Protein 4BJM (pdb70)

B-factor: mean 98.18, std 44.25, range [30.87, 260.19]

Nearest PDB structures (foldseek):
  4bjm-assembly2_C  TM=1.005E+00  e=4.547E-27  Melampsora lini
  4bjm-assembly2_D  TM=9.879E-01  e=6.533E-25  Melampsora lini
  4bjm-assembly1_A  TM=9.701E-01  e=2.927E-24  Melampsora lini
  4bjn-assembly6_F-2  TM=9.379E-01  e=1.974E-21  Melampsora lini
  4bjn-assembly3_C-3  TM=8.682E-01  e=1.884E-21  Melampsora lini

Solvent-accessible surface area: 47064 Å² total; per-residue (Å²): 217,128,168,64,81,58,33,26,16,49,65,15,7,24,108,24,131,47,62,103,16,103,90,2,77,187,56,59,40,72,78,14,0,44,13,0,4,19,16,35,79,87,0,11,50,17,2,41,132,1,21,65,0,81,75,66,20,116,188,73,59,51,113,132,37,98,101,120,43,65,139,16,53,96,126,0,58,49,17,0,76,157,42,6,25,128,132,30,32,63,188,103,26,11,121,128,56,78,108,38,68,9,0,63,22,0,4,10,6,35,118,70,1,19,106,10,11,30,44,0,68,17,20,39,43,10,34,35,15,9,8,0,20,20,3,31,74,11,0,107,30,4,44,8,26,40,4,41,18,18,0,16,25,71,6,16,118,17,24,125,108,116,164,40,4,15,39,9,2,14,46,1,0,69,66,3,2,101,118,46,80,74,24,23,64,0,44,23,12,60,57,20,4,123,38,14,63,123,83,7,104,143,4,26,87,58,0,40,95,18,0,40,130,10,34,136,76,77,145,111,165,194,99,105,153,203,38,78,37,117,51,54,71,37,47,16,52,62,14,6,22,111,24,134,49,62,70,16,68,78,0,82,165,54,60,45,74,76,15,1,44,12,0,3,17,17,32,133,82,0,20,58,24,2,38,118,5,21,64,13,78,71,70,23,119,164,51,36,37,117,47,9,115,132,107,66,84,128,17,51,108,100,0,58,60,17,0,70,155,40,6,25,131,135,27,28,66,174,105,14,13,153,139,52,79,100,66,84,34,0,73,23,0,4,9,7,24,117,67,0,22,106,6,10,28,40,7,67,20,10,42,69,9,36,122,29,16,10,10,55,20,5,79,61,3,0,111,21,6,40,5,31,37,5,100,105,37,0,54,63,53,9,104,125,19,28,98,96,63,113,124,180,110,76,68,48,34,19,0,18,64,1,0,118,61,6,4,109,121,47,76,80,23,23,33,0,58,27,18,76,56,27,20,118,49,23,75,123,80,8,102,162,3,22,130,59,0,38,96,14,0,79,123,3,19,92,158,134,72,82,12,130,30,128,66,74,44,44,34,14,54,61,9,5,21,110,16,131,43,60,126,21,70,73,1,83,162,54,60,44,73,74,13,0,42,13,0,4,17,18,31,96,80,0,16,52,24,1,38,124,3,21,69,13,99,89,94,38,106,184,66,150,134,119,49,76,124,16,49,110,110,0,72,59,17,0,78,157,39,6,31,125,128,26,36,65,216,105,13,22,151,96,43,39,106,64,39,30,0,70,24,0,4,10,8,37,92,78,0,34,107,6,11,33,28,3,73,20,7,60,66,4,32,114,13,16,13,6,43,21,4,68,34,1,1,110,24,4,50,6,29,30,8,88,101,40,0,52,34,53,10,120,151,28,39,120,111,107,123,180,89,36,9,38,36,4,20,75,1,1,114,69,5,4,108,120,43,74,68,21,24,38,1,57,24,16,74,56,28,16,111,45,25,66,112,62,6,102,107,2,31,125,74,0,38,76,16,0,72,159,36,29,179,132,66,74,31,42,14,51,62,16,5,21,110,16,134,44,61,120,15,87,76,1,77,186,55,68,43,72,79,12,0,41,12,0,4,18,18,33,114,91,0,30,68,22,2,38,130,4,21,67,14,79,86,96,35,149,114,167,158,130,69,81,147,20,47,96,125,0,67,59,21,0,74,160,43,6,27,112,142,26,26,68,136,102,13,14,151,139,47,72,99,74,89,32,0,72,22,0,3,11,7,39,92,76,0,29,109,6,12,27,29,9,68,28,6,49,32,9,16,46,7,12,0,2,15,20,0,29,61,2,0,72,13,5,45,8,21,32,4,44,58,38,0,32,63,53,3,24,119,12,8,69,76,60,95,110,159,215,113,38,4,11,7,0,19,45,0,0,128,57,6,2,93,118,46,73,63,13,23,42,0,56,25,22,74,57,21,18,120,42,21,67,114,62,7,93,99,1,26,130,72,0,37,106,20,0,74,182,27,15,158

Foldseek 3Di:
DDDDCQQLEDDPPDDADAAALVVLVVDDLSVLLSLVLHQPVVLVVLRVQLSVLVVQCVVPVDVVSVVSNVVSSVVSSVVSCVLSPPVCLDPVNLVVDDLLRLLSSVLSHDVQSVVLNVQLVVLVVCLQVLLVVLLVVVLVVCCVPPNDVVVVVLLVVQVVVHDDPSVSSNVSLQVVCVVPVPDPSSVVSVVVSVVSVVSNVVSSVSSSVSSCVSSVVVPPDDDDDD/DDPDDCQQLEDPPPPDADAAALVVLLVDDLSVLLSLCLHQPVVLVVLRVQLSVLVVVCVVPVDVVSVVSNVVSSVVSSCVSCVLSPPVCLDPVNLVVDDLLRLLSSLLSHDPLSVVLNVQLVVLVVCLQVLLVVLLVVVVVVCCVPPNDVVVVVLLVVLVCVVVVVPDPSVSSVVVLVVVCVVCVPDPSSVCSVVVSVVSVVSNVVSSVSSSVSSCVSSVPD/DDPPDDDQQQLEDPPPPDADAAALVVLLVDDLSVLLNLCLHQPVVLVVLRVVLSVLVVVVCVSVVVNVVSSVVSSCVSCVLSPPVCLDPVNCVVDDLLRLLSSLLSHDVLSVVLNVQLVVLVVCLQVLLVVLLVVVLVVCCVVPPPVVVVVQLVVLVVVVVCDPSSSSNVVLVVVCVVCVPDPSSVCNVVVSVVSVVSNVVSSVSSSVSSVVSSD/DCQQLEDDPPDDADAAALVVLVVDDLSVLLNLCLHQPVVLVVLRVVLSVCVVVVCVVVVNVVSSVVSSCVSCVLSPVVCLDPVNLVVDDLLRLLSSLLSHDVLSVVLNVQLVVLVVCLQVLLVVLLVVVLVVCCVPPNPVVVVVQLVVQVVVVVVHVDHPRSSNVSLVVVCVVCVPDPSSVCSVVVSVVSVVSNVVSSVSSSVSSVVSSD

Radius of gyration: 32.5 Å; Cα contacts (8 Å, |Δi|>4): 975; chains: 4; bounding box: 86×73×79 Å

CATH classification: 1.20.58.1680

Sequence (873 aa):
QPEFDRGFLRPFGAKMKFLKPDQVQKLSTDDLITYMAEKDKNVRDLAIKLRDAKQDSTKNGTPEIKQKYDKAYEKTKAAAEKLVSEESLTRDALLELTEEQYVEKAALFDKDVYRNNLQRQTYERLLRSETDVSYREVARTFIAREGEPALNAKIERLALTLLDYLAIAADFLKNQANLHADDPELNLYKAETKAREIKANRAMKEALEGADKLFERNKILKSPDMAQPEFDRGFLRPFGAKMKFLKPDQVQKLSTDDLITYMAEKDKNVRDLAIKLRDAKQDSTKNGTPEIKQKYDKAYEKTKAAAEKLVSEESLTRDALLELTEEQYVEKAALFDKDVYRNNLQRQTYERLLRSETDVSYREVARTFIAREGEPALNAKIERLALTLENNLDYLAIAADFLKNQANLHADDPELNLYKAETKAREIKANRAMKEALEGADKLFERNSNAQPEFDRGFLRPFGAKMKFLKPDQVQKLSTDDLITYMAEKDKNVRDLAIKLRDAKQDSTEIKQKYDKAYEKTKAAAEKLVSEESLTRDALLELTEEQYVEKAALFDKDVYRNNLQRQTYERLLRSETDVSYREVARTFIAREGEPALNAKIERLALTLENDYLAIAADFLKNQANLHADDPELNLYKAETKAREIKANRAMKEALEGADKLFEFDRGFLRPFGAKMKFLKPDQVQKLSTDDLITYMAEKDKNVRDLAIKLRDAKQDSTIKQKYDKAYEKTKAAAEKLVSEESLTRDALLELTEEQYVEKAALFDKDVYRNNLQRQTYERLLRSETDVSYREVARTFIAREGEPALNAKIERLALTLENNLDYLAIAADFLKNQANLHADDPELNLYKAETKAREIKANRAMKEALEGADKLFE

Structure (mmCIF, N/CA/C/O backbone):
data_4BJM
#
_entry.id   4BJM
#
_cell.length_a   88.470
_cell.length_b   125.610
_cell.length_c   128.860
_cell.angle_alpha   90.00
_cell.angle_beta   90.00
_cell.angle_gamma   90.00
#
_symmetry.space_group_name_H-M   'P 21 21 21'
#
loop_
_entity.id
_entity.type
_entity.pdbx_description
1 polymer AVRM
2 non-polymer 'CHLORIDE ION'
3 water water
#
loop_
_atom_site.group_PDB
_atom_site.id
_atom_site.type_symbol
_atom_site.label_atom_id
_atom_site.label_alt_id
_atom_site.label_comp_id
_atom_site.label_asym_id
_atom_site.label_entity_id
_atom_site.label_seq_id
_atom_site.pdbx_PDB_ins_code
_atom_site.Cartn_x
_atom_site.Cartn_y
_atom_site.Cartn_z
_atom_site.occupancy
_atom_site.B_iso_or_equiv
_atom_site.auth_seq_id
_atom_site.auth_comp_id
_atom_site.auth_asym_id
_atom_site.auth_atom_id
_atom_site.pdbx_PDB_model_num
ATOM 1 N N . GLN A 1 4 ? -36.443 44.744 4.852 1.00 115.20 46 GLN A N 1
ATOM 2 C CA . GLN A 1 4 ? -35.917 44.136 3.628 1.00 113.57 46 GLN A CA 1
ATOM 3 C C . GLN A 1 4 ? -34.781 43.096 3.928 1.00 115.49 46 GLN A C 1
ATOM 4 O O . GLN A 1 4 ? -33.798 43.452 4.599 1.00 115.39 46 GLN A O 1
ATOM 10 N N . PRO A 1 5 ? -34.893 41.833 3.404 1.00 109.60 47 PRO A N 1
ATOM 11 C CA . PRO A 1 5 ? -33.849 40.812 3.678 1.00 107.73 47 PRO A CA 1
ATOM 12 C C . PRO A 1 5 ? -32.537 40.983 2.877 1.00 103.32 47 PRO A C 1
ATOM 13 O O . PRO A 1 5 ? -32.561 41.378 1.698 1.00 103.23 47 PRO A O 1
ATOM 17 N N . GLU A 1 6 ? -31.387 40.654 3.525 1.00 91.87 48 GLU A N 1
ATOM 18 C CA . GLU A 1 6 ? -30.049 40.700 2.912 1.00 86.63 48 GLU A CA 1
ATOM 19 C C . GLU A 1 6 ? -29.698 39.273 2.459 1.00 78.99 48 GLU A C 1
ATOM 20 O O . GLU A 1 6 ? -30.376 38.687 1.604 1.00 78.99 48 GLU A O 1
ATOM 26 N N . PHE A 1 7 ? -28.630 38.741 3.044 1.00 65.34 49 PHE A N 1
ATOM 27 C CA . PHE A 1 7 ? -28.127 37.379 2.962 1.00 59.67 49 PHE A CA 1
ATOM 28 C C . PHE A 1 7 ? -27.474 37.075 4.298 1.00 60.84 49 PHE A C 1
ATOM 29 O O . PHE A 1 7 ? -26.573 37.818 4.722 1.00 61.12 49 PHE A O 1
ATOM 37 N N . ASP A 1 8 ? -27.923 35.984 4.955 1.00 54.58 50 ASP A N 1
ATOM 38 C CA . ASP A 1 8 ? -27.369 35.547 6.231 1.00 54.02 50 ASP A CA 1
ATOM 39 C C . ASP A 1 8 ? -26.027 34.841 5.989 1.00 56.14 50 ASP A C 1
ATOM 40 O O . ASP A 1 8 ? -26.001 33.683 5.566 1.00 55.44 50 ASP A O 1
ATOM 45 N N . ARG A 1 9 ? -24.911 35.541 6.268 1.00 51.94 51 ARG A N 1
ATOM 46 C CA . ARG A 1 9 ? -23.553 34.995 6.066 1.00 50.35 51 ARG A CA 1
ATOM 47 C C . ARG A 1 9 ? -23.039 34.146 7.199 1.00 54.37 51 ARG A C 1
ATOM 48 O O . ARG A 1 9 ? -22.022 33.450 7.017 1.00 56.28 51 ARG A O 1
ATOM 56 N N . GLY A 1 10 ? -23.659 34.287 8.366 1.00 49.45 52 GLY A N 1
ATOM 57 C CA . GLY A 1 10 ? -23.236 33.612 9.579 1.00 49.81 52 GLY A CA 1
ATOM 58 C C . GLY A 1 10 ? -21.925 34.215 10.035 1.00 54.30 52 GLY A C 1
ATOM 59 O O . GLY A 1 10 ? -21.818 35.436 10.142 1.00 55.40 52 GLY A O 1
ATOM 60 N N . PHE A 1 11 ? -20.894 33.383 10.224 1.00 50.25 53 PHE A N 1
ATOM 61 C CA . PHE A 1 11 ? -19.586 33.870 10.653 1.00 49.37 53 PHE A CA 1
ATOM 62 C C . PHE A 1 11 ? -18.704 34.292 9.480 1.00 50.86 53 PHE A C 1
ATOM 63 O O . PHE A 1 11 ? -17.586 34.739 9.714 1.00 51.76 53 PHE A O 1
ATOM 71 N N . LEU A 1 12 ? -19.187 34.168 8.229 1.00 45.29 54 LEU A N 1
ATOM 72 C CA . LEU A 1 12 ? -18.405 34.577 7.065 1.00 43.81 54 LEU A CA 1
ATOM 73 C C . LEU A 1 12 ? -18.599 36.067 6.796 1.00 49.52 54 LEU A C 1
ATOM 74 O O . LEU A 1 12 ? -19.564 36.666 7.234 1.00 53.01 54 LEU A O 1
ATOM 79 N N . ARG A 1 13 ? -17.639 36.673 6.134 1.00 46.77 55 ARG A N 1
ATOM 80 C CA . ARG A 1 13 ? -17.587 38.104 5.835 1.00 47.03 55 ARG A CA 1
ATOM 81 C C . ARG A 1 13 ? -18.060 38.344 4.407 1.00 50.68 55 ARG A C 1
ATOM 82 O O . ARG A 1 13 ? -18.075 37.390 3.644 1.00 48.83 55 ARG A O 1
ATOM 90 N N . PRO A 1 14 ? -18.447 39.580 3.992 1.00 50.88 56 PRO A N 1
ATOM 91 C CA . PRO A 1 14 ? -18.952 39.762 2.607 1.00 50.17 56 PRO A CA 1
ATOM 92 C C . PRO A 1 14 ? -17.890 39.446 1.567 1.00 52.73 56 PRO A C 1
ATOM 93 O O . PRO A 1 14 ? -16.698 39.506 1.864 1.00 51.86 56 PRO A O 1
ATOM 97 N N . PHE A 1 15 ? -18.324 39.061 0.366 1.00 48.66 57 PHE A N 1
ATOM 98 C CA . PHE A 1 15 ? -17.401 38.679 -0.697 1.00 47.87 57 PHE A CA 1
ATOM 99 C C . PHE A 1 15 ? -16.460 39.825 -1.048 1.00 53.14 57 PHE A C 1
ATOM 100 O O . PHE A 1 15 ? -16.891 40.960 -1.184 1.00 54.21 57 PHE A O 1
ATOM 108 N N . GLY A 1 16 ? -15.181 39.511 -1.131 1.00 50.91 58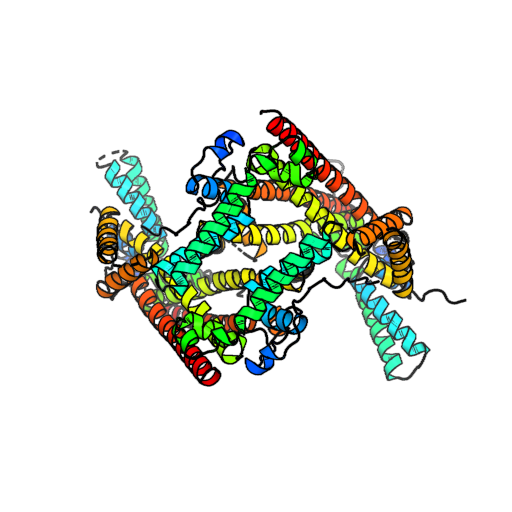 GLY A N 1
ATOM 109 C CA . GLY A 1 16 ? -14.143 40.461 -1.488 1.00 50.38 58 GLY A CA 1
ATOM 110 C C . GLY A 1 16 ? -13.564 41.268 -0.349 1.00 56.17 58 GLY A C 1
ATOM 111 O O . GLY A 1 16 ? -12.535 41.917 -0.555 1.00 59.05 58 GLY A O 1
ATOM 112 N N . ALA A 1 17 ? -14.203 41.248 0.852 1.00 49.88 59 ALA A N 1
ATOM 113 C CA . ALA A 1 17 ? -13.740 41.957 2.058 1.00 48.64 59 ALA A CA 1
ATOM 114 C C . ALA A 1 17 ? -12.241 41.718 2.323 1.00 54.98 59 ALA A C 1
ATOM 115 O O . ALA A 1 17 ? -11.780 40.568 2.308 1.00 54.73 59 ALA A O 1
ATOM 117 N N . LYS A 1 18 ? -11.483 42.815 2.519 1.00 52.54 60 LYS A N 1
ATOM 118 C CA . LYS A 1 18 ? -10.060 42.760 2.827 1.00 52.25 60 LYS A CA 1
ATOM 119 C C . LYS A 1 18 ? -9.896 41.997 4.117 1.00 57.54 60 LYS A C 1
ATOM 120 O O . LYS A 1 18 ? -10.600 42.270 5.088 1.00 58.06 60 LYS A O 1
ATOM 126 N N . MET A 1 19 ? -9.009 40.997 4.105 1.00 53.65 61 MET A N 1
ATOM 127 C CA . MET A 1 19 ? -8.772 40.152 5.265 1.00 53.54 61 MET A CA 1
ATOM 128 C C . MET A 1 19 ? -8.079 40.926 6.378 1.00 56.83 61 MET A C 1
ATOM 129 O O . MET A 1 19 ? -7.349 41.879 6.116 1.00 57.72 61 MET A O 1
ATOM 134 N N . LYS A 1 20 ? -8.328 40.515 7.618 1.00 51.63 62 LYS A N 1
ATOM 135 C CA . LYS A 1 20 ? -7.744 41.113 8.813 1.00 50.72 62 LYS A CA 1
ATOM 136 C C . LYS A 1 20 ? -6.815 40.117 9.444 1.00 51.49 62 LYS A C 1
ATOM 137 O O . LYS A 1 20 ? -7.262 39.045 9.839 1.00 50.65 62 LYS A O 1
ATOM 143 N N . PHE A 1 21 ? -5.513 40.457 9.526 1.00 48.52 63 PHE A N 1
ATOM 144 C CA . PHE A 1 21 ? -4.511 39.584 10.123 1.00 47.43 63 PHE A CA 1
ATOM 145 C C . PHE A 1 21 ? -4.040 40.150 11.437 1.00 57.96 63 PHE A C 1
ATOM 146 O O . PHE A 1 21 ? -3.964 41.364 11.614 1.00 59.90 63 PHE A O 1
ATOM 154 N N . LEU A 1 22 ? -3.789 39.258 12.378 1.00 56.85 64 LEU A N 1
ATOM 155 C CA . LEU A 1 22 ? -3.309 39.538 13.731 1.00 57.44 64 LEU A CA 1
ATOM 156 C C . LEU A 1 22 ? -2.224 38.534 14.103 1.00 61.30 64 LEU A C 1
ATOM 157 O O . LEU A 1 22 ? -2.218 37.421 13.576 1.00 60.74 64 LEU A O 1
ATOM 162 N N . LYS A 1 23 ? -1.331 38.903 15.035 1.00 59.08 65 LYS A N 1
ATOM 163 C CA . LYS A 1 23 ? -0.269 38.007 15.517 1.00 59.52 65 LYS A CA 1
ATOM 164 C C . LYS A 1 23 ? -0.911 36.911 16.404 1.00 64.48 65 LYS A C 1
ATOM 165 O O . LYS A 1 23 ? -1.968 37.164 16.985 1.00 65.28 65 LYS A O 1
ATOM 171 N N . PRO A 1 24 ? -0.322 35.689 16.485 1.00 61.21 66 PRO A N 1
ATOM 172 C CA . PRO A 1 24 ? -0.982 34.594 17.230 1.00 61.84 66 PRO A CA 1
ATOM 173 C C . PRO A 1 24 ? -1.432 34.923 18.662 1.00 70.23 66 PRO A C 1
ATOM 174 O O . PRO A 1 24 ? -2.419 34.354 19.123 1.00 71.23 66 PRO A O 1
ATOM 178 N N . ASP A 1 25 ? -0.709 35.818 19.375 1.00 69.59 67 ASP A N 1
ATOM 179 C CA . ASP A 1 25 ? -1.020 36.208 20.761 1.00 71.50 67 ASP A CA 1
ATOM 180 C C . ASP A 1 25 ? -2.335 36.999 20.797 1.00 75.28 67 ASP A C 1
ATOM 181 O O . ASP A 1 25 ? -3.167 36.768 21.678 1.00 76.35 67 ASP A O 1
ATOM 186 N N . GLN A 1 26 ? -2.519 37.917 19.825 1.00 69.80 68 GLN A N 1
ATOM 187 C CA . GLN A 1 26 ? -3.708 38.763 19.675 1.00 69.12 68 GLN A CA 1
ATOM 188 C C . GLN A 1 26 ? -4.938 37.925 19.315 1.00 70.74 68 GLN A C 1
ATOM 189 O O . GLN A 1 26 ? -6.051 38.258 19.738 1.00 71.08 68 GLN A O 1
ATOM 195 N N . VAL A 1 27 ? -4.731 36.837 18.534 1.00 64.47 69 VAL A N 1
ATOM 196 C CA . VAL A 1 27 ? -5.796 35.927 18.105 1.00 63.15 69 VAL A CA 1
ATOM 197 C C . VAL A 1 27 ? -6.261 35.099 19.314 1.00 70.66 69 VAL A C 1
ATOM 198 O O . VAL A 1 27 ? -7.456 34.858 19.477 1.00 70.53 69 VAL A O 1
ATOM 202 N N . GLN A 1 28 ? -5.319 34.697 20.175 1.00 70.38 70 GLN A N 1
ATOM 203 C CA . GLN A 1 28 ? -5.606 33.940 21.398 1.00 71.55 70 GLN A CA 1
ATOM 204 C C . GLN A 1 28 ? -6.508 34.733 22.358 1.00 77.76 70 GLN A C 1
ATOM 205 O O . GLN A 1 28 ? -7.273 34.129 23.113 1.00 79.98 70 GLN A O 1
ATOM 211 N N . LYS A 1 29 ? -6.442 36.074 22.285 1.00 73.33 71 LYS A N 1
ATOM 212 C CA . LYS A 1 29 ? -7.215 37.009 23.100 1.00 73.44 71 LYS A CA 1
ATOM 213 C C . LYS A 1 29 ? -8.648 37.259 22.556 1.00 76.91 71 LYS A C 1
ATOM 214 O O . LYS A 1 29 ? -9.451 37.921 23.229 1.00 78.78 71 LYS A O 1
ATOM 220 N N . LEU A 1 30 ? -8.972 36.741 21.350 1.00 70.34 72 LEU A N 1
ATOM 221 C CA . LEU A 1 30 ? -10.283 36.941 20.721 1.00 67.49 72 LEU A CA 1
ATOM 222 C C . LEU A 1 30 ? -11.353 36.078 21.364 1.00 74.12 72 LEU A C 1
ATOM 223 O O . LEU A 1 30 ? -11.044 35.006 21.904 1.00 75.20 72 LEU A O 1
ATOM 228 N N . SER A 1 31 ? -12.632 36.525 21.254 1.00 69.98 73 SER A N 1
ATOM 229 C CA . SER A 1 31 ? -13.797 35.776 21.722 1.00 69.98 73 SER A CA 1
ATOM 230 C C . SER A 1 31 ? -13.982 34.559 20.804 1.00 73.03 73 SER A C 1
ATOM 231 O O . SER A 1 31 ? -13.457 34.565 19.678 1.00 73.44 73 SER A O 1
ATOM 234 N N . THR A 1 32 ? -14.721 33.529 21.257 1.00 67.38 74 THR A N 1
ATOM 235 C CA . THR A 1 32 ? -14.935 32.315 20.463 1.00 65.87 74 THR A CA 1
ATOM 236 C C . THR A 1 32 ? -15.566 32.666 19.098 1.00 67.75 74 THR A C 1
ATOM 237 O O . THR A 1 32 ? -15.184 32.077 18.085 1.00 67.59 74 THR A O 1
ATOM 241 N N . ASP A 1 33 ? -16.462 33.665 19.073 1.00 61.58 75 ASP A N 1
ATOM 242 C CA . ASP A 1 33 ? -17.176 34.112 17.887 1.00 59.60 75 ASP A CA 1
ATOM 243 C C . ASP A 1 33 ? -16.244 34.837 16.972 1.00 59.69 75 ASP A C 1
ATOM 244 O O . ASP A 1 33 ? -16.222 34.541 15.772 1.00 57.29 75 ASP A O 1
ATOM 249 N N . ASP A 1 34 ? -15.447 35.764 17.541 1.00 55.74 76 ASP A N 1
ATOM 250 C CA . ASP A 1 34 ? -14.474 36.542 16.790 1.00 54.31 76 ASP A CA 1
ATOM 251 C C . ASP A 1 34 ? -13.370 35.659 16.212 1.00 55.18 76 ASP A C 1
ATOM 252 O O . ASP A 1 34 ? -12.822 35.983 15.149 1.00 53.10 76 ASP A O 1
ATOM 257 N N . LEU A 1 35 ? -13.025 34.566 16.932 1.00 52.25 77 LEU A N 1
ATOM 258 C CA . LEU A 1 35 ? -12.013 33.607 16.482 1.00 52.58 77 LEU A CA 1
ATOM 259 C C . LEU A 1 35 ? -12.543 32.795 15.274 1.00 57.03 77 LEU A C 1
ATOM 260 O O . LEU A 1 35 ? -11.805 32.580 14.317 1.00 57.71 77 LEU A O 1
ATOM 265 N N . ILE A 1 36 ? -13.810 32.370 15.314 1.00 52.73 78 ILE A N 1
ATOM 266 C CA . ILE A 1 36 ? -14.434 31.631 14.220 1.00 51.98 78 ILE A CA 1
ATOM 267 C C . ILE A 1 36 ? -14.438 32.534 12.978 1.00 57.51 78 ILE A C 1
ATOM 268 O O . ILE A 1 36 ? -14.029 32.088 11.913 1.00 57.64 78 ILE A O 1
ATOM 273 N N . THR A 1 37 ? -14.814 33.825 13.137 1.00 54.77 79 THR A N 1
ATOM 274 C CA . THR A 1 37 ? -14.817 34.818 12.058 1.00 53.36 79 THR A CA 1
ATOM 275 C C . THR A 1 37 ? -13.417 34.952 11.472 1.00 54.69 79 THR A C 1
ATOM 276 O O . THR A 1 37 ? -13.272 34.905 10.252 1.00 54.89 79 THR A O 1
ATOM 280 N N . TYR A 1 38 ? -12.397 35.066 12.339 1.00 50.02 80 TYR A N 1
ATOM 281 C CA . TYR A 1 38 ? -10.993 35.209 11.945 1.00 48.11 80 TYR A CA 1
ATOM 282 C C . TYR A 1 38 ? -10.503 34.003 11.135 1.00 51.30 80 TYR A C 1
ATOM 283 O O . TYR A 1 38 ? -9.892 34.182 10.081 1.00 50.88 80 TYR A O 1
ATOM 292 N N . MET A 1 39 ? -10.726 32.786 11.670 1.00 48.05 81 MET A N 1
ATOM 293 C CA . MET A 1 39 ? -10.250 31.557 11.073 1.00 47.76 81 MET A CA 1
ATOM 294 C C . MET A 1 39 ? -11.029 31.143 9.824 1.00 51.75 81 MET A C 1
ATOM 295 O O . MET A 1 39 ? -10.389 30.688 8.876 1.00 50.18 81 MET A O 1
ATOM 300 N N . ALA A 1 40 ? -12.379 31.315 9.798 1.00 49.17 82 ALA A N 1
ATOM 301 C CA . ALA A 1 40 ? -13.222 30.964 8.647 1.00 47.37 82 ALA A CA 1
ATOM 302 C C . ALA A 1 40 ? -12.802 31.727 7.406 1.00 51.76 82 ALA A C 1
ATOM 303 O O . ALA A 1 40 ? -12.887 31.204 6.300 1.00 52.81 82 ALA A O 1
ATOM 305 N N . GLU A 1 41 ? -12.328 32.953 7.594 1.00 47.84 83 GLU A N 1
ATOM 306 C CA . GLU A 1 41 ? -11.889 33.830 6.520 1.00 47.49 83 GLU A CA 1
ATOM 307 C C . GLU A 1 41 ? -10.558 33.348 5.864 1.00 51.47 83 GLU A C 1
ATOM 308 O O . GLU A 1 41 ? -10.323 33.597 4.677 1.00 48.74 83 GLU A O 1
ATOM 314 N N . LYS A 1 42 ? -9.714 32.648 6.645 1.00 49.66 84 LYS A N 1
ATOM 315 C CA . LYS A 1 42 ? -8.381 32.197 6.264 1.00 49.24 84 LYS A CA 1
ATOM 316 C C . LYS A 1 42 ? -8.227 30.686 6.025 1.00 56.18 84 LYS A C 1
ATOM 317 O O . LYS A 1 42 ? -7.336 30.298 5.268 1.00 57.24 84 LYS A O 1
ATOM 323 N N . ASP A 1 43 ? -9.008 29.831 6.699 1.00 53.13 85 ASP A N 1
ATOM 324 C CA . ASP A 1 43 ? -8.865 28.387 6.533 1.00 51.91 85 ASP A CA 1
ATOM 325 C C . ASP A 1 43 ? -10.167 27.807 5.989 1.00 53.38 85 ASP A C 1
ATOM 326 O O . ASP A 1 43 ? -11.211 28.024 6.579 1.00 55.46 85 ASP A O 1
ATOM 331 N N . LYS A 1 44 ? -10.108 27.078 4.850 1.00 47.90 86 LYS A N 1
ATOM 332 C CA . LYS A 1 44 ? -11.281 26.506 4.156 1.00 45.83 86 LYS A CA 1
ATOM 333 C C . LYS A 1 44 ? -11.980 25.431 4.984 1.00 48.24 86 LYS A C 1
ATOM 334 O O . LYS A 1 44 ? -13.178 25.235 4.799 1.00 49.69 86 LYS A O 1
ATOM 340 N N . ASN A 1 45 ? -11.276 24.755 5.906 1.00 44.07 87 ASN A N 1
ATOM 341 C CA . ASN A 1 45 ? -11.933 23.763 6.761 1.00 44.18 87 ASN A CA 1
ATOM 342 C C . ASN A 1 45 ? -12.871 24.469 7.754 1.00 47.76 87 ASN A C 1
ATOM 343 O O . ASN A 1 45 ? -14.040 24.083 7.859 1.00 49.45 87 ASN A O 1
ATOM 348 N N . VAL A 1 46 ? -12.374 25.533 8.433 1.00 43.23 88 VAL A N 1
ATOM 349 C CA . VAL A 1 46 ? -13.159 26.323 9.389 1.00 43.06 88 VAL A CA 1
ATOM 350 C C . VAL A 1 46 ? -14.318 27.014 8.622 1.00 51.16 88 VAL A C 1
ATOM 351 O O . VAL A 1 46 ? -15.419 27.161 9.161 1.00 53.16 88 VAL A O 1
ATOM 355 N N . ARG A 1 47 ? -14.095 27.375 7.354 1.00 47.83 89 ARG A N 1
ATOM 356 C CA . ARG A 1 47 ? -15.143 27.984 6.544 1.00 46.96 89 ARG A CA 1
ATOM 357 C C . ARG A 1 47 ? -16.270 26.987 6.284 1.00 52.59 89 ARG A C 1
ATOM 358 O O . ARG A 1 47 ? -17.429 27.314 6.539 1.00 53.28 89 ARG A O 1
ATOM 366 N N . ASP A 1 48 ? -15.931 25.769 5.799 1.00 50.47 90 ASP A N 1
ATOM 367 C CA . ASP A 1 48 ? -16.892 24.704 5.468 1.00 51.45 90 ASP A CA 1
ATOM 368 C C . ASP A 1 48 ? -17.716 24.280 6.676 1.00 55.30 90 ASP A C 1
ATOM 369 O O . ASP A 1 48 ? -18.924 23.971 6.552 1.00 56.30 90 ASP A O 1
ATOM 374 N N . LEU A 1 49 ? -17.067 24.345 7.853 1.00 51.06 91 LEU A N 1
ATOM 375 C CA . LEU A 1 49 ? -17.697 24.048 9.135 1.00 52.07 91 LEU A CA 1
ATOM 376 C C . LEU A 1 49 ? -18.631 25.200 9.560 1.00 56.71 91 LEU A C 1
ATOM 377 O O . LEU A 1 49 ? -19.720 24.931 10.089 1.00 58.71 91 LEU A O 1
ATOM 382 N N . ALA A 1 50 ? -18.251 26.466 9.252 1.00 50.90 92 ALA A N 1
ATOM 383 C CA . ALA A 1 50 ? -19.066 27.646 9.563 1.00 50.64 92 ALA A CA 1
ATOM 384 C C . ALA A 1 50 ? -20.327 27.694 8.686 1.00 52.48 92 ALA A C 1
ATOM 385 O O . ALA A 1 50 ? -21.360 28.210 9.129 1.00 53.88 92 ALA A O 1
ATOM 387 N N . ILE A 1 51 ? -20.253 27.138 7.461 1.00 46.19 93 ILE A N 1
ATOM 388 C CA . ILE A 1 51 ? -21.381 27.056 6.537 1.00 45.52 93 ILE A CA 1
ATOM 389 C C . ILE A 1 51 ? -22.376 26.017 7.097 1.00 52.58 93 ILE A C 1
ATOM 390 O O . ILE A 1 51 ? -23.580 26.293 7.143 1.00 54.24 93 ILE A O 1
ATOM 395 N N . LYS A 1 52 ? -21.862 24.850 7.543 1.00 47.95 94 LYS A N 1
ATOM 396 C CA . LYS A 1 52 ? -22.681 23.799 8.134 1.00 48.10 94 LYS A CA 1
ATOM 397 C C . LYS A 1 52 ? -23.333 24.301 9.447 1.00 55.64 94 LYS A C 1
ATOM 398 O O . LYS A 1 52 ? -24.504 23.986 9.702 1.00 59.62 94 LYS A O 1
ATOM 404 N N . LEU A 1 53 ? -22.591 25.121 10.243 1.00 50.53 95 LEU A N 1
ATOM 405 C CA . LEU A 1 53 ? -23.050 25.745 11.492 1.00 50.59 95 LEU A CA 1
ATOM 406 C C . LEU A 1 53 ? -24.179 26.743 11.167 1.00 57.44 95 LEU A C 1
ATOM 407 O O . LEU A 1 53 ? -25.213 26.729 11.845 1.00 59.97 95 LEU A O 1
ATOM 412 N N . ARG A 1 54 ? -24.031 27.524 10.088 1.00 52.48 96 ARG A N 1
ATOM 413 C CA . ARG A 1 54 ? -25.033 28.507 9.630 1.00 52.14 96 ARG A CA 1
ATOM 414 C C . ARG A 1 54 ? -26.372 27.839 9.260 1.00 56.68 96 ARG A C 1
ATOM 415 O O . ARG A 1 54 ? -27.430 28.340 9.647 1.00 57.51 96 ARG A O 1
ATOM 423 N N . ASP A 1 55 ? -26.320 26.714 8.522 1.00 54.82 97 ASP A N 1
ATOM 424 C CA . ASP A 1 55 ? -27.495 25.933 8.102 1.00 55.58 97 ASP A CA 1
ATOM 425 C C . ASP A 1 55 ? -28.207 25.310 9.322 1.00 58.92 97 ASP A C 1
ATOM 426 O O . ASP A 1 55 ? -29.444 25.267 9.365 1.00 58.63 97 ASP A O 1
ATOM 431 N N . ALA A 1 56 ? -27.410 24.838 10.307 1.00 53.37 98 ALA A N 1
ATOM 432 C CA . ALA A 1 56 ? -27.895 24.257 11.540 1.00 53.70 98 ALA A CA 1
ATOM 433 C C . ALA A 1 56 ? -28.560 25.314 12.416 1.00 59.70 98 ALA A C 1
ATOM 434 O O . ALA A 1 56 ? -29.612 25.024 13.012 1.00 63.10 98 ALA A O 1
ATOM 436 N N . LYS A 1 57 ? -27.967 26.546 12.478 1.00 53.43 99 LYS A N 1
ATOM 437 C CA . LYS A 1 57 ? -28.494 27.684 13.238 1.00 53.19 99 LYS A CA 1
ATOM 438 C C . LYS A 1 57 ? -29.855 28.116 12.654 1.00 57.56 99 LYS A C 1
ATOM 439 O O . LYS A 1 57 ? -30.775 28.446 13.420 1.00 58.16 99 LYS A O 1
ATOM 445 N N . GLN A 1 58 ? -29.972 28.082 11.305 1.00 51.70 100 GLN A N 1
ATOM 446 C CA . GLN A 1 58 ? -31.188 28.440 10.567 1.00 49.94 100 GLN A CA 1
ATOM 447 C C . GLN A 1 58 ? -32.334 27.469 10.882 1.00 59.06 100 GLN A C 1
ATOM 448 O O . GLN A 1 58 ? -33.473 27.920 11.119 1.00 63.97 100 GLN A O 1
ATOM 454 N N . ASP A 1 59 ? -32.040 26.148 10.898 1.00 55.27 101 ASP A N 1
ATOM 455 C CA . ASP A 1 59 ? -33.018 25.084 11.163 1.00 55.58 101 ASP A CA 1
ATOM 456 C C . ASP A 1 59 ? -33.560 25.159 12.599 1.00 61.77 101 ASP A C 1
ATOM 457 O O . ASP A 1 59 ? -34.779 25.023 12.825 1.00 64.14 101 ASP A O 1
ATOM 462 N N . SER A 1 60 ? -32.640 25.402 13.549 1.00 58.01 102 SER A N 1
ATOM 463 C CA . SER A 1 60 ? -32.876 25.521 14.995 1.00 58.11 102 SER A CA 1
ATOM 464 C C . SER A 1 60 ? -33.747 26.735 15.334 1.00 60.00 102 SER A C 1
ATOM 465 O O . SER A 1 60 ? -34.536 26.670 16.281 1.00 61.16 102 SER A O 1
ATOM 468 N N . THR A 1 61 ? -33.592 27.844 14.577 1.00 54.85 103 THR A N 1
ATOM 469 C CA . THR A 1 61 ? -34.352 29.0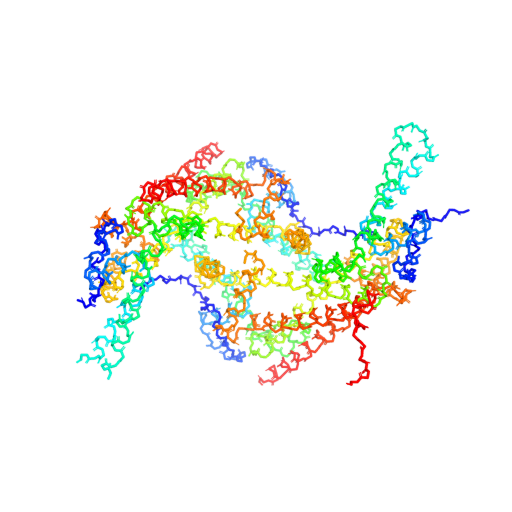85 14.762 1.00 54.85 103 THR A CA 1
ATOM 470 C C . THR A 1 61 ? -35.779 28.855 14.318 1.00 60.00 103 THR A C 1
ATOM 471 O O . THR A 1 61 ? -36.695 29.338 14.968 1.00 60.91 103 THR A O 1
ATOM 475 N N . LYS A 1 62 ? -35.956 28.120 13.208 1.00 57.37 104 LYS A N 1
ATOM 476 C CA . LYS A 1 62 ? -37.243 27.835 12.617 1.00 58.01 104 LYS A CA 1
ATOM 477 C C . LYS A 1 62 ? -38.001 26.822 13.459 1.00 66.89 104 LYS A C 1
ATOM 478 O O . LYS A 1 62 ? -39.187 27.014 13.755 1.00 66.77 104 LYS A O 1
ATOM 484 N N . ASN A 1 63 ? -37.311 25.757 13.884 1.00 67.82 105 ASN A N 1
ATOM 485 C CA . ASN A 1 63 ? -37.946 24.745 14.725 1.00 70.65 105 ASN A CA 1
ATOM 486 C C . ASN A 1 63 ? -36.933 24.222 15.754 1.00 76.78 105 ASN A C 1
ATOM 487 O O . ASN A 1 63 ? -35.987 23.510 15.404 1.00 76.12 105 ASN A O 1
ATOM 492 N N . GLY A 1 64 ? -37.142 24.603 17.010 1.00 76.07 106 GLY A N 1
ATOM 493 C CA . GLY A 1 64 ? -36.266 24.245 18.118 1.00 77.18 106 GLY A CA 1
ATOM 494 C C . GLY A 1 64 ? -36.554 22.923 18.803 1.00 83.88 106 GLY A C 1
ATOM 495 O O . GLY A 1 64 ? -36.583 22.859 20.038 1.00 84.70 106 GLY A O 1
ATOM 496 N N . THR A 1 65 ? -36.753 21.846 18.007 1.00 80.16 107 THR A N 1
ATOM 497 C CA . THR A 1 65 ? -36.938 20.478 18.519 1.00 79.79 107 THR A CA 1
ATOM 498 C C . THR A 1 65 ? -35.576 19.977 19.006 1.00 81.84 107 THR A C 1
ATOM 499 O O . THR A 1 65 ? -34.565 20.358 18.406 1.00 78.00 107 THR A O 1
ATOM 503 N N . PRO A 1 66 ? -35.515 19.145 20.077 1.00 80.78 108 PRO A N 1
ATOM 504 C CA . PRO A 1 66 ? -34.203 18.712 20.614 1.00 80.18 108 PRO A CA 1
ATOM 505 C C . PRO A 1 66 ? -33.244 18.092 19.592 1.00 82.69 108 PRO A C 1
ATOM 506 O O . PRO A 1 66 ? -32.034 18.282 19.735 1.00 81.13 108 PRO A O 1
ATOM 510 N N . GLU A 1 67 ? -33.768 17.398 18.559 1.00 79.91 109 GLU A N 1
ATOM 511 C CA . GLU A 1 67 ? -32.988 16.771 17.481 1.00 79.56 109 GLU A CA 1
ATOM 512 C C . GLU A 1 67 ? -32.228 17.838 16.670 1.00 83.44 109 GLU A C 1
ATOM 513 O O . GLU A 1 67 ? -31.028 17.676 16.401 1.00 82.92 109 GLU A O 1
ATOM 519 N N . ILE A 1 68 ? -32.943 18.916 16.287 1.00 79.06 110 ILE A N 1
ATOM 520 C CA . ILE A 1 68 ? -32.424 20.034 15.496 1.00 77.52 110 ILE A CA 1
ATOM 521 C C . ILE A 1 68 ? -31.458 20.937 16.345 1.00 79.38 110 ILE A C 1
ATOM 522 O O . ILE A 1 68 ? -30.404 21.317 15.841 1.00 78.59 110 ILE A O 1
ATOM 527 N N . LYS A 1 69 ? -31.803 21.229 17.616 1.00 75.32 111 LYS A N 1
ATOM 528 C CA . LYS A 1 69 ? -31.026 22.051 18.546 1.00 74.30 111 LYS A CA 1
ATOM 529 C C . LYS A 1 69 ? -29.662 21.406 18.863 1.00 78.69 111 LYS A C 1
ATOM 530 O O . LYS A 1 69 ? -28.668 22.114 18.935 1.00 77.90 111 LYS A O 1
ATOM 536 N N . GLN A 1 70 ? -29.606 20.082 19.037 1.00 76.19 112 GLN A N 1
ATOM 537 C CA . GLN A 1 70 ? -28.343 19.407 19.318 1.00 74.66 112 GLN A CA 1
ATOM 538 C C . GLN A 1 70 ? -27.500 19.323 18.052 1.00 74.39 112 GLN A C 1
ATOM 539 O O . GLN A 1 70 ? -26.279 19.346 18.151 1.00 73.96 112 GLN A O 1
ATOM 545 N N . LYS A 1 71 ? -28.146 19.262 16.862 1.00 68.89 113 LYS A N 1
ATOM 546 C CA . LYS A 1 71 ? -27.467 19.265 15.564 1.00 66.09 113 LYS A CA 1
ATOM 547 C C . LYS A 1 71 ? -26.693 20.586 15.428 1.00 71.23 113 LYS A C 1
ATOM 548 O O . LYS A 1 71 ? -25.576 20.591 14.901 1.00 71.65 113 LYS A O 1
ATOM 554 N N . TYR A 1 72 ? -27.266 21.691 15.971 1.00 67.66 114 TYR A N 1
ATOM 555 C CA . TYR A 1 72 ? -26.629 23.007 16.010 1.00 66.26 114 TYR A CA 1
ATOM 556 C C . TYR A 1 72 ? -25.453 23.008 17.005 1.00 69.32 114 TYR A C 1
ATOM 557 O O . TYR A 1 72 ? -24.386 23.516 16.670 1.00 68.22 114 TYR A O 1
ATOM 566 N N . ASP A 1 73 ? -25.658 22.458 18.214 1.00 67.24 115 ASP A N 1
ATOM 567 C CA . ASP A 1 73 ? -24.675 22.377 19.295 1.00 67.79 115 ASP A CA 1
ATOM 568 C C . ASP A 1 73 ? -23.403 21.656 18.875 1.00 71.41 115 ASP A C 1
ATOM 569 O O . ASP A 1 73 ? -22.318 22.080 19.263 1.00 71.28 115 ASP A O 1
ATOM 574 N N . LYS A 1 74 ? -23.554 20.588 18.072 1.00 67.28 116 LYS A N 1
ATOM 575 C CA . LYS A 1 74 ? -22.488 19.752 17.542 1.00 65.92 116 LYS A CA 1
ATOM 576 C C . LYS A 1 74 ? -21.745 20.512 16.480 1.00 67.89 116 LYS A C 1
ATOM 577 O O . LYS A 1 74 ? -20.504 20.562 16.500 1.00 67.43 116 LYS A O 1
ATOM 583 N N . ALA A 1 75 ? -22.518 21.142 15.566 1.00 62.52 117 ALA A N 1
ATOM 584 C CA . ALA A 1 75 ? -21.992 21.952 14.462 1.00 60.01 117 ALA A CA 1
ATOM 585 C C . ALA A 1 75 ? -21.142 23.110 14.983 1.00 64.51 117 ALA A C 1
ATOM 586 O O . ALA A 1 75 ? -20.060 23.361 14.426 1.00 62.31 117 ALA A O 1
ATOM 588 N N . TYR A 1 76 ? -21.613 23.784 16.076 1.00 61.88 118 TYR A N 1
ATOM 589 C CA . TYR A 1 76 ? -20.906 24.887 16.725 1.00 61.21 118 TYR A CA 1
ATOM 590 C C . TYR A 1 76 ? -19.620 24.420 17.384 1.00 64.30 118 TYR A C 1
ATOM 591 O O . TYR A 1 76 ? -18.608 25.119 17.295 1.00 62.89 118 TYR A O 1
ATOM 600 N N . GLU A 1 77 ? -19.683 23.266 18.087 1.00 62.24 119 GLU A N 1
ATOM 601 C CA . GLU A 1 77 ? -18.551 22.707 18.819 1.00 62.59 119 GLU A CA 1
ATOM 602 C C . GLU A 1 77 ? -17.406 22.311 17.864 1.00 63.06 119 GLU A C 1
ATOM 603 O O . GLU A 1 77 ? -16.244 22.554 18.173 1.00 61.83 119 GLU A O 1
ATOM 609 N N . LYS A 1 78 ? -17.760 21.713 16.721 1.00 57.51 120 LYS A N 1
ATOM 610 C CA . LYS A 1 78 ? -16.861 21.244 15.686 1.00 55.14 120 LYS A CA 1
ATOM 611 C C . LYS A 1 78 ? -16.103 22.435 15.090 1.00 61.61 120 LYS A C 1
ATOM 612 O O . LYS A 1 78 ? -14.898 22.329 14.852 1.00 63.63 120 LYS A O 1
ATOM 618 N N . THR A 1 79 ? -16.801 23.574 14.870 1.00 57.86 121 THR A N 1
ATOM 619 C CA . THR A 1 79 ? -16.230 24.807 14.310 1.00 57.24 121 THR A CA 1
ATOM 620 C C . THR A 1 79 ? -15.277 25.420 15.337 1.00 63.28 121 THR A C 1
ATOM 621 O O . THR A 1 79 ? -14.165 25.801 14.972 1.00 62.87 121 THR A O 1
ATOM 625 N N . LYS A 1 80 ? -15.720 25.520 16.600 1.00 60.96 122 LYS A N 1
ATOM 626 C CA . LYS A 1 80 ? -14.941 26.053 17.716 1.00 61.90 122 LYS A CA 1
ATOM 627 C C . LYS A 1 80 ? -13.635 25.232 17.920 1.00 66.44 122 LYS A C 1
ATOM 628 O O . LYS A 1 80 ? -12.573 25.810 18.128 1.00 66.84 122 LYS A O 1
ATOM 634 N N . ALA A 1 81 ? -13.717 23.901 17.810 1.00 63.13 123 ALA A N 1
ATOM 635 C CA . ALA A 1 81 ? -12.597 22.974 17.999 1.00 62.90 123 ALA A CA 1
ATOM 636 C C . ALA A 1 81 ? -11.535 23.125 16.890 1.00 66.94 123 ALA A C 1
ATOM 637 O O . ALA A 1 81 ? -10.330 23.075 17.173 1.00 68.47 123 ALA A O 1
ATOM 639 N N . ALA A 1 82 ? -11.996 23.273 15.635 1.00 61.07 124 ALA A N 1
ATOM 640 C CA . ALA A 1 82 ? -11.178 23.457 14.441 1.00 59.47 124 ALA A CA 1
ATOM 641 C C . ALA A 1 82 ? -10.428 24.791 14.484 1.00 64.34 124 ALA A C 1
ATOM 642 O O . ALA A 1 82 ? -9.221 24.813 14.201 1.00 66.07 124 ALA A O 1
ATOM 644 N N . ALA A 1 83 ? -11.139 25.887 14.838 1.00 59.38 125 ALA A N 1
ATOM 645 C CA . ALA A 1 83 ? -10.607 27.243 14.935 1.00 58.49 125 ALA A CA 1
ATOM 646 C C . ALA A 1 83 ? -9.615 27.355 16.082 1.00 63.83 125 ALA A C 1
ATOM 647 O O . ALA A 1 83 ? -8.572 27.982 15.910 1.00 63.90 125 ALA A O 1
ATOM 649 N N . GLU A 1 84 ? -9.917 26.726 17.244 1.00 61.11 126 GLU A N 1
ATOM 650 C CA . GLU A 1 84 ? -9.058 26.768 18.432 1.00 60.70 126 GLU A CA 1
ATOM 651 C C . GLU A 1 84 ? -7.743 26.018 18.223 1.00 63.36 126 GLU A C 1
ATOM 652 O O . GLU A 1 84 ? -6.724 26.443 18.763 1.00 63.93 126 GLU A O 1
ATOM 658 N N . LYS A 1 85 ? -7.767 24.922 17.435 1.00 58.21 127 LYS A N 1
ATOM 659 C CA . LYS A 1 85 ? -6.615 24.067 17.143 1.00 57.85 127 LYS A CA 1
ATOM 660 C C . LYS A 1 85 ? -5.531 24.805 16.367 1.00 63.48 127 LYS A C 1
ATOM 661 O O . LYS A 1 85 ? -4.334 24.513 16.537 1.00 65.27 127 LYS A O 1
ATOM 667 N N . LEU A 1 86 ? -5.947 25.749 15.500 1.00 57.61 128 LEU A N 1
ATOM 668 C CA . LEU A 1 86 ? -5.047 26.521 14.646 1.00 55.24 128 LEU A CA 1
ATOM 669 C C . LEU A 1 86 ? -4.248 27.580 15.436 1.00 61.29 128 LEU A C 1
ATOM 670 O O . LEU A 1 86 ? -3.274 28.104 14.892 1.00 60.86 128 LEU A O 1
ATOM 675 N N . VAL A 1 87 ? -4.650 27.892 16.700 1.00 60.08 129 VAL A N 1
ATOM 676 C CA . VAL A 1 87 ? -3.971 28.888 17.547 1.00 61.52 129 VAL A CA 1
ATOM 677 C C . VAL A 1 87 ? -3.624 28.274 18.954 1.00 66.05 129 VAL A C 1
ATOM 678 O O . VAL A 1 87 ? -3.203 29.008 19.858 1.00 65.22 129 VAL A O 1
ATOM 682 N N . SER A 1 88 ? -3.751 26.934 19.113 1.00 63.10 130 SER A N 1
ATOM 683 C CA . SER A 1 88 ? -3.439 26.253 20.375 1.00 63.89 130 SER A CA 1
ATOM 684 C C . SER A 1 88 ? -1.988 26.485 20.762 1.00 71.86 130 SER A C 1
ATOM 685 O O . SER A 1 88 ? -1.088 26.310 19.927 1.00 71.29 130 SER A O 1
ATOM 688 N N . GLU A 1 89 ? -1.771 26.905 22.033 1.00 70.87 131 GLU A N 1
ATOM 689 C CA . GLU A 1 89 ? -0.455 27.185 22.625 1.00 71.52 131 GLU A CA 1
ATOM 690 C C . GLU A 1 89 ? 0.526 26.038 22.374 1.00 72.45 131 GLU A C 1
ATOM 691 O O . GLU A 1 89 ? 1.696 26.293 22.116 1.00 71.06 131 GLU A O 1
ATOM 697 N N . GLU A 1 90 ? 0.029 24.791 22.398 1.00 68.22 132 GLU A N 1
ATOM 698 C CA . GLU A 1 90 ? 0.792 23.563 22.160 1.00 67.57 132 GLU A CA 1
ATOM 699 C C . GLU A 1 90 ? 1.406 23.544 20.752 1.00 68.53 132 GLU A C 1
ATOM 700 O O . GLU A 1 90 ? 2.557 23.133 20.591 1.00 69.85 132 GLU A O 1
ATOM 706 N N . SER A 1 91 ? 0.644 23.999 19.744 1.00 61.18 133 SER A N 1
ATOM 707 C CA . SER A 1 91 ? 1.066 24.013 18.335 1.00 58.92 133 SER A CA 1
ATOM 708 C C . SER A 1 91 ? 2.036 25.157 17.990 1.00 60.31 133 SER A C 1
ATOM 709 O O . SER A 1 91 ? 2.711 25.098 16.949 1.00 58.55 133 SER A O 1
ATOM 712 N N . LEU A 1 92 ? 2.043 26.200 18.843 1.00 57.55 134 LEU A N 1
ATOM 713 C CA . LEU A 1 92 ? 2.804 27.439 18.700 1.00 57.93 134 LEU A CA 1
ATOM 714 C C . LEU A 1 92 ? 4.112 27.483 19.500 1.00 63.76 134 LEU A C 1
ATOM 715 O O . LEU A 1 92 ? 4.773 28.523 19.526 1.00 64.52 134 LEU A O 1
ATOM 720 N N . THR A 1 93 ? 4.512 26.365 20.114 1.00 61.18 135 THR A N 1
ATOM 721 C CA . THR A 1 93 ? 5.787 26.281 20.842 1.00 61.61 135 THR A CA 1
ATOM 722 C C . THR A 1 93 ? 6.911 26.171 19.812 1.00 65.66 135 THR A C 1
ATOM 723 O O . THR A 1 93 ? 6.700 25.612 18.724 1.00 64.41 135 THR A O 1
ATOM 727 N N . ARG A 1 94 ? 8.111 26.671 20.167 1.00 62.43 136 ARG A N 1
ATOM 728 C CA . ARG A 1 94 ? 9.292 26.648 19.305 1.00 61.04 136 ARG A CA 1
ATOM 729 C C . ARG A 1 94 ? 9.607 25.221 18.864 1.00 65.27 136 ARG A C 1
ATOM 730 O O . ARG A 1 94 ? 9.942 24.984 17.677 1.00 63.97 136 ARG A O 1
ATOM 738 N N . ASP A 1 95 ? 9.426 24.274 19.816 1.00 62.81 137 ASP A N 1
ATOM 739 C CA . ASP A 1 95 ? 9.642 22.849 19.624 1.00 64.16 137 ASP A CA 1
ATOM 740 C C . ASP A 1 95 ? 8.686 22.276 18.569 1.00 68.01 137 ASP A C 1
ATOM 741 O O . ASP A 1 95 ? 9.170 21.626 17.642 1.00 69.83 137 ASP A O 1
ATOM 746 N N . ALA A 1 96 ? 7.357 22.538 18.694 1.00 61.89 138 ALA A N 1
ATOM 747 C CA . ALA A 1 96 ? 6.310 22.099 17.759 1.00 60.52 138 ALA A CA 1
ATOM 748 C C . ALA A 1 96 ? 6.469 22.723 16.355 1.00 62.14 138 ALA A C 1
ATOM 749 O O . ALA A 1 96 ? 6.211 22.040 15.363 1.00 62.59 138 ALA A O 1
ATOM 751 N N . LEU A 1 97 ? 6.898 23.998 16.274 1.00 55.39 139 LEU A N 1
ATOM 752 C CA . LEU A 1 97 ? 7.142 24.699 15.007 1.00 52.75 139 LEU A CA 1
ATOM 753 C C . LEU A 1 97 ? 8.357 24.117 14.249 1.00 59.06 139 LEU A C 1
ATOM 754 O O . LEU A 1 97 ? 8.390 24.201 13.014 1.00 57.89 139 LEU A O 1
ATOM 759 N N . LEU A 1 98 ? 9.354 23.530 14.971 1.00 56.81 140 LEU A N 1
ATOM 760 C CA . LEU A 1 98 ? 10.501 22.896 14.330 1.00 56.71 140 LEU A CA 1
ATOM 761 C C . LEU A 1 98 ? 10.151 21.536 13.726 1.00 63.37 140 LEU A C 1
ATOM 762 O O . LEU A 1 98 ? 10.776 21.067 12.764 1.00 64.22 140 LEU A O 1
ATOM 767 N N . GLU A 1 99 ? 9.184 20.893 14.357 1.00 61.31 141 GLU A N 1
ATOM 768 C CA . GLU A 1 99 ? 8.742 19.578 13.980 1.00 61.53 141 GLU A CA 1
ATOM 769 C C . GLU A 1 99 ? 7.921 19.606 12.698 1.00 63.17 141 GLU A C 1
ATOM 770 O O . GLU A 1 99 ? 7.985 18.631 11.951 1.00 64.03 141 GLU A O 1
ATOM 776 N N . LEU A 1 100 ? 7.182 20.711 12.419 1.00 56.07 142 LEU A N 1
ATOM 777 C CA . LEU A 1 100 ? 6.357 20.880 11.206 1.00 52.74 142 LEU A CA 1
ATOM 778 C C . LEU A 1 100 ? 7.165 20.797 9.905 1.00 58.80 142 LEU A C 1
ATOM 779 O O . LEU A 1 100 ? 8.347 21.149 9.888 1.00 59.74 142 LEU A O 1
ATOM 784 N N . THR A 1 101 ? 6.521 20.369 8.804 1.00 55.61 143 THR A N 1
ATOM 785 C CA . THR A 1 101 ? 7.151 20.381 7.473 1.00 54.45 143 THR A CA 1
ATOM 786 C C . THR A 1 101 ? 7.113 21.816 6.979 1.00 57.36 143 THR A C 1
ATOM 787 O O . THR A 1 101 ? 6.272 22.617 7.438 1.00 57.42 143 THR A O 1
ATOM 791 N N . GLU A 1 102 ? 7.969 22.137 6.010 1.00 53.50 144 GLU A N 1
ATOM 792 C CA . GLU A 1 102 ? 8.042 23.487 5.431 1.00 52.58 144 GLU A CA 1
ATOM 793 C C . GLU A 1 102 ? 6.628 23.960 5.001 1.00 53.41 144 GLU A C 1
ATOM 794 O O . GLU A 1 102 ? 6.263 25.094 5.283 1.00 50.28 144 GLU A O 1
ATOM 800 N N . GLU A 1 103 ? 5.820 23.032 4.441 1.00 51.61 145 GLU A N 1
ATOM 801 C CA . GLU A 1 103 ? 4.439 23.207 4.002 1.00 51.38 145 GLU A CA 1
ATOM 802 C C . GLU A 1 103 ? 3.501 23.485 5.195 1.00 55.96 145 GLU A C 1
ATOM 803 O O . GLU A 1 103 ? 2.711 24.436 5.119 1.00 56.46 145 GLU A O 1
ATOM 809 N N . GLN A 1 104 ? 3.598 22.704 6.294 1.00 52.56 146 GLN A N 1
ATOM 810 C CA . GLN A 1 104 ? 2.731 22.929 7.465 1.00 53.34 146 GLN A CA 1
ATOM 811 C C . GLN A 1 104 ? 3.073 24.228 8.170 1.00 55.99 146 GLN A C 1
ATOM 812 O O . GLN A 1 104 ? 2.189 24.894 8.692 1.00 56.72 146 GLN A O 1
ATOM 818 N N . TYR A 1 105 ? 4.359 24.572 8.190 1.00 51.91 147 TYR A N 1
ATOM 819 C CA . TYR A 1 105 ? 4.921 25.781 8.800 1.00 51.13 147 TYR A CA 1
ATOM 820 C C . TYR A 1 105 ? 4.440 27.050 8.044 1.00 54.36 147 TYR A C 1
ATOM 821 O O . TYR A 1 105 ? 3.963 27.981 8.705 1.00 56.10 147 TYR A O 1
ATOM 830 N N . VAL A 1 106 ? 4.434 27.046 6.683 1.00 48.83 148 VAL A N 1
ATOM 831 C CA . VAL A 1 106 ? 3.960 28.223 5.918 1.00 47.55 148 VAL A CA 1
ATOM 832 C C . VAL A 1 106 ? 2.418 28.322 5.952 1.00 52.46 148 VAL A C 1
ATOM 833 O O . VAL A 1 106 ? 1.909 29.433 5.914 1.00 52.92 148 VAL A O 1
ATOM 837 N N . GLU A 1 107 ? 1.697 27.183 6.027 1.00 49.33 149 GLU A N 1
ATOM 838 C CA . GLU A 1 107 ? 0.228 27.125 6.091 1.00 49.46 149 GLU A CA 1
ATOM 839 C C . GLU A 1 107 ? -0.256 27.615 7.438 1.00 53.96 149 GLU A C 1
ATOM 840 O O . GLU A 1 107 ? -1.317 28.204 7.505 1.00 55.29 149 GLU A O 1
ATOM 846 N N . LYS A 1 108 ? 0.552 27.448 8.488 1.00 50.64 150 LYS A N 1
ATOM 847 C CA . LYS A 1 108 ? 0.250 27.948 9.814 1.00 50.27 150 LYS A CA 1
ATOM 848 C C . LYS A 1 108 ? 0.517 29.447 9.868 1.00 54.64 150 LYS A C 1
ATOM 849 O O . LYS A 1 108 ? -0.306 30.192 10.392 1.00 55.62 150 LYS A O 1
ATOM 855 N N . ALA A 1 109 ? 1.668 29.897 9.334 1.00 51.24 151 ALA A N 1
ATOM 856 C CA . ALA A 1 109 ? 2.007 31.320 9.329 1.00 49.69 151 ALA A CA 1
ATOM 857 C C . ALA A 1 109 ? 1.035 32.148 8.469 1.00 48.97 151 ALA A C 1
ATOM 858 O O . ALA A 1 109 ? 0.742 33.292 8.797 1.00 49.95 151 ALA A O 1
ATOM 860 N N . ALA A 1 110 ? 0.479 31.538 7.432 1.00 42.44 152 ALA A N 1
ATOM 861 C CA . ALA A 1 110 ? -0.422 32.176 6.480 1.00 41.04 152 ALA A CA 1
ATOM 862 C C . ALA A 1 110 ? -1.729 32.680 7.122 1.00 47.04 152 ALA A C 1
ATOM 863 O O . ALA A 1 110 ? -2.387 33.525 6.533 1.00 48.84 152 ALA A O 1
ATOM 865 N N . LEU A 1 111 ? -2.097 32.172 8.312 1.00 43.75 153 LEU A N 1
ATOM 866 C CA . LEU A 1 111 ? -3.262 32.554 9.120 1.00 43.40 153 LEU A CA 1
ATOM 867 C C . LEU A 1 111 ? -3.051 33.863 9.894 1.00 49.87 153 LEU A C 1
ATOM 868 O O . LEU A 1 111 ? -4.011 34.436 10.412 1.00 50.38 153 LEU A O 1
ATOM 873 N N . PHE A 1 112 ? -1.789 34.297 10.030 1.00 47.31 154 PHE A N 1
ATOM 874 C CA . PHE A 1 112 ? -1.366 35.425 10.851 1.00 46.55 154 PHE A CA 1
ATOM 875 C C . PHE A 1 112 ? -0.595 36.507 10.096 1.00 51.28 154 PHE A C 1
ATOM 876 O O . PHE A 1 112 ? -0.248 37.518 10.717 1.00 53.04 154 PHE A O 1
ATOM 884 N N . ASP A 1 113 ? -0.283 36.301 8.795 1.00 45.29 155 ASP A N 1
ATOM 885 C CA . ASP A 1 113 ? 0.477 37.291 8.030 1.00 44.37 155 ASP A CA 1
ATOM 886 C C . ASP A 1 113 ? -0.034 37.340 6.597 1.00 47.35 155 ASP A C 1
ATOM 887 O O . ASP A 1 113 ? -0.164 36.301 5.942 1.00 47.77 155 ASP A O 1
ATOM 892 N N . LYS A 1 114 ? -0.286 38.562 6.111 1.00 43.05 156 LYS A N 1
ATOM 893 C CA . LYS A 1 114 ? -0.810 38.911 4.786 1.00 42.46 156 LYS A CA 1
ATOM 894 C C . LYS A 1 114 ? 0.082 38.411 3.662 1.00 46.78 156 LYS A C 1
ATOM 895 O O . LYS A 1 114 ? -0.420 37.829 2.701 1.00 47.04 156 LYS A O 1
ATOM 901 N N . ASP A 1 115 ? 1.394 38.667 3.765 1.00 43.72 157 ASP A N 1
ATOM 902 C CA . ASP A 1 115 ? 2.386 38.351 2.745 1.00 42.28 157 ASP A CA 1
ATOM 903 C C . ASP A 1 115 ? 2.639 36.860 2.673 1.00 47.80 157 ASP A C 1
ATOM 904 O O . ASP A 1 115 ? 2.771 36.348 1.558 1.00 48.71 157 ASP A O 1
ATOM 909 N N . VAL A 1 116 ? 2.649 36.137 3.844 1.00 44.65 158 VAL A N 1
ATOM 910 C CA . VAL A 1 116 ? 2.780 34.666 3.878 1.00 43.53 158 VAL A CA 1
ATOM 911 C C . VAL A 1 116 ? 1.572 34.061 3.179 1.00 48.65 158 VAL A C 1
ATOM 912 O O . VAL A 1 116 ? 1.743 33.105 2.428 1.00 48.18 158 VAL A O 1
ATOM 916 N N . TYR A 1 117 ? 0.350 34.621 3.431 1.00 44.78 159 TYR A N 1
ATOM 917 C CA . TYR A 1 117 ? -0.881 34.143 2.840 1.00 44.04 159 TYR A CA 1
ATOM 918 C C . TYR A 1 117 ? -0.779 34.197 1.320 1.00 47.79 159 TYR A C 1
ATOM 919 O O . TYR A 1 117 ? -1.029 33.184 0.668 1.00 48.59 159 TYR A O 1
ATOM 928 N N . ARG A 1 118 ? -0.384 35.355 0.764 1.00 44.80 160 ARG A N 1
ATOM 929 C CA . ARG A 1 118 ? -0.257 35.562 -0.684 1.00 44.18 160 ARG A CA 1
ATOM 930 C C . ARG A 1 118 ? 0.794 34.625 -1.279 1.00 47.98 160 ARG A C 1
ATOM 931 O O . ARG A 1 118 ? 0.525 33.973 -2.284 1.00 49.28 160 ARG A O 1
ATOM 939 N N . ASN A 1 119 ? 1.987 34.556 -0.660 1.00 42.57 161 ASN A N 1
ATOM 940 C CA . ASN A 1 119 ? 3.066 33.706 -1.119 1.00 40.79 161 ASN A CA 1
ATOM 941 C C . ASN A 1 119 ? 2.685 32.210 -1.061 1.00 43.87 161 ASN A C 1
ATOM 942 O O . ASN A 1 119 ? 3.021 31.462 -1.984 1.00 44.99 161 ASN A O 1
ATOM 947 N N . ASN A 1 120 ? 1.944 31.794 -0.020 1.00 38.81 162 ASN A N 1
ATOM 948 C CA . ASN A 1 120 ? 1.437 30.432 0.140 1.00 39.37 162 ASN A CA 1
ATOM 949 C C . ASN A 1 120 ? 0.427 30.071 -0.989 1.00 47.17 162 ASN A C 1
ATOM 950 O O . ASN A 1 120 ? 0.450 28.965 -1.515 1.00 48.23 162 ASN A O 1
ATOM 955 N N . LEU A 1 121 ? -0.429 31.023 -1.373 1.00 43.80 163 LEU A N 1
ATOM 956 C CA . LEU A 1 121 ? -1.387 30.862 -2.454 1.00 41.82 163 LEU A CA 1
ATOM 957 C C . LEU A 1 121 ? -0.687 30.647 -3.805 1.00 45.42 163 LEU A C 1
ATOM 958 O O . LEU A 1 121 ? -1.105 29.791 -4.595 1.00 45.38 163 LEU A O 1
ATOM 963 N N . GLN A 1 122 ? 0.387 31.403 -4.063 1.00 41.70 164 GLN A N 1
ATOM 964 C CA . GLN A 1 122 ? 1.181 31.320 -5.274 1.00 42.32 164 GLN A CA 1
ATOM 965 C C . GLN A 1 122 ? 1.842 29.936 -5.365 1.00 49.03 164 GLN A C 1
ATOM 966 O O . GLN A 1 122 ? 1.734 29.256 -6.394 1.00 48.65 164 GLN A O 1
ATOM 972 N N . ARG A 1 123 ? 2.551 29.517 -4.290 1.00 46.63 165 ARG A N 1
ATOM 973 C CA . ARG A 1 123 ? 3.244 28.226 -4.225 1.00 45.91 165 ARG A CA 1
ATOM 974 C C . ARG A 1 123 ? 2.235 27.070 -4.471 1.00 49.67 165 ARG A C 1
ATOM 975 O O . ARG A 1 123 ? 2.532 26.130 -5.221 1.00 51.06 165 ARG A O 1
ATOM 983 N N . GLN A 1 124 ? 1.039 27.170 -3.894 1.00 43.62 166 GLN A N 1
ATOM 984 C CA . GLN A 1 124 ? -0.007 26.164 -4.081 1.00 41.57 166 GLN A CA 1
ATOM 985 C C . GLN A 1 124 ? -0.463 26.048 -5.536 1.00 46.85 166 GLN A C 1
ATOM 986 O O . GLN A 1 124 ? -0.720 24.927 -5.978 1.00 47.79 166 GLN A O 1
ATOM 992 N N . THR A 1 125 ? -0.530 27.180 -6.300 1.00 43.20 167 THR A N 1
ATOM 993 C CA . THR A 1 125 ? -0.956 27.110 -7.706 1.00 42.60 167 THR A CA 1
ATOM 994 C C . THR A 1 125 ? 0.196 26.553 -8.594 1.00 45.93 167 THR A C 1
ATOM 995 O O . THR A 1 125 ? -0.057 25.717 -9.465 1.00 46.40 167 THR A O 1
ATOM 999 N N . TYR A 1 126 ? 1.438 26.957 -8.336 1.00 41.92 168 TYR A N 1
ATOM 1000 C CA . TYR A 1 126 ? 2.589 26.460 -9.078 1.00 42.20 168 TYR A CA 1
ATOM 1001 C C . TYR A 1 126 ? 2.858 24.970 -8.826 1.00 48.23 168 TYR A C 1
ATOM 1002 O O . TYR A 1 126 ? 3.212 24.249 -9.761 1.00 50.82 168 TYR A O 1
ATOM 1011 N N . GLU A 1 127 ? 2.658 24.497 -7.572 1.00 44.62 169 GLU A N 1
ATOM 1012 C CA . GLU A 1 127 ? 2.818 23.082 -7.188 1.00 44.04 169 GLU A CA 1
ATOM 1013 C C . GLU A 1 127 ? 1.707 22.240 -7.806 1.00 48.12 169 GLU A C 1
ATOM 1014 O O . GLU A 1 127 ? 1.973 21.147 -8.294 1.00 51.46 169 GLU A O 1
ATOM 1020 N N . ARG A 1 128 ? 0.471 22.755 -7.836 1.00 42.06 170 ARG A N 1
ATOM 1021 C CA . ARG A 1 128 ? -0.663 22.064 -8.447 1.00 41.09 170 ARG A CA 1
ATOM 1022 C C . ARG A 1 128 ? -0.420 21.891 -9.943 1.00 47.32 170 ARG A C 1
ATOM 1023 O O . ARG A 1 128 ? -0.604 20.800 -10.453 1.00 49.53 170 ARG A O 1
ATOM 1031 N N . LEU A 1 129 ? 0.038 22.949 -10.633 1.00 44.02 171 LEU A N 1
ATOM 1032 C CA . LEU A 1 129 ? 0.337 22.911 -12.057 1.00 44.30 171 LEU A CA 1
ATOM 1033 C C . LEU A 1 129 ? 1.547 22.016 -12.364 1.00 50.89 171 LEU A C 1
ATOM 1034 O O . LEU A 1 129 ? 1.579 21.406 -13.439 1.00 51.09 171 LEU A O 1
ATOM 1039 N N . LEU A 1 130 ? 2.521 21.911 -11.424 1.00 45.28 172 LEU A N 1
ATOM 1040 C CA . LEU A 1 130 ? 3.639 20.989 -11.595 1.00 44.32 172 LEU A CA 1
ATOM 1041 C C . LEU A 1 130 ? 3.114 19.558 -11.675 1.00 51.31 172 LEU A C 1
ATOM 1042 O O . LEU A 1 130 ? 3.482 18.831 -12.588 1.00 53.23 172 LEU A O 1
ATOM 1047 N N . ARG A 1 131 ? 2.180 19.193 -10.783 1.00 47.97 173 ARG A N 1
ATOM 1048 C CA . ARG A 1 131 ? 1.560 17.883 -10.726 1.00 48.80 173 ARG A CA 1
ATOM 1049 C C . ARG A 1 131 ? 0.637 17.620 -11.927 1.00 53.11 173 ARG A C 1
ATOM 1050 O O . ARG A 1 131 ? 0.747 16.556 -12.549 1.00 53.71 173 ARG A O 1
ATOM 1058 N N . SER A 1 132 ? -0.288 18.554 -12.238 1.00 48.09 174 SER A N 1
ATOM 1059 C CA . SER A 1 132 ? -1.233 18.329 -13.328 1.00 47.28 174 SER A CA 1
ATOM 1060 C C . SER A 1 132 ? -0.557 18.323 -14.704 1.00 52.49 174 SER A C 1
ATOM 1061 O O . SER A 1 132 ? -0.956 17.524 -15.550 1.00 53.92 174 SER A O 1
ATOM 1064 N N . GLU A 1 133 ? 0.494 19.133 -14.906 1.00 46.86 175 GLU A N 1
ATOM 1065 C CA . GLU A 1 133 ? 1.183 19.166 -16.185 1.00 46.17 175 GLU A CA 1
ATOM 1066 C C . GLU A 1 133 ? 2.056 17.943 -16.379 1.00 50.73 175 GLU A C 1
ATOM 1067 O O . GLU A 1 133 ? 2.213 17.505 -17.516 1.00 52.21 175 GLU A O 1
ATOM 1073 N N . THR A 1 134 ? 2.556 17.341 -15.293 1.00 46.71 176 THR A N 1
ATOM 1074 C CA . THR A 1 134 ? 3.321 16.101 -15.393 1.00 47.27 176 THR A CA 1
ATOM 1075 C C . THR A 1 134 ? 2.381 14.957 -15.888 1.00 52.81 176 THR A C 1
ATOM 1076 O O . THR A 1 134 ? 2.773 14.201 -16.761 1.00 54.88 176 THR A O 1
ATOM 1080 N N . ASP A 1 135 ? 1.167 14.849 -15.363 1.00 49.83 177 ASP A N 1
ATOM 1081 C CA . ASP A 1 135 ? 0.185 13.828 -15.736 1.00 49.97 177 ASP A CA 1
ATOM 1082 C C . ASP A 1 135 ? -0.320 14.036 -17.174 1.00 55.03 177 ASP A C 1
ATOM 1083 O O . ASP A 1 135 ? -0.386 13.061 -17.911 1.00 56.20 177 ASP A O 1
ATOM 1088 N N . VAL A 1 136 ? -0.633 15.285 -17.585 1.00 52.71 178 VAL A N 1
ATOM 1089 C CA . VAL A 1 136 ? -1.061 15.625 -18.957 1.00 52.45 178 VAL A CA 1
ATOM 1090 C C . VAL A 1 136 ? 0.032 15.195 -19.939 1.00 57.58 178 VAL A C 1
ATOM 1091 O O . VAL A 1 136 ? -0.279 14.483 -20.886 1.00 58.40 178 VAL A O 1
ATOM 1095 N N . SER A 1 137 ? 1.301 15.620 -19.705 1.00 54.75 179 SER A N 1
ATOM 1096 C CA . SER A 1 137 ? 2.443 15.320 -20.576 1.00 55.91 179 SER A CA 1
ATOM 1097 C C . SER A 1 137 ? 2.700 13.842 -20.644 1.00 60.97 179 SER A C 1
ATOM 1098 O O . SER A 1 137 ? 2.812 13.310 -21.748 1.00 60.87 179 SER A O 1
ATOM 1101 N N . TYR A 1 138 ? 2.785 13.174 -19.470 1.00 57.07 180 TYR A N 1
ATOM 1102 C CA . TYR A 1 138 ? 3.063 11.760 -19.414 1.00 56.85 180 TYR A CA 1
ATOM 1103 C C . TYR A 1 138 ? 2.063 10.981 -20.258 1.00 61.78 180 TYR A C 1
ATOM 1104 O O . TYR A 1 138 ? 2.483 10.204 -21.104 1.00 63.29 180 TYR A O 1
ATOM 1113 N N . ARG A 1 139 ? 0.761 11.201 -20.050 1.00 57.22 181 ARG A N 1
ATOM 1114 C CA . ARG A 1 139 ? -0.308 10.514 -20.779 1.00 56.62 181 ARG A CA 1
ATOM 1115 C C . ARG A 1 139 ? -0.255 10.793 -22.309 1.00 60.60 181 ARG A C 1
ATOM 1116 O O . ARG A 1 139 ? -0.567 9.892 -23.086 1.00 60.56 181 ARG A O 1
ATOM 1124 N N . GLU A 1 140 ? 0.198 11.993 -22.731 1.00 57.29 182 GLU A N 1
ATOM 1125 C CA . GLU A 1 140 ? 0.353 12.357 -24.134 1.00 58.57 182 GLU A CA 1
ATOM 1126 C C . GLU A 1 140 ? 1.627 11.713 -24.744 1.00 63.20 182 GLU A C 1
ATOM 1127 O O . GLU A 1 140 ? 1.544 11.082 -25.798 1.00 63.59 182 GLU A O 1
ATOM 1133 N N . VAL A 1 141 ? 2.780 11.847 -24.061 1.00 59.17 183 VAL A N 1
ATOM 1134 C CA . VAL A 1 141 ? 4.081 11.319 -24.476 1.00 59.93 183 VAL A CA 1
ATOM 1135 C C . VAL A 1 141 ? 4.054 9.781 -24.478 1.00 65.32 183 VAL A C 1
ATOM 1136 O O . VAL A 1 141 ? 4.614 9.181 -25.403 1.00 66.24 183 VAL A O 1
ATOM 1140 N N . ALA A 1 142 ? 3.361 9.151 -23.508 1.00 61.58 184 ALA A N 1
ATOM 1141 C CA . ALA A 1 142 ? 3.213 7.694 -23.452 1.00 62.05 184 ALA A CA 1
ATOM 1142 C C . ALA A 1 142 ? 2.408 7.182 -24.658 1.00 66.75 184 ALA A C 1
ATOM 1143 O O . ALA A 1 142 ? 2.753 6.152 -25.211 1.00 66.66 184 ALA A O 1
ATOM 1145 N N . ARG A 1 143 ? 1.371 7.923 -25.089 1.00 65.26 185 ARG A N 1
ATOM 1146 C CA . ARG A 1 143 ? 0.540 7.574 -26.256 1.00 65.21 185 ARG A CA 1
ATOM 1147 C C . ARG A 1 143 ? 1.401 7.558 -27.541 1.00 69.33 185 ARG A C 1
ATOM 1148 O O . ARG A 1 143 ? 1.310 6.602 -28.314 1.00 70.34 185 ARG A O 1
ATOM 1156 N N . THR A 1 144 ? 2.272 8.583 -27.722 1.00 64.67 186 THR A N 1
ATOM 1157 C CA . THR A 1 144 ? 3.195 8.720 -28.854 1.00 64.70 186 THR A CA 1
ATOM 1158 C C . THR A 1 144 ? 4.265 7.631 -28.766 1.00 70.77 186 THR A C 1
ATOM 1159 O O . THR A 1 144 ? 4.613 7.051 -29.794 1.00 73.62 186 THR A O 1
ATOM 1163 N N . PHE A 1 145 ? 4.791 7.354 -27.552 1.00 64.82 187 PHE A N 1
ATOM 1164 C CA . PHE A 1 145 ? 5.824 6.333 -27.328 1.00 63.93 187 PHE A CA 1
ATOM 1165 C C . PHE A 1 145 ? 5.308 4.937 -27.729 1.00 69.74 187 PHE A C 1
ATOM 1166 O O . PHE A 1 145 ? 6.003 4.219 -28.439 1.00 71.87 187 PHE A O 1
ATOM 1174 N N . ILE A 1 146 ? 4.103 4.556 -27.270 1.00 64.18 188 ILE A N 1
ATOM 1175 C CA . ILE A 1 146 ? 3.472 3.263 -27.553 1.00 63.79 188 ILE A CA 1
ATOM 1176 C C . ILE A 1 146 ? 3.228 3.106 -29.057 1.00 70.77 188 ILE A C 1
ATOM 1177 O O . ILE A 1 146 ? 3.428 2.013 -29.599 1.00 72.50 188 ILE A O 1
ATOM 1182 N N . ALA A 1 147 ? 2.798 4.195 -29.716 1.00 67.17 189 ALA A N 1
ATOM 1183 C CA . ALA A 1 147 ? 2.522 4.248 -31.156 1.00 67.30 189 ALA A CA 1
ATOM 1184 C C . ALA A 1 147 ? 3.782 3.923 -31.988 1.00 73.68 189 ALA A C 1
ATOM 1185 O O . ALA A 1 147 ? 3.689 3.206 -32.984 1.00 74.73 189 ALA A O 1
ATOM 1187 N N . ARG A 1 148 ? 4.952 4.415 -31.549 1.00 69.75 190 ARG A N 1
ATOM 1188 C CA . ARG A 1 148 ? 6.216 4.269 -32.260 1.00 70.34 190 ARG A CA 1
ATOM 1189 C C . ARG A 1 148 ? 7.135 3.178 -31.713 1.00 75.37 190 ARG A C 1
ATOM 1190 O O . ARG A 1 148 ? 8.076 2.804 -32.411 1.00 77.29 190 ARG A O 1
ATOM 1198 N N . GLU A 1 149 ? 6.928 2.713 -30.471 1.00 71.21 191 GLU A N 1
ATOM 1199 C CA . GLU A 1 149 ? 7.831 1.726 -29.863 1.00 72.10 191 GLU A CA 1
ATOM 1200 C C . GLU A 1 149 ? 7.135 0.512 -29.256 1.00 75.56 191 GLU A C 1
ATOM 1201 O O . GLU A 1 149 ? 7.824 -0.470 -28.966 1.00 77.14 191 GLU A O 1
ATOM 1207 N N . GLY A 1 150 ? 5.824 0.574 -29.050 1.00 70.42 192 GLY A N 1
ATOM 1208 C CA . GLY A 1 150 ? 5.083 -0.520 -28.427 1.00 69.93 192 GLY A CA 1
ATOM 1209 C C . GLY A 1 150 ? 4.934 -0.358 -26.927 1.00 73.36 192 GLY A C 1
ATOM 1210 O O . GLY A 1 150 ? 5.740 0.312 -26.276 1.00 72.62 192 GLY A O 1
ATOM 1211 N N . GLU A 1 151 ? 3.895 -0.969 -26.367 1.00 70.73 193 GLU A N 1
ATOM 1212 C CA . GLU A 1 151 ? 3.584 -0.868 -24.941 1.00 69.51 193 GLU A CA 1
ATOM 1213 C C . GLU A 1 151 ? 4.605 -1.657 -24.099 1.00 74.71 193 GLU A C 1
ATOM 1214 O O . GLU A 1 151 ? 5.040 -1.104 -23.091 1.00 75.24 193 GLU A O 1
ATOM 1220 N N . PRO A 1 152 ? 5.084 -2.868 -24.486 1.00 71.40 194 PRO A N 1
ATOM 1221 C CA . PRO A 1 152 ? 6.099 -3.541 -23.655 1.00 71.45 194 PRO A CA 1
ATOM 1222 C C . PRO A 1 152 ? 7.377 -2.717 -23.477 1.00 74.45 194 PRO A C 1
ATOM 1223 O O . PRO A 1 152 ? 7.986 -2.793 -22.411 1.00 74.90 194 PRO A O 1
ATOM 1227 N N . ALA A 1 153 ? 7.775 -1.937 -24.505 1.00 70.60 195 ALA A N 1
ATOM 1228 C CA . ALA A 1 153 ? 8.967 -1.086 -24.480 1.00 70.92 195 ALA A CA 1
ATOM 1229 C C . ALA A 1 153 ? 8.827 0.005 -23.413 1.00 76.48 195 ALA A C 1
ATOM 1230 O O . ALA A 1 153 ? 9.792 0.264 -22.691 1.00 77.82 195 ALA A O 1
ATOM 1232 N N . LEU A 1 154 ? 7.614 0.598 -23.281 1.00 71.89 196 LEU A N 1
ATOM 1233 C CA . LEU A 1 154 ? 7.296 1.619 -22.279 1.00 70.10 196 LEU A CA 1
ATOM 1234 C C . LEU A 1 154 ? 7.308 1.025 -20.873 1.00 74.95 196 LEU A C 1
ATOM 1235 O O . LEU A 1 154 ? 7.978 1.579 -20.007 1.00 75.78 196 LEU A O 1
ATOM 1240 N N . ASN A 1 155 ? 6.546 -0.062 -20.635 1.00 70.47 197 ASN A N 1
ATOM 1241 C CA . ASN A 1 155 ? 6.476 -0.744 -19.344 1.00 69.47 197 ASN A CA 1
ATOM 1242 C C . ASN A 1 155 ? 7.882 -1.078 -18.817 1.00 75.10 197 ASN A C 1
ATOM 1243 O O . ASN A 1 155 ? 8.122 -0.945 -17.617 1.00 73.06 197 ASN A O 1
ATOM 1248 N N . ALA A 1 156 ? 8.809 -1.451 -19.738 1.00 74.77 198 ALA A N 1
ATOM 1249 C CA . ALA A 1 156 ? 10.213 -1.789 -19.481 1.00 76.26 198 ALA A CA 1
ATOM 1250 C C . ALA A 1 156 ? 10.982 -0.577 -19.001 1.00 82.71 198 ALA A C 1
ATOM 1251 O O . ALA A 1 156 ? 11.775 -0.699 -18.066 1.00 83.54 198 ALA A O 1
ATOM 1253 N N . LYS A 1 157 ? 10.765 0.585 -19.648 1.00 80.06 199 LYS A N 1
ATOM 1254 C CA . LYS A 1 157 ? 11.399 1.855 -19.296 1.00 80.07 199 LYS A CA 1
ATOM 1255 C C . LYS A 1 157 ? 10.936 2.309 -17.889 1.00 83.89 199 LYS A C 1
ATOM 1256 O O . LYS A 1 157 ? 11.786 2.631 -17.062 1.00 83.86 199 LYS A O 1
ATOM 1262 N N . ILE A 1 158 ? 9.608 2.262 -17.609 1.00 79.99 200 ILE A N 1
ATOM 1263 C CA . ILE A 1 158 ? 8.959 2.574 -16.323 1.00 79.89 200 ILE A CA 1
ATOM 1264 C C . ILE A 1 158 ? 9.483 1.610 -15.236 1.00 90.29 200 ILE A C 1
ATOM 1265 O O . ILE A 1 158 ? 9.719 2.044 -14.101 1.00 91.76 200 ILE A O 1
ATOM 1270 N N . GLU A 1 159 ? 9.692 0.318 -15.602 1.00 88.91 201 GLU A N 1
ATOM 1271 C CA . GLU A 1 159 ? 10.211 -0.702 -14.700 1.00 89.95 201 GLU A CA 1
ATOM 1272 C C . GLU A 1 159 ? 11.646 -0.370 -14.322 1.00 97.73 201 GLU A C 1
ATOM 1273 O O . GLU A 1 159 ? 11.967 -0.411 -13.144 1.00 97.06 201 GLU A O 1
ATOM 1279 N N . ARG A 1 160 ? 12.483 0.019 -15.311 1.00 97.84 202 ARG A N 1
ATOM 1280 C CA . ARG A 1 160 ? 13.878 0.440 -15.150 1.00 99.66 202 ARG A CA 1
ATOM 1281 C C . ARG A 1 160 ? 13.973 1.617 -14.161 1.00 107.39 202 ARG A C 1
ATOM 1282 O O . ARG A 1 160 ? 14.915 1.653 -13.380 1.00 108.39 202 ARG A O 1
ATOM 1290 N N . LEU A 1 161 ? 12.976 2.546 -14.174 1.00 105.42 203 LEU A N 1
ATOM 1291 C CA . LEU A 1 161 ? 12.857 3.711 -13.282 1.00 105.58 203 LEU A CA 1
ATOM 1292 C C . LEU A 1 161 ? 12.410 3.297 -11.886 1.00 112.45 203 LEU A C 1
ATOM 1293 O O . LEU A 1 161 ? 13.021 3.719 -10.911 1.00 112.29 203 LEU A O 1
ATOM 1298 N N . ALA A 1 162 ? 11.354 2.472 -11.789 1.00 111.39 204 ALA A N 1
ATOM 1299 C CA . ALA A 1 162 ? 10.854 1.969 -10.519 1.00 112.39 204 ALA A CA 1
ATOM 1300 C C . ALA A 1 162 ? 11.924 1.045 -9.815 1.00 120.77 204 ALA A C 1
ATOM 1301 O O . ALA A 1 162 ? 11.970 1.012 -8.584 1.00 120.45 204 ALA A O 1
ATOM 1303 N N . LEU A 1 163 ? 12.810 0.355 -10.608 1.00 120.40 205 LEU A N 1
ATOM 1304 C CA . LEU A 1 163 ? 13.871 -0.558 -10.124 1.00 122.17 205 LEU A CA 1
ATOM 1305 C C . LEU A 1 163 ? 15.165 0.165 -9.680 1.00 129.15 205 LEU A C 1
ATOM 1306 O O . LEU A 1 163 ? 15.988 -0.445 -8.984 1.00 129.91 2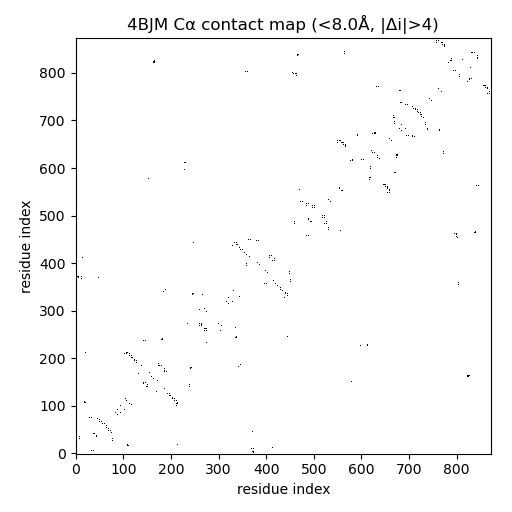05 LEU A O 1
ATOM 1311 N N . THR A 1 164 ? 15.368 1.424 -10.107 1.00 126.20 206 THR A N 1
ATOM 1312 C CA . THR A 1 164 ? 16.534 2.217 -9.699 1.00 126.51 206 THR A CA 1
ATOM 1313 C C . THR A 1 164 ? 16.159 3.066 -8.476 1.00 130.94 206 THR A C 1
ATOM 1314 O O . THR A 1 164 ? 16.966 3.216 -7.552 1.00 131.32 206 THR A O 1
ATOM 1318 N N . LEU A 1 165 ? 14.924 3.620 -8.492 1.00 126.34 207 LEU A N 1
ATOM 1319 C CA . LEU A 1 165 ? 14.354 4.481 -7.456 1.00 139.27 207 LEU A CA 1
ATOM 1320 C C . LEU A 1 165 ? 13.584 3.655 -6.429 1.00 150.63 207 LEU A C 1
ATOM 1321 O O . LEU A 1 165 ? 14.070 2.625 -5.966 1.00 111.41 207 LEU A O 1
ATOM 1326 N N . LEU A 1 175 ? 8.955 7.044 -6.547 1.00 93.40 217 LEU A N 1
ATOM 1327 C CA . LEU A 1 175 ? 8.027 6.401 -5.611 1.00 92.85 217 LEU A CA 1
ATOM 1328 C C . LEU A 1 175 ? 6.562 6.373 -6.160 1.00 91.11 217 LEU A C 1
ATOM 1329 O O . LEU A 1 175 ? 6.100 5.318 -6.617 1.00 91.43 217 LEU A O 1
ATOM 1334 N N . ASP A 1 176 ? 5.837 7.510 -6.082 1.00 81.80 218 ASP A N 1
ATOM 1335 C CA . ASP A 1 176 ? 4.451 7.638 -6.542 1.00 78.58 218 ASP A CA 1
ATOM 1336 C C . ASP A 1 176 ? 4.408 7.782 -8.066 1.00 77.73 218 ASP A C 1
ATOM 1337 O O . ASP A 1 176 ? 5.446 8.025 -8.687 1.00 77.70 218 ASP A O 1
ATOM 1342 N N . TYR A 1 177 ? 3.206 7.653 -8.666 1.00 70.76 219 TYR A N 1
ATOM 1343 C CA . TYR A 1 177 ? 3.010 7.748 -10.113 1.00 68.77 219 TYR A CA 1
ATOM 1344 C C . TYR A 1 177 ? 3.602 9.055 -10.694 1.00 70.36 219 TYR A C 1
ATOM 1345 O O . TYR A 1 177 ? 4.253 8.993 -11.729 1.00 70.31 219 TYR A O 1
ATOM 1354 N N . LEU A 1 178 ? 3.404 10.217 -10.023 1.00 65.10 220 LEU A N 1
ATOM 1355 C CA . LEU A 1 178 ? 3.881 11.531 -10.501 1.00 63.57 220 LEU A CA 1
ATOM 1356 C C . LEU A 1 178 ? 5.406 11.675 -10.455 1.00 66.61 220 LEU A C 1
ATOM 1357 O O . LEU A 1 178 ? 5.964 12.368 -11.310 1.00 64.79 220 LEU A O 1
ATOM 1362 N N . ALA A 1 179 ? 6.083 11.005 -9.503 1.00 63.68 221 ALA A N 1
ATOM 1363 C CA . ALA A 1 179 ? 7.544 11.060 -9.419 1.00 64.15 221 ALA A CA 1
ATOM 1364 C C . ALA A 1 179 ? 8.180 10.242 -10.558 1.00 69.38 221 ALA A C 1
ATOM 1365 O O . ALA A 1 179 ? 9.111 10.736 -11.204 1.00 70.13 221 ALA A O 1
ATOM 1367 N N . ILE A 1 180 ? 7.647 9.015 -10.826 1.00 66.05 222 ILE A N 1
ATOM 1368 C CA . ILE A 1 180 ? 8.127 8.117 -11.889 1.00 67.76 222 ILE A CA 1
ATOM 1369 C C . ILE A 1 180 ? 7.841 8.774 -13.258 1.00 70.57 222 ILE A C 1
ATOM 1370 O O . ILE A 1 180 ? 8.744 8.812 -14.106 1.00 71.38 222 ILE A O 1
ATOM 1375 N N . ALA A 1 181 ? 6.620 9.324 -13.444 1.00 64.38 223 ALA A N 1
ATOM 1376 C CA . ALA A 1 181 ? 6.195 10.015 -14.673 1.00 63.17 223 ALA A CA 1
ATOM 1377 C C . ALA A 1 181 ? 7.107 11.212 -15.028 1.00 66.21 223 ALA A C 1
ATOM 1378 O O . ALA A 1 181 ? 7.502 11.338 -16.187 1.00 66.58 223 ALA A O 1
ATOM 1380 N N . ALA A 1 182 ? 7.449 12.084 -14.042 1.00 61.99 224 ALA A N 1
ATOM 1381 C CA . ALA A 1 182 ? 8.323 13.259 -14.229 1.00 61.40 224 ALA A CA 1
ATOM 1382 C C . ALA A 1 182 ? 9.765 12.862 -14.600 1.00 68.22 224 ALA A C 1
ATOM 1383 O O . ALA A 1 182 ? 10.390 13.527 -15.418 1.00 69.04 224 ALA A O 1
ATOM 1385 N N . ASP A 1 183 ? 10.272 11.772 -14.017 1.00 66.85 225 ASP A N 1
ATOM 1386 C CA . ASP A 1 183 ? 11.593 11.211 -14.297 1.00 68.38 225 ASP A CA 1
ATOM 1387 C C . ASP A 1 183 ? 11.640 10.631 -15.708 1.00 70.74 225 ASP A C 1
ATOM 1388 O O . ASP A 1 183 ? 12.632 10.836 -16.403 1.00 70.83 225 ASP A O 1
ATOM 1393 N N . PHE A 1 184 ? 10.555 9.951 -16.149 1.00 65.56 226 PHE A N 1
ATOM 1394 C CA . PHE A 1 184 ? 10.437 9.406 -17.503 1.00 65.19 226 PHE A CA 1
ATOM 1395 C C . PHE A 1 184 ? 10.538 10.530 -18.521 1.00 68.36 226 PHE A C 1
ATOM 1396 O O . PHE A 1 184 ? 11.355 10.455 -19.440 1.00 68.78 226 PHE A O 1
ATOM 1404 N N . LEU A 1 185 ? 9.744 11.589 -18.313 1.00 63.36 227 LEU A N 1
ATOM 1405 C CA . LEU A 1 185 ? 9.672 12.738 -19.198 1.00 62.61 227 LEU A CA 1
ATOM 1406 C C . LEU A 1 185 ? 11.002 13.484 -19.305 1.00 71.77 227 LEU A C 1
ATOM 1407 O O . LEU A 1 185 ? 11.353 13.917 -20.406 1.00 73.01 227 LEU A O 1
ATOM 1412 N N . LYS A 1 186 ? 11.758 13.576 -18.193 1.00 70.42 228 LYS A N 1
ATOM 1413 C CA . LYS A 1 186 ? 13.070 14.234 -18.116 1.00 71.82 228 LYS A CA 1
ATOM 1414 C C . LYS A 1 186 ? 14.139 13.415 -18.846 1.00 78.93 228 LYS A C 1
ATOM 1415 O O . LYS A 1 186 ? 14.879 13.969 -19.675 1.00 79.54 228 LYS A O 1
ATOM 1421 N N . ASN A 1 187 ? 14.184 12.088 -18.571 1.00 76.08 229 ASN A N 1
ATOM 1422 C CA . ASN A 1 187 ? 15.117 11.156 -19.196 1.00 77.04 229 ASN A CA 1
ATOM 1423 C C . ASN A 1 187 ? 14.948 11.110 -20.705 1.00 81.25 229 ASN A C 1
ATOM 1424 O O . ASN A 1 187 ? 15.943 11.045 -21.417 1.00 83.18 229 ASN A O 1
ATOM 1429 N N . GLN A 1 188 ? 13.712 11.129 -21.189 1.00 76.98 230 GLN A N 1
ATOM 1430 C CA . GLN A 1 188 ? 13.419 11.083 -22.618 1.00 77.58 230 GLN A CA 1
ATOM 1431 C C . GLN A 1 188 ? 13.838 12.388 -23.307 1.00 82.18 230 GLN A C 1
ATOM 1432 O O . GLN A 1 188 ? 14.312 12.323 -24.438 1.00 82.74 230 GLN A O 1
ATOM 1438 N N . ALA A 1 189 ? 13.696 13.557 -22.632 1.00 78.57 231 ALA A N 1
ATOM 1439 C CA . ALA A 1 189 ? 14.116 14.869 -23.153 1.00 78.60 231 ALA A CA 1
ATOM 1440 C C . ALA A 1 189 ? 15.636 14.929 -23.293 1.00 84.35 231 ALA A C 1
ATOM 1441 O O . ALA A 1 189 ? 16.134 15.501 -24.269 1.00 84.02 231 ALA A O 1
ATOM 1443 N N . ASN A 1 190 ? 16.370 14.312 -22.318 1.00 82.02 232 ASN A N 1
ATOM 1444 C CA . ASN A 1 190 ? 17.834 14.217 -22.319 1.00 82.27 232 ASN A CA 1
ATOM 1445 C C . ASN A 1 190 ? 18.323 13.285 -23.433 1.00 88.33 232 ASN A C 1
ATOM 1446 O O . ASN A 1 190 ? 19.390 13.532 -23.986 1.00 90.52 232 ASN A O 1
ATOM 1451 N N . LEU A 1 191 ? 17.549 12.234 -23.770 1.00 83.81 233 LEU A N 1
ATOM 1452 C CA . LEU A 1 191 ? 17.873 11.276 -24.836 1.00 84.52 233 LEU A CA 1
ATOM 1453 C C . LEU A 1 191 ? 17.507 11.800 -26.217 1.00 88.82 233 LEU A C 1
ATOM 1454 O O . LEU A 1 191 ? 18.187 11.464 -27.186 1.00 89.55 233 LEU A O 1
ATOM 1459 N N . HIS A 1 192 ? 16.452 12.632 -26.307 1.00 84.77 234 HIS A N 1
ATOM 1460 C CA . HIS A 1 192 ? 15.970 13.220 -27.558 1.00 84.37 234 HIS A CA 1
ATOM 1461 C C . HIS A 1 192 ? 15.835 14.739 -27.412 1.00 85.37 234 HIS A C 1
ATOM 1462 O O . HIS A 1 192 ? 14.750 15.261 -27.108 1.00 84.41 234 HIS A O 1
ATOM 1469 N N . ALA A 1 193 ? 16.971 15.441 -27.606 1.00 80.50 235 ALA A N 1
ATOM 1470 C CA . ALA A 1 193 ? 17.117 16.890 -27.467 1.00 78.83 235 ALA A CA 1
ATOM 1471 C C . ALA A 1 193 ? 16.449 17.677 -28.594 1.00 81.52 235 ALA A C 1
ATOM 1472 O O . ALA A 1 193 ? 16.301 18.892 -28.475 1.00 79.67 235 ALA A O 1
ATOM 1474 N N . ASP A 1 194 ? 16.026 16.997 -29.668 1.00 79.90 236 ASP A N 1
ATOM 1475 C CA . ASP A 1 194 ? 15.402 17.638 -30.824 1.00 80.41 236 ASP A CA 1
ATOM 1476 C C . ASP A 1 194 ? 13.874 17.502 -30.848 1.00 83.46 236 ASP A C 1
ATOM 1477 O O . ASP A 1 194 ? 13.251 18.072 -31.749 1.00 83.26 236 ASP A O 1
ATOM 1482 N N . ASP A 1 195 ? 13.266 16.771 -29.870 1.00 78.64 237 ASP A N 1
ATOM 1483 C CA . ASP A 1 195 ? 11.803 16.596 -29.798 1.00 76.60 237 ASP A CA 1
ATOM 1484 C C . ASP A 1 195 ? 11.188 17.843 -29.181 1.00 75.51 237 ASP A C 1
ATOM 1485 O O . ASP A 1 195 ? 11.507 18.162 -28.029 1.00 73.81 237 ASP A O 1
ATOM 1490 N N . PRO A 1 196 ? 10.351 18.592 -29.950 1.00 70.76 238 PRO A N 1
ATOM 1491 C CA . PRO A 1 196 ? 9.791 19.846 -29.408 1.00 68.95 238 PRO A CA 1
ATOM 1492 C C . PRO A 1 196 ? 8.847 19.641 -28.217 1.00 69.73 238 PRO A C 1
ATOM 1493 O O . PRO A 1 196 ? 8.899 20.442 -27.290 1.00 68.60 238 PRO A O 1
ATOM 1497 N N . GLU A 1 197 ? 8.032 18.568 -28.221 1.00 65.79 239 GLU A N 1
ATOM 1498 C CA . GLU A 1 197 ? 7.079 18.247 -27.150 1.00 64.81 239 GLU A CA 1
ATOM 1499 C C . GLU A 1 197 ? 7.795 17.979 -25.810 1.00 68.34 239 GLU A C 1
ATOM 1500 O O . GLU A 1 197 ? 7.371 18.492 -24.761 1.00 66.48 239 GLU A O 1
ATOM 1506 N N . LEU A 1 198 ? 8.881 17.190 -25.855 1.00 65.58 240 LEU A N 1
ATOM 1507 C CA . LEU A 1 198 ? 9.650 16.852 -24.652 1.00 65.46 240 LEU A CA 1
ATOM 1508 C C . LEU A 1 198 ? 10.463 18.026 -24.145 1.00 69.86 240 LEU A C 1
ATOM 1509 O O . LEU A 1 198 ? 10.617 18.210 -22.929 1.00 71.23 240 LEU A O 1
ATOM 1514 N N . ASN A 1 199 ? 10.981 18.833 -25.069 1.00 65.55 241 ASN A N 1
ATOM 1515 C CA . ASN A 1 199 ? 11.802 19.967 -24.684 1.00 64.11 241 ASN A CA 1
ATOM 1516 C C . ASN A 1 199 ? 10.956 21.108 -24.177 1.00 64.02 241 ASN A C 1
ATOM 1517 O O . ASN A 1 199 ? 11.430 21.791 -23.286 1.00 62.94 241 ASN A O 1
ATOM 1522 N N . LEU A 1 200 ? 9.664 21.210 -24.603 1.00 60.36 242 LEU A N 1
ATOM 1523 C CA . LEU A 1 200 ? 8.699 22.169 -24.064 1.00 59.71 242 LEU A CA 1
ATOM 1524 C C . LEU A 1 200 ? 8.338 21.771 -22.625 1.00 61.80 242 LEU A C 1
ATOM 1525 O O . LEU A 1 200 ? 8.364 22.651 -21.762 1.00 62.36 242 LEU A O 1
ATOM 1530 N N . TYR A 1 201 ? 8.068 20.465 -22.349 1.00 56.38 243 TYR A N 1
ATOM 1531 C CA . TYR A 1 201 ? 7.771 19.989 -20.991 1.00 55.41 243 TYR A CA 1
ATOM 1532 C C . TYR A 1 201 ? 8.943 20.329 -20.072 1.00 58.60 243 TYR A C 1
ATOM 1533 O O . TYR A 1 201 ? 8.729 20.890 -19.001 1.00 58.47 243 TYR A O 1
ATOM 1542 N N . LYS A 1 202 ? 10.173 19.994 -20.499 1.00 55.87 244 LYS A N 1
ATOM 1543 C CA . LYS A 1 202 ? 1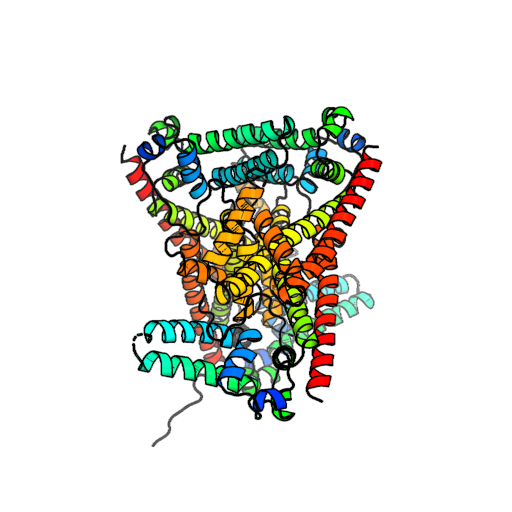1.412 20.243 -19.757 1.00 55.76 244 LYS A CA 1
ATOM 1544 C C . LYS A 1 202 ? 11.543 21.732 -19.370 1.00 59.56 244 LYS A C 1
ATOM 1545 O O . LYS A 1 202 ? 11.702 22.047 -18.189 1.00 59.95 244 LYS A O 1
ATOM 1551 N N . ALA A 1 203 ? 11.418 22.632 -20.365 1.00 55.21 245 ALA A N 1
ATOM 1552 C CA . ALA A 1 203 ? 11.546 24.079 -20.206 1.00 53.74 245 ALA A CA 1
ATOM 1553 C C . ALA A 1 203 ? 10.470 24.650 -19.295 1.00 59.58 245 ALA A C 1
ATOM 1554 O O . ALA A 1 203 ? 10.787 25.457 -18.413 1.00 62.48 245 ALA A O 1
ATOM 1556 N N . GLU A 1 204 ? 9.211 24.234 -19.497 1.00 53.28 246 GLU A N 1
ATOM 1557 C CA . GLU A 1 204 ? 8.074 24.689 -18.719 1.00 51.30 246 GLU A CA 1
ATOM 1558 C C . GLU A 1 204 ? 8.128 24.228 -17.252 1.00 56.26 246 GLU A C 1
ATOM 1559 O O . GLU A 1 204 ? 7.716 24.986 -16.362 1.00 57.45 246 GLU A O 1
ATOM 1565 N N . THR A 1 205 ? 8.644 23.017 -17.000 1.00 51.98 247 THR A N 1
ATOM 1566 C CA . THR A 1 205 ? 8.789 22.465 -15.655 1.00 51.33 247 THR A CA 1
ATOM 1567 C C . THR A 1 205 ? 9.881 23.238 -14.908 1.00 58.29 247 THR A C 1
ATOM 1568 O O . THR A 1 205 ? 9.665 23.580 -13.753 1.00 58.84 247 THR A O 1
ATOM 1572 N N . LYS A 1 206 ? 11.038 23.539 -15.565 1.00 55.94 248 LYS A N 1
ATOM 1573 C CA . LYS A 1 206 ? 12.135 24.306 -14.964 1.00 55.96 248 LYS A CA 1
ATOM 1574 C C . LYS A 1 206 ? 11.628 25.654 -14.492 1.00 58.36 248 LYS A C 1
ATOM 1575 O O . LYS A 1 206 ? 11.877 26.037 -13.341 1.00 59.56 248 LYS A O 1
ATOM 1581 N N . ALA A 1 207 ? 10.851 26.329 -15.342 1.00 51.55 249 ALA A N 1
ATOM 1582 C CA . ALA A 1 207 ? 10.277 27.654 -15.077 1.00 48.44 249 ALA A CA 1
ATOM 1583 C C . ALA A 1 207 ? 9.221 27.570 -13.934 1.00 53.42 249 ALA A C 1
ATOM 1584 O O . ALA A 1 207 ? 9.178 28.444 -13.074 1.00 54.71 249 ALA A O 1
ATOM 1586 N N . ARG A 1 208 ? 8.414 26.498 -13.895 1.00 48.68 250 ARG A N 1
ATOM 1587 C CA . ARG A 1 208 ? 7.415 26.289 -12.839 1.00 47.69 250 ARG A CA 1
ATOM 1588 C C . ARG A 1 208 ? 8.114 26.004 -11.481 1.00 52.18 250 ARG A C 1
ATOM 1589 O O . ARG A 1 208 ? 7.688 26.507 -10.444 1.00 52.22 250 ARG A O 1
ATOM 1597 N N . GLU A 1 209 ? 9.200 25.212 -11.500 1.00 48.93 251 GLU A N 1
ATOM 1598 C CA . GLU A 1 209 ? 9.988 24.847 -10.306 1.00 47.81 251 GLU A CA 1
ATOM 1599 C C . GLU A 1 209 ? 10.654 26.097 -9.682 1.00 51.30 251 GLU A C 1
ATOM 1600 O O . GLU A 1 209 ? 10.563 26.276 -8.465 1.00 51.10 251 GLU A O 1
ATOM 1606 N N . ILE A 1 210 ? 11.204 27.001 -10.532 1.00 46.94 252 ILE A N 1
ATOM 1607 C CA . ILE A 1 210 ? 11.820 28.269 -10.146 1.00 46.30 252 ILE A CA 1
ATOM 1608 C C . ILE A 1 210 ? 10.795 29.111 -9.393 1.00 53.09 252 ILE A C 1
ATOM 1609 O O . ILE A 1 210 ? 11.081 29.555 -8.272 1.00 54.75 252 ILE A O 1
ATOM 1614 N N . LYS A 1 211 ? 9.593 29.292 -9.987 1.00 49.03 253 LYS A N 1
ATOM 1615 C CA . LYS A 1 211 ? 8.483 30.057 -9.420 1.00 46.54 253 LYS A CA 1
ATOM 1616 C C . LYS A 1 211 ? 7.987 29.441 -8.110 1.00 50.58 253 LYS A C 1
ATOM 1617 O O . LYS A 1 211 ? 7.682 30.193 -7.182 1.00 51.75 253 LYS A O 1
ATOM 1623 N N . ALA A 1 212 ? 7.907 28.094 -8.014 1.00 46.76 254 ALA A N 1
ATOM 1624 C CA . ALA A 1 212 ? 7.419 27.417 -6.786 1.00 45.09 254 ALA A CA 1
ATOM 1625 C C . ALA A 1 212 ? 8.448 27.516 -5.648 1.00 48.52 254 ALA A C 1
ATOM 1626 O O . ALA A 1 212 ? 8.049 27.710 -4.500 1.00 47.65 254 ALA A O 1
ATOM 1628 N N . ASN A 1 213 ? 9.766 27.387 -5.974 1.00 45.31 255 ASN A N 1
ATOM 1629 C CA . ASN A 1 213 ? 10.836 27.519 -4.998 1.00 46.47 255 ASN A CA 1
ATOM 1630 C C . ASN A 1 213 ? 10.901 28.953 -4.440 1.00 51.28 255 ASN A C 1
ATOM 1631 O O . ASN A 1 213 ? 11.048 29.105 -3.228 1.00 51.94 255 ASN A O 1
ATOM 1636 N N . ARG A 1 214 ? 10.739 29.993 -5.301 1.00 46.07 256 ARG A N 1
ATOM 1637 C CA . ARG A 1 214 ? 10.757 31.391 -4.881 1.00 44.55 256 ARG A CA 1
ATOM 1638 C C . ARG A 1 214 ? 9.537 31.723 -4.001 1.00 46.76 256 ARG A C 1
ATOM 1639 O O . ARG A 1 214 ? 9.660 32.464 -3.026 1.00 47.13 256 ARG A O 1
ATOM 1647 N N . ALA A 1 215 ? 8.365 31.216 -4.350 1.00 42.07 257 ALA A N 1
ATOM 1648 C CA . ALA A 1 215 ? 7.160 31.424 -3.558 1.00 40.15 257 ALA A CA 1
ATOM 1649 C C . ALA A 1 215 ? 7.327 30.792 -2.169 1.00 44.72 257 ALA A C 1
ATOM 1650 O O . ALA A 1 215 ? 7.034 31.432 -1.164 1.00 44.16 257 ALA A O 1
ATOM 1652 N N . MET A 1 216 ? 7.852 29.557 -2.113 1.00 43.57 258 MET A N 1
ATOM 1653 C CA . MET A 1 216 ? 8.116 28.844 -0.867 1.00 44.64 258 MET A CA 1
ATOM 1654 C C . MET A 1 216 ? 9.176 29.600 -0.003 1.00 49.65 258 MET A C 1
ATOM 1655 O O . MET A 1 216 ? 8.955 29.794 1.192 1.00 50.26 258 MET A O 1
ATOM 1660 N N . LYS A 1 217 ? 10.271 30.059 -0.624 1.00 44.36 259 LYS A N 1
ATOM 1661 C CA . LYS A 1 217 ? 11.333 30.841 0.003 1.00 45.15 259 LYS A CA 1
ATOM 1662 C C . LYS A 1 217 ? 10.774 32.104 0.665 1.00 51.37 259 LYS A C 1
ATOM 1663 O O . LYS A 1 217 ? 11.057 32.347 1.844 1.00 52.19 259 LYS A O 1
ATOM 1669 N N . GLU A 1 218 ? 9.964 32.881 -0.084 1.00 46.20 260 GLU A N 1
ATOM 1670 C CA . GLU A 1 218 ? 9.321 34.098 0.395 1.00 45.22 260 GLU A CA 1
ATOM 1671 C C . GLU A 1 218 ? 8.409 33.792 1.572 1.00 47.84 260 GLU A C 1
ATOM 1672 O O . GLU A 1 218 ? 8.443 34.523 2.556 1.00 50.08 260 GLU A O 1
ATOM 1678 N N . ALA A 1 219 ? 7.576 32.735 1.464 1.00 41.68 261 ALA A N 1
ATOM 1679 C CA . ALA A 1 219 ? 6.628 32.333 2.503 1.00 39.59 261 ALA A CA 1
ATOM 1680 C C . ALA A 1 219 ? 7.382 31.862 3.757 1.00 42.66 261 ALA A C 1
ATOM 1681 O O . ALA A 1 219 ? 7.057 32.301 4.855 1.00 42.64 261 ALA A O 1
ATOM 1683 N N . LEU A 1 220 ? 8.441 31.059 3.595 1.00 40.65 262 LEU A N 1
ATOM 1684 C CA . LEU A 1 220 ? 9.276 30.589 4.706 1.00 40.77 262 LEU A CA 1
ATOM 1685 C C . LEU A 1 220 ? 9.995 31.728 5.425 1.00 45.62 262 LEU A C 1
ATOM 1686 O O . LEU A 1 220 ? 10.126 31.700 6.650 1.00 46.92 262 LEU A O 1
ATOM 1691 N N . GLU A 1 221 ? 10.468 32.723 4.675 1.00 42.58 263 GLU A N 1
ATOM 1692 C CA . GLU A 1 221 ? 11.137 33.897 5.239 1.00 43.47 263 GLU A CA 1
ATOM 1693 C C . GLU A 1 221 ? 10.132 34.729 6.059 1.00 48.30 263 GLU A C 1
ATOM 1694 O O . GLU A 1 221 ? 10.441 35.153 7.184 1.00 50.34 263 GLU A O 1
ATOM 1700 N N . GLY A 1 222 ? 8.927 34.875 5.522 1.00 41.25 264 GLY A N 1
ATOM 1701 C CA . GLY A 1 222 ? 7.833 35.556 6.197 1.00 41.96 264 GLY A CA 1
ATOM 1702 C C . GLY A 1 222 ? 7.356 34.850 7.450 1.00 47.58 264 GLY A C 1
ATOM 1703 O O . GLY A 1 222 ? 6.961 35.503 8.424 1.00 47.50 264 GLY A O 1
ATOM 1704 N N . ALA A 1 223 ? 7.428 33.497 7.436 1.00 46.01 265 ALA A N 1
ATOM 1705 C CA . ALA A 1 223 ? 7.047 32.635 8.555 1.00 46.38 265 ALA A CA 1
ATOM 1706 C C . ALA A 1 223 ? 8.080 32.775 9.668 1.00 52.96 265 ALA A C 1
ATOM 1707 O O . ALA A 1 223 ? 7.706 32.898 10.838 1.00 54.08 265 ALA A O 1
ATOM 1709 N N . ASP A 1 224 ? 9.372 32.813 9.293 1.00 49.57 266 ASP A N 1
ATOM 1710 C CA . ASP A 1 224 ? 10.487 32.976 10.228 1.00 50.03 266 ASP A CA 1
ATOM 1711 C C . ASP A 1 224 ? 10.388 34.325 10.945 1.00 53.22 266 ASP A C 1
ATOM 1712 O O . ASP A 1 224 ? 10.572 34.361 12.155 1.00 53.46 266 ASP A O 1
ATOM 1717 N N . LYS A 1 225 ? 10.084 35.420 10.205 1.00 49.74 267 LYS A N 1
ATOM 1718 C CA . LYS A 1 225 ? 9.907 36.764 10.759 1.00 51.00 267 LYS A CA 1
ATOM 1719 C C . LYS A 1 225 ? 8.736 36.798 11.779 1.00 57.61 267 LYS A C 1
ATOM 1720 O O . LYS A 1 225 ? 8.882 37.389 12.843 1.00 58.62 267 LYS A O 1
ATOM 1726 N N . LEU A 1 226 ? 7.588 36.162 11.429 1.00 54.53 268 LEU A N 1
ATOM 1727 C CA . LEU A 1 226 ? 6.374 36.078 12.234 1.00 53.55 268 LEU A CA 1
ATOM 1728 C C . LEU A 1 226 ? 6.616 35.321 13.530 1.00 59.11 268 LEU A C 1
ATOM 1729 O O . LEU A 1 226 ? 6.298 35.854 14.595 1.00 62.05 268 LEU A O 1
ATOM 1734 N N . PHE A 1 227 ? 7.186 34.107 13.452 1.00 53.85 269 PHE A N 1
ATOM 1735 C CA . PHE A 1 227 ? 7.426 33.260 14.629 1.00 53.28 269 PHE A CA 1
ATOM 1736 C C . PHE A 1 227 ? 8.725 33.671 15.365 1.00 62.23 269 PHE A C 1
ATOM 1737 O O . PHE A 1 227 ? 9.102 33.029 16.341 1.00 64.80 269 PHE A O 1
ATOM 1745 N N . GLU A 1 228 ? 9.360 34.780 14.916 1.00 58.86 270 GLU A N 1
ATOM 1746 C CA . GLU A 1 228 ? 10.568 35.430 15.427 1.00 59.45 270 GLU A CA 1
ATOM 1747 C C . GLU A 1 228 ? 11.799 34.490 15.438 1.00 64.96 270 GLU A C 1
ATOM 1748 O O . GLU A 1 228 ? 12.702 34.598 16.303 1.00 65.54 270 GLU A O 1
ATOM 1754 N N . ARG A 1 229 ? 11.878 33.625 14.416 1.00 59.15 271 ARG A N 1
ATOM 1755 C CA . ARG A 1 229 ? 12.992 32.695 14.282 1.00 58.28 271 ARG A CA 1
ATOM 1756 C C . ARG A 1 229 ? 14.213 33.365 13.609 1.00 60.54 271 ARG A C 1
ATOM 1757 O O . ARG A 1 229 ? 15.307 32.815 13.659 1.00 59.45 271 ARG A O 1
ATOM 1765 N N . ASN A 1 230 ? 14.032 34.549 13.005 1.00 57.48 272 ASN A N 1
ATOM 1766 C CA . ASN A 1 230 ? 15.072 35.222 12.216 1.00 57.33 272 ASN A CA 1
ATOM 1767 C C . ASN A 1 230 ? 16.041 36.117 12.991 1.00 63.24 272 ASN A C 1
ATOM 1768 O O . ASN A 1 230 ? 17.028 36.550 12.400 1.00 63.80 272 ASN A O 1
ATOM 1773 N N . LYS A 1 231 ? 15.768 36.417 14.269 1.00 61.51 273 LYS A N 1
ATOM 1774 C CA . LYS A 1 231 ? 16.585 37.342 15.070 1.00 62.10 273 LYS A CA 1
ATOM 1775 C C . LYS A 1 231 ? 16.996 36.747 16.445 1.00 66.87 273 LYS A C 1
ATOM 1776 O O . LYS A 1 231 ? 17.114 37.513 17.409 1.00 69.28 273 LYS A O 1
ATOM 1782 N N . ILE A 1 232 ? 17.194 35.402 16.537 1.00 59.92 274 ILE A N 1
ATOM 1783 C CA . ILE A 1 232 ? 17.581 34.654 17.752 1.00 59.00 274 ILE A CA 1
ATOM 1784 C C . ILE A 1 232 ? 18.923 35.145 18.333 1.00 65.30 274 ILE A C 1
ATOM 1785 O O . ILE A 1 232 ? 19.075 35.244 19.559 1.00 66.38 274 ILE A O 1
ATOM 1790 N N . LEU A 1 233 ? 19.905 35.382 17.439 1.00 61.48 275 LEU A N 1
ATOM 1791 C CA . LEU A 1 233 ? 21.294 35.725 17.741 1.00 60.06 275 LEU A CA 1
ATOM 1792 C C . LEU A 1 233 ? 21.545 37.224 17.789 1.00 64.27 275 LEU A C 1
ATOM 1793 O O . LEU A 1 233 ? 21.120 37.963 16.895 1.00 61.92 275 LEU A O 1
ATOM 1798 N N . LYS A 1 234 ? 22.225 37.653 18.879 1.00 63.06 276 LYS A N 1
ATOM 1799 C CA . LYS A 1 234 ? 22.688 39.010 19.182 1.00 63.97 276 LYS A CA 1
ATOM 1800 C C . LYS A 1 234 ? 24.104 38.876 19.697 1.00 71.92 276 LYS A C 1
ATOM 1801 O O . LYS A 1 234 ? 24.355 38.067 20.613 1.00 72.72 276 LYS A O 1
ATOM 1807 N N . SER A 1 235 ? 25.058 39.630 19.111 1.00 70.63 277 SER A N 1
ATOM 1808 C CA . SER A 1 235 ? 26.464 39.568 19.557 1.00 72.39 277 SER A CA 1
ATOM 1809 C C . SER A 1 235 ? 26.730 40.496 20.729 1.00 76.40 277 SER A C 1
ATOM 1810 O O . SER A 1 235 ? 26.299 41.642 20.773 1.00 75.74 277 SER A O 1
ATOM 1813 N N . PRO A 1 236 ? 27.535 39.988 21.721 1.00 72.14 278 PRO A N 1
ATOM 1814 C CA . PRO A 1 236 ? 27.945 40.840 22.831 1.00 72.85 278 PRO A CA 1
ATOM 1815 C C . PRO A 1 236 ? 29.312 41.478 22.604 1.00 78.23 278 PRO A C 1
ATOM 1816 O O . PRO A 1 236 ? 29.852 41.400 21.497 1.00 78.02 278 PRO A O 1
ATOM 1820 N N . ASP A 1 237 ? 29.912 42.044 23.670 1.00 75.17 279 ASP A N 1
ATOM 1821 C CA . ASP A 1 237 ? 31.262 42.568 23.577 1.00 75.18 279 ASP A CA 1
ATOM 1822 C C . ASP A 1 237 ? 32.193 41.355 23.643 1.00 79.90 279 ASP A C 1
ATOM 1823 O O . ASP A 1 237 ? 31.958 40.432 24.447 1.00 80.19 279 ASP A O 1
ATOM 1828 N N . MET A 1 238 ? 33.187 41.294 22.731 1.00 75.93 280 MET A N 1
ATOM 1829 C CA . MET A 1 238 ? 34.112 40.172 22.666 1.00 73.49 280 MET A CA 1
ATOM 1830 C C . MET A 1 238 ? 35.155 40.337 23.747 1.00 92.94 280 MET A C 1
ATOM 1831 O O . MET A 1 238 ? 35.851 39.384 24.042 1.00 61.91 280 MET A O 1
ATOM 1836 N N . ALA B 1 3 ? 19.831 -9.550 -29.830 1.00 157.50 45 ALA B N 1
ATOM 1837 C CA . ALA B 1 3 ? 18.389 -9.740 -29.961 1.00 155.97 45 ALA B CA 1
ATOM 1838 C C . ALA B 1 3 ? 17.882 -9.245 -31.332 1.00 158.35 45 ALA B C 1
ATOM 1839 O O . ALA B 1 3 ? 18.654 -8.651 -32.093 1.00 158.41 45 ALA B O 1
ATOM 1841 N N . GLN B 1 4 ? 16.596 -9.536 -31.657 1.00 153.05 46 GLN B N 1
ATOM 1842 C CA . GLN B 1 4 ? 15.897 -9.088 -32.874 1.00 151.15 46 GLN B CA 1
ATOM 1843 C C . GLN B 1 4 ? 14.382 -8.751 -32.558 1.00 150.35 46 GLN B C 1
ATOM 1844 O O . GLN B 1 4 ? 13.494 -9.233 -33.277 1.00 150.08 46 GLN B O 1
ATOM 1850 N N . PRO B 1 5 ? 14.060 -7.919 -31.511 1.00 142.67 47 PRO B N 1
ATOM 1851 C CA . PRO B 1 5 ? 12.645 -7.614 -31.214 1.00 139.67 47 PRO B CA 1
ATOM 1852 C C . PRO B 1 5 ? 12.206 -6.317 -31.908 1.00 136.86 47 PRO B C 1
ATOM 1853 O O . PRO B 1 5 ? 12.045 -5.273 -31.266 1.00 135.67 47 PRO B O 1
ATOM 1857 N N . GLU B 1 6 ? 12.034 -6.394 -33.237 1.00 128.74 48 GLU B N 1
ATOM 1858 C CA . GLU B 1 6 ? 11.667 -5.269 -34.100 1.00 125.00 48 GLU B CA 1
ATOM 1859 C C . GLU B 1 6 ? 10.144 -5.011 -34.061 1.00 119.85 48 GLU B C 1
ATOM 1860 O O . GLU B 1 6 ? 9.370 -5.844 -34.527 1.00 120.32 48 GLU B O 1
ATOM 1866 N N . PHE B 1 7 ? 9.717 -3.859 -33.516 1.00 108.20 49 PHE B N 1
ATOM 1867 C CA . PHE B 1 7 ? 8.302 -3.482 -33.453 1.00 103.70 49 PHE B CA 1
ATOM 1868 C C . PHE B 1 7 ? 7.866 -2.964 -34.826 1.00 102.98 49 PHE B C 1
ATOM 1869 O O . PHE B 1 7 ? 8.589 -2.160 -35.425 1.00 101.48 49 PHE B O 1
ATOM 1877 N N . ASP B 1 8 ? 6.693 -3.423 -35.319 1.00 98.34 50 ASP B N 1
ATOM 1878 C CA . ASP B 1 8 ? 6.142 -2.984 -36.605 1.00 97.86 50 ASP B CA 1
ATOM 1879 C C . ASP B 1 8 ? 5.583 -1.556 -36.448 1.00 99.19 50 ASP B C 1
ATOM 1880 O O . ASP B 1 8 ? 4.465 -1.373 -35.955 1.00 98.35 50 ASP B O 1
ATOM 1885 N N . ARG B 1 9 ? 6.409 -0.554 -36.822 1.00 93.99 51 ARG B N 1
ATOM 1886 C CA . ARG B 1 9 ? 6.109 0.877 -36.735 1.00 92.14 51 ARG B CA 1
ATOM 1887 C C . ARG B 1 9 ? 5.143 1.372 -37.802 1.00 96.78 51 ARG B C 1
ATOM 1888 O O . ARG B 1 9 ? 4.487 2.396 -37.589 1.00 96.91 51 ARG B O 1
ATOM 1896 N N . GLY B 1 10 ? 5.094 0.684 -38.943 1.00 92.29 52 GLY B N 1
ATOM 1897 C CA . GLY B 1 10 ? 4.299 1.105 -40.088 1.00 91.33 52 GLY B CA 1
ATOM 1898 C C . GLY B 1 10 ? 4.971 2.307 -40.732 1.00 93.03 52 GLY B C 1
ATOM 1899 O O . GLY B 1 10 ? 6.195 2.308 -40.917 1.00 92.78 52 GLY B O 1
ATOM 1900 N N . PHE B 1 11 ? 4.198 3.373 -41.004 1.00 87.67 53 PHE B N 1
ATOM 1901 C CA . PHE B 1 11 ? 4.749 4.601 -41.595 1.00 87.11 53 PHE B CA 1
ATOM 1902 C C . PHE B 1 11 ? 5.335 5.573 -40.552 1.00 88.63 53 PHE B C 1
ATOM 1903 O O . PHE B 1 11 ? 5.829 6.641 -40.937 1.00 88.18 53 PHE B O 1
ATOM 1911 N N . LEU B 1 12 ? 5.277 5.212 -39.245 1.00 82.85 54 LEU B N 1
ATOM 1912 C CA . LEU B 1 12 ? 5.790 6.052 -38.164 1.00 80.41 54 LEU B CA 1
ATOM 1913 C C . LEU B 1 12 ? 7.300 5.848 -38.015 1.00 83.54 54 LEU B C 1
ATOM 1914 O O . LEU B 1 12 ? 7.832 4.808 -38.401 1.00 85.36 54 LEU B O 1
ATOM 1919 N N . ARG B 1 13 ? 7.982 6.875 -37.504 1.00 77.47 55 ARG B N 1
ATOM 1920 C CA . ARG B 1 13 ? 9.425 6.911 -37.283 1.00 76.66 55 ARG B CA 1
ATOM 1921 C C . ARG B 1 13 ? 9.750 6.520 -35.827 1.00 81.10 55 ARG B C 1
ATOM 1922 O O . ARG B 1 13 ? 8.831 6.544 -35.009 1.00 80.29 55 ARG B O 1
ATOM 1930 N N . PRO B 1 14 ? 11.013 6.182 -35.440 1.00 78.55 56 PRO B N 1
ATOM 1931 C CA . PRO B 1 14 ? 11.284 5.855 -34.026 1.00 78.23 56 PRO B CA 1
ATOM 1932 C C . PRO B 1 14 ? 11.002 7.024 -33.095 1.00 80.13 56 PRO B C 1
ATOM 1933 O O . PRO B 1 14 ? 11.095 8.173 -33.512 1.00 79.70 56 PRO B O 1
ATOM 1937 N N . PHE B 1 15 ? 10.620 6.730 -31.847 1.00 76.34 57 PHE B N 1
ATOM 1938 C CA . PHE B 1 15 ? 10.274 7.762 -30.865 1.00 74.62 57 PHE B CA 1
ATOM 1939 C C . PHE B 1 15 ? 11.441 8.717 -30.643 1.00 82.11 57 PHE B C 1
ATOM 1940 O O . PHE B 1 15 ? 12.582 8.272 -30.477 1.00 83.57 57 PHE B O 1
ATOM 1948 N N . GLY B 1 16 ? 11.129 10.015 -30.681 1.00 79.06 58 GLY B N 1
ATOM 1949 C CA . GLY B 1 16 ? 12.080 11.098 -30.463 1.00 79.20 58 GLY B CA 1
ATOM 1950 C C . GLY B 1 16 ? 12.944 11.488 -31.651 1.00 84.65 58 GLY B C 1
ATOM 1951 O O . GLY B 1 16 ? 13.731 12.434 -31.543 1.00 84.63 58 GLY B O 1
ATOM 1952 N N . ALA B 1 17 ? 12.814 10.770 -32.792 1.00 81.95 59 ALA B N 1
ATOM 1953 C CA . ALA B 1 17 ? 13.568 11.036 -34.027 1.00 82.34 59 ALA B CA 1
ATOM 1954 C C . ALA B 1 17 ? 13.411 12.497 -34.448 1.00 86.25 59 ALA B C 1
ATOM 1955 O O . ALA B 1 17 ? 12.282 13.002 -34.447 1.00 85.13 59 ALA B O 1
ATOM 1957 N N . LYS B 1 18 ? 14.541 13.186 -34.758 1.00 83.20 60 LYS B N 1
ATOM 1958 C CA . LYS B 1 18 ? 14.524 14.574 -35.213 1.00 82.36 60 LYS B CA 1
ATOM 1959 C C . LYS B 1 18 ? 13.704 14.638 -36.491 1.00 88.20 60 LYS B C 1
ATOM 1960 O O . LYS B 1 18 ? 13.891 13.828 -37.408 1.00 89.32 60 LYS B O 1
ATOM 1966 N N . MET B 1 19 ? 12.734 15.546 -36.503 1.00 84.31 61 MET B N 1
ATOM 1967 C CA . MET B 1 19 ? 11.820 15.720 -37.620 1.00 83.96 61 MET B CA 1
ATOM 1968 C C . MET B 1 19 ? 12.545 16.272 -38.849 1.00 90.91 61 MET B C 1
ATOM 1969 O O . MET B 1 19 ? 13.562 16.966 -38.730 1.00 90.97 61 MET B O 1
ATOM 1974 N N . LYS B 1 20 ? 12.019 15.936 -40.027 1.00 89.29 62 LYS B N 1
ATOM 1975 C CA . LYS B 1 20 ? 12.561 16.373 -41.310 1.00 90.30 62 LYS B CA 1
ATOM 1976 C C . LYS B 1 20 ? 11.571 17.338 -41.939 1.00 93.63 62 LYS B C 1
ATOM 1977 O O . LYS B 1 20 ? 10.441 16.947 -42.216 1.00 92.91 62 LYS B O 1
ATOM 1983 N N . PHE B 1 21 ? 11.974 18.605 -42.103 1.00 90.28 63 PHE B N 1
ATOM 1984 C CA . PHE B 1 21 ? 11.126 19.639 -42.674 1.00 90.50 63 PHE B CA 1
ATOM 1985 C C . PHE B 1 21 ? 11.592 20.025 -44.074 1.00 98.71 63 PHE B C 1
ATOM 1986 O O . PHE B 1 21 ? 12.788 20.237 -44.312 1.00 99.59 63 PHE B O 1
ATOM 1994 N N . LEU B 1 22 ? 10.625 20.116 -44.996 1.00 96.43 64 LEU B N 1
ATOM 1995 C CA . LEU B 1 22 ? 10.826 20.480 -46.399 1.00 97.22 64 LEU B CA 1
ATOM 1996 C C . LEU B 1 22 ? 9.841 21.570 -46.793 1.00 100.96 64 LEU B C 1
ATOM 1997 O O . LEU B 1 22 ? 8.768 21.670 -46.191 1.00 99.48 64 LEU B O 1
ATOM 2002 N N . LYS B 1 23 ? 10.190 22.374 -47.812 1.00 98.67 65 LYS B N 1
ATOM 2003 C CA . LYS B 1 23 ? 9.313 23.428 -48.325 1.00 98.80 65 LYS B CA 1
ATOM 2004 C C . LYS B 1 23 ? 8.150 22.768 -49.105 1.00 103.62 65 LYS B C 1
ATOM 2005 O O . LYS B 1 23 ? 8.326 21.649 -49.601 1.00 102.96 65 LYS B O 1
ATOM 2011 N N . PRO B 1 24 ? 6.950 23.401 -49.179 1.00 100.86 66 PRO B N 1
ATOM 2012 C CA . PRO B 1 24 ? 5.793 22.734 -49.821 1.00 101.56 66 PRO B CA 1
ATOM 2013 C C . PRO B 1 24 ? 6.020 22.155 -51.230 1.00 109.62 66 PRO B C 1
ATOM 2014 O O . PRO B 1 24 ? 5.388 21.144 -51.558 1.00 109.28 66 PRO B O 1
ATOM 2018 N N . ASP B 1 25 ? 6.903 22.774 -52.050 1.00 109.20 67 ASP B N 1
ATOM 2019 C CA . ASP B 1 25 ? 7.193 22.302 -53.409 1.00 110.93 67 ASP B CA 1
ATOM 2020 C C . ASP B 1 25 ? 7.939 20.960 -53.373 1.00 113.46 67 ASP B C 1
ATOM 2021 O O . ASP B 1 25 ? 7.626 20.070 -54.162 1.00 113.66 67 ASP B O 1
ATOM 2026 N N . GLN B 1 26 ? 8.886 20.814 -52.425 1.00 108.42 68 GLN B N 1
ATOM 2027 C CA . GLN B 1 26 ? 9.701 19.617 -52.211 1.00 107.64 68 GLN B CA 1
ATOM 2028 C C . GLN B 1 26 ? 8.842 18.456 -51.693 1.00 112.03 68 GLN B C 1
ATOM 2029 O O . GLN B 1 26 ? 9.103 17.300 -52.043 1.00 112.37 68 GLN B O 1
ATOM 2035 N N . VAL B 1 27 ? 7.811 18.771 -50.869 1.00 108.40 69 VAL B N 1
ATOM 2036 C CA . VAL B 1 27 ? 6.872 17.797 -50.284 1.00 107.58 69 VAL B CA 1
ATOM 2037 C C . VAL B 1 27 ? 5.939 17.269 -51.402 1.00 113.93 69 VAL B C 1
ATOM 2038 O O . VAL B 1 27 ? 5.595 16.088 -51.399 1.00 113.71 69 VAL B O 1
ATOM 2042 N N . GLN B 1 28 ? 5.574 18.134 -52.373 1.00 112.82 70 GLN B N 1
ATOM 2043 C CA . GLN B 1 28 ? 4.735 17.778 -53.527 1.00 113.99 70 GLN B CA 1
ATOM 2044 C C . GLN B 1 28 ? 5.428 16.754 -54.428 1.00 120.47 70 GLN B C 1
ATOM 2045 O O . GLN B 1 28 ? 4.757 15.967 -55.104 1.00 120.74 70 GLN B O 1
ATOM 2051 N N . LYS B 1 29 ? 6.775 16.762 -54.412 1.00 118.08 71 LYS B N 1
ATOM 2052 C CA . LYS B 1 29 ? 7.649 15.897 -55.204 1.00 118.86 71 LYS B CA 1
ATOM 2053 C C . LYS B 1 29 ? 7.880 14.514 -54.548 1.00 121.59 71 LYS B C 1
ATOM 2054 O O . LYS B 1 29 ? 8.446 13.631 -55.200 1.00 122.22 71 LYS B O 1
ATOM 2060 N N . LEU B 1 30 ? 7.419 14.313 -53.291 1.00 115.41 72 LEU B N 1
ATOM 2061 C CA . LEU B 1 30 ? 7.583 13.044 -52.573 1.00 114.05 72 LEU B CA 1
ATOM 2062 C C . LEU B 1 30 ? 6.638 11.959 -53.076 1.00 117.35 72 LEU B C 1
ATOM 2063 O O . LEU B 1 30 ? 5.547 12.260 -53.568 1.00 116.68 72 LEU B O 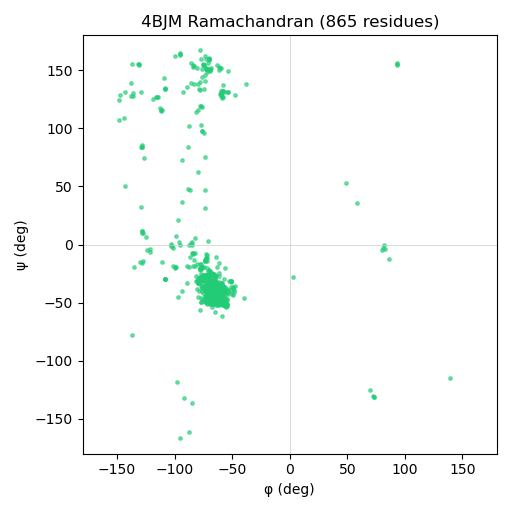1
ATOM 2068 N N . SER B 1 31 ? 7.045 10.684 -52.892 1.00 113.95 73 SER B N 1
ATOM 2069 C CA . SER B 1 31 ? 6.238 9.512 -53.223 1.00 114.21 73 SER B CA 1
ATOM 2070 C C . SER B 1 31 ? 5.080 9.418 -52.232 1.00 117.85 73 SER B C 1
ATOM 2071 O O . SER B 1 31 ? 5.183 10.005 -51.155 1.00 118.31 73 SER B O 1
ATOM 2074 N N . THR B 1 32 ? 3.990 8.693 -52.570 1.00 113.34 74 THR B N 1
ATOM 2075 C CA . THR B 1 32 ? 2.821 8.537 -51.685 1.00 112.00 74 THR B CA 1
ATOM 2076 C C . THR B 1 32 ? 3.247 7.966 -50.311 1.00 114.56 74 THR B C 1
ATOM 2077 O O . THR B 1 32 ? 2.766 8.449 -49.284 1.00 113.64 74 THR B O 1
ATOM 2081 N N . ASP B 1 33 ? 4.171 6.985 -50.302 1.00 110.35 75 ASP B N 1
ATOM 2082 C CA . ASP B 1 33 ? 4.689 6.361 -49.087 1.00 108.84 75 ASP B CA 1
ATOM 2083 C C . ASP B 1 33 ? 5.557 7.343 -48.263 1.00 110.81 75 ASP B C 1
ATOM 2084 O O . ASP B 1 33 ? 5.423 7.377 -47.034 1.00 109.20 75 ASP B O 1
ATOM 2089 N N . ASP B 1 34 ? 6.413 8.151 -48.940 1.00 106.45 76 ASP B N 1
ATOM 2090 C CA . ASP B 1 34 ? 7.273 9.164 -48.303 1.00 105.22 76 ASP B CA 1
ATOM 2091 C C . ASP B 1 34 ? 6.471 10.354 -47.755 1.00 105.39 76 ASP B C 1
ATOM 2092 O O . ASP B 1 34 ? 6.891 10.963 -46.767 1.00 103.76 76 ASP B O 1
ATOM 2097 N N . LEU B 1 35 ? 5.355 10.716 -48.437 1.00 99.99 77 LEU B N 1
ATOM 2098 C CA . LEU B 1 35 ? 4.449 11.803 -48.052 1.00 98.20 77 LEU B CA 1
ATOM 2099 C C . LEU B 1 35 ? 3.643 11.404 -46.808 1.00 100.34 77 LEU B C 1
ATOM 2100 O O . LEU B 1 35 ? 3.344 12.273 -45.990 1.00 99.07 77 LEU B O 1
ATOM 2105 N N . ILE B 1 36 ? 3.274 10.110 -46.676 1.00 96.25 78 ILE B N 1
ATOM 2106 C CA . ILE B 1 36 ? 2.556 9.597 -45.504 1.00 95.55 78 ILE B CA 1
ATOM 2107 C C . ILE B 1 36 ? 3.514 9.664 -44.305 1.00 99.03 78 ILE B C 1
ATOM 2108 O O . ILE B 1 36 ? 3.122 10.185 -43.260 1.00 98.19 78 ILE B O 1
ATOM 2113 N N . THR B 1 37 ? 4.780 9.211 -44.485 1.00 94.84 79 THR B N 1
ATOM 2114 C CA . THR B 1 37 ? 5.828 9.249 -43.454 1.00 93.39 79 THR B CA 1
ATOM 2115 C C . THR B 1 37 ? 6.061 10.702 -42.991 1.00 93.69 79 THR B C 1
ATOM 2116 O O . THR B 1 37 ? 6.118 10.946 -41.782 1.00 92.92 79 THR B O 1
ATOM 2120 N N . TYR B 1 38 ? 6.162 11.653 -43.952 1.00 87.33 80 TYR B N 1
ATOM 2121 C CA . TYR B 1 38 ? 6.360 13.084 -43.699 1.00 84.73 80 TYR B CA 1
ATOM 2122 C C . TYR B 1 38 ? 5.217 13.688 -42.866 1.00 84.46 80 TYR B C 1
ATOM 2123 O O . TYR B 1 38 ? 5.485 14.395 -41.896 1.00 83.54 80 TYR B O 1
ATOM 2132 N N . MET B 1 39 ? 3.960 13.427 -43.273 1.00 78.44 81 MET B N 1
ATOM 2133 C CA . MET B 1 39 ? 2.744 13.977 -42.676 1.00 76.67 81 MET B CA 1
ATOM 2134 C C . MET B 1 39 ? 2.313 13.280 -41.390 1.00 78.13 81 MET B C 1
ATOM 2135 O O . MET B 1 39 ? 1.750 13.952 -40.532 1.00 75.71 81 MET B O 1
ATOM 2140 N N . ALA B 1 40 ? 2.564 11.967 -41.237 1.00 75.87 82 ALA B N 1
ATOM 2141 C CA . ALA B 1 40 ? 2.206 11.257 -39.997 1.00 75.52 82 ALA B CA 1
ATOM 2142 C C . ALA B 1 40 ? 3.111 11.697 -38.829 1.00 80.26 82 ALA B C 1
ATOM 2143 O O . ALA B 1 40 ? 2.700 11.602 -37.671 1.00 81.28 82 ALA B O 1
ATOM 2145 N N . GLU B 1 41 ? 4.320 12.204 -39.134 1.00 75.65 83 GLU B N 1
ATOM 2146 C CA . GLU B 1 41 ? 5.295 12.699 -38.162 1.00 74.96 83 GLU B CA 1
ATOM 2147 C C . GLU B 1 41 ? 4.893 14.095 -37.604 1.00 77.83 83 GLU B C 1
ATOM 2148 O O . GLU B 1 41 ? 5.211 14.410 -36.459 1.00 76.62 83 GLU B O 1
ATOM 2154 N N . LYS B 1 42 ? 4.186 14.899 -38.417 1.00 74.10 84 LYS B N 1
ATOM 2155 C CA . LYS B 1 42 ? 3.799 16.275 -38.121 1.00 73.47 84 LYS B CA 1
ATOM 2156 C C . LYS B 1 42 ? 2.307 16.500 -37.831 1.00 78.73 84 LYS B C 1
ATOM 2157 O O . LYS B 1 42 ? 1.979 17.449 -37.115 1.00 78.72 84 LYS B O 1
ATOM 2163 N N . ASP B 1 43 ? 1.413 15.693 -38.419 1.00 75.90 85 ASP B N 1
ATOM 2164 C CA . ASP B 1 43 ? -0.033 15.847 -38.260 1.00 76.16 85 ASP B CA 1
ATOM 2165 C C . ASP B 1 43 ? -0.607 14.643 -37.511 1.00 81.77 85 ASP B C 1
ATOM 2166 O O . ASP B 1 43 ? -0.344 13.503 -37.882 1.00 81.38 85 ASP B O 1
ATOM 2171 N N . LYS B 1 44 ? -1.358 14.899 -36.431 1.00 80.35 86 LYS B N 1
ATOM 2172 C CA . LYS B 1 44 ? -1.917 13.837 -35.599 1.00 81.54 86 LYS B CA 1
ATOM 2173 C C . LYS B 1 44 ? -3.076 13.107 -36.281 1.00 87.21 86 LYS B C 1
ATOM 2174 O O . LYS B 1 44 ? -3.292 11.938 -35.967 1.00 87.34 86 LYS B O 1
ATOM 2180 N N . ASN B 1 45 ? -3.799 13.758 -37.218 1.00 84.33 87 ASN B N 1
ATOM 2181 C CA . ASN B 1 45 ? -4.894 13.092 -37.935 1.00 85.38 87 ASN B CA 1
ATOM 2182 C C . ASN B 1 45 ? -4.323 12.021 -38.886 1.00 89.02 87 ASN B C 1
ATOM 2183 O O . ASN B 1 45 ? -4.802 10.890 -38.863 1.00 88.96 87 ASN B O 1
ATOM 2188 N N . VAL B 1 46 ? -3.276 12.372 -39.678 1.00 85.10 88 VAL B N 1
ATOM 2189 C CA . VAL B 1 46 ? -2.561 11.469 -40.599 1.00 85.09 88 VAL B CA 1
ATOM 2190 C C . VAL B 1 46 ? -1.901 10.346 -39.778 1.00 90.03 88 VAL B C 1
ATOM 2191 O O . VAL B 1 46 ? -1.911 9.201 -40.220 1.00 92.32 88 VAL B O 1
ATOM 2195 N N . ARG B 1 47 ? -1.374 10.667 -38.572 1.00 85.11 89 ARG B N 1
ATOM 2196 C CA . ARG B 1 47 ? -0.750 9.708 -37.650 1.00 84.74 89 ARG B CA 1
ATOM 2197 C C . ARG B 1 47 ? -1.762 8.664 -37.178 1.00 89.51 89 ARG B C 1
ATOM 2198 O O . ARG B 1 47 ? -1.466 7.475 -37.238 1.00 89.20 89 ARG B O 1
ATOM 2206 N N . ASP B 1 48 ? -2.945 9.116 -36.702 1.00 87.31 90 ASP B N 1
ATOM 2207 C CA . ASP B 1 48 ? -4.017 8.262 -36.195 1.00 88.41 90 ASP B CA 1
ATOM 2208 C C . ASP B 1 48 ? -4.540 7.358 -37.286 1.00 95.36 90 ASP B C 1
ATOM 2209 O O . ASP B 1 48 ? -4.880 6.209 -36.998 1.00 96.48 90 ASP B O 1
ATOM 2214 N N . LEU B 1 49 ? -4.585 7.860 -38.534 1.00 92.25 91 LEU B N 1
ATOM 2215 C CA . LEU B 1 49 ? -4.999 7.102 -39.708 1.00 92.93 91 LEU B CA 1
ATOM 2216 C C . LEU B 1 49 ? -3.911 6.090 -40.094 1.00 97.23 91 LEU B C 1
ATOM 2217 O O . LEU B 1 49 ? -4.259 4.985 -40.498 1.00 98.88 91 LEU B O 1
ATOM 2222 N N . ALA B 1 50 ? -2.603 6.459 -39.979 1.00 91.98 92 ALA B N 1
ATOM 2223 C CA . ALA B 1 50 ? -1.464 5.573 -40.278 1.00 91.88 92 ALA B CA 1
ATOM 2224 C C . ALA B 1 50 ? -1.417 4.392 -39.300 1.00 96.66 92 ALA B C 1
ATOM 2225 O O . ALA B 1 50 ? -1.012 3.293 -39.690 1.00 97.12 92 ALA B O 1
ATOM 2227 N N . ILE B 1 51 ? -1.841 4.624 -38.036 1.00 92.93 93 ILE B N 1
ATOM 2228 C CA . ILE B 1 51 ? -1.925 3.598 -36.994 1.00 93.70 93 ILE B CA 1
ATOM 2229 C C . ILE B 1 51 ? -3.070 2.657 -37.379 1.00 100.78 93 ILE B C 1
ATOM 2230 O O . ILE B 1 51 ? -2.896 1.444 -37.291 1.00 102.35 93 ILE B O 1
ATOM 2235 N N . LYS B 1 52 ? -4.221 3.216 -37.840 1.00 97.29 94 LYS B N 1
ATOM 2236 C CA . LYS B 1 52 ? -5.385 2.445 -38.297 1.00 97.87 94 LYS B CA 1
ATOM 2237 C C . LYS B 1 52 ? -5.014 1.628 -39.537 1.00 103.80 94 LYS B C 1
ATOM 2238 O O . LYS B 1 52 ? -5.465 0.493 -39.657 1.00 105.11 94 LYS B O 1
ATOM 2244 N N . LEU B 1 53 ? -4.152 2.186 -40.415 1.00 99.89 95 LEU B N 1
ATOM 2245 C CA . LEU B 1 53 ? -3.635 1.558 -41.628 1.00 100.86 95 LEU B CA 1
ATOM 2246 C C . LEU B 1 53 ? -2.722 0.375 -41.269 1.00 107.71 95 LEU B C 1
ATOM 2247 O O . LEU B 1 53 ? -2.791 -0.670 -41.918 1.00 108.76 95 LEU B O 1
ATOM 2252 N N . ARG B 1 54 ? -1.881 0.546 -40.241 1.00 105.35 96 ARG B N 1
ATOM 2253 C CA . ARG B 1 54 ? -0.961 -0.468 -39.719 1.00 106.49 96 ARG B CA 1
ATOM 2254 C C . ARG B 1 54 ? -1.733 -1.673 -39.140 1.00 115.05 96 ARG B C 1
ATOM 2255 O O . ARG B 1 54 ? -1.361 -2.820 -39.402 1.00 115.64 96 ARG B O 1
ATOM 2263 N N . ASP B 1 55 ? -2.804 -1.403 -38.365 1.00 114.33 97 ASP B N 1
ATOM 2264 C CA . ASP B 1 55 ? -3.673 -2.420 -37.771 1.00 116.89 97 ASP B CA 1
ATOM 2265 C C . ASP B 1 55 ? -4.460 -3.164 -38.856 1.00 125.97 97 ASP B C 1
ATOM 2266 O O . ASP B 1 55 ? -4.675 -4.359 -38.709 1.00 127.28 97 ASP B O 1
ATOM 2271 N N . ALA B 1 56 ? -4.881 -2.460 -39.934 1.00 124.56 98 ALA B N 1
ATOM 2272 C CA . ALA B 1 56 ? -5.604 -3.027 -41.071 1.00 126.42 98 ALA B CA 1
ATOM 2273 C C . ALA B 1 56 ? -4.685 -3.942 -41.878 1.00 133.03 98 ALA B C 1
ATOM 2274 O O . ALA B 1 56 ? -5.131 -5.002 -42.309 1.00 133.83 98 ALA B O 1
ATOM 2276 N N . LYS B 1 57 ? -3.398 -3.547 -42.057 1.00 130.75 99 LYS B N 1
ATOM 2277 C CA . LYS B 1 57 ? -2.380 -4.331 -42.771 1.00 132.22 99 LYS B CA 1
ATOM 2278 C C . LYS B 1 57 ? -2.086 -5.626 -41.993 1.00 141.60 99 LYS B C 1
ATOM 2279 O O . LYS B 1 57 ? -1.929 -6.686 -42.603 1.00 142.65 99 LYS B O 1
ATOM 2285 N N . GLN B 1 58 ? -2.065 -5.531 -40.642 1.00 141.07 100 GLN B N 1
ATOM 2286 C CA . GLN B 1 58 ? -1.828 -6.647 -39.723 1.00 143.20 100 GLN B CA 1
ATOM 2287 C C . GLN B 1 58 ? -2.981 -7.664 -39.771 1.00 153.29 100 GLN B C 1
ATOM 2288 O O . GLN B 1 58 ? -2.715 -8.862 -39.793 1.00 154.43 100 GLN B O 1
ATOM 2294 N N . ASP B 1 59 ? -4.246 -7.194 -39.814 1.00 153.62 101 ASP B N 1
ATOM 2295 C CA . ASP B 1 59 ? -5.446 -8.039 -39.888 1.00 157.17 101 ASP B CA 1
ATOM 2296 C C . ASP B 1 59 ? -5.536 -8.765 -41.229 1.00 167.38 101 ASP B C 1
ATOM 2297 O O . ASP B 1 59 ? -5.914 -9.935 -41.251 1.00 168.15 101 ASP B O 1
ATOM 2302 N N . SER B 1 60 ? -5.188 -8.071 -42.337 1.00 167.61 102 SER B N 1
ATOM 2303 C CA . SER B 1 60 ? -5.182 -8.579 -43.711 1.00 170.80 102 SER B CA 1
ATOM 2304 C C . SER B 1 60 ? -4.138 -9.703 -43.889 1.00 180.84 102 SER B C 1
ATOM 2305 O O . SER B 1 60 ? -4.377 -10.653 -44.638 1.00 182.20 102 SER B O 1
ATOM 2308 N N . THR B 1 61 ? -2.986 -9.590 -43.190 1.00 179.92 103 THR B N 1
ATOM 2309 C CA . THR B 1 61 ? -1.890 -10.571 -43.211 1.00 181.85 103 THR B CA 1
ATOM 2310 C C . THR B 1 61 ? -2.327 -11.838 -42.430 1.00 191.48 103 THR B C 1
ATOM 2311 O O . THR B 1 61 ? -2.049 -12.954 -42.856 1.00 193.28 103 THR B O 1
ATOM 2315 N N . LYS B 1 62 ? -3.013 -11.636 -41.292 1.00 190.62 104 LYS B N 1
ATOM 2316 C CA . LYS B 1 62 ? -3.546 -12.643 -40.363 1.00 192.68 104 LYS B CA 1
ATOM 2317 C C . LYS B 1 62 ? -4.698 -13.410 -41.014 1.00 202.21 104 LYS B C 1
ATOM 2318 O O . LYS B 1 62 ? -4.752 -14.629 -40.900 1.00 203.57 104 LYS B O 1
ATOM 2324 N N . ASN B 1 63 ? -5.614 -12.697 -41.700 1.00 202.01 105 ASN B N 1
ATOM 2325 C CA . ASN B 1 63 ? -6.769 -13.283 -42.379 1.00 203.82 105 ASN B CA 1
ATOM 2326 C C . ASN B 1 63 ? -7.131 -12.448 -43.627 1.00 209.35 105 ASN B C 1
ATOM 2327 O O . ASN B 1 63 ? -7.667 -11.345 -43.508 1.00 208.24 105 ASN B O 1
ATOM 2332 N N . GLY B 1 64 ? -6.831 -12.996 -44.803 1.00 206.97 106 GLY B N 1
ATOM 2333 C CA . GLY B 1 64 ? -7.066 -12.338 -46.085 1.00 207.21 106 GLY B CA 1
ATOM 2334 C C . GLY B 1 64 ? -8.430 -12.555 -46.713 1.00 210.76 106 GLY B C 1
ATOM 2335 O O . GLY B 1 64 ? -8.511 -12.842 -47.912 1.00 210.84 106 GLY B O 1
ATOM 2336 N N . THR B 1 65 ? -9.512 -12.393 -45.920 1.00 210.11 107 THR B N 1
ATOM 2337 C CA . THR B 1 65 ? -10.893 -12.525 -46.407 1.00 210.20 107 THR B CA 1
ATOM 2338 C C . THR B 1 65 ? -11.236 -11.316 -47.283 1.00 212.53 107 THR B C 1
ATOM 2339 O O . THR B 1 65 ? -10.683 -10.243 -47.030 1.00 212.68 107 THR B O 1
ATOM 2343 N N . PRO B 1 66 ? -12.145 -11.433 -48.292 1.00 209.94 108 PRO B N 1
ATOM 2344 C CA . PRO B 1 66 ? -12.493 -10.256 -49.118 1.00 210.10 108 PRO B CA 1
ATOM 2345 C C . PRO B 1 66 ? -13.028 -9.083 -48.287 1.00 212.42 108 PRO B C 1
ATOM 2346 O O . PRO B 1 66 ? -12.831 -7.926 -48.652 1.00 210.31 108 PRO B O 1
ATOM 2350 N N . GLU B 1 67 ? -13.671 -9.406 -47.148 1.00 208.27 109 GLU B N 1
ATOM 2351 C CA . GLU B 1 67 ? -14.207 -8.468 -46.168 1.00 206.09 109 GLU B CA 1
ATOM 2352 C C . GLU B 1 67 ? -13.059 -7.746 -45.441 1.00 205.25 109 GLU B C 1
ATOM 2353 O O . GLU B 1 67 ? -13.195 -6.557 -45.143 1.00 203.03 109 GLU B O 1
ATOM 2359 N N . ILE B 1 68 ? -11.931 -8.455 -45.164 1.00 198.44 110 ILE B N 1
ATOM 2360 C CA . ILE B 1 68 ? -10.801 -7.849 -44.450 1.00 194.85 110 ILE B CA 1
ATOM 2361 C C . ILE B 1 68 ? -9.812 -7.176 -45.438 1.00 194.29 110 ILE B C 1
ATOM 2362 O O . ILE B 1 68 ? -9.275 -6.130 -45.077 1.00 192.80 110 ILE B O 1
ATOM 2367 N N . LYS B 1 69 ? -9.620 -7.706 -46.667 1.00 189.36 111 LYS B N 1
ATOM 2368 C CA . LYS B 1 69 ? -8.732 -7.102 -47.683 1.00 186.78 111 LYS B CA 1
ATOM 2369 C C . LYS B 1 69 ? -9.277 -5.748 -48.190 1.00 186.41 111 LYS B C 1
ATOM 2370 O O . LYS B 1 69 ? -8.501 -4.875 -48.590 1.00 184.45 111 LYS B O 1
ATOM 2376 N N . GLN B 1 70 ? -10.616 -5.592 -48.149 1.00 181.30 112 GLN B N 1
ATOM 2377 C CA . GLN B 1 70 ? -11.349 -4.385 -48.535 1.00 179.53 112 GLN B CA 1
ATOM 2378 C C . GLN B 1 70 ? -11.141 -3.273 -47.499 1.00 177.66 112 GLN B C 1
ATOM 2379 O O . GLN B 1 70 ? -11.159 -2.096 -47.861 1.00 176.66 112 GLN B O 1
ATOM 2385 N N . LYS B 1 71 ? -10.956 -3.649 -46.215 1.00 170.12 113 LYS B N 1
ATOM 2386 C CA . LYS B 1 71 ? -10.743 -2.736 -45.088 1.00 166.41 113 LYS B CA 1
ATOM 2387 C C . LYS B 1 71 ? -9.368 -2.070 -45.151 1.00 164.85 113 LYS B C 1
ATOM 2388 O O . LYS B 1 71 ? -9.289 -0.890 -44.824 1.00 162.91 113 LYS B O 1
ATOM 2394 N N . TYR B 1 72 ? -8.295 -2.809 -45.551 1.00 158.77 114 TYR B N 1
ATOM 2395 C CA . TYR B 1 72 ? -6.926 -2.280 -45.682 1.00 155.77 114 TYR B CA 1
ATOM 2396 C C . TYR B 1 72 ? -6.851 -1.240 -46.816 1.00 156.20 114 TYR B C 1
ATOM 2397 O O . TYR B 1 72 ? -6.252 -0.178 -46.629 1.00 154.57 114 TYR B O 1
ATOM 2406 N N . ASP B 1 73 ? -7.440 -1.565 -47.989 1.00 151.39 115 ASP B N 1
ATOM 2407 C CA . ASP B 1 73 ? -7.467 -0.729 -49.195 1.00 149.63 115 ASP B CA 1
ATOM 2408 C C . ASP B 1 73 ? -8.127 0.628 -48.927 1.00 148.66 115 ASP B C 1
ATOM 2409 O O . ASP B 1 73 ? -7.648 1.652 -49.423 1.00 147.06 115 ASP B O 1
ATOM 2414 N N . LYS B 1 74 ? -9.226 0.609 -48.133 1.00 142.79 116 LYS B N 1
ATOM 2415 C CA . LYS B 1 74 ? -10.026 1.762 -47.701 1.00 140.73 116 LYS B CA 1
ATOM 2416 C C . LYS B 1 74 ? -9.231 2.616 -46.703 1.00 139.14 116 LYS B C 1
ATOM 2417 O O . LYS B 1 74 ? -9.271 3.843 -46.795 1.00 138.01 116 LYS B O 1
ATOM 2423 N N . ALA B 1 75 ? -8.516 1.954 -45.756 1.00 131.83 117 ALA B N 1
ATOM 2424 C CA . ALA B 1 75 ? -7.679 2.561 -44.719 1.00 128.16 117 ALA B CA 1
ATOM 2425 C C . ALA B 1 75 ? -6.458 3.248 -45.335 1.00 126.87 117 ALA B C 1
ATOM 2426 O O . ALA B 1 75 ? -6.082 4.318 -44.858 1.00 125.44 117 ALA B O 1
ATOM 2428 N N . TYR B 1 76 ? -5.870 2.656 -46.413 1.00 119.89 118 TYR B N 1
ATOM 2429 C CA . TYR B 1 76 ? -4.724 3.218 -47.127 1.00 116.84 118 TYR B CA 1
ATOM 2430 C C . TYR B 1 76 ? -5.123 4.482 -47.899 1.00 120.19 118 TYR B C 1
ATOM 2431 O O . TYR B 1 76 ? -4.356 5.445 -47.901 1.00 118.76 118 TYR B O 1
ATOM 2440 N N . GLU B 1 77 ? -6.284 4.472 -48.582 1.00 117.60 119 GLU B N 1
ATOM 2441 C CA . GLU B 1 77 ? -6.741 5.618 -49.377 1.00 117.51 119 GLU B CA 1
ATOM 2442 C C . GLU B 1 77 ? -7.161 6.807 -48.488 1.00 118.88 119 GLU B C 1
ATOM 2443 O O . GLU B 1 77 ? -6.978 7.951 -48.897 1.00 117.73 119 GLU B O 1
ATOM 2449 N N . LYS B 1 78 ? -7.689 6.537 -47.282 1.00 114.25 120 LYS B N 1
ATOM 2450 C CA . LYS B 1 78 ? -8.071 7.551 -46.300 1.00 112.44 120 LYS B CA 1
ATOM 2451 C C . LYS B 1 78 ? -6.828 8.287 -45.804 1.00 114.71 120 LYS B C 1
ATOM 2452 O O . LYS B 1 78 ? -6.871 9.514 -45.671 1.00 114.23 120 LYS B O 1
ATOM 2458 N N . THR B 1 79 ? -5.712 7.543 -45.567 1.00 110.03 121 THR B N 1
ATOM 2459 C CA . THR B 1 79 ? -4.425 8.112 -45.142 1.00 108.04 121 THR B CA 1
ATOM 2460 C C . THR B 1 79 ? -3.833 8.937 -46.295 1.00 109.22 121 THR B C 1
ATOM 2461 O O . THR B 1 79 ? -3.354 10.050 -46.066 1.00 108.06 121 THR B O 1
ATOM 2465 N N . LYS B 1 80 ? -3.870 8.375 -47.527 1.00 104.75 122 LYS B N 1
ATOM 2466 C CA . LYS B 1 80 ? -3.370 8.977 -48.768 1.00 103.98 122 LYS B CA 1
ATOM 2467 C C . LYS B 1 80 ? -4.023 10.342 -49.008 1.00 105.31 122 LYS B C 1
ATOM 2468 O O . LYS B 1 80 ? -3.312 11.327 -49.205 1.00 103.62 122 LYS B O 1
ATOM 2474 N N . ALA B 1 81 ? -5.371 10.392 -48.950 1.00 101.62 123 ALA B N 1
ATOM 2475 C CA . ALA B 1 81 ? -6.185 11.591 -49.159 1.00 101.20 123 ALA B CA 1
ATOM 2476 C C . ALA B 1 81 ? -5.875 12.676 -48.126 1.00 102.38 123 ALA B C 1
ATOM 2477 O O . ALA B 1 81 ? -5.698 13.831 -48.511 1.00 102.16 123 ALA B O 1
ATOM 2479 N N . ALA B 1 82 ? -5.797 12.299 -46.829 1.00 96.57 124 ALA B N 1
ATOM 2480 C CA . ALA B 1 82 ? -5.517 13.199 -45.709 1.00 94.44 124 ALA B CA 1
ATOM 2481 C C . ALA B 1 82 ? -4.145 13.863 -45.846 1.00 96.95 124 ALA B C 1
ATOM 2482 O O . ALA B 1 82 ? -4.045 15.079 -45.645 1.00 95.51 124 ALA B O 1
ATOM 2484 N N . ALA B 1 83 ? -3.101 13.069 -46.203 1.00 93.54 125 ALA B N 1
ATOM 2485 C CA . ALA B 1 83 ? -1.723 13.532 -46.379 1.00 92.93 125 ALA B CA 1
ATOM 2486 C C . ALA B 1 83 ? -1.600 14.436 -47.611 1.00 98.75 125 ALA B C 1
ATOM 2487 O O . ALA B 1 83 ? -0.924 15.465 -47.543 1.00 97.76 125 ALA B O 1
ATOM 2489 N N . GLU B 1 84 ? -2.286 14.075 -48.716 1.00 97.20 126 GLU B N 1
ATOM 2490 C CA . GLU B 1 84 ? -2.280 14.839 -49.970 1.00 97.83 126 GLU B CA 1
ATOM 2491 C C . GLU B 1 84 ? -2.968 16.203 -49.830 1.00 100.33 126 GLU B C 1
ATOM 2492 O O . GLU B 1 84 ? -2.532 17.165 -50.471 1.00 100.09 126 GLU B O 1
ATOM 2498 N N . LYS B 1 85 ? -4.042 16.276 -49.007 1.00 95.09 127 LYS B N 1
ATOM 2499 C CA . LYS B 1 85 ? -4.848 17.480 -48.771 1.00 94.28 127 LYS B CA 1
ATOM 2500 C C . LYS B 1 85 ? -4.044 18.590 -48.111 1.00 97.13 127 LYS B C 1
ATOM 2501 O O . LYS B 1 85 ? -4.313 19.767 -48.358 1.00 96.41 127 LYS B O 1
ATOM 2507 N N . LEU B 1 86 ? -3.068 18.212 -47.265 1.00 93.56 128 LEU B N 1
ATOM 2508 C CA . LEU B 1 86 ? -2.226 19.143 -46.513 1.00 92.74 128 LEU B CA 1
ATOM 2509 C C . LEU B 1 86 ? -1.181 19.841 -47.409 1.00 100.43 128 LEU B C 1
ATOM 2510 O O . LEU B 1 86 ? -0.585 20.830 -46.967 1.00 100.13 128 LEU B O 1
ATOM 2515 N N . VAL B 1 87 ? -0.954 19.335 -48.658 1.00 99.32 129 VAL B N 1
ATOM 2516 C CA . VAL B 1 87 ? 0.016 19.912 -49.604 1.00 100.12 129 VAL B CA 1
ATOM 2517 C C . VAL B 1 87 ? -0.652 20.178 -50.994 1.00 106.16 129 VAL B C 1
ATOM 2518 O O . VAL B 1 87 ? 0.051 20.512 -51.956 1.00 106.25 129 VAL B O 1
ATOM 2522 N N . SER B 1 88 ? -2.002 20.088 -51.083 1.00 103.41 130 SER B N 1
ATOM 2523 C CA . SER B 1 88 ? -2.728 20.335 -52.338 1.00 104.39 130 SER B CA 1
ATOM 2524 C C . SER B 1 88 ? -2.460 21.758 -52.847 1.00 109.28 130 SER B C 1
ATOM 2525 O O . SER B 1 88 ? -2.561 22.708 -52.067 1.00 108.55 130 SER B O 1
ATOM 2528 N N . GLU B 1 89 ? -2.077 21.894 -54.148 1.00 106.82 131 GLU B N 1
ATOM 2529 C CA . GLU B 1 89 ? -1.764 23.169 -54.816 1.00 106.86 131 GLU B CA 1
ATOM 2530 C C . GLU B 1 89 ? -2.845 24.216 -54.593 1.00 108.41 131 GLU B C 1
ATOM 2531 O O . GLU B 1 89 ? -2.525 25.391 -54.437 1.00 107.20 131 GLU B O 1
ATOM 2537 N N . GLU B 1 90 ? -4.119 23.773 -54.576 1.00 104.89 132 GLU B N 1
ATOM 2538 C CA . GLU B 1 90 ? -5.319 24.588 -54.369 1.00 105.01 132 GLU B CA 1
ATOM 2539 C C . GLU B 1 90 ? -5.371 25.211 -52.955 1.00 107.46 132 GLU B C 1
ATOM 2540 O O . GLU B 1 90 ? -5.993 26.262 -52.794 1.00 107.59 132 GLU B O 1
ATOM 2546 N N . SER B 1 91 ? -4.720 24.578 -51.950 1.00 101.94 133 SER B N 1
ATOM 2547 C CA . SER B 1 91 ? -4.658 25.072 -50.570 1.00 100.12 133 SER B CA 1
ATOM 2548 C C . SER B 1 91 ? -3.440 26.009 -50.336 1.00 102.81 133 SER B C 1
ATOM 2549 O O . SER B 1 91 ? -3.441 26.751 -49.353 1.00 101.46 133 SER B O 1
ATOM 2552 N N . LEU B 1 92 ? -2.417 25.967 -51.220 1.00 99.53 134 LEU B N 1
ATOM 2553 C CA . LEU B 1 92 ? -1.192 26.770 -51.096 1.00 99.22 134 LEU B CA 1
ATOM 2554 C C . LEU B 1 92 ? -1.204 28.088 -51.912 1.00 105.89 134 LEU B C 1
ATOM 2555 O O . LEU B 1 92 ? -0.207 28.827 -51.885 1.00 105.16 134 LEU B O 1
ATOM 2560 N N . THR B 1 93 ? -2.317 28.394 -52.614 1.00 104.39 135 THR B N 1
ATOM 2561 C CA . THR B 1 93 ? -2.440 29.645 -53.380 1.00 105.59 135 THR B CA 1
ATOM 2562 C C . THR B 1 93 ? -2.601 30.811 -52.397 1.00 110.52 135 THR B C 1
ATOM 2563 O O . THR B 1 93 ? -3.183 30.611 -51.325 1.00 109.52 135 THR B O 1
ATOM 2567 N N . ARG B 1 94 ? -2.095 32.016 -52.750 1.00 108.48 136 ARG B N 1
ATOM 2568 C CA . ARG B 1 94 ? -2.202 33.199 -51.893 1.00 108.63 136 ARG B CA 1
ATOM 2569 C C . ARG B 1 94 ? -3.658 33.463 -51.513 1.00 111.98 136 ARG B C 1
ATOM 2570 O O . ARG B 1 94 ? -3.933 33.793 -50.363 1.00 110.98 136 ARG B O 1
ATOM 2578 N N . ASP B 1 95 ? -4.582 33.251 -52.466 1.00 108.81 137 ASP B N 1
ATOM 2579 C CA . ASP B 1 95 ? -6.027 33.412 -52.312 1.00 108.74 137 ASP B CA 1
ATOM 2580 C C . ASP B 1 95 ? -6.572 32.484 -51.217 1.00 107.86 137 ASP B C 1
ATOM 2581 O O . ASP B 1 95 ? -7.271 32.963 -50.325 1.00 107.03 137 ASP B O 1
ATOM 2586 N N . ALA B 1 96 ? -6.232 31.171 -51.277 1.00 101.38 138 ALA B N 1
ATOM 2587 C CA . ALA B 1 96 ? -6.656 30.143 -50.314 1.00 98.82 138 ALA B CA 1
ATOM 2588 C C . ALA B 1 96 ? -6.037 30.345 -48.928 1.00 100.03 138 ALA B C 1
ATOM 2589 O O . ALA B 1 96 ? -6.699 30.059 -47.931 1.00 98.29 138 ALA B O 1
ATOM 2591 N N . LEU B 1 97 ? -4.778 30.835 -48.859 1.00 96.01 139 LEU B N 1
ATOM 2592 C CA . LEU B 1 97 ? -4.072 31.112 -47.594 1.00 94.66 139 LEU B CA 1
ATOM 2593 C C . LEU B 1 97 ? -4.718 32.297 -46.846 1.00 100.86 139 LEU B C 1
ATOM 2594 O O . LEU B 1 97 ? -4.617 32.370 -45.623 1.00 100.34 139 LEU B O 1
ATOM 2599 N N . LEU B 1 98 ? -5.379 33.214 -47.576 1.00 99.65 140 LEU B N 1
ATOM 2600 C CA . LEU B 1 98 ? -6.059 34.378 -47.004 1.00 100.06 140 LEU B CA 1
ATOM 2601 C C . LEU B 1 98 ? -7.404 33.986 -46.375 1.00 104.28 140 LEU B C 1
ATOM 2602 O O . LEU B 1 98 ? -7.901 34.724 -45.535 1.00 104.15 140 LEU B O 1
ATOM 2607 N N . GLU B 1 99 ? -7.994 32.831 -46.768 1.00 101.20 141 GLU B N 1
ATOM 2608 C CA . GLU B 1 99 ? -9.266 32.311 -46.223 1.00 101.37 141 GLU B CA 1
ATOM 2609 C C . GLU B 1 99 ? -9.054 31.689 -44.827 1.00 103.73 141 GLU B C 1
ATOM 2610 O O . GLU B 1 99 ? -10.005 31.496 -44.058 1.00 103.92 141 GLU B O 1
ATOM 2616 N N . LEU B 1 100 ? -7.793 31.354 -44.530 1.00 98.21 142 LEU B N 1
ATOM 2617 C CA . LEU B 1 100 ? -7.330 30.719 -43.306 1.00 95.86 142 LEU B CA 1
ATOM 2618 C C . LEU B 1 100 ? -7.221 31.708 -42.162 1.00 98.14 142 LEU B C 1
ATOM 2619 O O . LEU B 1 100 ? -6.740 32.840 -42.348 1.00 97.85 142 LEU B O 1
ATOM 2624 N N . THR B 1 101 ? -7.635 31.251 -40.962 1.00 92.74 143 THR B N 1
ATOM 2625 C CA . THR B 1 101 ? -7.511 31.976 -39.693 1.00 91.35 143 THR B CA 1
ATOM 2626 C C . THR B 1 101 ? -6.029 31.983 -39.331 1.00 91.50 143 THR B C 1
ATOM 2627 O O . THR B 1 101 ? -5.294 31.094 -39.787 1.00 91.51 143 THR B O 1
ATOM 2631 N N . GLU B 1 102 ? -5.588 32.954 -38.510 1.00 84.70 144 GLU B N 1
ATOM 2632 C CA . GLU B 1 102 ? -4.201 33.046 -38.058 1.00 83.00 144 GLU B CA 1
ATOM 2633 C C . GLU B 1 102 ? -3.699 31.671 -37.535 1.00 83.45 144 GLU B C 1
ATOM 2634 O O . GLU B 1 102 ? -2.593 31.254 -37.877 1.00 81.41 144 GLU B O 1
ATOM 2640 N N . GLU B 1 103 ? -4.563 30.949 -36.793 1.00 78.99 145 GLU B N 1
ATOM 2641 C CA . GLU B 1 103 ? -4.330 29.612 -36.244 1.00 77.95 145 GLU B CA 1
ATOM 2642 C C . GLU B 1 103 ? -4.039 28.626 -37.362 1.00 82.04 145 GLU B C 1
ATOM 2643 O O . GLU B 1 103 ? -2.944 28.066 -37.405 1.00 82.95 145 GLU B O 1
ATOM 2649 N N . GLN B 1 104 ? -5.016 28.448 -38.282 1.00 76.73 146 GLN B N 1
ATOM 2650 C CA . GLN B 1 104 ? -4.994 27.530 -39.426 1.00 75.68 146 GLN B CA 1
ATOM 2651 C C . GLN B 1 104 ? -3.773 27.772 -40.316 1.00 78.15 146 GLN B C 1
ATOM 2652 O O . GLN B 1 104 ? -3.125 26.817 -40.755 1.00 77.80 146 GLN B O 1
ATOM 2658 N N . TYR B 1 105 ? -3.464 29.056 -40.561 1.00 73.97 147 TYR B N 1
ATOM 2659 C CA . TYR B 1 105 ? -2.330 29.530 -41.350 1.00 73.96 147 TYR B CA 1
ATOM 2660 C C . TYR B 1 105 ? -1.027 29.078 -40.694 1.00 77.84 147 TYR B C 1
ATOM 2661 O O . TYR B 1 105 ? -0.171 28.526 -41.376 1.00 77.89 147 TYR B O 1
ATOM 2670 N N . VAL B 1 106 ? -0.914 29.252 -39.360 1.00 74.36 148 VAL B N 1
ATOM 2671 C CA . VAL B 1 106 ? 0.245 28.856 -38.551 1.00 73.32 148 VAL B CA 1
ATOM 2672 C C . VAL B 1 106 ? 0.320 27.308 -38.465 1.00 75.14 148 VAL B C 1
ATOM 2673 O O . VAL B 1 106 ? 1.430 26.759 -38.524 1.00 73.31 148 VAL B O 1
ATOM 2677 N N . GLU B 1 107 ? -0.847 26.622 -38.372 1.00 71.78 149 GLU B N 1
ATOM 2678 C CA . GLU B 1 107 ? -0.935 25.157 -38.312 1.00 71.85 149 GLU B CA 1
ATOM 2679 C C . GLU B 1 107 ? -0.503 24.517 -39.630 1.00 76.81 149 GLU B C 1
ATOM 2680 O O . GLU B 1 107 ? 0.108 23.451 -39.604 1.00 77.65 149 GLU B O 1
ATOM 2686 N N . LYS B 1 108 ? -0.803 25.163 -40.769 1.00 73.54 150 LYS B N 1
ATOM 2687 C CA . LYS B 1 108 ? -0.391 24.692 -42.092 1.00 73.68 150 LYS B CA 1
ATOM 2688 C C . LYS B 1 108 ? 1.122 24.900 -42.290 1.00 76.57 150 LYS B C 1
ATOM 2689 O O . LYS B 1 108 ? 1.802 24.001 -42.770 1.00 77.45 150 LYS B O 1
ATOM 2695 N N . ALA B 1 109 ? 1.640 26.071 -41.906 1.00 70.73 151 ALA B N 1
ATOM 2696 C CA . ALA B 1 109 ? 3.064 26.399 -42.003 1.00 69.79 151 ALA B CA 1
ATOM 2697 C C . ALA B 1 109 ? 3.927 25.518 -41.096 1.00 70.94 151 ALA B C 1
ATOM 2698 O O . ALA B 1 109 ? 5.094 25.295 -41.395 1.00 69.00 151 ALA B O 1
ATOM 2700 N N . ALA B 1 110 ? 3.339 25.019 -39.991 1.00 68.48 152 ALA B N 1
ATOM 2701 C CA . ALA B 1 110 ? 4.007 24.201 -38.980 1.00 68.78 152 ALA B CA 1
ATOM 2702 C C . ALA B 1 110 ? 4.520 22.904 -39.585 1.00 73.86 152 ALA B C 1
ATOM 2703 O O . ALA B 1 110 ? 5.495 22.308 -39.105 1.00 72.66 152 ALA B O 1
ATOM 2705 N N . LEU B 1 111 ? 3.869 22.503 -40.677 1.00 71.84 153 LEU B N 1
ATOM 2706 C CA . LEU B 1 111 ? 4.173 21.283 -41.419 1.00 71.99 153 LEU B CA 1
ATOM 2707 C C . LEU B 1 111 ? 5.456 21.415 -42.248 1.00 77.79 153 LEU B C 1
ATOM 2708 O O . LEU B 1 111 ? 6.012 20.391 -42.626 1.00 78.56 153 LEU B O 1
ATOM 2713 N N . PHE B 1 112 ? 5.921 22.653 -42.538 1.00 74.10 154 PHE B N 1
ATOM 2714 C CA . PHE B 1 112 ? 7.072 22.903 -43.418 1.00 73.93 154 PHE B CA 1
ATOM 2715 C C . PHE B 1 112 ? 8.243 23.686 -42.760 1.00 78.28 154 PHE B C 1
ATOM 2716 O O . PHE B 1 112 ? 9.300 23.815 -43.395 1.00 79.27 154 PHE B O 1
ATOM 2724 N N . ASP B 1 113 ? 8.069 24.181 -41.506 1.00 73.06 155 ASP B N 1
ATOM 2725 C CA . ASP B 1 113 ? 9.113 24.937 -40.803 1.00 72.74 155 ASP B CA 1
ATOM 2726 C C . ASP B 1 113 ? 9.234 24.500 -39.342 1.00 74.61 155 ASP B C 1
ATOM 2727 O O . ASP B 1 113 ? 8.230 24.435 -38.621 1.00 72.44 155 ASP B O 1
ATOM 2732 N N . LYS B 1 114 ? 10.492 24.217 -38.923 1.00 71.22 156 LYS B N 1
ATOM 2733 C CA . LYS B 1 114 ? 10.921 23.741 -37.600 1.00 70.01 156 LYS B CA 1
ATOM 2734 C C . LYS B 1 114 ? 10.538 24.714 -36.478 1.00 74.50 156 LYS B C 1
ATOM 2735 O O . LYS B 1 114 ? 10.003 24.289 -35.451 1.00 73.46 156 LYS B O 1
ATOM 2741 N N . ASP B 1 115 ? 10.860 25.998 -36.663 1.00 72.99 157 ASP B N 1
ATOM 2742 C CA . ASP B 1 115 ? 10.630 27.054 -35.681 1.00 72.84 157 ASP B CA 1
ATOM 2743 C C . ASP B 1 115 ? 9.150 27.377 -35.558 1.00 75.03 157 ASP B C 1
ATOM 2744 O O . ASP B 1 115 ? 8.687 27.619 -34.442 1.00 75.39 157 ASP B O 1
ATOM 2749 N N . VAL B 1 116 ? 8.398 27.317 -36.678 1.00 69.60 158 VAL B N 1
ATOM 2750 C CA . VAL B 1 116 ? 6.940 27.532 -36.685 1.00 68.08 158 VAL B CA 1
ATOM 2751 C C . VAL B 1 116 ? 6.267 26.386 -35.904 1.00 70.93 158 VAL B C 1
ATOM 2752 O O . VAL B 1 116 ? 5.330 26.641 -35.153 1.00 71.25 158 VAL B O 1
ATOM 2756 N N . TYR B 1 117 ? 6.790 25.149 -36.042 1.00 65.73 159 TYR B N 1
ATOM 2757 C CA . TYR B 1 117 ? 6.304 23.967 -35.342 1.00 63.71 159 TYR B CA 1
ATOM 2758 C C . TYR B 1 117 ? 6.473 24.142 -33.823 1.00 68.19 159 TYR B C 1
ATOM 2759 O O . TYR B 1 117 ? 5.498 23.944 -33.091 1.00 68.54 159 TYR B O 1
ATOM 2768 N N . ARG B 1 118 ? 7.685 24.535 -33.362 1.00 63.82 160 ARG B N 1
ATOM 2769 C CA . ARG B 1 118 ? 7.978 24.759 -31.942 1.00 63.22 160 ARG B CA 1
ATOM 2770 C C . ARG B 1 118 ? 7.093 25.881 -31.375 1.00 70.00 160 ARG B C 1
ATOM 2771 O O . ARG B 1 118 ? 6.495 25.701 -30.317 1.00 70.70 160 ARG B O 1
ATOM 2779 N N . ASN B 1 119 ? 7.001 27.026 -32.084 1.00 66.69 161 ASN B N 1
ATOM 2780 C CA . ASN B 1 119 ? 6.195 28.168 -31.662 1.00 64.89 161 ASN B CA 1
ATOM 2781 C C . ASN B 1 119 ? 4.709 27.823 -31.616 1.00 64.30 161 ASN B C 1
ATOM 2782 O O . ASN B 1 119 ? 4.026 28.257 -30.689 1.00 63.50 161 ASN B O 1
ATOM 2787 N N . ASN B 1 120 ? 4.223 27.011 -32.585 1.00 59.20 162 ASN B N 1
ATOM 2788 C CA . ASN B 1 120 ? 2.838 26.543 -32.648 1.00 58.15 162 ASN B CA 1
ATOM 2789 C C . ASN B 1 120 ? 2.508 25.663 -31.411 1.00 64.21 162 ASN B C 1
ATOM 2790 O O . ASN B 1 120 ? 1.427 25.786 -30.828 1.00 64.37 162 ASN B O 1
ATOM 2795 N N . LEU B 1 121 ? 3.459 24.815 -31.002 1.00 61.17 163 LEU B N 1
ATOM 2796 C CA . LEU B 1 121 ? 3.326 23.925 -29.857 1.00 60.64 163 LEU B CA 1
ATOM 2797 C C . LEU B 1 121 ? 3.233 24.716 -28.555 1.00 64.39 163 LEU B C 1
ATOM 2798 O O . LEU B 1 121 ? 2.412 24.374 -27.698 1.00 64.68 163 LEU B O 1
ATOM 2803 N N . GLN B 1 122 ? 4.061 25.773 -28.416 1.00 59.33 164 GLN B N 1
ATOM 2804 C CA . GLN B 1 122 ? 4.089 26.651 -27.246 1.00 58.44 164 GLN B CA 1
ATOM 2805 C C . GLN B 1 122 ? 2.764 27.374 -27.108 1.00 58.88 164 GLN B C 1
ATOM 2806 O O . GLN B 1 122 ? 2.170 27.382 -26.039 1.00 57.01 164 GLN B O 1
ATOM 2812 N N . ARG B 1 123 ? 2.311 27.974 -28.220 1.00 54.75 165 ARG B N 1
ATOM 2813 C CA . ARG B 1 123 ? 1.055 28.705 -28.347 1.00 53.99 165 ARG B CA 1
ATOM 2814 C C . ARG B 1 123 ? -0.117 27.795 -27.889 1.00 57.70 165 ARG B C 1
ATOM 2815 O O . ARG B 1 123 ? -0.943 28.223 -27.090 1.00 56.78 165 ARG B O 1
ATOM 2823 N N . GLN B 1 124 ? -0.144 26.548 -28.352 1.00 54.57 166 GLN B N 1
ATOM 2824 C CA . GLN B 1 124 ? -1.182 25.570 -28.025 1.00 54.99 166 GLN B CA 1
ATOM 2825 C C . GLN B 1 124 ? -1.201 25.196 -26.536 1.00 61.25 166 GLN B C 1
ATOM 2826 O O . GLN B 1 124 ? -2.290 24.988 -25.985 1.00 62.56 166 GLN B O 1
ATOM 2832 N N . THR B 1 125 ? -0.019 25.135 -25.885 1.00 57.07 167 THR B N 1
ATOM 2833 C CA . THR B 1 125 ? 0.101 24.824 -24.465 1.00 56.09 167 THR B CA 1
ATOM 2834 C C . THR B 1 125 ? -0.398 26.023 -23.647 1.00 58.75 167 THR B C 1
ATOM 2835 O O . THR B 1 125 ? -1.241 25.830 -22.769 1.00 59.12 167 THR B O 1
ATOM 2839 N N . TYR B 1 126 ? 0.107 27.245 -23.938 1.00 52.99 168 TYR B N 1
ATOM 2840 C CA . TYR B 1 126 ? -0.269 28.470 -23.221 1.00 51.69 168 TYR B CA 1
ATOM 2841 C C . TYR B 1 126 ? -1.746 28.770 -23.365 1.00 55.25 168 TYR B C 1
ATOM 2842 O O . TYR B 1 126 ? -2.342 29.200 -22.380 1.00 55.92 168 TYR B O 1
ATOM 2851 N N . GLU B 1 127 ? -2.351 28.507 -24.554 1.00 50.01 169 GLU B N 1
ATOM 2852 C CA . GLU B 1 127 ? -3.784 28.715 -24.811 1.00 48.19 169 GLU B CA 1
ATOM 2853 C C . GLU B 1 127 ? -4.618 27.706 -24.035 1.00 52.41 169 GLU B C 1
ATOM 2854 O O . GLU B 1 127 ? -5.648 28.074 -23.484 1.00 55.24 169 GLU B O 1
ATOM 2860 N N . ARG B 1 128 ? -4.176 26.457 -23.968 1.00 47.36 170 ARG B N 1
ATOM 2861 C CA . ARG B 1 128 ? -4.845 25.391 -23.211 1.00 46.10 170 ARG B CA 1
ATOM 2862 C C . ARG B 1 128 ? -4.861 25.743 -21.727 1.00 50.53 170 ARG B C 1
ATOM 2863 O O . ARG B 1 128 ? -5.903 25.645 -21.090 1.00 53.30 170 ARG B O 1
ATOM 2871 N N . LEU B 1 129 ? -3.722 26.178 -21.188 1.00 46.30 171 LEU B N 1
ATOM 2872 C CA . LEU B 1 129 ? -3.577 26.583 -19.792 1.00 45.52 171 LEU B CA 1
ATOM 2873 C C . LEU B 1 129 ? -4.356 27.872 -19.488 1.00 48.35 171 LEU B C 1
ATOM 2874 O O . LEU B 1 129 ? -4.829 28.030 -18.366 1.00 47.97 171 LEU B O 1
ATOM 2879 N N . LEU B 1 130 ? -4.522 28.776 -20.483 1.00 43.24 172 LEU B N 1
ATOM 2880 C CA . LEU B 1 130 ? -5.340 29.973 -20.309 1.00 42.00 172 LEU B CA 1
ATOM 2881 C C . LEU B 1 130 ? -6.786 29.561 -20.042 1.00 45.89 172 LEU B C 1
ATOM 2882 O O . LEU B 1 130 ? -7.401 30.077 -19.116 1.00 47.06 172 LEU B O 1
ATOM 2887 N N . ARG B 1 131 ? -7.285 28.571 -20.788 1.00 42.31 173 ARG B N 1
ATOM 2888 C CA . ARG B 1 131 ? -8.624 28.023 -20.659 1.00 43.78 173 ARG B CA 1
ATOM 2889 C C . ARG B 1 131 ? -8.794 27.213 -19.361 1.00 50.53 173 ARG B C 1
ATOM 2890 O O . ARG B 1 131 ? -9.772 27.430 -18.636 1.00 51.73 173 ARG B O 1
ATOM 2898 N N . SER B 1 132 ? -7.863 26.277 -19.062 1.00 45.60 174 SER B N 1
ATOM 2899 C CA . SER B 1 132 ? -8.030 25.440 -17.883 1.00 44.83 174 SER B CA 1
ATOM 2900 C C . SER B 1 132 ? -7.829 26.227 -16.559 1.00 49.32 174 SER B C 1
ATOM 2901 O O . SER B 1 132 ? -8.489 25.921 -15.565 1.00 50.60 174 SER B O 1
ATOM 2904 N N . GLU B 1 133 ? -6.994 27.267 -16.563 1.00 45.68 175 GLU B N 1
ATOM 2905 C CA . GLU B 1 133 ? -6.772 28.079 -15.369 1.00 45.17 175 GLU B CA 1
ATOM 2906 C C . GLU B 1 133 ? -7.921 29.051 -15.142 1.00 50.98 175 GLU B C 1
ATOM 2907 O O . GLU B 1 133 ? -8.227 29.341 -13.990 1.00 53.10 175 GLU B O 1
ATOM 2913 N N . THR B 1 134 ? -8.624 29.472 -16.204 1.00 46.87 176 THR B N 1
ATOM 2914 C CA . THR B 1 134 ? -9.841 30.274 -16.058 1.00 47.07 176 THR B CA 1
ATOM 2915 C C . THR B 1 134 ? -10.923 29.382 -15.358 1.00 51.64 176 THR B C 1
ATOM 2916 O O . THR B 1 134 ? -11.627 29.870 -14.473 1.00 52.22 176 THR B O 1
ATOM 2920 N N . ASP B 1 135 ? -10.983 28.076 -15.708 1.00 46.21 177 ASP B N 1
ATOM 2921 C CA . ASP B 1 135 ? -11.915 27.119 -15.137 1.00 46.54 177 ASP B CA 1
ATOM 2922 C C . ASP B 1 135 ? -11.612 26.864 -13.650 1.00 50.81 177 ASP B C 1
ATOM 2923 O O . ASP B 1 135 ? -12.510 26.952 -12.825 1.00 53.36 177 ASP B O 1
ATOM 2928 N N . VAL B 1 136 ? -10.367 26.578 -13.309 1.00 44.98 178 VAL B N 1
ATOM 2929 C CA . VAL B 1 136 ? -9.916 26.339 -11.930 1.00 42.87 178 VAL B CA 1
ATOM 2930 C C . VAL B 1 136 ? -10.238 27.566 -11.045 1.00 46.85 178 VAL B C 1
ATOM 2931 O O . VAL B 1 136 ? -10.825 27.403 -9.965 1.00 46.84 178 VAL B O 1
ATOM 2935 N N . SER B 1 137 ? -9.885 28.782 -11.515 1.00 41.85 179 SER B N 1
ATOM 2936 C CA . SER B 1 137 ? -10.141 30.019 -10.771 1.00 40.89 179 SER B CA 1
ATOM 2937 C C . SER B 1 137 ? -11.601 30.299 -10.598 1.00 46.65 179 SER B C 1
ATOM 2938 O O . SER B 1 137 ? -12.030 30.584 -9.472 1.00 46.46 179 SER B O 1
ATOM 2941 N N . TYR B 1 138 ? -12.380 30.195 -11.702 1.00 43.45 180 TYR B N 1
ATOM 2942 C CA . TYR B 1 138 ? -13.811 30.442 -11.663 1.00 43.23 180 TYR B CA 1
ATOM 2943 C C . TYR B 1 138 ? -14.444 29.536 -10.630 1.00 43.72 180 TYR B C 1
ATOM 2944 O O . TYR B 1 138 ? -15.173 30.018 -9.782 1.00 43.50 180 TYR B O 1
ATOM 2953 N N . ARG B 1 139 ? -14.092 28.258 -10.637 1.00 38.12 181 ARG B N 1
ATOM 2954 C CA . ARG B 1 139 ? -14.685 27.287 -9.710 1.00 38.46 181 ARG B CA 1
ATOM 2955 C C . ARG B 1 139 ? -14.324 27.597 -8.255 1.00 42.85 181 ARG B C 1
ATOM 2956 O O . ARG B 1 139 ? -15.183 27.495 -7.386 1.00 45.75 181 ARG B O 1
ATOM 2964 N N . GLU B 1 140 ? -13.125 28.089 -8.016 1.00 38.77 182 GLU B N 1
ATOM 2965 C CA . GLU B 1 140 ? -12.653 28.470 -6.692 1.00 37.60 182 GLU B CA 1
ATOM 2966 C C . GLU B 1 140 ? -13.340 29.735 -6.190 1.00 40.00 182 GLU B C 1
ATOM 2967 O O . GLU B 1 140 ? -13.881 29.753 -5.087 1.00 40.30 182 GLU B O 1
ATOM 2973 N N . VAL B 1 141 ? -13.353 30.780 -7.009 1.00 38.68 183 VAL B N 1
ATOM 2974 C CA . VAL B 1 141 ? -13.977 32.079 -6.716 1.00 38.26 183 VAL B CA 1
ATOM 2975 C C . VAL B 1 141 ? -15.504 31.947 -6.587 1.00 44.14 183 VAL B C 1
ATOM 2976 O O . VAL B 1 141 ? -16.086 32.579 -5.686 1.00 45.22 183 VAL B O 1
ATOM 2980 N N . ALA B 1 142 ? -16.156 31.094 -7.432 1.00 40.84 184 ALA B N 1
ATOM 2981 C CA . ALA B 1 142 ? -17.613 30.850 -7.363 1.00 40.60 184 ALA B CA 1
ATOM 2982 C C . ALA B 1 142 ? -17.986 30.160 -6.052 1.00 48.25 184 ALA B C 1
ATOM 2983 O O . ALA B 1 142 ? -19.024 30.474 -5.466 1.00 48.45 184 ALA B O 1
ATOM 2985 N N . ARG B 1 143 ? -17.121 29.237 -5.577 1.00 45.47 185 ARG B N 1
ATOM 2986 C CA . ARG B 1 143 ? -17.344 28.513 -4.329 1.00 46.21 185 ARG B CA 1
ATOM 2987 C C . ARG B 1 143 ? -17.341 29.491 -3.149 1.00 50.80 185 ARG B C 1
ATOM 2988 O O . ARG B 1 143 ? -18.228 29.429 -2.299 1.00 52.94 185 ARG B O 1
ATOM 2996 N N . THR B 1 144 ? -16.381 30.434 -3.144 1.00 45.59 186 THR B N 1
ATOM 2997 C CA . THR B 1 144 ? -16.244 31.456 -2.101 1.00 44.83 186 THR B CA 1
ATOM 2998 C C . THR B 1 144 ? -17.398 32.468 -2.221 1.00 46.73 186 THR B C 1
ATOM 2999 O O . THR B 1 144 ? -17.921 32.885 -1.197 1.00 45.97 186 THR B O 1
ATOM 3003 N N . PHE B 1 145 ? -17.806 32.831 -3.456 1.00 43.17 187 PHE B N 1
ATOM 3004 C CA . PHE B 1 145 ? -18.909 33.761 -3.711 1.00 43.31 187 PHE B CA 1
ATOM 3005 C C . PHE B 1 145 ? -20.225 33.230 -3.150 1.00 48.70 187 PHE B C 1
ATOM 3006 O O . PHE B 1 145 ? -20.921 33.964 -2.442 1.00 49.83 187 PHE B O 1
ATOM 3014 N N . ILE B 1 146 ? -20.572 31.965 -3.467 1.00 45.96 188 ILE B N 1
ATOM 3015 C CA . ILE B 1 146 ? -21.797 31.300 -3.000 1.00 46.93 188 ILE B CA 1
ATOM 3016 C C . ILE B 1 146 ? -21.806 31.211 -1.475 1.00 48.05 188 ILE B C 1
ATOM 3017 O O . ILE B 1 146 ? -22.854 31.398 -0.865 1.00 49.40 188 ILE B O 1
ATOM 3022 N N . ALA B 1 147 ? -20.659 30.913 -0.875 1.00 42.76 189 ALA B N 1
ATOM 3023 C CA . ALA B 1 147 ? -20.487 30.791 0.570 1.00 42.76 189 ALA B CA 1
ATOM 3024 C C . ALA B 1 147 ? -20.820 32.098 1.300 1.00 45.29 189 ALA B C 1
ATOM 3025 O O . ALA B 1 147 ? -21.479 32.072 2.346 1.00 47.59 189 ALA B O 1
ATOM 3027 N N . ARG B 1 148 ? -20.418 33.233 0.723 1.00 39.86 190 ARG B N 1
ATOM 3028 C CA . ARG B 1 148 ? -20.571 34.560 1.336 1.00 40.79 190 ARG B CA 1
ATOM 3029 C C . ARG B 1 148 ? -21.757 35.371 0.816 1.00 47.72 190 ARG B C 1
ATOM 3030 O O . ARG B 1 148 ? -22.145 36.337 1.455 1.00 48.16 190 ARG B O 1
ATOM 3038 N N . GLU B 1 149 ? -22.300 35.034 -0.371 1.00 45.76 191 GLU B N 1
ATOM 3039 C CA . GLU B 1 149 ? -23.379 35.808 -0.979 1.00 45.22 191 GLU B CA 1
ATOM 3040 C C . GLU B 1 149 ? -24.588 34.998 -1.384 1.00 47.82 191 GLU B C 1
ATOM 3041 O O . GLU B 1 149 ? -25.637 35.606 -1.632 1.00 49.75 191 GLU B O 1
ATOM 3047 N N . GLY B 1 150 ? -24.471 33.672 -1.437 1.00 41.94 192 GLY B N 1
ATOM 3048 C CA . GLY B 1 150 ? -25.574 32.809 -1.829 1.00 42.52 192 GLY B CA 1
ATOM 3049 C C . GLY B 1 150 ? -25.577 32.482 -3.301 1.00 47.82 192 GLY B C 1
ATOM 3050 O O . GLY B 1 150 ? -25.020 33.209 -4.136 1.00 48.02 192 GLY B O 1
ATOM 3051 N N . GLU B 1 151 ? -26.206 31.368 -3.618 1.00 46.39 193 GLU B N 1
ATOM 3052 C CA . GLU B 1 151 ? -26.273 30.848 -4.975 1.00 46.46 193 GLU B CA 1
ATOM 3053 C C . GLU B 1 151 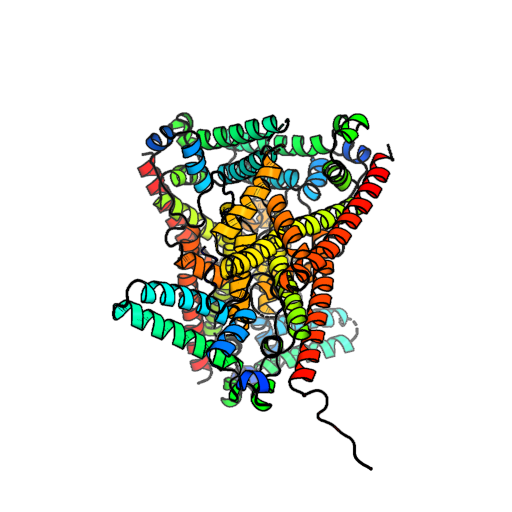? -27.221 31.704 -5.843 1.00 48.17 193 GLU B C 1
ATOM 3054 O O . GLU B 1 151 ? -26.841 31.969 -6.988 1.00 46.59 193 GLU B O 1
ATOM 3060 N N . PRO B 1 152 ? -28.379 32.242 -5.352 1.00 45.44 194 PRO B N 1
ATOM 3061 C CA . PRO B 1 152 ? -29.190 33.117 -6.215 1.00 46.55 194 PRO B CA 1
ATOM 3062 C C . PRO B 1 152 ? -28.425 34.365 -6.692 1.00 50.76 194 PRO B C 1
ATOM 3063 O O . PRO B 1 152 ? -28.574 34.769 -7.852 1.00 51.14 194 PRO B O 1
ATOM 3067 N N . ALA B 1 153 ? -27.568 34.941 -5.814 1.00 46.94 195 ALA B N 1
ATOM 3068 C CA . ALA B 1 153 ? -26.744 36.113 -6.130 1.00 46.04 195 ALA B CA 1
ATOM 3069 C C . ALA B 1 153 ? -25.770 35.836 -7.295 1.00 52.54 195 ALA B C 1
ATOM 3070 O O . ALA B 1 153 ? -25.644 36.685 -8.183 1.00 53.79 195 ALA B O 1
ATOM 3072 N N . LEU B 1 154 ? -25.135 34.634 -7.325 1.00 48.90 196 LEU B N 1
ATOM 3073 C CA . LEU B 1 154 ? -24.247 34.223 -8.422 1.00 47.89 196 LEU B CA 1
ATOM 3074 C C . LEU B 1 154 ? -25.026 34.017 -9.707 1.00 51.88 196 LEU B C 1
ATOM 3075 O O . LEU B 1 154 ? -24.619 34.499 -10.761 1.00 52.49 196 LEU B O 1
ATOM 3080 N N . ASN B 1 155 ? -26.143 33.307 -9.614 1.00 48.26 197 ASN B N 1
ATOM 3081 C CA . ASN B 1 155 ? -26.987 32.994 -10.748 1.00 48.01 197 ASN B CA 1
ATOM 3082 C C . ASN B 1 155 ? -27.473 34.222 -11.453 1.00 52.91 197 ASN B C 1
ATOM 3083 O O . ASN B 1 155 ? -27.580 34.202 -12.669 1.00 52.20 197 ASN B O 1
ATOM 3088 N N . ALA B 1 156 ? -27.759 35.293 -10.706 1.00 51.34 198 ALA B N 1
ATOM 3089 C CA . ALA B 1 156 ? -28.228 36.550 -11.292 1.00 51.74 198 ALA B CA 1
ATOM 3090 C C . ALA B 1 156 ? -27.092 37.220 -12.096 1.00 52.77 198 ALA B C 1
ATOM 3091 O O . ALA B 1 156 ? -27.347 37.697 -13.207 1.00 53.73 198 ALA B O 1
ATOM 3093 N N . LYS B 1 157 ? -25.851 37.199 -11.558 1.00 46.08 199 LYS B N 1
ATOM 3094 C CA . LYS B 1 157 ? -24.634 37.764 -12.182 1.00 45.42 199 LYS B CA 1
ATOM 3095 C C . LYS B 1 157 ? -24.281 37.033 -13.477 1.00 51.62 199 LYS B C 1
ATOM 3096 O O . LYS B 1 157 ? -23.974 37.672 -14.490 1.00 51.44 199 LYS B O 1
ATOM 3102 N N . ILE B 1 158 ? -24.321 35.689 -13.432 1.00 49.30 200 ILE B N 1
ATOM 3103 C CA . ILE B 1 158 ? -24.016 34.819 -14.562 1.00 48.44 200 ILE B CA 1
ATOM 3104 C C . ILE B 1 158 ? -25.077 35.007 -15.639 1.00 55.79 200 ILE B C 1
ATOM 3105 O O . ILE B 1 158 ? -24.719 35.064 -16.812 1.00 56.52 200 ILE B O 1
ATOM 3110 N N . GLU B 1 159 ? -26.362 35.128 -15.254 1.00 53.69 201 GLU B N 1
ATOM 3111 C CA . GLU B 1 159 ? -27.488 35.343 -16.167 1.00 54.58 201 GLU B CA 1
ATOM 3112 C C . GLU B 1 159 ? -27.324 36.658 -16.934 1.00 60.61 201 GLU B C 1
ATOM 3113 O O . GLU B 1 159 ? -27.442 36.650 -18.146 1.00 60.48 201 GLU B O 1
ATOM 3119 N N . ARG B 1 160 ? -27.052 37.773 -16.245 1.00 59.82 202 ARG B N 1
ATOM 3120 C CA . ARG B 1 160 ? -26.831 39.078 -16.869 1.00 61.72 202 ARG B CA 1
ATOM 3121 C C . ARG B 1 160 ? -25.670 39.003 -17.881 1.00 67.45 202 ARG B C 1
ATOM 3122 O O . ARG B 1 160 ? -25.798 39.532 -18.987 1.00 69.13 202 ARG B O 1
ATOM 3130 N N . LEU B 1 161 ? -24.583 38.278 -17.530 1.00 63.11 203 LEU B N 1
ATOM 3131 C CA . LEU B 1 161 ? -23.415 38.082 -18.392 1.00 62.26 203 LEU B CA 1
ATOM 3132 C C . LEU B 1 161 ? -23.762 37.220 -19.606 1.00 67.91 203 LEU B C 1
ATOM 3133 O O . LEU B 1 161 ? -23.335 37.530 -20.710 1.00 68.14 203 LEU B O 1
ATOM 3138 N N . ALA B 1 162 ? -24.526 36.139 -19.410 1.00 65.98 204 ALA B N 1
ATOM 3139 C CA . ALA B 1 162 ? -24.957 35.238 -20.487 1.00 66.67 204 ALA B CA 1
ATOM 3140 C C . ALA B 1 162 ? -25.934 35.932 -21.410 1.00 77.24 204 ALA B C 1
ATOM 3141 O O . ALA B 1 162 ? -26.028 35.582 -22.578 1.00 78.26 204 ALA B O 1
ATOM 3143 N N . LEU B 1 163 ? -26.653 36.925 -20.888 1.00 78.16 205 LEU B N 1
ATOM 3144 C CA . LEU B 1 163 ? -27.644 37.690 -21.633 1.00 81.50 205 LEU B CA 1
ATOM 3145 C C . LEU B 1 163 ? -26.980 38.734 -22.509 1.00 90.77 205 LEU B C 1
ATOM 3146 O O . LEU B 1 163 ? -27.414 38.897 -23.641 1.00 92.20 205 LEU B O 1
ATOM 3151 N N . THR B 1 164 ? -25.922 39.414 -22.025 1.00 90.42 206 THR B N 1
ATOM 3152 C CA . THR B 1 164 ? -25.198 40.395 -22.841 1.00 92.52 206 THR B CA 1
ATOM 3153 C C . THR B 1 164 ? -24.497 39.677 -24.014 1.00 102.85 206 THR B C 1
ATOM 3154 O O . THR B 1 164 ? -24.477 40.214 -25.119 1.00 104.37 206 THR B O 1
ATOM 3158 N N . LEU B 1 165 ? -24.028 38.429 -23.792 1.00 102.79 207 LEU B N 1
ATOM 3159 C CA . LEU B 1 165 ? -23.338 37.587 -24.773 1.00 104.62 207 LEU B CA 1
ATOM 3160 C C . LEU B 1 165 ? -24.311 36.971 -25.821 1.00 116.44 207 LEU B C 1
ATOM 3161 O O . LEU B 1 165 ? -24.011 37.025 -27.017 1.00 116.72 207 LEU B O 1
ATOM 3166 N N . GLU B 1 166 ? -25.454 36.402 -25.381 1.00 118.29 208 GLU B N 1
ATOM 3167 C CA . GLU B 1 166 ? -26.456 35.759 -26.253 1.00 121.55 208 GLU B CA 1
ATOM 3168 C C . GLU B 1 166 ? -27.227 36.782 -27.137 1.00 130.24 208 GLU B C 1
ATOM 3169 O O . GLU B 1 166 ? -27.696 36.410 -28.218 1.00 130.95 208 GLU B O 1
ATOM 3175 N N . ASN B 1 167 ? -27.322 38.064 -26.700 1.00 129.11 209 ASN B N 1
ATOM 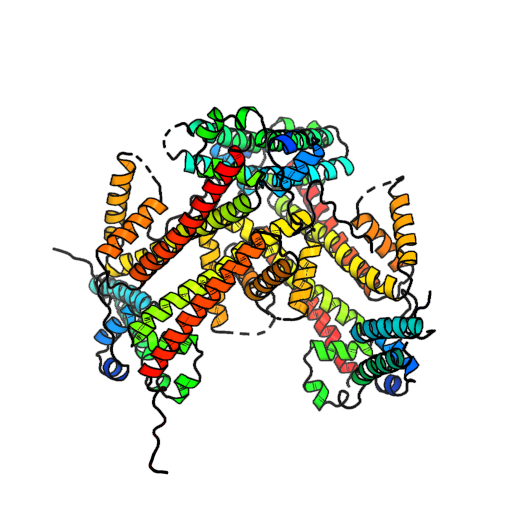3176 C CA . ASN B 1 167 ? -28.012 39.152 -27.424 1.00 131.34 209 ASN B CA 1
ATOM 3177 C C . ASN B 1 167 ? -27.350 39.482 -28.799 1.00 135.85 209 ASN B C 1
ATOM 3178 O O . ASN B 1 167 ? -27.940 40.215 -29.596 1.00 137.10 209 ASN B O 1
ATOM 3183 N N . ASN B 1 168 ? -26.149 38.931 -29.069 1.00 131.35 210 ASN B N 1
ATOM 3184 C CA . ASN B 1 168 ? -25.411 39.125 -30.317 1.00 174.17 210 ASN B CA 1
ATOM 3185 C C . ASN B 1 168 ? -24.843 37.794 -30.822 1.00 190.49 210 ASN B C 1
ATOM 3186 O O . ASN B 1 168 ? -25.578 36.961 -31.351 1.00 143.32 210 ASN B O 1
ATOM 3191 N N . LEU B 1 175 ? -23.882 29.448 -23.473 1.00 92.20 217 LEU B N 1
ATOM 3192 C CA . LEU B 1 175 ? -23.096 29.683 -24.686 1.00 91.68 217 LEU B CA 1
ATOM 3193 C C . LEU B 1 175 ? -21.587 29.377 -24.416 1.00 89.75 217 LEU B C 1
ATOM 3194 O O . LEU B 1 175 ? -21.235 28.210 -24.153 1.00 88.63 217 LEU B O 1
ATOM 3199 N N . ASP B 1 176 ? -20.711 30.413 -24.479 1.00 80.54 218 ASP B N 1
ATOM 3200 C CA . ASP B 1 176 ? -19.293 30.241 -24.251 1.00 76.77 218 ASP B CA 1
ATOM 3201 C C . ASP B 1 176 ? -19.016 30.380 -22.757 1.00 73.90 218 ASP B C 1
ATOM 3202 O O . ASP B 1 176 ? -19.012 31.491 -22.208 1.00 72.79 218 ASP B O 1
ATOM 3207 N N . TYR B 1 177 ? -18.833 29.225 -22.100 1.00 65.58 219 TYR B N 1
ATOM 3208 C CA . TYR B 1 177 ? -18.563 29.127 -20.676 1.00 62.60 219 TYR B CA 1
ATOM 3209 C C . TYR B 1 177 ? -17.342 29.945 -20.280 1.00 65.05 219 TYR B C 1
ATOM 3210 O O . TYR B 1 177 ? -17.437 30.769 -19.367 1.00 66.18 219 TYR B O 1
ATOM 3219 N N . LEU B 1 178 ? -16.198 29.713 -20.948 1.00 57.90 220 LEU B N 1
ATOM 3220 C CA . LEU B 1 178 ? -14.948 30.377 -20.595 1.00 55.69 220 LEU B CA 1
ATOM 3221 C C . LEU B 1 178 ? -15.009 31.857 -20.796 1.00 53.96 220 LEU B C 1
ATOM 3222 O O . LEU B 1 178 ? -14.434 32.598 -20.011 1.00 50.87 220 LEU B O 1
ATOM 3227 N N . ALA B 1 179 ? -15.767 32.295 -21.792 1.00 50.38 221 ALA B N 1
ATOM 3228 C CA . ALA B 1 179 ? -15.939 33.712 -22.039 1.00 49.48 221 ALA B CA 1
ATOM 3229 C C . ALA B 1 179 ? -16.683 34.344 -20.867 1.00 54.36 221 ALA B C 1
ATOM 3230 O O . ALA B 1 179 ? -16.209 35.368 -20.370 1.00 52.69 221 ALA B O 1
ATOM 3232 N N . ILE B 1 180 ? -17.823 33.715 -20.407 1.00 52.82 222 ILE B N 1
ATOM 3233 C CA . ILE B 1 180 ? -18.659 34.137 -19.269 1.00 52.66 222 ILE B CA 1
ATOM 3234 C C . ILE B 1 180 ? -17.823 34.097 -17.987 1.00 54.94 222 ILE B C 1
ATOM 3235 O O . ILE B 1 180 ? -17.835 35.074 -17.236 1.00 54.97 222 ILE B O 1
ATOM 3240 N N . ALA B 1 181 ? -17.089 32.982 -17.748 1.00 50.79 223 ALA B N 1
ATOM 3241 C CA . ALA B 1 181 ? -16.234 32.779 -16.564 1.00 49.74 223 ALA B CA 1
ATOM 3242 C C . ALA B 1 181 ? -15.160 33.850 -16.448 1.00 55.76 223 ALA B C 1
ATOM 3243 O O . ALA B 1 181 ? -14.968 34.387 -15.361 1.00 55.79 223 ALA B O 1
ATOM 3245 N N . ALA B 1 182 ? -14.493 34.189 -17.566 1.00 54.42 224 ALA B N 1
ATOM 3246 C CA . ALA B 1 182 ? -13.429 35.204 -17.614 1.00 54.16 224 ALA B CA 1
ATOM 3247 C C . ALA B 1 182 ? -13.977 36.584 -17.273 1.00 58.25 224 ALA B C 1
ATOM 3248 O O . ALA B 1 182 ? -13.376 37.290 -16.473 1.00 58.27 224 ALA B O 1
ATOM 3250 N N . ASP B 1 183 ? -15.141 36.935 -17.836 1.00 55.37 225 ASP B N 1
ATOM 3251 C CA . ASP B 1 183 ? -15.835 38.205 -17.619 1.00 56.26 225 ASP B CA 1
ATOM 3252 C C . ASP B 1 183 ? -16.282 38.351 -16.168 1.00 56.34 225 ASP B C 1
ATOM 3253 O O . ASP B 1 183 ? -16.163 39.439 -15.597 1.00 56.91 225 ASP B O 1
ATOM 3258 N N . PHE B 1 184 ? -16.747 37.252 -15.557 1.00 48.30 226 PHE B N 1
ATOM 3259 C CA . PHE B 1 184 ? -17.096 37.244 -14.148 1.00 46.47 226 PHE B CA 1
ATOM 3260 C C . PHE B 1 184 ? -15.853 37.534 -13.283 1.00 50.32 226 PHE B C 1
ATOM 3261 O O . PHE B 1 184 ? -15.885 38.439 -12.447 1.00 50.30 226 PHE B O 1
ATOM 3269 N N . LEU B 1 185 ? -14.747 36.792 -13.514 1.00 46.84 227 LEU B N 1
ATOM 3270 C CA . LEU B 1 185 ? -13.489 36.969 -12.768 1.00 45.76 227 LEU B CA 1
ATOM 3271 C C . LEU B 1 185 ? -12.913 38.375 -12.943 1.00 52.63 227 LEU B C 1
ATOM 3272 O O . LEU B 1 185 ? -12.524 38.989 -11.949 1.00 51.97 227 LEU B O 1
ATOM 3277 N N . LYS B 1 186 ? -12.962 38.919 -14.175 1.00 52.12 228 LYS B N 1
ATOM 3278 C CA . LYS B 1 186 ? -12.494 40.267 -14.485 1.00 52.94 228 LYS B CA 1
ATOM 3279 C C . LYS B 1 186 ? -13.302 41.328 -13.727 1.00 56.73 228 LYS B C 1
ATOM 3280 O O . LYS B 1 186 ? -12.711 42.162 -13.047 1.00 57.16 228 LYS B O 1
ATOM 3286 N N . ASN B 1 187 ? -14.639 41.270 -13.796 1.00 53.45 229 ASN B N 1
ATOM 3287 C CA . ASN B 1 187 ? -15.522 42.214 -13.112 1.00 53.84 229 ASN B CA 1
ATOM 3288 C C . ASN B 1 187 ? -15.318 42.187 -11.608 1.00 58.47 229 ASN B C 1
ATOM 3289 O O . ASN B 1 187 ? -15.304 43.245 -10.974 1.00 61.70 229 ASN B O 1
ATOM 3294 N N . GLN B 1 188 ? -15.156 40.981 -11.030 1.00 51.03 230 GLN B N 1
ATOM 3295 C CA . GLN B 1 188 ? -14.979 40.814 -9.587 1.00 48.89 230 GLN B CA 1
ATOM 3296 C C . GLN B 1 188 ? -13.622 41.304 -9.139 1.00 51.40 230 GLN B C 1
ATOM 3297 O O . GLN B 1 188 ? -13.528 41.867 -8.056 1.00 51.11 230 GLN B O 1
ATOM 3303 N N . ALA B 1 189 ? -12.574 41.096 -9.963 1.00 49.29 231 ALA B N 1
ATOM 3304 C CA . ALA B 1 189 ? -11.205 41.578 -9.691 1.00 50.06 231 ALA B CA 1
ATOM 3305 C C . ALA B 1 189 ? -11.181 43.113 -9.655 1.00 57.75 231 ALA B C 1
ATOM 3306 O O . ALA B 1 189 ? -10.528 43.700 -8.793 1.00 60.08 231 ALA B O 1
ATOM 3308 N N . ASN B 1 190 ? -11.955 43.753 -10.543 1.00 55.10 232 ASN B N 1
ATOM 3309 C CA . ASN B 1 190 ? -12.055 45.211 -10.624 1.00 56.09 232 ASN B CA 1
ATOM 3310 C C . ASN B 1 190 ? -12.798 45.780 -9.437 1.00 61.80 232 ASN B C 1
ATOM 3311 O O . ASN B 1 190 ? -12.453 46.874 -8.975 1.00 64.98 232 ASN B O 1
ATOM 3316 N N . LEU B 1 191 ? -13.790 45.036 -8.917 1.00 55.32 233 LEU B N 1
ATOM 3317 C CA . LEU B 1 191 ? -14.574 45.455 -7.770 1.00 53.62 233 LEU B CA 1
ATOM 3318 C C . LEU B 1 191 ? -13.844 45.205 -6.460 1.00 56.34 233 LEU B C 1
ATOM 3319 O O . LEU B 1 191 ? -14.084 45.941 -5.495 1.00 58.69 233 LEU B O 1
ATOM 3324 N N . HIS B 1 192 ? -13.034 44.126 -6.382 1.00 50.16 234 HIS B N 1
ATOM 3325 C CA . HIS B 1 192 ? -12.358 43.729 -5.144 1.00 49.91 234 HIS B CA 1
ATOM 3326 C C . HIS B 1 192 ? -10.853 43.533 -5.402 1.00 57.54 234 HIS B C 1
ATOM 3327 O O . HIS B 1 192 ? -10.361 42.418 -5.636 1.00 57.45 234 HIS B O 1
ATOM 3334 N N . ALA B 1 193 ? -10.127 44.646 -5.319 1.00 56.77 235 ALA B N 1
ATOM 3335 C CA . ALA B 1 193 ? -8.686 44.740 -5.564 1.00 57.22 235 ALA B CA 1
ATOM 3336 C C . ALA B 1 193 ? -7.822 44.100 -4.456 1.00 62.49 235 ALA B C 1
ATOM 3337 O O . ALA B 1 193 ? -6.631 43.881 -4.665 1.00 61.44 235 ALA B O 1
ATOM 3339 N N . ASP B 1 194 ? -8.420 43.801 -3.296 1.00 62.39 236 ASP B N 1
ATOM 3340 C CA . ASP B 1 194 ? -7.706 43.251 -2.147 1.00 63.64 236 ASP B CA 1
ATOM 3341 C C . ASP B 1 194 ? -7.917 41.733 -1.950 1.00 69.03 236 ASP B C 1
ATOM 3342 O O . ASP B 1 194 ? -7.355 41.171 -0.993 1.00 68.94 236 ASP B O 1
ATOM 3347 N N . ASP B 1 195 ? -8.701 41.064 -2.835 1.00 65.15 237 ASP B N 1
ATOM 3348 C CA . ASP B 1 195 ? -8.913 39.617 -2.723 1.00 64.02 237 ASP B CA 1
ATOM 3349 C C . ASP B 1 195 ? -7.670 38.898 -3.282 1.00 67.04 237 ASP B C 1
ATOM 3350 O O . ASP B 1 195 ? -7.328 39.130 -4.441 1.00 67.02 237 ASP B O 1
ATOM 3355 N N . PRO B 1 196 ? -6.939 38.084 -2.461 1.00 61.91 238 PRO B N 1
ATOM 3356 C CA . PRO B 1 196 ? -5.694 37.458 -2.953 1.00 60.25 238 PRO B CA 1
ATOM 3357 C C . PRO B 1 196 ? -5.907 36.446 -4.086 1.00 59.67 238 PRO B C 1
ATOM 3358 O O . PRO B 1 196 ? -5.066 36.368 -4.980 1.00 59.91 238 PRO B O 1
ATOM 3362 N N . GLU B 1 197 ? -7.014 35.689 -4.059 1.00 53.61 239 GLU B N 1
ATOM 3363 C CA . GLU B 1 197 ? -7.366 34.696 -5.091 1.00 51.98 239 GLU B CA 1
ATOM 3364 C C . GLU B 1 197 ? -7.652 35.371 -6.444 1.00 53.39 239 GLU B C 1
ATOM 3365 O O . GLU B 1 197 ? -7.186 34.879 -7.476 1.00 53.78 239 GLU B O 1
ATOM 3371 N N . LEU B 1 198 ? -8.371 36.515 -6.440 1.00 46.89 240 LEU B N 1
ATOM 3372 C CA . LEU B 1 198 ? -8.668 37.274 -7.672 1.00 45.23 240 LEU B CA 1
ATOM 3373 C C . LEU B 1 198 ? -7.408 37.991 -8.199 1.00 48.05 240 LEU B C 1
ATOM 3374 O O . LEU B 1 198 ? -7.196 38.051 -9.411 1.00 47.77 240 LEU B O 1
ATOM 3379 N N . ASN B 1 199 ? -6.553 38.492 -7.290 1.00 44.75 241 ASN B N 1
ATOM 3380 C CA . ASN B 1 199 ? -5.290 39.162 -7.649 1.00 43.97 241 ASN B CA 1
ATOM 3381 C C . ASN B 1 199 ? -4.331 38.155 -8.295 1.00 47.81 241 ASN B C 1
ATOM 3382 O O . ASN B 1 199 ? -3.687 38.481 -9.307 1.00 48.30 241 ASN B O 1
ATOM 3387 N N . LEU B 1 200 ? -4.309 36.915 -7.771 1.00 43.33 242 LEU B N 1
ATOM 3388 C CA . LEU B 1 200 ? -3.468 35.844 -8.309 1.00 44.14 242 LEU B CA 1
ATOM 3389 C C . LEU B 1 200 ? -3.926 35.455 -9.715 1.00 48.75 242 LEU B C 1
ATOM 3390 O O . LEU B 1 200 ? -3.085 35.342 -10.597 1.00 48.99 242 LEU B O 1
ATOM 3395 N N . TYR B 1 201 ? -5.248 35.300 -9.938 1.00 44.89 243 TYR B N 1
ATOM 3396 C CA . TYR B 1 201 ? -5.791 34.990 -11.262 1.00 43.93 243 TYR B CA 1
ATOM 3397 C C . TYR B 1 201 ? -5.398 36.069 -12.264 1.00 48.98 243 TYR B C 1
ATOM 3398 O O . TYR B 1 201 ? -4.905 35.747 -13.332 1.00 49.26 243 TYR B O 1
ATOM 3407 N N . LYS B 1 202 ? -5.634 37.354 -11.907 1.00 45.74 244 LYS B N 1
ATOM 3408 C CA . LYS B 1 202 ? -5.319 38.513 -12.729 1.00 45.15 244 LYS B CA 1
ATOM 3409 C C . LYS B 1 202 ? -3.833 38.494 -13.139 1.00 50.26 244 LYS B C 1
ATOM 3410 O O . LYS B 1 202 ? -3.533 38.568 -14.330 1.00 52.14 244 LYS B O 1
ATOM 3416 N N . ALA B 1 203 ? -2.920 38.338 -12.156 1.00 44.63 245 ALA B N 1
ATOM 3417 C CA . ALA B 1 203 ? -1.465 38.324 -12.373 1.00 42.78 245 ALA B CA 1
ATOM 3418 C C . ALA B 1 203 ? -1.007 37.142 -13.238 1.00 46.83 245 ALA B C 1
ATOM 3419 O O . ALA B 1 203 ? -0.204 37.324 -14.170 1.00 48.96 245 ALA B O 1
ATOM 3421 N N . GLU B 1 204 ? -1.512 35.949 -12.940 1.00 40.40 246 GLU B N 1
ATOM 3422 C CA . GLU B 1 204 ? -1.167 34.736 -13.657 1.00 41.16 246 GLU B CA 1
ATOM 3423 C C . GLU B 1 204 ? -1.666 34.732 -15.101 1.00 49.46 246 GLU B C 1
ATOM 3424 O O . GLU B 1 204 ? -0.961 34.207 -15.985 1.00 51.06 246 GLU B O 1
ATOM 3430 N N . THR B 1 205 ? -2.860 35.322 -15.344 1.00 45.48 247 THR B N 1
ATOM 3431 C CA . THR B 1 205 ? -3.459 35.446 -16.677 1.00 44.72 247 THR B CA 1
ATOM 3432 C C . THR B 1 205 ? -2.623 36.402 -17.510 1.00 51.10 247 THR B C 1
ATOM 3433 O O . THR B 1 205 ? -2.320 36.055 -18.650 1.00 54.50 247 THR B O 1
ATOM 3437 N N . LYS B 1 206 ? -2.226 37.576 -16.953 1.00 46.11 248 LYS B N 1
ATOM 3438 C CA . LYS B 1 206 ? -1.393 38.556 -17.659 1.00 46.99 248 LYS B CA 1
ATOM 3439 C C . LYS B 1 206 ? -0.073 37.919 -18.123 1.00 52.13 248 LYS B C 1
ATOM 3440 O O . LYS B 1 206 ? 0.285 38.026 -19.301 1.00 53.06 248 LYS B O 1
ATOM 3446 N N . ALA B 1 207 ? 0.634 37.236 -17.193 1.00 48.98 249 ALA B N 1
ATOM 3447 C CA . ALA B 1 207 ? 1.917 36.558 -17.469 1.00 48.33 249 ALA B CA 1
ATOM 3448 C C . ALA B 1 207 ? 1.772 35.492 -18.576 1.00 55.90 249 ALA B C 1
ATOM 3449 O O . ALA B 1 207 ? 2.633 35.422 -19.465 1.00 56.96 249 ALA B O 1
ATOM 3451 N N . ARG B 1 208 ? 0.657 34.709 -18.551 1.00 53.24 250 ARG B N 1
ATOM 3452 C CA . ARG B 1 208 ? 0.397 33.665 -19.540 1.00 52.58 250 ARG B CA 1
ATOM 3453 C C . ARG B 1 208 ? 0.008 34.254 -20.900 1.00 57.86 250 ARG B C 1
ATOM 3454 O O . ARG B 1 208 ? 0.448 33.723 -21.932 1.00 57.81 250 ARG B O 1
ATOM 3462 N N . GLU B 1 209 ? -0.820 35.328 -20.909 1.00 54.81 251 GLU B N 1
ATOM 3463 C CA . GLU B 1 209 ? -1.225 36.035 -22.136 1.00 54.80 251 GLU B CA 1
ATOM 3464 C C . GLU B 1 209 ? 0.005 36.588 -22.875 1.00 60.71 251 GLU B C 1
ATOM 3465 O O . GLU B 1 209 ? 0.096 36.415 -24.087 1.00 61.19 251 GLU B O 1
ATOM 3471 N N . ILE B 1 210 ? 0.979 37.171 -22.129 1.00 58.12 252 ILE B N 1
ATOM 3472 C CA . ILE B 1 210 ? 2.251 37.675 -22.658 1.00 59.19 252 ILE B CA 1
ATOM 3473 C C . ILE B 1 210 ? 2.966 36.536 -23.393 1.00 64.07 252 ILE B C 1
ATOM 3474 O O . ILE B 1 210 ? 3.319 36.707 -24.566 1.00 67.41 252 ILE B O 1
ATOM 3479 N N . LYS B 1 211 ? 3.140 35.375 -22.712 1.00 57.75 253 LYS B N 1
ATOM 3480 C CA . LYS B 1 211 ? 3.773 34.165 -23.258 1.00 56.19 253 LYS B CA 1
ATOM 3481 C C . LYS B 1 211 ? 3.030 33.638 -24.510 1.00 59.68 253 LYS B C 1
ATOM 3482 O O . LYS B 1 211 ? 3.686 33.253 -25.478 1.00 59.72 253 LYS B O 1
ATOM 3488 N N . ALA B 1 212 ? 1.676 33.625 -24.480 1.00 56.68 254 ALA B N 1
ATOM 3489 C CA . ALA B 1 212 ? 0.819 33.139 -25.577 1.00 57.17 254 ALA B CA 1
ATOM 3490 C C . ALA B 1 212 ? 0.895 34.050 -26.806 1.00 64.16 254 ALA B C 1
ATOM 3491 O O . ALA B 1 212 ? 0.927 33.546 -27.930 1.00 64.47 254 ALA B O 1
ATOM 3493 N N . ASN B 1 213 ? 0.919 35.383 -26.596 1.00 61.55 255 ASN B N 1
ATOM 3494 C CA . ASN B 1 213 ? 1.006 36.375 -27.665 1.00 61.70 255 ASN B CA 1
ATOM 3495 C C . ASN B 1 213 ? 2.370 36.311 -28.357 1.00 66.95 255 ASN B C 1
ATOM 3496 O O . ASN B 1 213 ? 2.416 36.327 -29.592 1.00 67.99 255 ASN B O 1
ATOM 3501 N N . ARG B 1 214 ? 3.465 36.218 -27.575 1.00 62.38 256 ARG B N 1
ATOM 3502 C CA . ARG B 1 214 ? 4.816 36.121 -28.111 1.00 62.88 256 ARG B CA 1
ATOM 3503 C C . ARG B 1 214 ? 4.938 34.865 -28.993 1.00 66.66 256 ARG B C 1
ATOM 3504 O O . ARG B 1 214 ? 5.437 34.972 -30.108 1.00 68.73 256 ARG B O 1
ATOM 3512 N N . ALA B 1 215 ? 4.453 33.705 -28.524 1.00 61.70 257 ALA B N 1
ATOM 3513 C CA . ALA B 1 215 ? 4.507 32.437 -29.263 1.00 60.96 257 ALA B CA 1
ATOM 3514 C C . ALA B 1 215 ? 3.774 32.519 -30.608 1.00 66.01 257 ALA B C 1
ATOM 3515 O O . ALA B 1 215 ? 4.311 32.068 -31.603 1.00 65.50 257 ALA B O 1
ATOM 3517 N N . MET B 1 216 ? 2.588 33.131 -30.643 1.00 65.87 258 MET B N 1
ATOM 3518 C CA . MET B 1 216 ? 1.763 33.291 -31.836 1.00 67.60 258 MET B CA 1
ATOM 3519 C C . MET B 1 216 ? 2.344 34.344 -32.810 1.00 74.03 258 MET B C 1
ATOM 3520 O O . MET B 1 216 ? 2.198 34.184 -34.020 1.00 75.61 258 MET B O 1
ATOM 3525 N N . LYS B 1 217 ? 3.001 35.399 -32.293 1.00 70.79 259 LYS B N 1
ATOM 3526 C CA . LYS B 1 217 ? 3.664 36.440 -33.093 1.00 71.64 259 LYS B CA 1
ATOM 3527 C C . LYS B 1 217 ? 4.859 35.830 -33.840 1.00 75.26 259 LYS B C 1
ATOM 3528 O O . LYS B 1 217 ? 5.002 36.025 -35.051 1.00 76.34 259 LYS B O 1
ATOM 3534 N N . GLU B 1 218 ? 5.707 35.091 -33.107 1.00 70.66 260 GLU B N 1
ATOM 3535 C CA . GLU B 1 218 ? 6.896 34.442 -33.651 1.00 70.72 260 GLU B CA 1
ATOM 3536 C C . GLU B 1 218 ? 6.506 33.376 -34.676 1.00 75.49 260 GLU B C 1
ATOM 3537 O O . GLU B 1 218 ? 7.223 33.195 -35.656 1.00 77.12 260 GLU B O 1
ATOM 3543 N N . ALA B 1 219 ? 5.362 32.702 -34.469 1.00 71.19 261 ALA B N 1
ATOM 3544 C CA . ALA B 1 219 ? 4.848 31.660 -35.366 1.00 70.72 261 ALA B CA 1
ATOM 3545 C C . ALA B 1 219 ? 4.331 32.271 -36.645 1.00 76.97 261 ALA B C 1
ATOM 3546 O O . ALA B 1 219 ? 4.600 31.719 -37.713 1.00 77.49 261 ALA B O 1
ATOM 3548 N N . LEU B 1 220 ? 3.607 33.417 -36.546 1.00 73.91 262 LEU B N 1
ATOM 3549 C CA . LEU B 1 220 ? 3.064 34.139 -37.701 1.00 74.31 262 LEU B CA 1
ATOM 3550 C C . LEU B 1 220 ? 4.182 34.722 -38.559 1.00 80.58 262 LEU B C 1
ATOM 3551 O O . LEU B 1 220 ? 4.077 34.684 -39.786 1.00 80.53 262 LEU B O 1
ATOM 3556 N N . GLU B 1 221 ? 5.252 35.230 -37.916 1.00 78.60 263 GLU B N 1
ATOM 3557 C CA . GLU B 1 221 ? 6.409 35.803 -38.600 1.00 80.25 263 GLU B CA 1
ATOM 3558 C C . GLU B 1 221 ? 7.120 34.738 -39.444 1.00 84.51 263 GLU B C 1
ATOM 3559 O O . GLU B 1 221 ? 7.409 34.984 -40.623 1.00 85.97 263 GLU B O 1
ATOM 3565 N N . GLY B 1 222 ? 7.327 33.559 -38.865 1.00 79.26 264 GLY B N 1
ATOM 3566 C CA . GLY B 1 222 ? 7.920 32.418 -39.555 1.00 79.03 264 GLY B CA 1
ATOM 3567 C C . GLY B 1 222 ? 7.026 31.880 -40.658 1.00 82.45 264 GLY B C 1
ATOM 3568 O O . GLY B 1 222 ? 7.525 31.498 -41.716 1.00 82.22 264 GLY B O 1
ATOM 3569 N N . ALA B 1 223 ? 5.689 31.871 -40.425 1.00 79.56 265 ALA B N 1
ATOM 3570 C CA . ALA B 1 223 ? 4.654 31.415 -41.375 1.00 79.79 265 ALA B CA 1
ATOM 3571 C C . ALA B 1 223 ? 4.624 32.307 -42.613 1.00 86.77 265 ALA B C 1
ATOM 3572 O O . ALA B 1 223 ? 4.419 31.807 -43.725 1.00 87.33 265 ALA B O 1
ATOM 3574 N N . ASP B 1 224 ? 4.830 33.632 -42.406 1.00 84.37 266 ASP B N 1
ATOM 3575 C CA . ASP B 1 224 ? 4.896 34.658 -43.438 1.00 85.05 266 ASP B CA 1
ATOM 3576 C C . ASP B 1 224 ? 6.153 34.462 -44.285 1.00 90.39 266 ASP B C 1
ATOM 3577 O O . ASP B 1 224 ? 6.050 34.465 -45.506 1.00 89.97 266 ASP B O 1
ATOM 3582 N N . LYS B 1 225 ? 7.317 34.257 -43.627 1.00 87.82 267 LYS B N 1
ATOM 3583 C CA . LYS B 1 225 ? 8.637 34.052 -44.225 1.00 88.97 267 LYS B CA 1
ATOM 3584 C C . LYS B 1 225 ? 8.697 32.728 -45.038 1.00 95.32 267 LYS B C 1
ATOM 3585 O O . LYS B 1 225 ? 9.482 32.635 -45.987 1.00 96.97 267 LYS B O 1
ATOM 3591 N N . LEU B 1 226 ? 7.861 31.725 -44.673 1.00 91.40 268 LEU B N 1
ATOM 3592 C CA . LEU B 1 226 ? 7.734 30.423 -45.342 1.00 90.99 268 LEU B CA 1
ATOM 3593 C C . LEU B 1 226 ? 6.897 30.549 -46.617 1.00 100.05 268 LEU B C 1
ATOM 3594 O O . LEU B 1 226 ? 7.385 30.182 -47.686 1.00 100.57 268 LEU B O 1
ATOM 3599 N N . PHE B 1 227 ? 5.645 31.056 -46.512 1.00 100.78 269 PHE B N 1
ATOM 3600 C CA . PHE B 1 227 ? 4.767 31.223 -47.675 1.00 103.87 269 PHE B CA 1
ATOM 3601 C C . PHE B 1 227 ? 5.235 32.395 -48.566 1.00 116.00 269 PHE B C 1
ATOM 3602 O O . PHE B 1 227 ? 4.753 32.523 -49.693 1.00 116.98 269 PHE B O 1
ATOM 3610 N N . GLU B 1 228 ? 6.235 33.180 -48.094 1.00 116.98 270 GLU B N 1
ATOM 3611 C CA . GLU B 1 228 ? 6.885 34.272 -48.831 1.00 119.69 270 GLU B CA 1
ATOM 3612 C C . GLU B 1 228 ? 7.847 33.643 -49.869 1.00 127.31 270 GLU B C 1
ATOM 3613 O O . GLU B 1 228 ? 8.051 34.211 -50.947 1.00 128.75 270 GLU B O 1
ATOM 3619 N N . ARG B 1 229 ? 8.397 32.448 -49.548 1.00 124.39 271 ARG B N 1
ATOM 3620 C CA . ARG B 1 229 ? 9.317 31.699 -50.407 1.00 125.63 271 ARG B CA 1
ATOM 3621 C C . ARG B 1 229 ? 8.527 30.765 -51.366 1.00 129.59 271 ARG B C 1
ATOM 3622 O O . ARG B 1 229 ? 8.316 29.581 -51.070 1.00 127.76 271 ARG B O 1
ATOM 3630 N N . ASN B 1 230 ? 8.073 31.336 -52.511 1.00 127.31 272 ASN B N 1
ATOM 3631 C CA . ASN B 1 230 ? 7.302 30.630 -53.540 1.00 150.16 272 ASN B CA 1
ATOM 3632 C C . ASN B 1 230 ? 7.642 31.131 -54.956 1.00 156.93 272 ASN B C 1
ATOM 3633 O O . ASN B 1 230 ? 7.742 32.332 -55.197 1.00 102.42 272 ASN B O 1
ATOM 3638 N N . SER C 1 1 ? -26.176 30.617 -12.938 1.00 58.37 43 SER C N 1
ATOM 3639 C CA . SER C 1 1 ? -25.668 29.321 -13.298 1.00 57.52 43 SER C CA 1
ATOM 3640 C C . SER C 1 1 ? -24.593 28.857 -12.446 1.00 61.31 43 SER C C 1
ATOM 3641 O O . SER C 1 1 ? -23.876 29.654 -11.833 1.00 62.57 43 SER C O 1
ATOM 3644 N N . ASN C 1 2 ? -24.358 27.554 -12.594 1.00 55.97 44 ASN C N 1
ATOM 3645 C CA . ASN C 1 2 ? -23.491 26.721 -11.835 1.00 54.07 44 ASN C CA 1
ATOM 3646 C C . ASN C 1 2 ? -22.155 27.355 -11.396 1.00 56.85 44 ASN C C 1
ATOM 3647 O O . ASN C 1 2 ? -21.469 28.121 -12.089 1.00 56.31 44 ASN C O 1
ATOM 3652 N N . ALA C 1 3 ? -21.849 27.039 -10.162 1.00 53.28 45 ALA C N 1
ATOM 3653 C CA . ALA C 1 3 ? -20.600 27.338 -9.527 1.00 51.51 45 ALA C CA 1
ATOM 3654 C C . ALA C 1 3 ? -19.651 26.191 -9.829 1.00 53.08 45 ALA C C 1
ATOM 3655 O O . ALA C 1 3 ? -18.442 26.324 -9.672 1.00 55.59 45 ALA C O 1
ATOM 3657 N N . GLN C 1 4 ? -20.232 25.049 -10.214 1.00 46.66 46 GLN C N 1
ATOM 3658 C CA . GLN C 1 4 ? -19.605 23.781 -10.606 1.00 46.21 46 GLN C CA 1
ATOM 3659 C C . GLN C 1 4 ? -20.159 23.362 -11.983 1.00 50.93 46 GLN C C 1
ATOM 3660 O O . GLN C 1 4 ? -21.008 22.473 -12.033 1.00 50.87 46 GLN C O 1
ATOM 3666 N N . PRO C 1 5 ? -19.746 24.017 -13.111 1.00 47.55 47 PRO C N 1
ATOM 3667 C CA . PRO C 1 5 ? -20.379 23.702 -14.416 1.00 47.57 47 PRO C CA 1
ATOM 3668 C C . PRO C 1 5 ? -20.273 22.239 -14.808 1.00 58.22 47 PRO C C 1
ATOM 3669 O O . PRO C 1 5 ? -19.266 21.589 -14.581 1.00 60.53 47 PRO C O 1
ATOM 3673 N N . GLU C 1 6 ? -21.355 21.708 -15.323 1.00 58.95 48 GLU C N 1
ATOM 3674 C CA . GLU C 1 6 ? -21.424 20.334 -15.770 1.00 59.96 48 GLU C CA 1
ATOM 3675 C C . GLU C 1 6 ? -20.644 20.227 -17.089 1.00 64.87 48 GLU C C 1
ATOM 3676 O O . GLU C 1 6 ? -20.688 21.167 -17.885 1.00 65.12 48 GLU C O 1
ATOM 3682 N N . PHE C 1 7 ? -19.893 19.117 -17.292 1.00 60.63 49 PHE C N 1
ATOM 3683 C CA . PHE C 1 7 ? -19.101 18.890 -18.512 1.00 59.98 49 PHE C CA 1
ATOM 3684 C C . PHE C 1 7 ? -20.048 18.519 -19.657 1.00 67.12 49 PHE C C 1
ATOM 3685 O O . PHE C 1 7 ? -20.938 17.700 -19.448 1.00 68.30 49 PHE C O 1
ATOM 3693 N N . ASP C 1 8 ? -19.889 19.127 -20.847 1.00 63.82 50 ASP C N 1
ATOM 3694 C CA . ASP C 1 8 ? -20.739 18.791 -21.986 1.00 64.96 50 ASP C CA 1
ATOM 3695 C C . ASP C 1 8 ? -20.269 17.439 -22.572 1.00 68.64 50 ASP C C 1
ATOM 3696 O O . ASP C 1 8 ? -19.283 17.382 -23.312 1.00 68.62 50 ASP C O 1
ATOM 3701 N N . ARG C 1 9 ? -20.964 16.356 -22.176 1.00 64.59 51 ARG C N 1
ATOM 3702 C CA . ARG C 1 9 ? -20.684 14.960 -22.526 1.00 63.84 51 ARG C CA 1
ATOM 3703 C C . ARG C 1 9 ? -21.063 14.582 -23.939 1.00 71.94 51 ARG C C 1
ATOM 3704 O O . ARG C 1 9 ? -20.502 13.610 -24.461 1.00 72.35 51 ARG C O 1
ATOM 3712 N N . GLY C 1 10 ? -22.039 15.285 -24.516 1.00 69.97 52 GLY C N 1
ATOM 3713 C CA . GLY C 1 10 ? -22.596 14.962 -25.820 1.00 71.10 52 GLY C CA 1
ATOM 3714 C C . GLY C 1 10 ? -23.441 13.710 -25.676 1.00 78.36 52 GLY C C 1
ATOM 3715 O O . GLY C 1 10 ? -24.220 13.609 -24.723 1.00 78.86 52 GLY C O 1
ATOM 3716 N N . PHE C 1 11 ? -23.240 12.710 -26.557 1.00 76.18 53 PHE C N 1
ATOM 3717 C CA . PHE C 1 11 ? -23.978 11.448 -26.494 1.00 76.69 53 PHE C CA 1
ATOM 3718 C C . PHE C 1 11 ? -23.349 10.426 -25.536 1.00 79.25 53 PHE C C 1
ATOM 3719 O O . PHE C 1 11 ? -23.848 9.306 -25.433 1.00 81.19 53 PHE C O 1
ATOM 3727 N N . LEU C 1 12 ? -22.256 10.783 -24.848 1.00 72.31 54 LEU C N 1
ATOM 3728 C CA . LEU C 1 12 ? -21.614 9.858 -23.912 1.00 69.88 54 LEU C CA 1
ATOM 3729 C C . LEU C 1 12 ? -22.319 9.940 -22.559 1.00 73.75 54 LEU C C 1
ATOM 3730 O O . LEU C 1 12 ? -22.958 10.950 -22.244 1.00 75.00 54 LEU C O 1
ATOM 3735 N N . ARG C 1 13 ? -22.238 8.856 -21.789 1.00 68.68 55 ARG C N 1
ATOM 3736 C CA . ARG C 1 13 ? -22.862 8.733 -20.476 1.00 68.37 55 ARG C CA 1
ATOM 3737 C C . ARG C 1 13 ? -21.850 9.091 -19.373 1.00 70.87 55 ARG C C 1
ATOM 3738 O O . ARG C 1 13 ? -20.651 9.087 -19.663 1.00 69.97 55 ARG C O 1
ATOM 3746 N N . PRO C 1 14 ? -22.265 9.388 -18.110 1.00 66.84 56 PRO C N 1
ATOM 3747 C CA . PRO C 1 14 ? -21.267 9.692 -17.070 1.00 64.68 56 PRO C CA 1
ATOM 3748 C C . PRO C 1 14 ? -20.306 8.529 -16.828 1.00 69.04 56 PRO C C 1
ATOM 3749 O O . PRO C 1 14 ? -20.654 7.372 -17.085 1.00 69.93 56 PRO C O 1
ATOM 3753 N N . PHE C 1 15 ? -19.080 8.839 -16.381 1.00 65.63 57 PHE C N 1
ATOM 3754 C CA . PHE C 1 15 ? -18.063 7.824 -16.128 1.00 64.77 57 PHE C CA 1
ATOM 3755 C C . PHE C 1 15 ? -18.576 6.802 -15.096 1.00 69.85 57 PHE C C 1
ATOM 3756 O O . PHE C 1 15 ? -19.138 7.186 -14.066 1.00 69.96 57 PHE C O 1
ATOM 3764 N N . GLY C 1 16 ? -18.401 5.527 -15.422 1.00 66.94 58 GLY C N 1
ATOM 3765 C CA . GLY C 1 16 ? -18.769 4.404 -14.570 1.00 68.44 58 GLY C CA 1
ATOM 3766 C C . GLY C 1 16 ? -20.215 3.965 -14.617 1.00 75.69 58 GLY C C 1
ATOM 3767 O O . GLY C 1 16 ? -20.568 2.975 -13.965 1.00 76.19 58 GLY C O 1
ATOM 3768 N N . ALA C 1 17 ? -21.066 4.694 -15.378 1.00 73.67 59 ALA C N 1
ATOM 3769 C CA . ALA C 1 17 ? -22.488 4.377 -15.522 1.00 75.21 59 ALA C CA 1
ATOM 3770 C C . ALA C 1 17 ? -22.682 2.924 -15.969 1.00 81.75 59 ALA C C 1
ATOM 3771 O O . ALA C 1 17 ? -21.987 2.474 -16.887 1.00 80.29 59 ALA C O 1
ATOM 3773 N N . LYS C 1 18 ? -23.576 2.183 -15.269 1.00 81.35 60 LYS C N 1
ATOM 3774 C CA . LYS C 1 18 ? -23.901 0.791 -15.587 1.00 82.60 60 LYS C CA 1
ATOM 3775 C C . LYS C 1 18 ? -24.408 0.747 -17.011 1.00 86.50 60 LYS C C 1
ATOM 3776 O O . LYS C 1 18 ? -25.289 1.537 -17.363 1.00 86.65 60 LYS C O 1
ATOM 3782 N N . MET C 1 19 ? -23.803 -0.114 -17.839 1.00 82.41 61 MET C N 1
ATOM 3783 C CA . MET C 1 19 ? -24.162 -0.234 -19.251 1.00 83.03 61 MET C CA 1
ATOM 3784 C C . MET C 1 19 ? -25.540 -0.850 -19.402 1.00 91.89 61 MET C C 1
ATOM 3785 O O . MET C 1 19 ? -25.969 -1.636 -18.548 1.00 93.30 61 MET C O 1
ATOM 3790 N N . LYS C 1 20 ? -26.236 -0.479 -20.482 1.00 89.87 62 LYS C N 1
ATOM 3791 C CA . LYS C 1 20 ? -27.572 -0.982 -20.787 1.00 91.67 62 LYS C CA 1
ATOM 3792 C C . LYS C 1 20 ? -27.469 -1.859 -22.017 1.00 97.03 62 LYS C C 1
ATOM 3793 O O . LYS C 1 20 ? -27.074 -1.365 -23.070 1.00 96.42 62 LYS C O 1
ATOM 3799 N N . PHE C 1 21 ? -27.757 -3.168 -21.874 1.00 94.93 63 PHE C N 1
ATOM 3800 C CA . PHE C 1 21 ? -27.695 -4.126 -22.976 1.00 95.02 63 PHE C CA 1
ATOM 3801 C C . PHE C 1 21 ? -29.084 -4.572 -23.406 1.00 104.14 63 PHE C C 1
ATOM 3802 O O . PHE C 1 21 ? -29.937 -4.898 -22.569 1.00 105.66 63 PHE C O 1
ATOM 3810 N N . LEU C 1 22 ? -29.300 -4.590 -24.730 1.00 101.29 64 LEU C N 1
ATOM 3811 C CA . LEU C 1 22 ? -30.554 -4.983 -25.373 1.00 102.65 64 LEU C CA 1
ATOM 3812 C C . LEU C 1 22 ? -30.277 -5.965 -26.496 1.00 104.66 64 LEU C C 1
ATOM 3813 O O . LEU C 1 22 ? -29.184 -5.939 -27.068 1.00 102.09 64 LEU C O 1
ATOM 3818 N N . LYS C 1 23 ? -31.274 -6.802 -26.843 1.00 102.58 65 LYS C N 1
ATOM 3819 C CA . LYS C 1 23 ? -31.156 -7.759 -27.951 1.00 101.81 65 LYS C CA 1
ATOM 3820 C C . LYS C 1 23 ? -31.186 -6.981 -29.291 1.00 103.95 65 LYS C C 1
ATOM 3821 O O . LYS C 1 23 ? -31.775 -5.895 -29.333 1.00 103.01 65 LYS C O 1
ATOM 3827 N N . PRO C 1 24 ? -30.524 -7.471 -30.374 1.00 100.19 66 PRO C N 1
ATOM 3828 C CA . PRO C 1 24 ? -30.460 -6.684 -31.626 1.00 101.16 66 PRO C CA 1
ATOM 3829 C C . PRO C 1 24 ? -31.794 -6.145 -32.178 1.00 112.73 66 PRO C C 1
ATOM 3830 O O . PRO C 1 24 ? -31.781 -5.081 -32.799 1.00 111.90 66 PRO C O 1
ATOM 3834 N N . ASP C 1 25 ? -32.924 -6.853 -31.966 1.00 115.99 67 ASP C N 1
ATOM 3835 C CA . ASP C 1 25 ? -34.242 -6.417 -32.449 1.00 120.18 67 ASP C CA 1
ATOM 3836 C C . ASP C 1 25 ? -34.708 -5.157 -31.694 1.00 124.04 67 ASP C C 1
ATOM 3837 O O . ASP C 1 25 ? -35.245 -4.238 -32.316 1.00 125.44 67 ASP C O 1
ATOM 3842 N N . GLN C 1 26 ? -34.455 -5.111 -30.369 1.00 118.07 68 GLN C N 1
ATOM 3843 C CA . GLN C 1 26 ? -34.797 -4.002 -29.483 1.00 116.86 68 GLN C CA 1
ATOM 3844 C C . GLN C 1 26 ? -33.951 -2.769 -29.801 1.00 115.83 68 GLN C C 1
ATOM 3845 O O . GLN C 1 26 ? -34.448 -1.651 -29.674 1.00 116.69 68 GLN C O 1
ATOM 3851 N N . VAL C 1 27 ? -32.678 -2.975 -30.219 1.00 107.57 69 VAL C N 1
ATOM 3852 C CA . VAL C 1 27 ? -31.729 -1.908 -30.576 1.00 104.96 69 VAL C CA 1
ATOM 3853 C C . VAL C 1 27 ? -32.164 -1.279 -31.922 1.00 111.15 69 VAL C C 1
ATOM 3854 O O . VAL C 1 27 ? -32.043 -0.066 -32.095 1.00 110.39 69 VAL C O 1
ATOM 3858 N N . GLN C 1 28 ? -32.715 -2.098 -32.841 1.00 110.81 70 GLN C N 1
ATOM 3859 C CA . GLN C 1 28 ? -33.226 -1.655 -34.147 1.00 113.02 70 GLN C CA 1
ATOM 3860 C C . GLN C 1 28 ? -34.431 -0.712 -33.981 1.00 119.43 70 GLN C C 1
ATOM 3861 O O . GLN C 1 28 ? -34.667 0.148 -34.830 1.00 119.69 70 GLN C O 1
ATOM 3867 N N . LYS C 1 29 ? -35.166 -0.869 -32.868 1.00 117.27 71 LYS C N 1
ATOM 3868 C CA . LYS C 1 29 ? -36.358 -0.100 -32.508 1.00 119.60 71 LYS C CA 1
ATOM 3869 C C . LYS C 1 29 ? -36.025 1.237 -31.800 1.00 121.20 71 LYS C C 1
ATOM 3870 O O . LYS C 1 29 ? -36.937 2.042 -31.579 1.00 122.06 71 LYS C O 1
ATOM 3876 N N . LEU C 1 30 ? -34.740 1.480 -31.461 1.00 115.03 72 LEU C N 1
ATOM 3877 C CA . LEU C 1 30 ? -34.304 2.720 -30.794 1.00 113.27 72 LEU C CA 1
ATOM 3878 C C . LEU C 1 30 ? -34.283 3.909 -31.741 1.00 116.89 72 LEU C C 1
ATOM 3879 O O . LEU C 1 30 ? -34.089 3.737 -32.952 1.00 116.91 72 LEU C O 1
ATOM 3884 N N . SER C 1 31 ? -34.428 5.126 -31.172 1.00 112.12 73 SER C N 1
ATOM 3885 C CA . SER C 1 31 ? -34.337 6.376 -31.917 1.00 111.71 73 SER C CA 1
ATOM 3886 C C . SER C 1 31 ? -32.873 6.583 -32.329 1.00 111.95 73 SER C C 1
ATOM 3887 O O . SER C 1 31 ? -31.986 5.983 -31.708 1.00 109.48 73 SER C O 1
ATOM 3890 N N . THR C 1 32 ? -32.611 7.419 -33.356 1.00 107.67 74 THR C N 1
ATOM 3891 C CA . THR C 1 32 ? -31.252 7.694 -33.834 1.00 104.65 74 THR C CA 1
ATOM 3892 C C . THR C 1 32 ? -30.366 8.211 -32.676 1.00 105.12 74 THR C C 1
ATOM 3893 O O . THR C 1 32 ? -29.222 7.772 -32.553 1.00 103.00 74 THR C O 1
ATOM 3897 N N . ASP C 1 33 ? -30.913 9.090 -31.814 1.00 100.15 75 ASP C N 1
ATOM 3898 C CA . ASP C 1 33 ? -30.215 9.652 -30.665 1.00 97.19 75 ASP C CA 1
ATOM 3899 C C . ASP C 1 33 ? -29.943 8.596 -29.589 1.00 101.09 75 ASP C C 1
ATOM 3900 O O . ASP C 1 33 ? -28.841 8.588 -29.025 1.00 99.82 75 ASP C O 1
ATOM 3905 N N . ASP C 1 34 ? -30.922 7.706 -29.312 1.00 98.70 76 ASP C N 1
ATOM 3906 C CA . ASP C 1 34 ? -30.804 6.617 -28.331 1.00 97.25 76 ASP C CA 1
ATOM 3907 C C . ASP C 1 34 ? -29.844 5.538 -28.790 1.00 97.18 76 ASP C C 1
ATOM 3908 O O . ASP C 1 34 ? -29.203 4.911 -27.944 1.00 95.47 76 ASP C O 1
ATOM 3913 N N . LEU C 1 35 ? -29.770 5.304 -30.119 1.00 92.21 77 LEU C N 1
ATOM 3914 C CA . LEU C 1 35 ? -28.894 4.313 -30.741 1.00 89.44 77 LEU C CA 1
ATOM 3915 C C . LEU C 1 35 ? -27.445 4.776 -30.649 1.00 90.02 77 LEU C C 1
ATOM 3916 O O . LEU C 1 35 ? -26.570 3.955 -30.366 1.00 87.66 77 LEU C O 1
ATOM 3921 N N . ILE C 1 36 ? -27.194 6.089 -30.886 1.00 86.04 78 ILE C N 1
ATOM 3922 C CA . ILE C 1 36 ? -25.853 6.676 -30.790 1.00 83.31 78 ILE C CA 1
ATOM 3923 C C . ILE C 1 36 ? -25.360 6.522 -29.344 1.00 85.11 78 ILE C C 1
ATOM 3924 O O . ILE C 1 36 ? -24.249 6.040 -29.141 1.00 82.96 78 ILE C O 1
ATOM 3929 N N . THR C 1 37 ? -26.219 6.847 -28.357 1.00 83.02 79 THR C N 1
ATOM 3930 C CA . THR C 1 37 ? -25.924 6.713 -26.927 1.00 81.97 79 THR C CA 1
ATOM 3931 C C . THR C 1 37 ? -25.599 5.241 -26.596 1.00 85.06 79 THR C C 1
ATOM 3932 O O . THR C 1 37 ? -24.601 4.986 -25.927 1.00 84.06 79 THR C O 1
ATOM 3936 N N . TYR C 1 38 ? -26.404 4.287 -27.124 1.00 81.61 80 TYR C N 1
ATOM 3937 C CA . TYR C 1 38 ? -26.234 2.839 -26.939 1.00 80.05 80 TYR C CA 1
ATOM 3938 C C . TYR C 1 38 ? -24.868 2.347 -27.460 1.00 82.11 80 TYR C C 1
ATOM 3939 O O . TYR C 1 38 ? -24.174 1.606 -26.758 1.00 80.28 80 TYR C O 1
ATOM 3948 N N . MET C 1 39 ? -24.514 2.738 -28.698 1.00 78.77 81 MET C N 1
ATOM 3949 C CA . MET C 1 39 ? -23.319 2.293 -29.405 1.00 77.40 81 MET C CA 1
ATOM 3950 C C . MET C 1 39 ? -22.049 3.023 -28.996 1.00 79.18 81 MET C C 1
ATOM 3951 O O . MET C 1 39 ? -20.983 2.400 -29.030 1.00 77.69 81 MET C O 1
ATOM 3956 N N . ALA C 1 40 ? -22.136 4.315 -28.608 1.00 74.53 82 ALA C N 1
ATOM 3957 C CA . ALA C 1 40 ? -20.948 5.060 -28.171 1.00 72.09 82 ALA C CA 1
ATOM 3958 C C . ALA C 1 40 ? -20.450 4.553 -26.804 1.00 74.05 82 ALA C C 1
ATOM 3959 O O . ALA C 1 40 ? -19.271 4.705 -26.497 1.00 74.14 82 ALA C O 1
ATOM 3961 N N . GLU C 1 41 ? -21.330 3.907 -26.023 1.00 69.86 83 GLU C N 1
ATOM 3962 C CA . GLU C 1 41 ? -21.046 3.332 -24.707 1.00 69.79 83 GLU C CA 1
ATOM 3963 C C . GLU C 1 41 ? -20.285 1.990 -24.817 1.00 75.59 83 GLU C C 1
ATOM 3964 O O . GLU C 1 41 ? -19.504 1.640 -23.923 1.00 74.21 83 GLU C O 1
ATOM 3970 N N . LYS C 1 42 ? -20.513 1.250 -25.921 1.00 74.71 84 LYS C N 1
ATOM 3971 C CA . LYS C 1 42 ? -19.961 -0.085 -26.161 1.00 74.14 84 LYS C CA 1
ATOM 3972 C C . LYS C 1 42 ? -18.864 -0.148 -27.240 1.00 78.00 84 LYS C C 1
ATOM 3973 O O . LYS C 1 42 ? -18.028 -1.050 -27.181 1.00 77.95 84 LYS C O 1
ATOM 3979 N N . ASP C 1 43 ? -18.907 0.741 -28.252 1.00 74.47 85 ASP C N 1
ATOM 3980 C CA . ASP C 1 43 ? -17.983 0.740 -29.394 1.00 73.50 85 ASP C CA 1
ATOM 3981 C C . ASP C 1 43 ? -17.145 2.004 -29.396 1.00 77.28 85 ASP C C 1
ATOM 3982 O O . ASP C 1 43 ? -17.688 3.108 -29.313 1.00 76.53 85 ASP C O 1
ATOM 3987 N N . LYS C 1 44 ? -15.811 1.835 -29.463 1.00 74.56 86 LYS C N 1
ATOM 3988 C CA . LYS C 1 44 ? -14.865 2.943 -29.415 1.00 74.52 86 LYS C CA 1
ATOM 3989 C C . LYS C 1 44 ? -14.858 3.788 -30.691 1.00 79.60 86 LYS C C 1
ATOM 3990 O O . LYS C 1 44 ? -14.554 4.976 -30.605 1.00 79.17 86 LYS C O 1
ATOM 3996 N N . ASN C 1 45 ? -15.225 3.216 -31.851 1.00 77.51 87 ASN C N 1
ATOM 3997 C CA . ASN C 1 45 ? -15.274 3.986 -33.099 1.00 78.44 87 ASN C CA 1
ATOM 3998 C C . ASN C 1 45 ? -16.438 4.987 -33.049 1.00 83.11 87 ASN C C 1
ATOM 3999 O O . ASN C 1 45 ? -16.224 6.163 -33.350 1.00 84.08 87 ASN C O 1
ATOM 4004 N N . VAL C 1 46 ? -17.644 4.531 -32.622 1.00 79.08 88 VAL C N 1
ATOM 4005 C CA . VAL C 1 46 ? -18.854 5.356 -32.469 1.00 79.25 88 VAL C CA 1
ATOM 4006 C C . VAL C 1 46 ? -18.593 6.425 -31.395 1.00 82.30 88 VAL C C 1
ATOM 4007 O O . VAL C 1 46 ? -19.013 7.570 -31.569 1.00 82.90 88 VAL C O 1
ATOM 4011 N N . ARG C 1 47 ? -17.859 6.059 -30.321 1.00 77.85 89 ARG C N 1
ATOM 4012 C CA . ARG C 1 47 ? -17.468 6.954 -29.226 1.00 76.74 89 ARG C CA 1
ATOM 4013 C C . ARG C 1 47 ? -16.574 8.094 -29.732 1.00 79.77 89 ARG C C 1
ATOM 4014 O O . ARG C 1 47 ? -16.846 9.255 -29.435 1.00 77.96 89 ARG C O 1
ATOM 4022 N N . ASP C 1 48 ? -15.506 7.751 -30.493 1.00 77.14 90 ASP C N 1
ATOM 4023 C CA . ASP C 1 48 ? -14.545 8.712 -31.043 1.00 77.16 90 ASP C CA 1
ATOM 4024 C C . ASP C 1 48 ? -15.223 9.668 -32.003 1.00 81.90 90 ASP C C 1
ATOM 4025 O O . ASP C 1 48 ? -14.869 10.854 -32.021 1.00 81.93 90 ASP C O 1
ATOM 4030 N N . LEU C 1 49 ? -16.227 9.169 -32.765 1.00 77.72 91 LEU C N 1
ATOM 4031 C CA . LEU C 1 49 ? -17.029 9.968 -33.687 1.00 77.67 91 LEU C CA 1
ATOM 4032 C C . LEU C 1 49 ? -17.985 10.882 -32.925 1.00 80.37 91 LEU C C 1
ATOM 4033 O O . LEU C 1 49 ? -18.193 12.020 -33.344 1.00 80.90 91 LEU C O 1
ATOM 4038 N N . ALA C 1 50 ? -18.563 10.390 -31.810 1.00 75.91 92 ALA C N 1
ATOM 4039 C CA . ALA C 1 50 ? -19.476 11.158 -30.958 1.00 75.72 92 ALA C CA 1
ATOM 4040 C C . ALA C 1 50 ? -18.739 12.338 -30.283 1.00 79.82 92 ALA C C 1
ATOM 4041 O O . ALA C 1 50 ? -19.338 13.403 -30.068 1.00 80.53 92 ALA C O 1
ATOM 4043 N N . ILE C 1 51 ? -17.435 12.151 -29.968 1.00 75.59 93 ILE C N 1
ATOM 4044 C CA . ILE C 1 51 ? -16.569 13.194 -29.390 1.00 74.50 93 ILE C CA 1
ATOM 4045 C C . ILE C 1 51 ? -16.325 14.252 -30.489 1.00 81.37 93 ILE C C 1
ATOM 4046 O O . ILE C 1 51 ? -16.415 15.448 -30.217 1.00 81.74 93 ILE C O 1
ATOM 4051 N N . LYS C 1 52 ? -16.080 13.800 -31.744 1.00 79.00 94 LYS C N 1
ATOM 4052 C CA . LYS C 1 52 ? -15.883 14.680 -32.904 1.00 79.36 94 LYS C CA 1
ATOM 4053 C C . LYS C 1 52 ? -17.173 15.463 -33.199 1.00 84.92 94 LYS C C 1
ATOM 4054 O O . LYS C 1 52 ? -17.108 16.649 -33.535 1.00 85.54 94 LYS C O 1
ATOM 4060 N N . LEU C 1 53 ? -18.334 14.812 -33.002 1.00 82.32 95 LEU C N 1
ATOM 4061 C CA . LEU C 1 53 ? -19.676 15.387 -33.162 1.00 84.03 95 LEU C CA 1
ATOM 4062 C C . LEU C 1 53 ? -19.927 16.459 -32.079 1.00 91.70 95 LEU C C 1
ATOM 4063 O O . LEU C 1 53 ? -20.527 17.505 -32.350 1.00 92.67 95 LEU C O 1
ATOM 4068 N N . ARG C 1 54 ? -19.445 16.188 -30.864 1.00 89.13 96 ARG C N 1
ATOM 4069 C CA . ARG C 1 54 ? -19.548 17.076 -29.714 1.00 89.15 96 ARG C CA 1
ATOM 4070 C C . ARG C 1 54 ? -18.782 18.378 -29.974 1.00 97.15 96 ARG C C 1
ATOM 4071 O O . ARG C 1 54 ? -19.345 19.450 -29.788 1.00 98.01 96 ARG C O 1
ATOM 4079 N N . ASP C 1 55 ? -17.524 18.273 -30.454 1.00 95.96 97 ASP C N 1
ATOM 4080 C CA . ASP C 1 55 ? -16.647 19.395 -30.794 1.00 97.55 97 ASP C CA 1
ATOM 4081 C C . ASP C 1 55 ? -17.228 20.221 -31.947 1.00 107.56 97 ASP C C 1
ATOM 4082 O O . ASP C 1 55 ? -17.098 21.443 -31.933 1.00 108.09 97 ASP C O 1
ATOM 4087 N N . ALA C 1 56 ? -17.879 19.555 -32.928 1.00 108.22 98 ALA C N 1
ATOM 4088 C CA . ALA C 1 56 ? -18.541 20.192 -34.070 1.00 111.74 98 ALA C CA 1
ATOM 4089 C C . ALA C 1 56 ? -19.776 20.981 -33.611 1.00 120.37 98 ALA C C 1
ATOM 4090 O O . ALA C 1 56 ? -20.004 22.088 -34.103 1.00 121.44 98 ALA C O 1
ATOM 4092 N N . LYS C 1 57 ? -20.553 20.419 -32.652 1.00 119.14 99 LYS C N 1
ATOM 4093 C CA . LYS C 1 57 ? -21.743 21.055 -32.064 1.00 121.06 99 LYS C CA 1
ATOM 4094 C C . LYS C 1 57 ? -21.329 22.309 -31.272 1.00 126.58 99 LYS C C 1
ATOM 4095 O O . LYS C 1 57 ? -22.035 23.320 -31.310 1.00 127.36 99 LYS C O 1
ATOM 4101 N N . GLN C 1 58 ? -20.173 22.243 -30.581 1.00 123.27 100 GLN C N 1
ATOM 4102 C CA . GLN C 1 58 ? -19.604 23.342 -29.795 1.00 123.20 100 GLN C CA 1
ATOM 4103 C C . GLN C 1 58 ? -19.170 24.507 -30.693 1.00 131.53 100 GLN C C 1
ATOM 4104 O O . GLN C 1 58 ? -19.446 25.661 -30.350 1.00 131.95 100 GLN C O 1
ATOM 4110 N N . ASP C 1 59 ? -18.520 24.206 -31.847 1.00 130.73 101 ASP C N 1
ATOM 4111 C CA . ASP C 1 59 ? -18.053 25.202 -32.821 1.00 132.91 101 ASP C CA 1
ATOM 4112 C C . ASP C 1 59 ? -19.240 25.919 -33.489 1.00 141.29 101 ASP C C 1
ATOM 4113 O O . ASP C 1 59 ? -19.193 27.137 -33.670 1.00 141.41 101 ASP C O 1
ATOM 4118 N N . SER C 1 60 ? -20.303 25.149 -33.826 1.00 140.37 102 SER C N 1
ATOM 4119 C CA . SER C 1 60 ? -21.552 25.601 -34.455 1.00 143.01 102 SER C CA 1
ATOM 4120 C C . SER C 1 60 ? -22.344 26.548 -33.529 1.00 148.27 102 SER C C 1
ATOM 4121 O O . SER C 1 60 ? -22.973 27.491 -34.021 1.00 150.41 102 SER C O 1
ATOM 4124 N N . THR C 1 61 ? -22.296 26.308 -32.199 1.00 142.85 103 THR C N 1
ATOM 4125 C CA . THR C 1 61 ? -22.971 27.121 -31.183 1.00 165.50 103 THR C CA 1
ATOM 4126 C C . THR C 1 61 ? -22.229 28.451 -31.028 1.00 178.38 103 THR C C 1
ATOM 4127 O O . THR C 1 61 ? -22.861 29.493 -30.896 1.00 136.56 103 THR C O 1
ATOM 4131 N N . GLU C 1 67 ? -21.926 29.456 -40.615 1.00 173.44 109 GLU C N 1
ATOM 4132 C CA . GLU C 1 67 ? -21.499 28.798 -41.852 1.00 174.40 109 GLU C CA 1
ATOM 4133 C C . GLU C 1 67 ? -20.899 27.391 -41.566 1.00 174.93 109 GLU C C 1
ATOM 4134 O O . GLU C 1 67 ? -20.997 26.495 -42.410 1.00 175.68 109 GLU C O 1
ATOM 4140 N N . ILE C 1 68 ? -20.330 27.208 -40.352 1.00 167.28 110 ILE C N 1
ATOM 4141 C CA . ILE C 1 68 ? -19.729 25.985 -39.783 1.00 163.97 110 ILE C CA 1
ATOM 4142 C C . ILE C 1 68 ? -20.846 24.937 -39.463 1.00 165.94 110 ILE C C 1
ATOM 4143 O O . ILE C 1 68 ? -20.568 23.850 -38.941 1.00 163.91 110 ILE C O 1
ATOM 4148 N N . LYS C 1 69 ? -22.109 25.278 -39.809 1.00 163.37 111 LYS C N 1
ATOM 4149 C CA . LYS C 1 69 ? -23.285 24.428 -39.645 1.00 162.87 111 LYS C CA 1
ATOM 4150 C C . LYS C 1 69 ? -23.194 23.209 -40.563 1.00 164.97 111 LYS C C 1
ATOM 4151 O O . LYS C 1 69 ? -23.787 22.182 -40.246 1.00 164.33 111 LYS C O 1
ATOM 4157 N N . GLN C 1 70 ? -22.444 23.314 -41.682 1.00 160.32 112 GLN C N 1
ATOM 4158 C CA . GLN C 1 70 ? -22.220 22.230 -42.646 1.00 159.59 112 GLN C CA 1
ATOM 4159 C C . GLN C 1 70 ? -21.311 21.140 -42.041 1.00 156.50 112 GLN C C 1
ATOM 4160 O O . GLN C 1 70 ? -21.465 19.961 -42.374 1.00 155.49 112 GLN C O 1
ATOM 4166 N N . LYS C 1 71 ? -20.366 21.550 -41.161 1.00 148.21 113 LYS C N 1
ATOM 4167 C CA . LYS C 1 71 ? -19.402 20.671 -40.491 1.00 144.01 113 LYS C CA 1
ATOM 4168 C C . LYS C 1 71 ? -20.078 19.754 -39.459 1.00 142.99 113 LYS C C 1
ATOM 4169 O O . LYS C 1 71 ? -19.715 18.579 -39.369 1.00 141.16 113 LYS C O 1
ATOM 4175 N N . TYR C 1 72 ? -21.044 20.294 -38.679 1.00 137.11 114 TYR C N 1
ATOM 4176 C CA . TYR C 1 72 ? -21.787 19.559 -37.651 1.00 134.31 114 TYR C CA 1
ATOM 4177 C C . TYR C 1 72 ? -22.692 18.485 -38.287 1.00 138.10 114 TYR C C 1
ATOM 4178 O O . TYR C 1 72 ? -22.736 17.357 -37.790 1.00 136.94 114 TYR C O 1
ATOM 4187 N N . ASP C 1 73 ? -23.412 18.848 -39.368 1.00 135.83 115 ASP C N 1
ATOM 4188 C CA . ASP C 1 73 ? -24.330 17.976 -40.110 1.00 136.54 115 ASP C CA 1
ATOM 4189 C C . ASP C 1 73 ? -23.637 16.729 -40.675 1.00 137.45 115 ASP C C 1
ATOM 4190 O O . ASP C 1 73 ? -24.221 15.645 -40.627 1.00 136.47 115 ASP C O 1
ATOM 4195 N N . LYS C 1 74 ? -22.407 16.872 -41.213 1.00 132.41 116 LYS C N 1
ATOM 4196 C CA . LYS C 1 74 ? -21.681 15.722 -41.757 1.00 131.07 116 LYS C CA 1
ATOM 4197 C C . LYS C 1 74 ? -21.039 14.891 -40.617 1.00 130.25 116 LYS C C 1
ATOM 4198 O O . LYS C 1 74 ? -20.897 13.674 -40.776 1.00 129.53 116 LYS C O 1
ATOM 4204 N N . ALA C 1 75 ? -20.685 15.538 -39.468 1.00 122.84 117 ALA C N 1
ATOM 4205 C CA . ALA C 1 75 ? -20.155 14.854 -38.283 1.00 118.72 117 ALA C CA 1
ATOM 4206 C C . ALA C 1 75 ? -21.252 13.990 -37.634 1.00 118.82 117 ALA C C 1
ATOM 4207 O O . ALA C 1 75 ? -20.962 12.886 -37.168 1.00 116.76 117 ALA C O 1
ATOM 4209 N N . TYR C 1 76 ? -22.514 14.483 -37.646 1.00 114.47 118 TYR C N 1
ATOM 4210 C CA . TYR C 1 76 ? -23.681 13.777 -37.112 1.00 113.78 118 TYR C CA 1
ATOM 4211 C C . TYR C 1 76 ? -24.038 12.556 -37.969 1.00 119.02 118 TYR C C 1
ATOM 4212 O O . TYR C 1 76 ? -24.382 11.517 -37.406 1.00 118.12 118 TYR C O 1
ATOM 4221 N N . GLU C 1 77 ? -23.999 12.684 -39.311 1.00 116.83 119 GLU C N 1
ATOM 4222 C CA . GLU C 1 77 ? -24.349 11.592 -40.230 1.00 117.02 119 GLU C CA 1
ATOM 4223 C C . GLU C 1 77 ? -23.312 10.472 -40.202 1.00 116.91 119 GLU C C 1
ATOM 4224 O O . GLU C 1 77 ? -23.687 9.312 -40.365 1.00 117.33 119 GLU C O 1
ATOM 4230 N N . LYS C 1 78 ? -22.025 10.808 -39.965 1.00 109.57 120 LYS C N 1
ATOM 4231 C CA . LYS C 1 78 ? -20.926 9.840 -39.851 1.00 105.98 120 LYS C CA 1
ATOM 4232 C C . LYS C 1 78 ? -21.131 8.970 -38.609 1.00 105.91 120 LYS C C 1
ATOM 4233 O O . LYS C 1 78 ? -20.913 7.762 -38.678 1.00 104.58 120 LYS C O 1
ATOM 4239 N N . THR C 1 79 ? -21.605 9.587 -37.495 1.00 101.20 121 THR C N 1
ATOM 4240 C CA . THR C 1 79 ? -21.913 8.964 -36.196 1.00 99.21 121 THR C CA 1
ATOM 4241 C C . THR C 1 79 ? -23.153 8.054 -36.349 1.00 103.07 121 THR C C 1
ATOM 4242 O O . THR C 1 79 ? -23.175 6.935 -35.828 1.00 100.94 121 THR C O 1
ATOM 4246 N N . LYS C 1 80 ? -24.172 8.555 -37.074 1.00 101.88 122 LYS C N 1
ATOM 4247 C CA . LYS C 1 80 ? -25.437 7.885 -37.369 1.00 103.55 122 LYS C CA 1
ATOM 4248 C C . LYS C 1 80 ? -25.198 6.594 -38.162 1.00 106.33 122 LYS C C 1
ATOM 4249 O O . LYS C 1 80 ? -25.690 5.535 -37.763 1.00 105.82 122 LYS C O 1
ATOM 4255 N N . ALA C 1 81 ? -24.420 6.690 -39.264 1.00 102.26 123 ALA C N 1
ATOM 4256 C CA . ALA C 1 81 ? -24.073 5.584 -40.156 1.00 101.69 123 ALA C CA 1
ATOM 4257 C C . ALA C 1 81 ? -23.295 4.487 -39.429 1.00 101.92 123 ALA C C 1
ATOM 4258 O O . ALA C 1 81 ? -23.624 3.311 -39.590 1.00 101.88 123 ALA C O 1
ATOM 4260 N N . ALA C 1 82 ? -22.285 4.877 -38.619 1.00 95.58 124 ALA C N 1
ATOM 4261 C CA . ALA C 1 82 ? -21.435 3.966 -37.848 1.00 92.98 124 ALA C CA 1
ATOM 4262 C C . ALA C 1 82 ? -22.239 3.145 -36.837 1.00 94.86 124 ALA C C 1
ATOM 4263 O O . ALA C 1 82 ? -22.039 1.933 -36.749 1.00 93.66 124 ALA C O 1
ATOM 4265 N N . ALA C 1 83 ? -23.148 3.806 -36.096 1.00 91.09 125 ALA C N 1
ATOM 4266 C CA . ALA C 1 83 ? -24.007 3.184 -35.089 1.00 90.76 125 ALA C CA 1
ATOM 4267 C C . ALA C 1 83 ? -25.047 2.257 -35.737 1.00 96.71 125 ALA C C 1
ATOM 4268 O O . ALA C 1 83 ? -25.289 1.165 -35.215 1.00 95.23 125 ALA C O 1
ATOM 4270 N N . GLU C 1 84 ? -25.629 2.682 -36.887 1.00 95.82 126 GLU C N 1
ATOM 4271 C CA . GLU C 1 84 ? -26.622 1.909 -37.644 1.00 97.91 126 GLU C CA 1
ATOM 4272 C C . GLU C 1 84 ? -26.023 0.637 -38.253 1.00 101.35 126 GLU C C 1
ATOM 4273 O O . GLU C 1 84 ? -26.716 -0.376 -38.321 1.00 102.09 126 GLU C O 1
ATOM 4279 N N . LYS C 1 85 ? -24.746 0.694 -38.694 1.00 96.56 127 LYS C N 1
ATOM 4280 C CA . LYS C 1 85 ? -24.013 -0.412 -39.327 1.00 95.21 127 LYS C CA 1
ATOM 4281 C C . LYS C 1 85 ? -23.814 -1.592 -38.381 1.00 98.22 127 LYS C C 1
ATOM 4282 O O . LYS C 1 85 ? -23.783 -2.737 -38.835 1.00 98.49 127 LYS C O 1
ATOM 4288 N N . LEU C 1 86 ? -23.671 -1.313 -37.076 1.00 93.34 128 LEU C N 1
ATOM 4289 C CA . LEU C 1 86 ? -23.443 -2.329 -36.045 1.00 92.12 128 LEU C CA 1
ATOM 4290 C C . LEU C 1 86 ? -24.715 -3.159 -35.730 1.00 98.49 128 LEU C C 1
ATOM 4291 O O . LEU C 1 86 ? -24.607 -4.199 -35.069 1.00 96.67 128 LEU C O 1
ATOM 4296 N N . VAL C 1 87 ? -25.908 -2.705 -36.196 1.00 98.23 129 VAL C N 1
ATOM 4297 C CA . VAL C 1 87 ? -27.194 -3.393 -35.974 1.00 99.86 129 VAL C CA 1
ATOM 4298 C C . VAL C 1 87 ? -27.957 -3.595 -37.324 1.00 104.80 129 VAL C C 1
ATOM 4299 O O . VAL C 1 87 ? -29.114 -4.032 -37.313 1.00 106.46 129 VAL C O 1
ATOM 4303 N N . SER C 1 88 ? -27.299 -3.335 -38.478 1.00 99.14 130 SER C N 1
ATOM 4304 C CA . SER C 1 88 ? -27.933 -3.507 -39.791 1.00 99.99 130 SER C CA 1
ATOM 4305 C C . SER C 1 88 ? -28.383 -4.953 -39.986 1.00 103.94 130 SER C C 1
ATOM 4306 O O . SER C 1 88 ? -27.595 -5.867 -39.737 1.00 101.15 130 SER C O 1
ATOM 4309 N N . GLU C 1 89 ? -29.664 -5.151 -40.402 1.00 103.07 131 GLU C N 1
ATOM 4310 C CA . GLU C 1 89 ? -30.297 -6.463 -40.665 1.00 103.24 131 GLU C CA 1
ATOM 4311 C C . GLU C 1 89 ? -29.410 -7.353 -41.531 1.00 102.84 131 GLU C C 1
ATOM 4312 O O . GLU C 1 89 ? -29.343 -8.558 -41.305 1.00 101.24 131 GLU C O 1
ATOM 4318 N N . GLU C 1 90 ? -28.698 -6.726 -42.486 1.00 98.06 132 GLU C N 1
ATOM 4319 C CA . GLU C 1 90 ? -27.751 -7.324 -43.425 1.00 96.88 132 GLU C CA 1
ATOM 4320 C C . GLU C 1 90 ? -26.616 -8.020 -42.689 1.00 96.91 132 GLU C C 1
ATOM 4321 O O . GLU C 1 90 ? -26.218 -9.102 -43.102 1.00 96.09 132 GLU C O 1
ATOM 4327 N N . SER C 1 91 ? -26.092 -7.396 -41.608 1.00 90.37 133 SER C N 1
ATOM 4328 C CA . SER C 1 91 ? -24.973 -7.904 -40.807 1.00 87.12 133 SER C CA 1
ATOM 4329 C C . SER C 1 91 ? -25.385 -8.987 -39.782 1.00 91.11 133 SER C C 1
ATOM 4330 O O . SER C 1 91 ? -24.510 -9.706 -39.293 1.00 88.73 133 SER C O 1
ATOM 4333 N N . LEU C 1 92 ? -26.693 -9.117 -39.474 1.00 89.63 134 LEU C N 1
ATOM 4334 C CA . LEU C 1 92 ? -27.213 -10.090 -38.503 1.00 89.33 134 LEU C CA 1
ATOM 4335 C C . LEU C 1 92 ? -27.709 -11.408 -39.151 1.00 92.46 134 LEU C C 1
ATOM 4336 O O . LEU C 1 92 ? -28.141 -12.306 -38.422 1.00 90.96 134 LEU C O 1
ATOM 4341 N N . THR C 1 93 ? -27.628 -11.529 -40.498 1.00 89.89 135 THR C N 1
ATOM 4342 C CA . THR C 1 93 ? -28.026 -12.748 -41.234 1.00 90.80 135 THR C CA 1
ATOM 4343 C C . THR C 1 93 ? -26.989 -13.851 -41.004 1.00 94.08 135 THR C C 1
ATOM 4344 O O . THR C 1 93 ? -25.808 -13.547 -40.807 1.00 91.19 135 THR C O 1
ATOM 4348 N N . ARG C 1 94 ? -27.419 -15.124 -41.051 1.00 93.69 136 ARG C N 1
ATOM 4349 C CA . ARG C 1 94 ? -26.536 -16.292 -40.891 1.00 93.16 136 ARG C CA 1
ATOM 4350 C C . ARG C 1 94 ? -25.350 -16.217 -41.863 1.00 95.43 136 ARG C C 1
ATOM 4351 O O . ARG C 1 94 ? -24.222 -16.498 -41.462 1.00 93.12 136 ARG C O 1
ATOM 4359 N N . ASP C 1 95 ? -25.615 -15.777 -43.120 1.00 92.88 137 ASP C N 1
ATOM 4360 C CA . ASP C 1 95 ? -24.639 -15.594 -44.200 1.00 92.11 137 ASP C CA 1
ATOM 4361 C C . ASP C 1 95 ? -23.549 -14.593 -43.793 1.00 94.03 137 ASP C C 1
ATOM 4362 O O . ASP C 1 95 ? -22.356 -14.905 -43.911 1.00 92.01 137 ASP C O 1
ATOM 4367 N N . ALA C 1 96 ? -23.960 -13.411 -43.303 1.00 91.01 138 ALA C N 1
ATOM 4368 C CA . ALA C 1 96 ? -23.048 -12.353 -42.873 1.00 89.25 138 ALA C CA 1
ATOM 4369 C C . ALA C 1 96 ? -22.258 -12.711 -41.605 1.00 90.94 138 ALA C C 1
ATOM 4370 O O . ALA C 1 96 ? -21.108 -12.298 -41.490 1.00 89.99 138 ALA C O 1
ATOM 4372 N N . LEU C 1 97 ? -22.867 -13.473 -40.662 1.00 87.32 139 LEU C N 1
ATOM 4373 C CA . LEU C 1 97 ? -22.223 -13.917 -39.411 1.00 85.30 139 LEU C CA 1
ATOM 4374 C C . LEU C 1 97 ? -21.119 -14.965 -39.702 1.00 87.99 139 LEU C C 1
ATOM 4375 O O . LEU C 1 97 ? -20.187 -15.111 -38.903 1.00 87.66 139 LEU C O 1
ATOM 4380 N N . LEU C 1 98 ? -21.212 -15.659 -40.861 1.00 83.51 140 LEU C N 1
ATOM 4381 C CA . LEU C 1 98 ? -20.226 -16.655 -41.316 1.00 81.65 140 LEU C CA 1
ATOM 4382 C C . LEU C 1 98 ? -18.980 -15.980 -41.908 1.00 86.25 140 LEU C C 1
ATOM 4383 O O . LEU C 1 98 ? -17.932 -16.618 -41.963 1.00 85.60 140 LEU C O 1
ATOM 4388 N N . GLU C 1 99 ? -19.085 -14.706 -42.351 1.00 83.76 141 GLU C N 1
ATOM 4389 C CA . GLU C 1 99 ? -17.965 -13.920 -42.903 1.00 83.17 141 GLU C CA 1
ATOM 4390 C C . GLU C 1 99 ? -17.046 -13.396 -41.771 1.00 87.00 141 GLU C C 1
ATOM 4391 O O . GLU C 1 99 ? -15.918 -12.959 -42.014 1.00 86.95 141 GLU C O 1
ATOM 4397 N N . LEU C 1 100 ? -17.565 -13.414 -40.542 1.00 82.53 142 LEU C N 1
ATOM 4398 C CA . LEU C 1 100 ? -16.911 -12.941 -39.333 1.00 80.45 142 LEU C CA 1
ATOM 4399 C C . LEU C 1 100 ? -15.979 -13.972 -38.725 1.00 84.78 142 LEU C C 1
ATOM 4400 O O . LEU C 1 100 ? -16.332 -15.155 -38.627 1.00 85.09 142 LEU C O 1
ATOM 4405 N N . THR C 1 101 ? -14.803 -13.501 -38.268 1.00 80.28 143 THR C N 1
ATOM 4406 C CA . THR C 1 101 ? -13.809 -14.295 -37.533 1.00 79.20 143 THR C CA 1
ATOM 4407 C C . THR C 1 101 ? -14.346 -14.517 -36.124 1.00 82.63 143 THR C C 1
ATOM 4408 O O . THR C 1 101 ? -15.209 -13.741 -35.694 1.00 83.66 143 THR C O 1
ATOM 4412 N N . GLU C 1 102 ? -13.810 -15.502 -35.381 1.00 77.70 144 GLU C N 1
ATOM 4413 C CA . GLU C 1 102 ? -14.233 -15.759 -33.998 1.00 78.04 144 GLU C CA 1
ATOM 4414 C C . GLU C 1 102 ? -14.222 -14.469 -33.141 1.00 81.13 144 GLU C C 1
ATOM 4415 O O . GLU C 1 102 ? -15.181 -14.228 -32.403 1.00 81.43 144 GLU C O 1
ATOM 4421 N N . GLU C 1 103 ? -13.167 -13.626 -33.285 1.00 76.60 145 GLU C N 1
ATOM 4422 C CA . GLU C 1 103 ? -13.014 -12.361 -32.543 1.00 75.74 145 GLU C CA 1
ATOM 4423 C C . GLU C 1 103 ? -14.070 -11.336 -32.946 1.00 77.52 145 GLU C C 1
ATOM 4424 O O . GLU C 1 103 ? -14.647 -10.710 -32.058 1.00 76.92 145 GLU C O 1
ATOM 4430 N N . GLN C 1 104 ? -14.317 -11.163 -34.271 1.00 72.65 146 GLN C N 1
ATOM 4431 C CA . GLN C 1 104 ? -15.318 -10.230 -34.815 1.00 72.34 146 GLN C CA 1
ATOM 4432 C C . GLN C 1 104 ? -16.730 -10.615 -34.377 1.00 74.81 146 GLN C C 1
ATOM 4433 O O . GLN C 1 104 ? -17.521 -9.748 -34.008 1.00 72.65 146 GLN C O 1
ATOM 4439 N N . TYR C 1 105 ? -17.021 -11.924 -34.423 1.00 72.72 147 TYR C N 1
ATOM 4440 C CA . TYR C 1 105 ? -18.278 -12.539 -34.027 1.00 74.48 147 TYR C CA 1
ATOM 4441 C C . TYR C 1 105 ? -18.530 -12.265 -32.534 1.00 79.10 147 TYR C C 1
ATOM 4442 O O . TYR C 1 105 ? -19.616 -11.812 -32.178 1.00 79.82 147 TYR C O 1
ATOM 4451 N N . VAL C 1 106 ? -17.509 -12.475 -31.685 1.00 75.42 148 VAL C N 1
ATOM 4452 C CA . VAL C 1 106 ? -17.541 -12.227 -30.233 1.00 75.67 148 VAL C CA 1
ATOM 4453 C C . VAL C 1 106 ? -17.602 -10.700 -29.953 1.00 78.64 148 VAL C C 1
ATOM 4454 O O . VAL C 1 106 ? -18.311 -10.287 -29.040 1.00 78.75 148 VAL C O 1
ATOM 4458 N N . GLU C 1 107 ? -16.908 -9.880 -30.761 1.00 74.89 149 GLU C N 1
ATOM 4459 C CA . GLU C 1 107 ? -16.901 -8.420 -30.633 1.00 74.72 149 GLU C CA 1
ATOM 4460 C C . GLU C 1 107 ? -18.277 -7.827 -31.016 1.00 79.92 149 GLU C C 1
ATOM 4461 O O . GLU C 1 107 ? -18.700 -6.865 -30.389 1.00 79.88 149 GLU C O 1
ATOM 4467 N N . LYS C 1 108 ? -18.989 -8.421 -32.001 1.00 78.26 150 LYS C N 1
ATOM 4468 C CA . LYS C 1 108 ? -20.337 -8.002 -32.417 1.00 78.98 150 LYS C CA 1
ATOM 4469 C C . LYS C 1 108 ? -21.360 -8.399 -31.346 1.00 83.14 150 LYS C C 1
ATOM 4470 O O . LYS C 1 108 ? -22.232 -7.603 -31.021 1.00 83.72 150 LYS C O 1
ATOM 4476 N N . ALA C 1 109 ? -21.263 -9.625 -30.811 1.00 79.06 151 ALA C N 1
ATOM 4477 C CA . ALA C 1 109 ? -22.166 -10.120 -29.772 1.00 79.73 151 ALA C CA 1
ATOM 4478 C C . ALA C 1 109 ? -21.988 -9.357 -28.453 1.00 82.27 151 ALA C C 1
ATOM 4479 O O . ALA C 1 109 ? -22.955 -9.201 -27.704 1.00 83.13 151 ALA C O 1
ATOM 4481 N N . ALA C 1 110 ? -20.759 -8.874 -28.167 1.00 76.96 152 ALA C N 1
ATOM 4482 C CA . ALA C 1 110 ? -20.436 -8.110 -26.953 1.00 75.58 152 ALA C CA 1
ATOM 4483 C C . ALA C 1 110 ? -21.231 -6.800 -26.873 1.00 78.15 152 ALA C C 1
ATOM 4484 O O . ALA C 1 110 ? -21.319 -6.226 -25.793 1.00 78.62 152 ALA C O 1
ATOM 4486 N N . LEU C 1 111 ? -21.830 -6.350 -27.999 1.00 73.86 153 LEU C N 1
ATOM 4487 C CA . LEU C 1 111 ? -22.660 -5.149 -28.100 1.00 74.16 153 LEU C CA 1
ATOM 4488 C C . LEU C 1 111 ? -24.069 -5.381 -27.552 1.00 81.30 153 LEU C C 1
ATOM 4489 O O . LEU C 1 111 ? -24.758 -4.407 -27.228 1.00 81.88 153 LEU C O 1
ATOM 4494 N N . PHE C 1 112 ? -24.508 -6.660 -27.464 1.00 78.89 154 PHE C N 1
ATOM 4495 C CA . PHE C 1 112 ? -25.877 -7.009 -27.058 1.00 80.10 154 PHE C CA 1
ATOM 4496 C C . PHE C 1 112 ? -25.960 -7.909 -25.807 1.00 86.77 154 PHE C C 1
ATOM 4497 O O . PHE C 1 112 ? -27.074 -8.183 -25.345 1.00 88.63 154 PHE C O 1
ATOM 4505 N N . ASP C 1 113 ? -24.807 -8.357 -25.260 1.00 83.34 155 ASP C N 1
ATOM 4506 C CA . ASP C 1 113 ? -24.769 -9.235 -24.086 1.00 84.35 155 ASP C CA 1
ATOM 4507 C C . ASP C 1 113 ? -23.668 -8.814 -23.101 1.00 88.29 155 ASP C C 1
ATOM 4508 O O . ASP C 1 113 ? -22.496 -8.670 -23.475 1.00 85.76 155 ASP C O 1
ATOM 4513 N N . LYS C 1 114 ? -24.082 -8.649 -21.827 1.00 86.62 156 LYS C N 1
ATOM 4514 C CA . LYS C 1 114 ? -23.275 -8.231 -20.675 1.00 85.75 156 LYS C CA 1
ATOM 4515 C C . LYS C 1 114 ? -22.113 -9.181 -20.391 1.00 89.26 156 LYS C C 1
ATOM 4516 O O . LYS C 1 114 ? -20.990 -8.731 -20.177 1.00 86.45 156 LYS C O 1
ATOM 4522 N N . ASP C 1 115 ? -22.401 -10.488 -20.358 1.00 88.64 157 ASP C N 1
ATOM 4523 C CA . ASP C 1 115 ? -21.427 -11.528 -20.048 1.00 88.82 157 ASP C CA 1
ATOM 4524 C C . ASP C 1 115 ? -20.426 -11.706 -21.190 1.00 91.29 157 ASP C C 1
ATOM 4525 O O . ASP C 1 115 ? -19.244 -11.919 -20.915 1.00 90.51 157 ASP C O 1
ATOM 4530 N N . VAL C 1 116 ? -20.879 -11.559 -22.458 1.00 86.47 158 VAL C N 1
ATOM 4531 C CA . VAL C 1 116 ? -20.009 -11.642 -23.643 1.00 84.16 158 VAL C CA 1
ATOM 4532 C C . VAL C 1 116 ? -19.030 -10.447 -23.612 1.00 85.62 158 VAL C C 1
ATOM 4533 O O . VAL C 1 116 ? -17.851 -10.629 -23.920 1.00 84.18 158 VAL C O 1
ATOM 4537 N N . TYR C 1 117 ? -19.514 -9.260 -23.174 1.00 80.63 159 TYR C N 1
ATOM 4538 C CA . TYR C 1 117 ? -18.719 -8.043 -23.039 1.00 78.39 159 TYR C CA 1
ATOM 4539 C C . TYR C 1 117 ? -17.597 -8.251 -22.012 1.00 81.46 159 TYR C C 1
ATOM 4540 O O . TYR C 1 117 ? -16.435 -7.966 -22.325 1.00 80.11 159 TYR C O 1
ATOM 4549 N N . ARG C 1 118 ? -17.935 -8.765 -20.806 1.00 78.29 160 ARG C N 1
ATOM 4550 C CA . ARG C 1 118 ? -16.976 -9.039 -19.729 1.00 77.35 160 ARG C CA 1
ATOM 4551 C C . ARG C 1 118 ? -15.942 -10.071 -20.173 1.00 79.57 160 ARG C C 1
ATOM 4552 O O . ARG C 1 118 ? -14.750 -9.839 -19.978 1.00 78.05 160 ARG C O 1
ATOM 4560 N N . ASN C 1 119 ? -16.393 -11.189 -20.779 1.00 76.50 161 ASN C N 1
ATOM 4561 C CA . ASN C 1 119 ? -15.518 -12.265 -21.262 1.00 76.03 161 ASN C CA 1
ATOM 4562 C C . ASN C 1 119 ? -14.580 -11.774 -22.366 1.00 77.76 161 ASN C C 1
ATOM 4563 O O . ASN C 1 119 ? -13.404 -12.140 -22.370 1.00 76.60 161 ASN C O 1
ATOM 4568 N N . ASN C 1 120 ? -15.088 -10.917 -23.268 1.00 73.68 162 ASN C N 1
ATOM 4569 C CA . ASN C 1 120 ? -14.320 -10.327 -24.355 1.00 72.62 162 ASN C CA 1
ATOM 4570 C C . ASN C 1 120 ? -13.195 -9.418 -23.787 1.00 77.45 162 ASN C C 1
ATOM 4571 O O . ASN C 1 120 ? -12.064 -9.442 -24.285 1.00 77.25 162 ASN C O 1
ATOM 4576 N N . LEU C 1 121 ? -13.498 -8.666 -22.717 1.00 73.70 163 LEU C N 1
ATOM 4577 C CA . LEU C 1 121 ? -12.543 -7.789 -22.037 1.00 72.85 163 LEU C CA 1
ATOM 4578 C C . LEU C 1 121 ? -11.417 -8.589 -21.360 1.00 76.19 163 LEU C C 1
ATOM 4579 O O . LEU C 1 121 ? -10.260 -8.186 -21.438 1.00 75.11 163 LEU C O 1
ATOM 4584 N N . GLN C 1 122 ? -11.753 -9.725 -20.714 1.00 73.49 164 GLN C N 1
ATOM 4585 C CA . GLN C 1 122 ? -10.807 -10.643 -20.053 1.00 73.08 164 GLN C CA 1
ATOM 4586 C C . GLN C 1 122 ? -9.862 -11.238 -21.069 1.00 75.07 164 GLN C C 1
ATOM 4587 O O . GLN C 1 122 ? -8.652 -11.252 -20.860 1.00 73.74 164 GLN C O 1
ATOM 4593 N N . ARG C 1 123 ? -10.436 -11.725 -22.187 1.00 71.73 165 ARG C N 1
ATOM 4594 C CA . ARG C 1 123 ? -9.724 -12.316 -23.323 1.00 70.52 165 ARG C CA 1
ATOM 4595 C C . ARG C 1 123 ? -8.692 -11.297 -23.860 1.00 72.42 165 ARG C C 1
ATOM 4596 O O . ARG C 1 123 ? -7.530 -11.641 -24.046 1.00 73.39 165 ARG C O 1
ATOM 4604 N N . GLN C 1 124 ? -9.105 -10.043 -24.030 1.00 66.10 166 GLN C N 1
ATOM 4605 C CA . GLN C 1 124 ? -8.255 -8.965 -24.526 1.00 64.17 166 GLN C CA 1
ATOM 4606 C C . GLN C 1 124 ? -7.082 -8.632 -23.559 1.00 68.18 166 GLN C C 1
ATOM 4607 O O . GLN C 1 124 ? -5.976 -8.327 -24.027 1.00 68.03 166 GLN C O 1
ATOM 4613 N N . THR C 1 125 ? -7.301 -8.748 -22.232 1.00 64.89 167 THR C N 1
ATOM 4614 C CA . THR C 1 125 ? -6.258 -8.517 -21.217 1.00 65.16 167 THR C CA 1
ATOM 4615 C C . THR C 1 125 ? -5.253 -9.691 -21.214 1.00 71.24 167 THR C C 1
ATOM 4616 O O . THR C 1 125 ? -4.041 -9.453 -21.282 1.00 71.70 167 THR C O 1
ATOM 4620 N N . TYR C 1 126 ? -5.753 -10.947 -21.160 1.00 67.90 168 TYR C N 1
ATOM 4621 C CA . TYR C 1 126 ? -4.898 -12.132 -21.154 1.00 67.86 168 TYR C CA 1
ATOM 4622 C C . TYR C 1 126 ? -4.075 -12.230 -22.434 1.00 69.53 168 TYR C C 1
ATOM 4623 O O . TYR C 1 126 ? -2.915 -12.620 -22.353 1.00 69.90 168 TYR C O 1
ATOM 4632 N N . GLU C 1 127 ? -4.652 -11.856 -23.600 1.00 64.33 169 GLU C N 1
ATOM 4633 C CA . GLU C 1 127 ? -3.959 -11.879 -24.896 1.00 63.12 169 GLU C CA 1
ATOM 4634 C C . GLU C 1 127 ? -2.862 -10.813 -24.953 1.00 65.07 169 GLU C C 1
ATOM 4635 O O . GLU C 1 127 ? -1.763 -11.079 -25.450 1.00 65.22 169 GLU C O 1
ATOM 4641 N N . ARG C 1 128 ? -3.140 -9.630 -24.391 1.00 60.66 170 ARG C N 1
ATOM 4642 C CA . ARG C 1 128 ? -2.180 -8.525 -24.315 1.00 59.16 170 ARG C CA 1
ATOM 4643 C C . ARG C 1 128 ? -0.980 -8.937 -23.454 1.00 63.27 170 ARG C C 1
ATOM 4644 O O . ARG C 1 128 ? 0.167 -8.750 -23.868 1.00 64.35 170 ARG C O 1
ATOM 4652 N N . LEU C 1 129 ? -1.253 -9.542 -22.286 1.00 58.35 171 LEU C N 1
ATOM 4653 C CA . LEU C 1 129 ? -0.220 -10.013 -21.370 1.00 58.24 171 LEU C CA 1
ATOM 4654 C C . LEU C 1 129 ? 0.565 -11.200 -21.946 1.00 63.01 171 LEU C C 1
ATOM 4655 O O . LEU C 1 129 ? 1.751 -11.348 -21.635 1.00 63.09 171 LEU C O 1
ATOM 4660 N N . LEU C 1 130 ? -0.074 -12.021 -22.809 1.00 60.49 172 LEU C N 1
ATOM 4661 C CA . LEU C 1 130 ? 0.617 -13.112 -23.483 1.00 61.73 172 LEU C CA 1
ATOM 4662 C C . LEU C 1 130 ? 1.727 -12.537 -24.371 1.00 68.87 172 LEU C C 1
ATOM 4663 O O . LEU C 1 130 ? 2.862 -12.993 -24.304 1.00 71.18 172 LEU C O 1
ATOM 4668 N N . ARG C 1 131 ? 1.411 -11.470 -25.111 1.00 65.17 173 ARG C N 1
ATOM 4669 C CA . ARG C 1 131 ? 2.327 -10.758 -25.991 1.00 63.70 173 ARG C CA 1
ATOM 4670 C C . ARG C 1 131 ? 3.409 -10.013 -25.218 1.00 66.28 173 ARG C C 1
ATOM 4671 O O . ARG C 1 131 ? 4.593 -10.142 -25.548 1.00 65.71 173 ARG C O 1
ATOM 4679 N N . SER C 1 132 ? 3.023 -9.201 -24.218 1.00 62.73 174 SER C N 1
ATOM 4680 C CA . SER C 1 132 ? 4.004 -8.385 -23.508 1.00 63.17 174 SER C CA 1
ATOM 4681 C C . SER C 1 132 ? 4.957 -9.228 -22.636 1.00 68.22 174 SER C C 1
ATOM 4682 O O . SER C 1 132 ? 6.142 -8.884 -22.523 1.00 67.81 174 SER C O 1
ATOM 4685 N N . GLU C 1 133 ? 4.478 -10.355 -22.092 1.00 66.23 175 GLU C N 1
ATOM 4686 C CA . GLU C 1 133 ? 5.333 -11.231 -21.283 1.00 67.71 175 GLU C CA 1
ATOM 4687 C C . GLU C 1 133 ? 6.292 -12.045 -22.152 1.00 73.10 175 GLU C C 1
ATOM 4688 O O . GLU C 1 133 ? 7.402 -12.332 -21.710 1.00 74.71 175 GLU C O 1
ATOM 4694 N N . THR C 1 134 ? 5.909 -12.343 -23.405 1.00 69.97 176 THR C N 1
ATOM 4695 C CA . THR C 1 134 ? 6.817 -13.013 -24.331 1.00 70.73 176 THR C CA 1
ATOM 4696 C C . THR C 1 134 ? 7.979 -12.039 -24.668 1.00 77.30 176 THR C C 1
ATOM 4697 O O . THR C 1 134 ? 9.131 -12.473 -24.746 1.00 78.32 176 THR C O 1
ATOM 4701 N N . ASP C 1 135 ? 7.670 -10.714 -24.797 1.00 74.45 177 ASP C N 1
ATOM 4702 C CA . ASP C 1 135 ? 8.643 -9.660 -25.089 1.00 75.04 177 ASP C CA 1
ATOM 4703 C C . ASP C 1 135 ? 9.635 -9.510 -23.926 1.00 81.35 177 ASP C C 1
ATOM 4704 O O . ASP C 1 135 ? 10.841 -9.510 -24.159 1.00 81.50 177 ASP C O 1
ATOM 4709 N N . VAL C 1 136 ? 9.126 -9.382 -22.688 1.00 79.68 178 VAL C N 1
ATOM 4710 C CA . VAL C 1 136 ? 9.924 -9.232 -21.468 1.00 81.64 178 VAL C CA 1
ATOM 4711 C C . VAL C 1 136 ? 10.887 -10.427 -21.328 1.00 87.64 178 VAL C C 1
ATOM 4712 O O . VAL C 1 136 ? 12.089 -10.219 -21.135 1.00 88.88 178 VAL C O 1
ATOM 4716 N N . SER C 1 137 ? 10.363 -11.662 -21.460 1.00 84.62 179 SER C N 1
ATOM 4717 C CA . SER C 1 137 ? 11.161 -12.887 -21.343 1.00 86.63 179 SER C CA 1
ATOM 4718 C C . SER C 1 137 ? 12.206 -12.995 -22.437 1.00 91.87 179 SER C C 1
ATOM 4719 O O . SER C 1 137 ? 13.372 -13.249 -22.123 1.00 93.38 179 SER C O 1
ATOM 4722 N N . TYR C 1 138 ? 11.806 -12.778 -23.713 1.00 87.91 180 TYR C N 1
ATOM 4723 C CA . TYR C 1 138 ? 12.741 -12.842 -24.831 1.00 89.01 180 TYR C CA 1
ATOM 4724 C C . TYR C 1 138 ? 13.914 -11.903 -24.605 1.00 96.02 180 TYR C C 1
ATOM 4725 O O . TYR C 1 138 ? 15.050 -12.337 -24.723 1.00 98.17 180 TYR C O 1
ATOM 4734 N N . ARG C 1 139 ? 13.649 -10.640 -24.253 1.00 93.09 181 ARG C N 1
ATOM 4735 C CA . ARG C 1 139 ? 14.686 -9.648 -23.995 1.00 94.94 181 ARG C CA 1
ATOM 4736 C C . ARG C 1 139 ? 15.659 -10.165 -22.941 1.00 102.38 181 ARG C C 1
ATOM 4737 O O . ARG C 1 139 ? 16.869 -10.125 -23.174 1.00 102.87 181 ARG C O 1
ATOM 4745 N N . GLU C 1 140 ? 15.120 -10.711 -21.818 1.00 100.93 182 GLU C N 1
ATOM 4746 C CA . GLU C 1 140 ? 15.890 -11.216 -20.673 1.00 103.94 182 GLU C CA 1
ATOM 4747 C C . GLU C 1 140 ? 16.736 -12.433 -21.061 1.00 110.54 182 GLU C C 1
ATOM 4748 O O . GLU C 1 140 ? 17.937 -12.454 -20.793 1.00 112.21 182 GLU C O 1
ATOM 4754 N N . VAL C 1 141 ? 16.115 -13.431 -21.697 1.00 106.85 183 VAL C N 1
ATOM 4755 C CA . VAL C 1 141 ? 16.753 -14.677 -22.131 1.00 107.78 183 VAL C CA 1
ATOM 4756 C C . VAL C 1 141 ? 17.810 -14.394 -23.222 1.00 115.01 183 VAL C C 1
ATOM 4757 O O . VAL C 1 141 ? 18.882 -15.001 -23.177 1.00 116.94 183 VAL C O 1
ATOM 4761 N N . ALA C 1 142 ? 17.540 -13.451 -24.153 1.00 112.13 184 ALA C N 1
ATOM 4762 C CA . ALA C 1 142 ? 18.496 -13.074 -25.208 1.00 113.85 184 ALA C CA 1
ATOM 4763 C C . ALA C 1 142 ? 19.752 -12.419 -24.617 1.00 123.93 184 ALA C C 1
ATOM 4764 O O . ALA C 1 142 ? 20.852 -12.683 -25.108 1.00 125.22 184 ALA C O 1
ATOM 4766 N N . ARG C 1 143 ? 19.585 -11.595 -23.544 1.00 123.89 185 ARG C N 1
ATOM 4767 C CA . ARG C 1 143 ? 20.671 -10.919 -22.811 1.00 127.69 185 ARG C CA 1
ATOM 4768 C C . ARG C 1 143 ? 21.615 -11.945 -22.199 1.00 136.50 185 ARG C C 1
ATOM 4769 O O . ARG C 1 143 ? 22.833 -11.786 -22.284 1.00 138.11 185 ARG C O 1
ATOM 4777 N N . THR C 1 144 ? 21.040 -13.002 -21.586 1.00 134.59 186 THR C N 1
ATOM 4778 C CA . THR C 1 144 ? 21.783 -14.087 -20.955 1.00 137.88 186 THR C CA 1
ATOM 4779 C C . THR C 1 144 ? 22.421 -14.967 -22.032 1.00 144.72 186 THR C C 1
ATOM 4780 O O . THR C 1 144 ? 23.563 -15.380 -21.852 1.00 147.07 186 THR C O 1
ATOM 4784 N N . PHE C 1 145 ? 21.705 -15.234 -23.152 1.00 141.39 187 PHE C N 1
ATOM 4785 C CA . PHE C 1 145 ? 22.199 -16.059 -24.268 1.00 142.57 187 PHE C CA 1
ATOM 4786 C C . PHE C 1 145 ? 23.435 -15.438 -24.901 1.00 151.40 187 PHE C C 1
ATOM 4787 O O . PHE C 1 145 ? 24.417 -16.145 -25.085 1.00 153.22 187 PHE C O 1
ATOM 4795 N N . ILE C 1 146 ? 23.390 -14.128 -25.225 1.00 149.43 188 ILE C N 1
ATOM 4796 C CA . ILE C 1 146 ? 24.503 -13.389 -25.838 1.00 152.15 188 ILE C CA 1
ATOM 4797 C C . ILE C 1 146 ? 25.720 -13.364 -24.898 1.00 162.00 188 ILE C C 1
ATOM 4798 O O . ILE C 1 146 ? 26.857 -13.493 -25.361 1.00 163.49 188 ILE C O 1
ATOM 4803 N N . ALA C 1 147 ? 25.474 -13.214 -23.590 1.00 161.02 189 ALA C N 1
ATOM 4804 C CA . ALA C 1 147 ? 26.513 -13.189 -22.563 1.00 164.96 189 ALA C CA 1
ATOM 4805 C C . ALA C 1 147 ? 27.312 -14.511 -22.513 1.00 172.91 189 ALA C C 1
ATOM 4806 O O . ALA C 1 147 ? 28.536 -14.481 -22.391 1.00 175.78 189 ALA C O 1
ATOM 4808 N N . ARG C 1 148 ? 26.620 -15.650 -22.682 1.00 169.84 190 ARG C N 1
ATOM 4809 C CA . ARG C 1 148 ? 27.191 -16.994 -22.592 1.00 172.41 190 ARG C CA 1
ATOM 4810 C C . ARG C 1 148 ? 27.522 -17.653 -23.948 1.00 176.86 190 ARG C C 1
ATOM 4811 O O . ARG C 1 148 ? 28.279 -18.616 -23.966 1.00 178.49 190 ARG C O 1
ATOM 4819 N N . GLU C 1 149 ? 26.920 -17.198 -25.054 1.00 171.79 191 GLU C N 1
ATOM 4820 C CA . GLU C 1 149 ? 27.101 -17.734 -26.430 1.00 171.82 191 GLU C CA 1
ATOM 4821 C C . GLU C 1 149 ? 27.201 -16.533 -27.342 1.00 176.19 191 GLU C C 1
ATOM 4822 O O . GLU C 1 149 ? 26.469 -15.592 -27.059 1.00 174.73 191 GLU C O 1
ATOM 4828 N N . GLY C 1 150 ? 28.055 -16.457 -28.345 1.00 174.40 192 GLY C N 1
ATOM 4829 C CA . GLY C 1 150 ? 28.122 -15.204 -29.109 1.00 173.80 192 GLY C CA 1
ATOM 4830 C C . GLY C 1 150 ? 26.825 -14.646 -29.688 1.00 174.40 192 GLY C C 1
ATOM 4831 O O . GLY C 1 150 ? 25.933 -15.428 -30.019 1.00 172.17 192 GLY C O 1
ATOM 4832 N N . GLU C 1 151 ? 26.698 -13.279 -29.827 1.00 169.98 193 GLU C N 1
ATOM 4833 C CA . GLU C 1 151 ? 25.582 -12.668 -30.567 1.00 166.65 193 GLU C CA 1
ATOM 4834 C C . GLU C 1 151 ? 25.417 -13.387 -31.951 1.00 169.58 193 GLU C C 1
ATOM 4835 O O . GLU C 1 151 ? 24.268 -13.673 -32.289 1.00 166.33 193 GLU C O 1
ATOM 4841 N N . PRO C 1 152 ? 26.496 -13.785 -32.708 1.00 168.14 194 PRO C N 1
ATOM 4842 C CA . PRO C 1 152 ? 26.276 -14.543 -33.955 1.00 166.44 194 PRO C CA 1
ATOM 4843 C C . PRO C 1 152 ? 25.518 -15.857 -33.737 1.00 167.95 194 PRO C C 1
ATOM 4844 O O . PRO C 1 152 ? 24.743 -16.240 -34.610 1.00 165.78 194 PRO C O 1
ATOM 4848 N N . ALA C 1 153 ? 25.724 -16.533 -32.576 1.00 164.66 195 ALA C N 1
ATOM 4849 C CA . ALA C 1 153 ? 25.038 -17.780 -32.217 1.00 163.01 195 ALA C CA 1
ATOM 4850 C C . ALA C 1 153 ? 23.523 -17.543 -32.086 1.00 162.58 195 ALA C C 1
ATOM 4851 O O . ALA C 1 153 ? 22.748 -18.365 -32.571 1.00 160.68 195 ALA C O 1
ATOM 4853 N N . LEU C 1 154 ? 23.107 -16.399 -31.482 1.00 157.03 196 LEU C N 1
ATOM 4854 C CA . LEU C 1 154 ? 21.694 -16.025 -31.347 1.00 153.34 196 LEU C CA 1
ATOM 4855 C C . LEU C 1 154 ? 21.122 -15.670 -32.711 1.00 153.66 196 LEU C C 1
ATOM 4856 O O . LEU C 1 154 ? 20.052 -16.169 -33.073 1.00 151.43 196 LEU C O 1
ATOM 4861 N N . ASN C 1 155 ? 21.860 -14.827 -33.473 1.00 149.57 197 ASN C N 1
ATOM 4862 C CA . ASN C 1 155 ? 21.509 -14.370 -34.818 1.00 147.31 197 ASN C CA 1
ATOM 4863 C C . ASN C 1 155 ? 21.258 -15.556 -35.754 1.00 148.05 197 ASN C C 1
ATOM 4864 O O . ASN C 1 155 ? 20.295 -15.518 -36.513 1.00 145.85 197 ASN C O 1
ATOM 4869 N N . ALA C 1 156 ? 22.079 -16.623 -35.655 1.00 143.80 198 ALA C N 1
ATOM 4870 C CA . ALA C 1 156 ? 21.937 -17.840 -36.459 1.00 141.80 198 ALA C CA 1
ATOM 4871 C C . ALA C 1 156 ? 20.625 -18.566 -36.142 1.00 140.86 198 ALA C C 1
ATOM 4872 O O . ALA C 1 156 ? 19.978 -19.067 -37.060 1.00 138.91 198 ALA C O 1
ATOM 4874 N N . LYS C 1 157 ? 20.227 -18.596 -34.851 1.00 135.48 199 LYS C N 1
ATOM 4875 C CA . LYS C 1 157 ? 18.998 -19.238 -34.376 1.00 132.84 199 LYS C CA 1
ATOM 4876 C C . LYS C 1 157 ? 17.772 -18.466 -34.854 1.00 132.63 199 LYS C C 1
ATOM 4877 O O . LYS C 1 157 ? 16.863 -19.069 -35.420 1.00 130.55 199 LYS C O 1
ATOM 4883 N N . ILE C 1 158 ? 17.783 -17.129 -34.676 1.00 127.87 200 ILE C N 1
ATOM 4884 C CA . ILE C 1 158 ? 16.695 -16.232 -35.072 1.00 125.45 200 ILE C CA 1
ATOM 4885 C C . ILE C 1 158 ? 16.501 -16.265 -36.604 1.00 127.44 200 ILE C C 1
ATOM 4886 O O . ILE C 1 158 ? 15.354 -16.295 -37.056 1.00 124.69 200 ILE C O 1
ATOM 4891 N N . GLU C 1 159 ? 17.610 -16.295 -37.386 1.00 125.07 201 GLU C N 1
ATOM 4892 C CA . GLU C 1 159 ? 17.594 -16.353 -38.857 1.00 124.29 201 GLU C CA 1
ATOM 4893 C C . GLU C 1 159 ? 16.937 -17.636 -39.369 1.00 126.40 201 GLU C C 1
ATOM 4894 O O . GLU C 1 159 ? 16.252 -17.588 -40.390 1.00 124.74 201 GLU C O 1
ATOM 4900 N N . ARG C 1 160 ? 17.146 -18.772 -38.671 1.00 123.36 202 ARG C N 1
ATOM 4901 C CA . ARG C 1 160 ? 16.546 -20.064 -39.025 1.00 122.67 202 ARG C CA 1
ATOM 4902 C C . ARG C 1 160 ? 15.041 -20.037 -38.773 1.00 125.28 202 ARG C C 1
ATOM 4903 O O . ARG C 1 160 ? 14.265 -20.574 -39.569 1.00 123.73 202 ARG C O 1
ATOM 4911 N N . LEU C 1 161 ? 14.644 -19.411 -37.647 1.00 122.29 203 LEU C N 1
ATOM 4912 C CA . LEU C 1 161 ? 13.261 -19.254 -37.209 1.00 120.85 203 LEU C CA 1
ATOM 4913 C C . LEU C 1 161 ? 12.478 -18.303 -38.133 1.00 124.03 203 LEU C C 1
ATOM 4914 O O . LEU C 1 161 ? 11.321 -18.583 -38.464 1.00 121.26 203 LEU C O 1
ATOM 4919 N N . ALA C 1 162 ? 13.115 -17.189 -38.547 1.00 123.27 204 ALA C N 1
ATOM 4920 C CA . ALA C 1 162 ? 12.517 -16.204 -39.448 1.00 123.48 204 ALA C CA 1
ATOM 4921 C C . ALA C 1 162 ? 12.275 -16.794 -40.837 1.00 130.71 204 ALA C C 1
ATOM 4922 O O . ALA C 1 162 ? 11.305 -16.407 -41.488 1.00 129.48 204 ALA C O 1
ATOM 4924 N N . LEU C 1 163 ? 13.145 -17.736 -41.282 1.00 130.97 205 LEU C N 1
ATOM 4925 C CA . LEU C 1 163 ? 13.039 -18.398 -42.586 1.00 131.83 205 LEU C CA 1
ATOM 4926 C C . LEU C 1 163 ? 11.948 -19.491 -42.594 1.00 137.27 205 LEU C C 1
ATOM 4927 O O . LEU C 1 163 ? 11.325 -19.679 -43.641 1.00 136.16 205 LEU C O 1
ATOM 4932 N N . THR C 1 164 ? 11.715 -20.207 -41.454 1.00 135.85 206 THR C N 1
ATOM 4933 C CA . THR C 1 164 ? 10.670 -21.245 -41.382 1.00 135.53 206 THR C CA 1
ATOM 4934 C C . THR C 1 164 ? 9.274 -20.577 -41.437 1.00 140.45 206 THR C C 1
ATOM 4935 O O . THR C 1 164 ? 8.350 -21.186 -41.989 1.00 139.36 206 THR C O 1
ATOM 4939 N N . LEU C 1 165 ? 9.132 -19.311 -40.957 1.00 138.43 207 LEU C N 1
ATOM 4940 C CA . LEU C 1 165 ? 7.872 -18.567 -41.090 1.00 138.05 207 LEU C CA 1
ATOM 4941 C C . LEU C 1 165 ? 7.785 -17.990 -42.528 1.00 143.01 207 LEU C C 1
ATOM 4942 O O . LEU C 1 165 ? 6.691 -17.911 -43.099 1.00 142.22 207 LEU C O 1
ATOM 4947 N N . GLU C 1 166 ? 8.957 -17.646 -43.121 1.00 140.60 208 GLU C N 1
ATOM 4948 C CA . GLU C 1 166 ? 9.127 -17.139 -44.489 1.00 140.76 208 GLU C CA 1
ATOM 4949 C C . GLU C 1 166 ? 9.086 -18.334 -45.480 1.00 144.73 208 GLU C C 1
ATOM 4950 O O . GLU C 1 166 ? 10.073 -18.631 -46.167 1.00 144.75 208 GLU C O 1
ATOM 4956 N N . ASN C 1 167 ? 7.934 -19.034 -45.512 1.00 140.86 209 ASN C N 1
ATOM 4957 C CA . ASN C 1 167 ? 7.680 -20.207 -46.353 1.00 171.73 209 ASN C CA 1
ATOM 4958 C C . ASN C 1 167 ? 7.438 -19.799 -47.812 1.00 191.60 209 ASN C C 1
ATOM 4959 O O . ASN C 1 167 ? 8.352 -19.314 -48.480 1.00 148.10 209 ASN C O 1
ATOM 4964 N N . ASP C 1 176 ? 4.596 -12.823 -36.911 1.00 102.77 218 ASP C N 1
ATOM 4965 C CA . ASP C 1 176 ? 5.187 -11.508 -36.652 1.00 102.56 218 ASP C CA 1
ATOM 4966 C C . ASP C 1 176 ? 6.553 -11.652 -35.912 1.00 108.55 218 ASP C C 1
ATOM 4967 O O . ASP C 1 176 ? 7.177 -12.727 -35.963 1.00 109.07 218 ASP C O 1
ATOM 4972 N N . TYR C 1 177 ? 7.030 -10.566 -35.272 1.00 104.53 219 TYR C N 1
ATOM 4973 C CA . TYR C 1 177 ? 8.299 -10.565 -34.555 1.00 105.05 219 TYR C CA 1
ATOM 4974 C C . TYR C 1 177 ? 8.193 -11.290 -33.205 1.00 105.37 219 TYR C C 1
ATOM 4975 O O . TYR C 1 177 ? 9.151 -11.970 -32.833 1.00 106.43 219 TYR C O 1
ATOM 4984 N N . LEU C 1 178 ? 7.047 -11.161 -32.479 1.00 97.01 220 LEU C N 1
ATOM 4985 C CA . LEU C 1 178 ? 6.844 -11.848 -31.195 1.00 95.20 220 LEU C CA 1
ATOM 4986 C C . LEU C 1 178 ? 6.607 -13.338 -31.417 1.00 96.61 220 LEU C C 1
ATOM 4987 O O . LEU C 1 178 ? 6.917 -14.130 -30.529 1.00 96.68 220 LEU C O 1
ATOM 4992 N N . ALA C 1 179 ? 6.091 -13.719 -32.613 1.00 91.19 221 ALA C N 1
ATOM 4993 C CA . ALA C 1 179 ? 5.924 -15.112 -33.050 1.00 89.96 221 ALA C CA 1
ATOM 4994 C C . ALA C 1 179 ? 7.300 -15.813 -33.065 1.00 93.56 221 ALA C C 1
ATOM 4995 O O . ALA C 1 179 ? 7.410 -16.935 -32.567 1.00 93.68 221 ALA C O 1
ATOM 4997 N N . ILE C 1 180 ? 8.353 -15.119 -33.594 1.00 89.45 222 ILE C N 1
ATOM 4998 C CA . ILE C 1 180 ? 9.755 -15.578 -33.637 1.00 89.98 222 ILE C CA 1
ATOM 4999 C C . ILE C 1 180 ? 10.274 -15.730 -32.187 1.00 93.25 222 ILE C C 1
ATOM 5000 O O . ILE C 1 180 ? 10.863 -16.759 -31.853 1.00 93.92 222 ILE C O 1
ATOM 5005 N N . ALA C 1 181 ? 10.025 -14.709 -31.337 1.00 87.97 223 ALA C N 1
ATOM 5006 C CA . ALA C 1 181 ? 10.432 -14.656 -29.934 1.00 87.69 223 ALA C CA 1
ATOM 5007 C C . ALA C 1 181 ? 9.842 -15.812 -29.126 1.00 89.61 223 ALA C C 1
ATOM 5008 O O . ALA C 1 181 ? 10.572 -16.442 -28.366 1.00 90.87 223 ALA C O 1
ATOM 5010 N N . ALA C 1 182 ? 8.545 -16.107 -29.317 1.00 83.04 224 ALA C N 1
ATOM 5011 C CA . ALA C 1 182 ? 7.840 -17.186 -28.627 1.00 82.58 224 ALA C CA 1
ATOM 5012 C C . ALA C 1 182 ? 8.433 -18.554 -28.991 1.00 86.37 224 ALA C C 1
ATOM 5013 O O . ALA C 1 182 ? 8.706 -19.367 -28.100 1.00 87.32 224 ALA C O 1
ATOM 5015 N N . ASP C 1 183 ? 8.682 -18.771 -30.289 1.00 81.55 225 ASP C N 1
ATOM 5016 C CA . ASP C 1 183 ? 9.270 -19.995 -30.825 1.00 82.69 225 ASP C CA 1
ATOM 5017 C C . ASP C 1 183 ? 10.683 -20.219 -30.282 1.00 86.37 225 ASP C C 1
ATOM 5018 O O . ASP C 1 183 ? 11.025 -21.353 -29.944 1.00 85.87 225 ASP C O 1
ATOM 5023 N N . PHE C 1 184 ? 11.481 -19.132 -30.156 1.00 82.31 226 PHE C N 1
ATOM 5024 C CA . PHE C 1 184 ? 12.827 -19.193 -29.593 1.00 83.16 226 PHE C CA 1
ATOM 5025 C C . PHE C 1 184 ? 12.751 -19.626 -28.133 1.00 85.66 226 PHE C C 1
ATOM 5026 O O . PHE C 1 184 ? 13.441 -20.559 -27.741 1.00 86.17 226 PHE C O 1
ATOM 5034 N N . LEU C 1 185 ? 11.864 -18.981 -27.352 1.00 81.83 227 LEU C N 1
ATOM 5035 C CA . LEU C 1 185 ? 11.666 -19.262 -25.925 1.00 82.61 227 LEU C CA 1
ATOM 5036 C C . LEU C 1 185 ? 11.189 -20.702 -25.701 1.00 89.14 227 LEU C C 1
ATOM 5037 O O . LEU C 1 185 ? 11.705 -21.366 -24.800 1.00 90.61 227 LEU C O 1
ATOM 5042 N N . LYS C 1 186 ? 10.264 -21.199 -26.552 1.00 85.24 228 LYS C N 1
ATOM 5043 C CA . LYS C 1 186 ? 9.734 -22.560 -26.485 1.00 86.35 228 LYS C CA 1
ATOM 5044 C C . LYS C 1 186 ? 10.837 -23.600 -26.759 1.00 92.72 228 LYS C C 1
ATOM 5045 O O . LYS C 1 186 ? 11.007 -24.529 -25.967 1.00 92.76 228 LYS C O 1
ATOM 5051 N N . ASN C 1 187 ? 11.602 -23.419 -27.852 1.00 90.87 229 ASN C N 1
ATOM 5052 C CA . ASN C 1 187 ? 12.690 -24.318 -28.241 1.00 92.99 229 ASN C CA 1
ATOM 5053 C C . ASN C 1 187 ? 13.769 -24.396 -27.163 1.00 101.55 229 ASN C C 1
ATOM 5054 O O . ASN C 1 187 ? 14.272 -25.487 -26.886 1.00 104.05 229 ASN C O 1
ATOM 5059 N N . GLN C 1 188 ? 14.121 -23.250 -26.560 1.00 98.72 230 GLN C N 1
ATOM 5060 C CA . GLN C 1 188 ? 15.150 -23.185 -25.530 1.00 101.39 230 GLN C CA 1
ATOM 5061 C C . GLN C 1 188 ? 14.677 -23.829 -24.237 1.00 108.25 230 GLN C C 1
ATOM 5062 O O . GLN C 1 188 ? 15.485 -24.445 -23.557 1.00 109.67 230 GLN C O 1
ATOM 5068 N N . ALA C 1 189 ? 13.378 -23.702 -23.908 1.00 106.14 231 ALA C N 1
ATOM 5069 C CA . ALA C 1 189 ? 12.765 -24.315 -22.723 1.00 108.02 231 ALA C CA 1
ATOM 5070 C C . ALA C 1 189 ? 12.799 -25.835 -22.838 1.00 114.91 231 ALA C C 1
ATOM 5071 O O . ALA C 1 189 ? 13.074 -26.521 -21.852 1.00 117.16 231 ALA C O 1
ATOM 5073 N N . ASN C 1 190 ? 12.573 -26.354 -24.055 1.00 110.94 232 ASN C N 1
ATOM 5074 C CA . ASN C 1 190 ? 12.592 -27.789 -24.345 1.00 111.56 232 ASN C CA 1
ATOM 5075 C C . ASN C 1 190 ? 14.012 -28.346 -24.265 1.00 119.84 232 ASN C C 1
ATOM 5076 O O . ASN C 1 190 ? 14.191 -29.488 -23.836 1.00 121.34 232 ASN C O 1
ATOM 5081 N N . LEU C 1 191 ? 15.014 -27.534 -24.643 1.00 117.51 233 LEU C N 1
ATOM 5082 C CA . LEU C 1 191 ? 16.426 -27.920 -24.606 1.00 119.81 233 LEU C CA 1
ATOM 5083 C C . LEU C 1 191 ? 17.021 -27.813 -23.207 1.00 126.24 233 LEU C C 1
ATOM 5084 O O . LEU C 1 191 ? 17.940 -28.567 -22.890 1.00 128.12 233 LEU C O 1
ATOM 5089 N N . HIS C 1 192 ? 16.556 -26.843 -22.400 1.00 122.61 234 HIS C N 1
ATOM 5090 C CA . HIS C 1 192 ? 17.092 -26.592 -21.062 1.00 124.97 234 HIS C CA 1
ATOM 5091 C C . HIS C 1 192 ? 15.947 -26.542 -20.036 1.00 130.98 234 HIS C C 1
ATOM 5092 O O . HIS C 1 192 ? 15.450 -25.470 -19.676 1.00 130.24 234 HIS C O 1
ATOM 5099 N N . ALA C 1 193 ? 15.544 -27.727 -19.561 1.00 129.25 235 ALA C N 1
ATOM 5100 C CA . ALA C 1 193 ? 14.454 -27.925 -18.602 1.00 129.26 235 ALA C CA 1
ATOM 5101 C C . ALA C 1 193 ? 14.807 -27.484 -17.172 1.00 135.75 235 ALA C C 1
ATOM 5102 O O . ALA C 1 193 ? 13.909 -27.397 -16.334 1.00 134.65 235 ALA C O 1
ATOM 5104 N N . ASP C 1 194 ? 16.092 -27.204 -16.894 1.00 136.23 236 ASP C N 1
ATOM 5105 C CA . ASP C 1 194 ? 16.547 -26.817 -15.560 1.00 139.95 236 ASP C CA 1
ATOM 5106 C C . ASP C 1 194 ? 16.803 -25.305 -15.403 1.00 144.66 236 ASP C C 1
ATOM 5107 O O . ASP C 1 194 ? 17.150 -24.869 -14.298 1.00 146.89 236 ASP C O 1
ATOM 5112 N N . ASP C 1 195 ? 16.613 -24.506 -16.478 1.00 138.52 237 ASP C N 1
ATOM 5113 C CA . ASP C 1 195 ? 16.797 -23.049 -16.418 1.00 137.15 237 ASP C CA 1
ATOM 5114 C C . ASP C 1 195 ? 15.579 -22.422 -15.719 1.00 138.13 237 ASP C C 1
ATOM 5115 O O . ASP C 1 195 ? 14.461 -22.613 -16.204 1.00 135.13 237 ASP C O 1
ATOM 5120 N N . PRO C 1 196 ? 15.759 -21.721 -14.565 1.00 135.04 238 PRO C N 1
ATOM 5121 C CA . PRO C 1 196 ? 14.597 -21.171 -13.835 1.00 132.83 238 PRO C CA 1
ATOM 5122 C C . PRO C 1 196 ? 13.828 -20.092 -14.599 1.00 129.78 238 PRO C C 1
ATOM 5123 O O . PRO C 1 196 ? 12.600 -20.067 -14.504 1.00 127.86 238 PRO C O 1
ATOM 5127 N N . GLU C 1 197 ? 14.537 -19.225 -15.363 1.00 123.26 239 GLU C N 1
ATOM 5128 C CA . GLU C 1 197 ? 13.923 -18.159 -16.170 1.00 119.54 239 GLU C CA 1
ATOM 5129 C C . GLU C 1 197 ? 13.021 -18.736 -17.261 1.00 118.20 239 GLU C C 1
ATOM 5130 O O . GLU C 1 197 ? 11.911 -18.240 -17.452 1.00 115.86 239 GLU C O 1
ATOM 5136 N N . LEU C 1 198 ? 13.487 -19.791 -17.967 1.00 112.93 240 LEU C N 1
ATOM 5137 C CA . LEU C 1 198 ? 12.731 -20.435 -19.043 1.00 109.37 240 LEU C CA 1
ATOM 5138 C C . LEU C 1 198 ? 11.583 -21.269 -18.482 1.00 109.32 240 LEU C C 1
ATOM 5139 O O . LEU C 1 198 ? 10.518 -21.306 -19.096 1.00 106.24 240 LEU C O 1
ATOM 5144 N N . ASN C 1 199 ? 11.778 -21.912 -17.314 1.00 106.60 241 ASN C N 1
ATOM 5145 C CA . ASN C 1 199 ? 10.732 -22.711 -16.663 1.00 106.24 241 ASN C CA 1
ATOM 5146 C C . ASN C 1 199 ? 9.590 -21.824 -16.207 1.00 105.75 241 ASN C C 1
ATOM 5147 O O . ASN C 1 199 ? 8.422 -22.198 -16.378 1.00 103.18 241 ASN C O 1
ATOM 5152 N N . LEU C 1 200 ? 9.934 -20.631 -15.665 1.00 101.46 242 LEU C N 1
ATOM 5153 C CA . LEU C 1 200 ? 8.954 -19.656 -15.197 1.00 99.29 242 LEU C CA 1
ATOM 5154 C C . LEU C 1 200 ? 8.121 -19.147 -16.374 1.00 98.05 242 LEU C C 1
ATOM 5155 O O . LEU C 1 200 ? 6.895 -19.126 -16.265 1.00 96.08 242 LEU C O 1
ATOM 5160 N N . TYR C 1 201 ? 8.775 -18.799 -17.508 1.00 92.49 243 TYR C N 1
ATOM 5161 C CA . TYR C 1 201 ? 8.083 -18.345 -18.715 1.00 88.99 243 TYR C CA 1
ATOM 5162 C C . TYR C 1 201 ? 7.104 -19.415 -19.190 1.00 88.83 243 TYR C C 1
ATOM 5163 O O . TYR C 1 201 ? 5.948 -19.098 -19.433 1.00 86.92 243 TYR C O 1
ATOM 5172 N N . LYS C 1 202 ? 7.572 -20.671 -19.315 1.00 84.27 244 LYS C N 1
ATOM 5173 C CA . LYS C 1 202 ? 6.786 -21.817 -19.760 1.00 82.70 244 LYS C CA 1
ATOM 5174 C C . LYS C 1 202 ? 5.530 -21.985 -18.898 1.00 84.54 244 LYS C C 1
ATOM 5175 O O . LYS C 1 202 ? 4.426 -22.030 -19.444 1.00 81.59 244 LYS C O 1
ATOM 5181 N N . ALA C 1 203 ? 5.703 -22.014 -17.554 1.00 82.22 245 ALA C N 1
ATOM 5182 C CA . ALA C 1 203 ? 4.632 -22.190 -16.570 1.00 81.88 245 ALA C CA 1
ATOM 5183 C C . ALA C 1 203 ? 3.623 -21.050 -16.601 1.00 84.96 245 ALA C C 1
ATOM 5184 O O . ALA C 1 203 ? 2.409 -21.294 -16.613 1.00 84.14 245 ALA C O 1
ATOM 5186 N N . GLU C 1 204 ? 4.125 -19.806 -16.633 1.00 81.58 246 GLU C N 1
ATOM 5187 C CA . GLU C 1 204 ? 3.289 -18.604 -16.647 1.00 79.90 246 GLU C CA 1
ATOM 5188 C C . GLU C 1 204 ? 2.495 -18.458 -17.942 1.00 80.99 246 GLU C C 1
ATOM 5189 O O . GLU C 1 204 ? 1.355 -17.987 -17.894 1.00 79.45 246 GLU C O 1
ATOM 5195 N N . THR C 1 205 ? 3.088 -18.878 -19.090 1.00 76.79 247 THR C N 1
ATOM 5196 C CA . THR C 1 205 ? 2.445 -18.816 -20.405 1.00 74.59 247 THR C CA 1
ATOM 5197 C C . THR C 1 205 ? 1.313 -19.827 -20.449 1.00 80.19 247 THR C C 1
ATOM 5198 O O . THR C 1 205 ? 0.227 -19.471 -20.903 1.00 78.31 247 THR C O 1
ATOM 5202 N N . LYS C 1 206 ? 1.549 -21.070 -19.955 1.00 79.67 248 LYS C N 1
ATOM 5203 C CA . LYS C 1 206 ? 0.531 -22.127 -19.922 1.00 80.36 248 LYS C CA 1
ATOM 5204 C C . LYS C 1 206 ? -0.688 -21.668 -19.121 1.00 82.48 248 LYS C C 1
ATOM 5205 O O . LYS C 1 206 ? -1.807 -21.747 -19.624 1.00 80.43 248 LYS C O 1
ATOM 5211 N N . ALA C 1 207 ? -0.457 -21.150 -17.892 1.00 79.48 249 ALA C N 1
ATOM 5212 C CA . ALA C 1 207 ? -1.509 -20.654 -16.999 1.00 79.62 249 ALA C CA 1
ATOM 5213 C C . ALA C 1 207 ? -2.328 -19.536 -17.658 1.00 82.24 249 ALA C C 1
ATOM 5214 O O . ALA C 1 207 ? -3.560 -19.560 -17.564 1.00 83.25 249 ALA C O 1
ATOM 5216 N N . ARG C 1 208 ? -1.650 -18.591 -18.357 1.00 75.71 250 ARG C N 1
ATOM 5217 C CA . ARG C 1 208 ? -2.298 -17.474 -19.055 1.00 73.36 250 ARG C CA 1
ATOM 5218 C C . ARG C 1 208 ? -3.075 -17.955 -20.299 1.00 75.90 250 ARG C C 1
ATOM 5219 O O . ARG C 1 208 ? -4.184 -17.467 -20.524 1.00 75.40 250 ARG C O 1
ATOM 5227 N N . GLU C 1 209 ? -2.501 -18.895 -21.102 1.00 71.01 251 GLU C N 1
ATOM 5228 C CA . GLU C 1 209 ? -3.158 -19.464 -22.286 1.00 69.68 251 GLU C CA 1
ATOM 5229 C C . GLU C 1 209 ? -4.468 -20.145 -21.897 1.00 74.73 251 GLU C C 1
ATOM 5230 O O . GLU C 1 209 ? -5.473 -19.930 -22.576 1.00 73.30 251 GLU C O 1
ATOM 5236 N N . ILE C 1 210 ? -4.468 -20.915 -20.767 1.00 73.80 252 ILE C N 1
ATOM 5237 C CA . ILE C 1 210 ? -5.641 -21.600 -20.211 1.00 75.38 252 ILE C CA 1
ATOM 5238 C C . ILE C 1 210 ? -6.733 -20.565 -19.936 1.00 78.50 252 ILE C C 1
ATOM 5239 O O . ILE C 1 210 ? -7.855 -20.743 -20.419 1.00 77.64 252 ILE C O 1
ATOM 5244 N N . LYS C 1 211 ? -6.378 -19.468 -19.208 1.00 74.29 253 LYS C N 1
ATOM 5245 C CA . LYS C 1 211 ? -7.272 -18.360 -18.866 1.00 73.04 253 LYS C CA 1
ATOM 5246 C C . LYS C 1 211 ? -7.802 -17.650 -20.111 1.00 75.14 253 LYS C C 1
ATOM 5247 O O . LYS C 1 211 ? -8.984 -17.293 -20.130 1.00 75.78 253 LYS C O 1
ATOM 5253 N N . ALA C 1 212 ? -6.939 -17.444 -21.138 1.00 69.67 254 ALA C N 1
ATOM 5254 C CA . ALA C 1 212 ? -7.297 -16.765 -22.393 1.00 67.70 254 ALA C CA 1
ATOM 5255 C C . ALA C 1 212 ? -8.267 -17.619 -23.227 1.00 73.74 254 ALA C C 1
ATOM 5256 O O . ALA C 1 212 ? -9.229 -17.085 -23.790 1.00 72.07 254 ALA C O 1
ATOM 5258 N N . ASN C 1 213 ? -8.015 -18.946 -23.293 1.00 72.53 255 ASN C N 1
ATOM 5259 C CA . ASN C 1 213 ? -8.849 -19.880 -24.038 1.00 73.43 255 ASN C CA 1
ATOM 5260 C C . ASN C 1 213 ? -10.215 -20.030 -23.370 1.00 78.08 255 ASN C C 1
ATOM 5261 O O . ASN C 1 213 ? -11.223 -20.029 -24.074 1.00 79.01 255 ASN C O 1
ATOM 5266 N N . ARG C 1 214 ? -10.244 -20.125 -22.019 1.00 74.00 256 ARG C N 1
ATOM 5267 C CA . ARG C 1 214 ? -11.469 -20.237 -21.223 1.00 75.19 256 ARG C CA 1
ATOM 5268 C C . ARG C 1 214 ? -12.379 -19.036 -21.468 1.00 79.75 256 ARG C C 1
ATOM 5269 O O . ARG C 1 214 ? -13.586 -19.214 -21.661 1.00 80.78 256 ARG C O 1
ATOM 5277 N N . ALA C 1 215 ? -11.782 -17.824 -21.499 1.00 75.51 257 ALA C N 1
ATOM 5278 C CA . ALA C 1 215 ? -12.452 -16.556 -21.752 1.00 75.17 257 ALA C CA 1
ATOM 5279 C C . ALA C 1 215 ? -13.070 -16.521 -23.157 1.00 81.28 257 ALA C C 1
ATOM 5280 O O . ALA C 1 215 ? -14.229 -16.134 -23.292 1.00 81.51 257 ALA C O 1
ATOM 5282 N N . MET C 1 216 ? -12.316 -16.962 -24.191 1.00 79.51 258 MET C N 1
ATOM 5283 C CA . MET C 1 216 ? -12.760 -17.007 -25.591 1.00 80.30 258 MET C CA 1
ATOM 5284 C C . MET C 1 216 ? -13.883 -18.030 -25.758 1.00 86.83 258 MET C C 1
ATOM 5285 O O . MET C 1 216 ? -14.814 -17.799 -26.538 1.00 86.12 258 MET C O 1
ATOM 5290 N N . LYS C 1 217 ? -13.795 -19.146 -25.006 1.00 86.25 259 LYS C N 1
ATOM 5291 C CA . LYS C 1 217 ? -14.777 -20.231 -25.013 1.00 88.19 259 LYS C CA 1
ATOM 5292 C C . LYS C 1 217 ? -16.103 -19.728 -24.443 1.00 93.93 259 LYS C C 1
ATOM 5293 O O . LYS C 1 217 ? -17.147 -19.902 -25.085 1.00 94.48 259 LYS C O 1
ATOM 5299 N N . GLU C 1 218 ? -16.052 -19.096 -23.243 1.00 90.04 260 GLU C N 1
ATOM 5300 C CA . GLU C 1 218 ? -17.222 -18.558 -22.558 1.00 90.73 260 GLU C CA 1
ATOM 5301 C C . GLU C 1 218 ? -17.867 -17.434 -23.382 1.00 94.76 260 GLU C C 1
ATOM 5302 O O . GLU C 1 218 ? -19.094 -17.314 -23.384 1.00 95.78 260 GLU C O 1
ATOM 5308 N N . ALA C 1 219 ? -17.044 -16.639 -24.103 1.00 89.69 261 ALA C N 1
ATOM 5309 C CA . ALA C 1 219 ? -17.514 -15.543 -24.952 1.00 88.42 261 ALA C CA 1
ATOM 5310 C C . ALA C 1 219 ? -18.210 -16.094 -26.206 1.00 92.37 261 ALA C C 1
ATOM 5311 O O . ALA C 1 219 ? -19.268 -15.584 -26.576 1.00 91.73 261 ALA C O 1
ATOM 5313 N N . LEU C 1 220 ? -17.632 -17.152 -26.832 1.00 89.46 262 LEU C N 1
ATOM 5314 C CA . LEU C 1 220 ? -18.190 -17.783 -28.030 1.00 90.04 262 LEU C CA 1
ATOM 5315 C C . LEU C 1 220 ? -19.500 -18.485 -27.717 1.00 96.21 262 LEU C C 1
ATOM 5316 O O . LEU C 1 220 ? -20.420 -18.429 -28.534 1.00 95.40 262 LEU C O 1
ATOM 5321 N N . GLU C 1 221 ? -19.592 -19.115 -26.524 1.00 95.01 263 GLU C N 1
ATOM 5322 C CA . GLU C 1 221 ? -20.801 -19.802 -26.052 1.00 97.39 263 GLU C CA 1
ATOM 5323 C C . GLU C 1 221 ? -21.961 -18.806 -25.891 1.00 101.50 263 GLU C C 1
ATOM 5324 O O . GLU C 1 221 ? -23.061 -19.080 -26.384 1.00 102.28 263 GLU C O 1
ATOM 5330 N N . GLY C 1 222 ? -21.679 -17.653 -25.264 1.00 96.18 264 GLY C N 1
ATOM 5331 C CA . GLY C 1 222 ? -22.636 -16.566 -25.073 1.00 95.79 264 GLY C CA 1
ATOM 5332 C C . GLY C 1 222 ? -23.039 -15.895 -26.374 1.00 98.34 264 GLY C C 1
ATOM 5333 O O . GLY C 1 222 ? -24.183 -15.454 -26.512 1.00 98.23 264 GLY C O 1
ATOM 5334 N N . ALA C 1 223 ? -22.088 -15.810 -27.332 1.00 94.27 265 ALA C N 1
ATOM 5335 C CA . ALA C 1 223 ? -22.277 -15.234 -28.666 1.00 94.28 265 ALA C CA 1
ATOM 5336 C C . ALA C 1 223 ? -23.198 -16.117 -29.500 1.00 101.99 265 ALA C C 1
ATOM 5337 O O . ALA C 1 223 ? -24.014 -15.601 -30.258 1.00 101.87 265 ALA C O 1
ATOM 5339 N N . ASP C 1 224 ? -23.054 -17.454 -29.351 1.00 101.71 266 ASP C N 1
ATOM 5340 C CA . ASP C 1 224 ? -23.849 -18.488 -30.016 1.00 104.31 266 ASP C CA 1
ATOM 5341 C C . ASP C 1 224 ? -25.286 -18.476 -29.496 1.00 114.69 266 ASP C C 1
ATOM 5342 O O . ASP C 1 224 ? -26.203 -18.511 -30.307 1.00 116.17 266 ASP C O 1
ATOM 5347 N N . LYS C 1 225 ? -25.490 -18.406 -28.161 1.00 113.63 267 LYS C N 1
ATOM 5348 C CA . LYS C 1 225 ? -26.835 -18.377 -27.569 1.00 116.47 267 LYS C CA 1
ATOM 5349 C C . LYS C 1 225 ? -27.590 -17.124 -28.015 1.00 122.65 267 LYS C C 1
ATOM 5350 O O . LYS C 1 225 ? -28.792 -17.190 -28.288 1.00 123.81 267 LYS C O 1
ATOM 5356 N N . LEU C 1 226 ? -26.861 -15.992 -28.121 1.00 119.97 268 LEU C N 1
ATOM 5357 C CA . LEU C 1 226 ? -27.396 -14.685 -28.510 1.00 120.88 268 LEU C CA 1
ATOM 5358 C C . LEU C 1 226 ? -27.905 -14.737 -29.968 1.00 128.13 268 LEU C C 1
ATOM 5359 O O . LEU C 1 226 ? -29.085 -14.487 -30.192 1.00 129.60 268 LEU C O 1
ATOM 5364 N N . PHE C 1 227 ? -27.038 -15.078 -30.941 1.00 125.46 269 PHE C N 1
ATOM 5365 C CA . PHE C 1 227 ? -27.407 -15.147 -32.370 1.00 127.36 269 PHE C CA 1
ATOM 5366 C C . PHE C 1 227 ? -28.110 -16.433 -32.785 1.00 136.10 269 PHE C C 1
ATOM 5367 O O . PHE C 1 227 ? -28.809 -16.452 -33.802 1.00 137.36 269 PHE C O 1
ATOM 5375 N N . GLU C 1 228 ? -27.833 -17.530 -32.046 1.00 133.76 270 GLU C N 1
ATOM 5376 C CA . GLU C 1 228 ? -28.363 -18.898 -32.194 1.00 162.57 270 GLU C CA 1
ATOM 5377 C C . GLU C 1 228 ? -27.765 -19.583 -33.437 1.00 175.51 270 GLU C C 1
ATOM 5378 O O . GLU C 1 228 ? -26.623 -20.052 -33.383 1.00 135.45 270 GLU C O 1
ATOM 5384 N N . PHE D 1 7 ? 33.356 -20.083 -28.666 1.00 149.69 49 PHE D N 1
ATOM 5385 C CA . PHE D 1 7 ? 33.151 -18.752 -28.102 1.00 149.29 49 PHE D CA 1
ATOM 5386 C C . PHE D 1 7 ? 33.819 -18.647 -26.727 1.00 153.07 49 PHE D C 1
ATOM 5387 O O . PHE D 1 7 ? 33.614 -19.515 -25.867 1.00 152.60 49 PHE D O 1
ATOM 5395 N N . ASP D 1 8 ? 34.609 -17.574 -26.525 1.00 149.79 50 ASP D N 1
ATOM 5396 C CA . ASP D 1 8 ? 35.290 -17.325 -25.258 1.00 150.00 50 ASP D CA 1
ATOM 5397 C C . ASP D 1 8 ? 34.270 -16.798 -24.242 1.00 153.40 50 ASP D C 1
ATOM 5398 O O . ASP D 1 8 ? 33.917 -15.615 -24.263 1.00 153.04 50 ASP D O 1
ATOM 5403 N N . ARG D 1 9 ? 33.765 -17.714 -23.391 1.00 149.44 51 ARG D N 1
ATOM 5404 C CA . ARG D 1 9 ? 32.755 -17.458 -22.358 1.00 148.87 51 ARG D CA 1
ATOM 5405 C C . ARG D 1 9 ? 33.278 -16.706 -21.140 1.00 153.57 51 ARG D C 1
ATOM 5406 O O . ARG D 1 9 ? 32.489 -16.056 -20.449 1.00 153.06 51 ARG D O 1
ATOM 5414 N N . GLY D 1 10 ? 34.576 -16.843 -20.858 1.00 150.43 52 GLY D N 1
ATOM 5415 C CA . GLY D 1 10 ? 35.199 -16.278 -19.668 1.00 150.25 52 GLY D CA 1
ATOM 5416 C C . GLY D 1 10 ? 34.769 -17.093 -18.464 1.00 153.79 52 GLY D C 1
ATOM 5417 O O . GLY D 1 10 ? 34.777 -18.326 -18.526 1.00 153.38 52 GLY D O 1
ATOM 5418 N N . PHE D 1 11 ? 34.310 -16.421 -17.392 1.00 150.04 53 PHE D N 1
ATOM 5419 C CA . PHE D 1 11 ? 33.835 -17.103 -16.181 1.00 149.93 53 PHE D CA 1
ATOM 5420 C C . PHE D 1 11 ? 32.358 -17.522 -16.262 1.00 151.88 53 PHE D C 1
ATOM 5421 O O . PHE D 1 11 ? 31.841 -18.099 -15.299 1.00 151.49 53 PHE D O 1
ATOM 5429 N N . LEU D 1 12 ? 31.683 -17.250 -17.399 1.00 146.84 54 LEU D N 1
ATOM 5430 C CA . LEU D 1 12 ? 30.275 -17.613 -17.585 1.00 145.57 54 LEU D CA 1
ATOM 5431 C C . LEU D 1 12 ? 30.173 -19.063 -18.061 1.00 148.39 54 LEU D C 1
ATOM 5432 O O . LEU D 1 12 ? 31.112 -19.595 -18.656 1.00 147.92 54 LEU D O 1
ATOM 5437 N N . ARG D 1 13 ? 29.052 -19.708 -17.741 1.00 144.03 55 ARG D N 1
ATOM 5438 C CA . ARG D 1 13 ? 28.773 -21.108 -18.062 1.00 143.45 55 ARG D CA 1
ATOM 5439 C C . ARG D 1 13 ? 27.968 -21.202 -19.374 1.00 146.87 55 ARG D C 1
ATOM 5440 O O . ARG D 1 13 ? 27.405 -20.188 -19.769 1.00 146.51 55 ARG D O 1
ATOM 5448 N N . PRO D 1 14 ? 27.859 -22.371 -20.066 1.00 142.94 56 PRO D N 1
ATOM 5449 C CA . PRO D 1 14 ? 27.042 -22.421 -21.295 1.00 142.07 56 PRO D CA 1
ATOM 5450 C C . PRO D 1 14 ? 25.573 -22.091 -21.038 1.00 143.34 56 PRO D C 1
ATOM 5451 O O . PRO D 1 14 ? 25.079 -22.288 -19.924 1.00 142.72 56 PRO D O 1
ATOM 5455 N N . PHE D 1 15 ? 24.888 -21.559 -22.062 1.00 138.19 57 PHE D N 1
ATOM 5456 C CA . PHE D 1 15 ? 23.485 -21.174 -21.946 1.00 137.07 57 PHE D CA 1
ATOM 5457 C C . PHE D 1 15 ? 22.620 -22.371 -21.555 1.00 139.71 57 PHE D C 1
ATOM 5458 O O . PHE D 1 15 ? 22.766 -23.454 -22.126 1.00 139.16 57 PHE D O 1
ATOM 5466 N N . GLY D 1 16 ? 21.764 -22.153 -20.558 1.00 135.62 58 GLY D N 1
ATOM 5467 C CA . GLY D 1 16 ? 20.820 -23.139 -20.046 1.00 135.38 58 GLY D CA 1
ATOM 5468 C C . GLY D 1 16 ? 21.367 -24.151 -19.062 1.00 139.52 58 GLY D C 1
ATOM 5469 O O . GLY D 1 16 ? 20.615 -25.013 -18.587 1.00 138.84 58 GLY D O 1
ATOM 5470 N N . ALA D 1 17 ? 22.680 -24.058 -18.747 1.00 136.58 59 ALA D N 1
ATOM 5471 C CA . ALA D 1 17 ? 23.347 -24.963 -17.809 1.00 136.85 59 ALA D CA 1
ATOM 5472 C C . ALA D 1 17 ? 22.645 -24.956 -16.453 1.00 141.61 59 ALA D C 1
ATOM 5473 O O . ALA D 1 17 ? 22.325 -23.879 -15.940 1.00 140.93 59 ALA D O 1
ATOM 5475 N N . LYS D 1 18 ? 22.353 -26.161 -15.908 1.00 139.10 60 LYS D N 1
ATOM 5476 C CA . LYS D 1 18 ? 21.715 -26.316 -14.600 1.00 139.44 60 LYS D CA 1
ATOM 5477 C C . LYS D 1 18 ? 22.602 -25.655 -13.567 1.00 145.17 60 LYS D C 1
ATOM 5478 O O . LYS D 1 18 ? 23.810 -25.905 -13.543 1.00 144.65 60 LYS D O 1
ATOM 5484 N N . MET D 1 19 ? 22.015 -24.764 -12.761 1.00 143.52 61 MET D N 1
ATOM 5485 C CA . MET D 1 19 ? 22.740 -24.016 -11.737 1.00 144.32 61 MET D CA 1
ATOM 5486 C C . MET D 1 19 ? 23.192 -24.931 -10.612 1.00 150.33 61 MET D C 1
ATOM 5487 O O . MET D 1 19 ? 22.541 -25.941 -10.330 1.00 149.68 61 MET D O 1
ATOM 5492 N N . LYS D 1 20 ? 24.320 -24.581 -9.989 1.00 148.94 62 LYS D N 1
ATOM 5493 C CA . LYS D 1 20 ? 24.896 -25.332 -8.881 1.00 150.00 62 LYS D CA 1
ATOM 5494 C C . LYS D 1 20 ? 24.763 -24.496 -7.622 1.00 156.60 62 LYS D C 1
ATOM 5495 O O . LYS D 1 20 ? 25.315 -23.400 -7.567 1.00 155.63 62 LYS D O 1
ATOM 5501 N N . PHE D 1 21 ? 23.986 -24.981 -6.639 1.00 156.10 63 PHE D N 1
ATOM 5502 C CA . PHE D 1 21 ? 23.759 -24.279 -5.375 1.00 157.40 63 PHE D CA 1
ATOM 5503 C C . PHE D 1 21 ? 24.464 -24.967 -4.218 1.00 165.18 63 PHE D C 1
ATOM 5504 O O . PHE D 1 21 ? 24.381 -26.190 -4.070 1.00 164.99 63 PHE D O 1
ATOM 5512 N N . LEU D 1 22 ? 25.152 -24.165 -3.395 1.00 164.51 64 LEU D N 1
ATOM 5513 C CA . LEU D 1 22 ? 25.895 -24.614 -2.216 1.00 165.95 64 LEU D CA 1
ATOM 5514 C C . LEU D 1 22 ? 25.538 -23.750 -1.012 1.00 172.25 64 LEU D C 1
ATOM 5515 O O . LEU D 1 22 ? 25.153 -22.592 -1.194 1.00 171.63 64 LEU D O 1
ATOM 5520 N N . LYS D 1 23 ? 25.699 -24.291 0.212 1.00 170.85 65 LYS D N 1
ATOM 5521 C CA . LYS D 1 23 ? 25.454 -23.550 1.454 1.00 171.44 65 LYS D CA 1
ATOM 5522 C C . LYS D 1 23 ? 26.576 -22.502 1.644 1.00 177.29 65 LYS D C 1
ATOM 5523 O O . LYS D 1 23 ? 27.681 -22.719 1.136 1.00 176.77 65 LYS D O 1
ATOM 5529 N N . PRO D 1 24 ? 26.317 -21.350 2.319 1.00 175.60 66 PRO D N 1
ATOM 5530 C CA . PRO D 1 24 ? 27.350 -20.295 2.419 1.00 176.16 66 PRO D CA 1
ATOM 5531 C C . PRO D 1 24 ? 28.747 -20.730 2.897 1.00 182.65 66 PRO D C 1
ATOM 5532 O O . PRO D 1 24 ? 29.730 -20.128 2.454 1.00 182.18 66 PRO D O 1
ATOM 5536 N N . ASP D 1 25 ? 28.845 -21.754 3.773 1.00 181.21 67 ASP D N 1
ATOM 5537 C CA . ASP D 1 25 ? 30.131 -22.243 4.286 1.00 181.98 67 ASP D CA 1
ATOM 5538 C C . ASP D 1 25 ? 30.942 -22.924 3.171 1.00 186.46 67 ASP D C 1
ATOM 5539 O O . ASP D 1 25 ? 32.153 -22.717 3.082 1.00 186.28 67 ASP D O 1
ATOM 5544 N N . GLN D 1 26 ? 30.255 -23.696 2.303 1.00 183.03 68 GLN D N 1
ATOM 5545 C CA . GLN D 1 26 ? 30.827 -24.420 1.166 1.00 182.73 68 GLN D CA 1
ATOM 5546 C C . GLN D 1 26 ? 31.307 -23.444 0.085 1.00 186.05 68 GLN D C 1
ATOM 5547 O O . GLN D 1 26 ? 32.309 -23.722 -0.573 1.00 185.78 68 GLN D O 1
ATOM 5553 N N . VAL D 1 27 ? 30.591 -22.304 -0.088 1.00 181.97 69 VAL D N 1
ATOM 5554 C CA . VAL D 1 27 ? 30.912 -21.248 -1.065 1.00 181.36 69 VAL D CA 1
ATOM 5555 C C . VAL D 1 27 ? 32.174 -20.489 -0.591 1.00 185.86 69 VAL D C 1
ATOM 5556 O O . VAL D 1 27 ? 33.004 -20.110 -1.422 1.00 185.35 69 VAL D O 1
ATOM 5560 N N . GLN D 1 28 ? 32.336 -20.318 0.743 1.00 182.99 70 GLN D N 1
ATOM 5561 C CA . GLN D 1 28 ? 33.499 -19.669 1.361 1.00 183.08 70 GLN D CA 1
ATOM 5562 C C . GLN D 1 28 ? 34.782 -20.475 1.112 1.00 187.15 70 GLN D C 1
ATOM 5563 O O . GLN D 1 28 ? 35.871 -19.901 1.060 1.00 186.82 70 GLN D O 1
ATOM 5569 N N . LYS D 1 29 ? 34.635 -21.804 0.938 1.00 183.53 71 LYS D N 1
ATOM 5570 C CA . LYS D 1 29 ? 35.711 -22.759 0.698 1.00 183.35 71 LYS D CA 1
ATOM 5571 C C . LYS D 1 29 ? 36.133 -22.851 -0.784 1.00 186.68 71 LYS D C 1
ATOM 5572 O O . LYS D 1 29 ? 37.130 -23.519 -1.083 1.00 186.56 71 LYS D O 1
ATOM 5578 N N . LEU D 1 30 ? 35.398 -22.184 -1.699 1.00 182.43 72 LEU D N 1
ATOM 5579 C CA . LEU D 1 30 ? 35.713 -22.199 -3.134 1.00 181.67 72 LEU D CA 1
ATOM 5580 C C . LEU D 1 30 ? 36.922 -21.337 -3.464 1.00 184.61 72 LEU D C 1
ATOM 5581 O O . LEU D 1 30 ? 37.203 -20.364 -2.760 1.00 183.99 72 LEU D O 1
ATOM 5586 N N . SER D 1 31 ? 37.606 -21.672 -4.574 1.00 180.53 73 SER D N 1
ATOM 5587 C CA . SER D 1 31 ? 38.737 -20.907 -5.092 1.00 180.12 73 SER D CA 1
ATOM 5588 C C . SER D 1 31 ? 38.203 -19.582 -5.639 1.00 182.99 73 SER D C 1
ATOM 5589 O O . SER D 1 31 ? 37.008 -19.503 -5.938 1.00 182.14 73 SER D O 1
ATOM 5592 N N . THR D 1 32 ? 39.061 -18.549 -5.765 1.00 179.49 74 THR D N 1
ATOM 5593 C CA . THR D 1 32 ? 38.650 -17.231 -6.274 1.00 178.84 74 THR D CA 1
ATOM 5594 C C . THR D 1 32 ? 38.004 -17.370 -7.675 1.00 181.55 74 THR D C 1
ATOM 5595 O O . THR D 1 32 ? 36.982 -16.734 -7.929 1.00 181.10 74 THR D O 1
ATOM 5599 N N . ASP D 1 33 ? 38.566 -18.237 -8.542 1.00 176.73 75 ASP D N 1
ATOM 5600 C CA . ASP D 1 33 ? 38.059 -18.508 -9.885 1.00 175.37 75 ASP D CA 1
ATOM 5601 C C . ASP D 1 33 ? 36.696 -19.238 -9.853 1.00 176.80 75 ASP D C 1
ATOM 5602 O O . ASP D 1 33 ? 35.803 -18.875 -10.623 1.00 176.02 75 ASP D O 1
ATOM 5607 N N . ASP D 1 34 ? 36.532 -20.229 -8.943 1.00 171.68 76 ASP D N 1
ATOM 5608 C CA . ASP D 1 34 ? 35.289 -20.992 -8.758 1.00 170.23 76 ASP D CA 1
ATOM 5609 C C . ASP D 1 34 ? 34.166 -20.124 -8.157 1.00 170.96 76 ASP D C 1
ATOM 5610 O O . ASP D 1 34 ? 32.994 -20.409 -8.404 1.00 170.30 76 ASP D O 1
ATOM 5615 N N . LEU D 1 35 ? 34.524 -19.028 -7.449 1.00 165.03 77 LEU D N 1
ATOM 5616 C CA . LEU D 1 35 ? 33.582 -18.056 -6.879 1.00 163.18 77 LEU D CA 1
ATOM 5617 C C . LEU D 1 35 ? 33.107 -17.067 -7.967 1.00 163.59 77 LEU D C 1
ATOM 5618 O O . LEU D 1 35 ? 31.926 -16.725 -7.984 1.00 162.62 77 LEU D O 1
ATOM 5623 N N . ILE D 1 36 ? 34.017 -16.639 -8.886 1.00 158.21 78 ILE D N 1
ATOM 5624 C CA . ILE D 1 36 ? 33.706 -15.733 -10.011 1.00 156.74 78 ILE D CA 1
ATOM 5625 C C . ILE D 1 36 ? 32.862 -16.521 -11.062 1.00 157.94 78 ILE D C 1
ATOM 5626 O O . ILE D 1 36 ? 32.300 -15.920 -11.976 1.00 157.50 78 ILE D O 1
ATOM 5631 N N . THR D 1 37 ? 32.734 -17.850 -10.891 1.00 152.35 79 THR D N 1
ATOM 5632 C CA . THR D 1 37 ? 31.881 -18.703 -11.719 1.00 150.97 79 THR D CA 1
ATOM 5633 C C . THR D 1 37 ? 30.531 -18.917 -10.997 1.00 152.65 79 THR D C 1
ATOM 5634 O O . THR D 1 37 ? 29.483 -18.792 -11.634 1.00 152.23 79 THR D O 1
ATOM 5638 N N . TYR D 1 38 ? 30.566 -19.220 -9.674 1.00 147.30 80 TYR D N 1
ATOM 5639 C CA . TYR D 1 38 ? 29.383 -19.450 -8.832 1.00 145.96 80 TYR D CA 1
ATOM 5640 C C . TYR D 1 38 ? 28.459 -18.221 -8.789 1.00 149.76 80 TYR D C 1
ATOM 5641 O O . TYR D 1 38 ? 27.245 -18.364 -8.959 1.00 148.96 80 TYR D O 1
ATOM 5650 N N . MET D 1 39 ? 29.044 -17.027 -8.534 1.00 146.31 81 MET D N 1
ATOM 5651 C CA . MET D 1 39 ? 28.335 -15.757 -8.367 1.00 145.55 81 MET D CA 1
ATOM 5652 C C . MET D 1 39 ? 27.919 -15.094 -9.679 1.00 146.99 81 MET D C 1
ATOM 5653 O O . MET D 1 39 ? 26.883 -14.435 -9.691 1.00 146.07 81 MET D O 1
ATOM 5658 N N . ALA D 1 40 ? 28.690 -15.255 -10.771 1.00 142.35 82 ALA D N 1
ATOM 5659 C CA . ALA D 1 40 ? 28.317 -14.670 -12.067 1.00 141.39 82 ALA D CA 1
ATOM 5660 C C . ALA D 1 40 ? 27.087 -15.390 -12.671 1.00 144.24 82 ALA D C 1
ATOM 5661 O O . ALA D 1 40 ? 26.367 -14.795 -13.471 1.00 143.26 82 ALA D O 1
ATOM 5663 N N . GLU D 1 41 ? 26.835 -16.649 -12.248 1.00 140.54 83 GLU D N 1
ATOM 5664 C CA . GLU D 1 41 ? 25.709 -17.491 -12.667 1.00 139.91 83 GLU D CA 1
ATOM 5665 C C . GLU D 1 41 ? 24.390 -17.077 -11.968 1.00 142.79 83 GLU D C 1
ATOM 5666 O O . GLU D 1 41 ? 23.308 -17.237 -12.544 1.00 142.46 83 GLU D O 1
ATOM 5672 N N . LYS D 1 42 ? 24.495 -16.538 -10.738 1.00 138.20 84 LYS D N 1
ATOM 5673 C CA . LYS D 1 42 ? 23.359 -16.172 -9.887 1.00 137.41 84 LYS D CA 1
ATOM 5674 C C . LYS D 1 42 ? 23.122 -14.658 -9.729 1.00 141.07 84 LYS D C 1
ATOM 5675 O O . LYS D 1 42 ? 21.981 -14.258 -9.495 1.00 140.30 84 LYS D O 1
ATOM 5681 N N . ASP D 1 43 ? 24.187 -13.834 -9.802 1.00 137.94 85 ASP D N 1
ATOM 5682 C CA . ASP D 1 43 ? 24.116 -12.380 -9.610 1.00 137.55 85 ASP D CA 1
ATOM 5683 C C . ASP D 1 43 ? 24.485 -11.650 -10.908 1.00 140.98 85 ASP D C 1
ATOM 5684 O O . ASP D 1 43 ? 25.530 -11.925 -11.502 1.00 140.38 85 ASP D O 1
ATOM 5689 N N . LYS D 1 44 ? 23.609 -10.735 -11.356 1.00 137.36 86 LYS D N 1
ATOM 5690 C CA . LYS D 1 44 ? 23.808 -9.989 -12.600 1.00 136.90 86 LYS D CA 1
ATOM 5691 C C . LYS D 1 44 ? 24.916 -8.934 -12.490 1.00 142.45 86 LYS D C 1
ATOM 5692 O O . LYS D 1 44 ? 25.522 -8.613 -13.511 1.00 141.47 86 LYS D O 1
ATOM 5698 N N . ASN D 1 45 ? 25.199 -8.412 -11.280 1.00 141.21 87 ASN D N 1
ATOM 5699 C CA . ASN D 1 45 ? 26.271 -7.425 -11.103 1.00 142.10 87 ASN D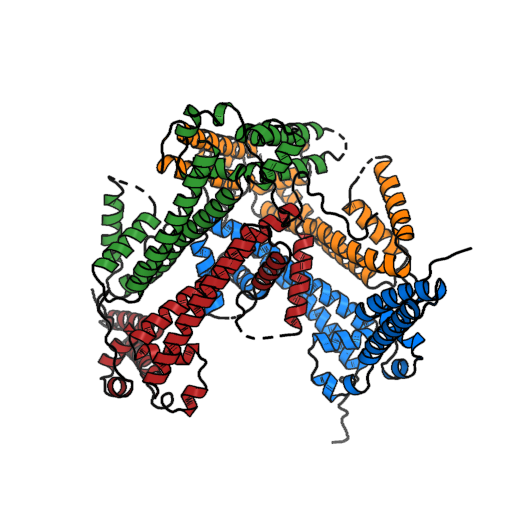 CA 1
ATOM 5700 C C . ASN D 1 45 ? 27.636 -8.104 -11.321 1.00 148.70 87 ASN D C 1
ATOM 5701 O O . ASN D 1 45 ? 28.451 -7.575 -12.079 1.00 148.44 87 ASN D O 1
ATOM 5706 N N . VAL D 1 46 ? 27.861 -9.290 -10.689 1.00 146.73 88 VAL D N 1
ATOM 5707 C CA . VAL D 1 46 ? 29.088 -10.097 -10.815 1.00 147.14 88 VAL D CA 1
ATOM 5708 C C . VAL D 1 46 ? 29.235 -10.549 -12.282 1.00 152.27 88 VAL D C 1
ATOM 5709 O O . VAL D 1 46 ? 30.352 -10.543 -12.804 1.00 151.73 88 VAL D O 1
ATOM 5713 N N . ARG D 1 47 ? 28.100 -10.882 -12.948 1.00 149.92 89 ARG D N 1
ATOM 5714 C CA . ARG D 1 47 ? 28.044 -11.289 -14.356 1.00 150.23 89 ARG D CA 1
ATOM 5715 C C . ARG D 1 47 ? 28.531 -10.159 -15.276 1.00 155.84 89 ARG D C 1
ATOM 5716 O O . ARG D 1 47 ? 29.380 -10.401 -16.137 1.00 155.56 89 ARG D O 1
ATOM 5724 N N . ASP D 1 48 ? 27.988 -8.932 -15.093 1.00 153.66 90 ASP D N 1
ATOM 5725 C CA . ASP D 1 48 ? 28.331 -7.748 -15.890 1.00 153.92 90 ASP D CA 1
ATOM 5726 C C . ASP D 1 48 ? 29.804 -7.373 -15.718 1.00 159.41 90 ASP D C 1
ATOM 5727 O O . ASP D 1 48 ? 30.444 -6.943 -16.684 1.00 158.79 90 ASP D O 1
ATOM 5732 N N . LEU D 1 49 ? 30.344 -7.580 -14.503 1.00 157.38 91 LEU D N 1
ATOM 5733 C CA . LEU D 1 49 ? 31.747 -7.330 -14.193 1.00 158.19 91 LEU D CA 1
ATOM 5734 C C . LEU D 1 49 ? 32.632 -8.408 -14.830 1.00 164.18 91 LEU D C 1
ATOM 5735 O O . LEU D 1 49 ? 33.716 -8.078 -15.312 1.00 164.14 91 LEU D O 1
ATOM 5740 N N . ALA D 1 50 ? 32.167 -9.686 -14.843 1.00 161.91 92 ALA D N 1
ATOM 5741 C CA . ALA D 1 50 ? 32.877 -10.825 -15.452 1.00 162.53 92 ALA D CA 1
ATOM 5742 C C . ALA D 1 50 ? 32.993 -10.650 -16.974 1.00 168.15 92 ALA D C 1
ATOM 5743 O O . ALA D 1 50 ? 33.992 -11.076 -17.560 1.00 168.29 92 ALA D O 1
ATOM 5745 N N . ILE D 1 51 ? 31.973 -10.015 -17.604 1.00 165.27 93 ILE D N 1
ATOM 5746 C CA . ILE D 1 51 ? 31.956 -9.704 -19.039 1.00 165.39 93 ILE D CA 1
ATOM 5747 C C . ILE D 1 51 ? 33.015 -8.619 -19.293 1.00 171.00 93 ILE D C 1
ATOM 5748 O O . ILE D 1 51 ? 33.783 -8.735 -20.250 1.00 170.68 93 ILE D O 1
ATOM 5753 N N . LYS D 1 52 ? 33.086 -7.602 -18.405 1.00 169.12 94 LYS D N 1
ATOM 5754 C CA . LYS D 1 52 ? 34.078 -6.521 -18.486 1.00 170.06 94 LYS D CA 1
ATOM 5755 C C . LYS D 1 52 ? 35.505 -7.080 -18.295 1.00 177.11 94 LYS D C 1
ATOM 5756 O O . LYS D 1 52 ? 36.438 -6.641 -18.974 1.00 176.82 94 LYS D O 1
ATOM 5762 N N . LEU D 1 53 ? 35.642 -8.095 -17.420 1.00 175.88 95 LEU D N 1
ATOM 5763 C CA . LEU D 1 53 ? 36.885 -8.812 -17.130 1.00 176.91 95 LEU D CA 1
ATOM 5764 C C . LEU D 1 53 ? 37.335 -9.627 -18.357 1.00 182.69 95 LEU D C 1
ATOM 5765 O O . LEU D 1 53 ? 38.529 -9.680 -18.655 1.00 182.57 95 LEU D O 1
ATOM 5770 N N . ARG D 1 54 ? 36.375 -10.251 -19.056 1.00 180.64 96 ARG D N 1
ATOM 5771 C CA . ARG D 1 54 ? 36.595 -11.041 -20.271 1.00 181.37 96 ARG D CA 1
ATOM 5772 C C . ARG D 1 54 ? 37.118 -10.153 -21.421 1.00 187.52 96 ARG D C 1
ATOM 5773 O O . ARG D 1 54 ? 38.037 -10.560 -22.135 1.00 187.46 96 ARG D O 1
ATOM 5781 N N . ASP D 1 55 ? 36.534 -8.948 -21.592 1.00 185.45 97 ASP D N 1
ATOM 5782 C CA . ASP D 1 55 ? 36.938 -7.969 -22.607 1.00 186.09 97 ASP D CA 1
ATOM 5783 C C . ASP D 1 55 ? 38.341 -7.420 -22.303 1.00 192.29 97 ASP D C 1
ATOM 5784 O O . ASP D 1 55 ? 39.113 -7.186 -23.235 1.00 192.27 97 ASP D O 1
ATOM 5789 N N . ALA D 1 56 ? 38.670 -7.239 -20.999 1.00 190.08 98 ALA D N 1
ATOM 5790 C CA . ALA D 1 56 ? 39.983 -6.778 -20.524 1.00 190.80 98 ALA D CA 1
ATOM 5791 C C . ALA D 1 56 ? 41.059 -7.847 -20.773 1.00 195.81 98 ALA D C 1
ATOM 5792 O O . ALA D 1 56 ? 42.173 -7.506 -21.182 1.00 195.72 98 ALA D O 1
ATOM 5794 N N . LYS D 1 57 ? 40.710 -9.139 -20.554 1.00 192.74 99 LYS D N 1
ATOM 5795 C CA . LYS D 1 57 ? 41.595 -10.290 -20.785 1.00 192.94 99 LYS D CA 1
ATOM 5796 C C . LYS D 1 57 ? 41.894 -10.430 -22.288 1.00 198.27 99 LYS D C 1
ATOM 5797 O O . LYS D 1 57 ? 43.023 -10.756 -22.660 1.00 198.37 99 LYS D O 1
ATOM 5803 N N . GLN D 1 58 ? 40.888 -10.150 -23.142 1.00 195.35 100 GLN D N 1
ATOM 5804 C CA . GLN D 1 58 ? 40.990 -10.195 -24.603 1.00 195.55 100 GLN D CA 1
ATOM 5805 C C . GLN D 1 58 ? 41.930 -9.099 -25.134 1.00 200.45 100 GLN D C 1
ATOM 5806 O O . GLN D 1 58 ? 42.745 -9.387 -26.014 1.00 200.29 100 GLN D O 1
ATOM 5812 N N . ASP D 1 59 ? 41.837 -7.863 -24.581 1.00 197.56 101 ASP D N 1
ATOM 5813 C CA . ASP D 1 59 ? 42.677 -6.716 -24.957 1.00 197.91 101 ASP D CA 1
ATOM 5814 C C . ASP D 1 59 ? 44.147 -6.950 -24.562 1.00 203.12 101 ASP D C 1
ATOM 5815 O O . ASP D 1 59 ? 45.049 -6.626 -25.338 1.00 202.96 101 ASP D O 1
ATOM 5820 N N . SER D 1 60 ? 44.367 -7.530 -23.362 1.00 200.15 102 SER D N 1
ATOM 5821 C CA . SER D 1 60 ? 45.672 -7.872 -22.780 1.00 200.41 102 SER D CA 1
ATOM 5822 C C . SER D 1 60 ? 46.396 -8.958 -23.600 1.00 204.14 102 SER D C 1
ATOM 5823 O O . SER D 1 60 ? 47.622 -8.912 -23.714 1.00 204.10 102 SER D O 1
ATOM 5826 N N . THR D 1 61 ? 45.637 -9.915 -24.175 1.00 200.19 103 THR D N 1
ATOM 5827 C CA . THR D 1 61 ? 46.161 -11.004 -25.000 1.00 225.99 103 THR D CA 1
ATOM 5828 C C . THR D 1 61 ? 46.583 -10.436 -26.360 1.00 249.24 103 THR D C 1
ATOM 5829 O O . THR D 1 61 ? 47.619 -10.822 -26.893 1.00 210.11 103 THR D O 1
ATOM 5833 N N . ILE D 1 68 ? 48.571 -2.414 -21.083 1.00 223.47 110 ILE D N 1
ATOM 5834 C CA . ILE D 1 68 ? 47.156 -2.744 -20.940 1.00 222.80 110 ILE D CA 1
ATOM 5835 C C . ILE D 1 68 ? 46.972 -3.889 -19.896 1.00 225.98 110 ILE D C 1
ATOM 5836 O O . ILE D 1 68 ? 45.836 -4.216 -19.534 1.00 225.31 110 ILE D O 1
ATOM 5841 N N . LYS D 1 69 ? 48.098 -4.451 -19.382 1.00 222.07 111 LYS D N 1
ATOM 5842 C CA . LYS D 1 69 ? 48.107 -5.497 -18.352 1.00 221.26 111 LYS D CA 1
ATOM 5843 C C . LYS D 1 69 ? 47.592 -4.946 -17.016 1.00 223.93 111 LYS D C 1
ATOM 5844 O O . LYS D 1 69 ? 47.080 -5.711 -16.200 1.00 223.14 111 LYS D O 1
ATOM 5850 N N . GLN D 1 70 ? 47.717 -3.618 -16.805 1.00 219.89 112 GLN D N 1
ATOM 5851 C CA . GLN D 1 70 ? 47.246 -2.910 -15.612 1.00 219.23 112 GLN D CA 1
ATOM 5852 C C . GLN D 1 70 ? 45.711 -2.834 -15.591 1.00 221.05 112 GLN D C 1
ATOM 5853 O O . GLN D 1 70 ? 45.118 -2.849 -14.507 1.00 220.71 112 GLN D O 1
ATOM 5859 N N . LYS D 1 71 ? 45.080 -2.756 -16.789 1.00 215.77 113 LYS D N 1
ATOM 5860 C CA . LYS D 1 71 ? 43.622 -2.675 -16.971 1.00 214.22 113 LYS D CA 1
ATOM 5861 C C . LYS D 1 71 ? 42.912 -3.989 -16.592 1.00 216.75 113 LYS D C 1
ATOM 5862 O O . LYS D 1 71 ? 41.841 -3.943 -15.977 1.00 216.04 113 LYS D O 1
ATOM 5868 N N . TYR D 1 72 ? 43.500 -5.146 -16.967 1.00 212.39 114 TYR D N 1
ATOM 5869 C CA . TYR D 1 72 ? 42.963 -6.480 -16.679 1.00 211.33 114 TYR D CA 1
ATOM 5870 C C . TYR D 1 72 ? 43.001 -6.775 -15.160 1.00 214.30 114 TYR D C 1
ATOM 5871 O O . TYR D 1 72 ? 42.031 -7.301 -14.617 1.00 213.66 114 TYR D O 1
ATOM 5880 N N . ASP D 1 73 ? 44.127 -6.448 -14.497 1.00 210.38 115 ASP D N 1
ATOM 5881 C CA . ASP D 1 73 ? 44.366 -6.655 -13.064 1.00 209.92 115 ASP D CA 1
ATOM 5882 C C . ASP D 1 73 ? 43.344 -5.916 -12.183 1.00 212.18 115 ASP D C 1
ATOM 5883 O O . ASP D 1 73 ? 42.924 -6.470 -11.163 1.00 211.83 115 ASP D O 1
ATOM 5888 N N . LYS D 1 74 ? 42.959 -4.672 -12.554 1.00 207.18 116 LYS D N 1
ATOM 5889 C CA . LYS D 1 74 ? 41.972 -3.916 -11.777 1.00 205.97 116 LYS D CA 1
ATOM 5890 C C . LYS D 1 74 ? 40.533 -4.396 -12.107 1.00 207.91 116 LYS D C 1
ATOM 5891 O O . LYS D 1 74 ? 39.666 -4.326 -11.230 1.00 207.31 116 LYS D O 1
ATOM 5897 N N . ALA D 1 75 ? 40.292 -4.910 -13.344 1.00 203.20 117 ALA D N 1
ATOM 5898 C CA . ALA D 1 75 ? 39.001 -5.488 -13.754 1.00 202.04 117 ALA D CA 1
ATOM 5899 C C . ALA D 1 75 ? 38.748 -6.814 -13.006 1.00 204.88 117 ALA D C 1
ATOM 5900 O O . ALA D 1 75 ? 37.610 -7.100 -12.620 1.00 204.06 117 ALA D O 1
ATOM 5902 N N . TYR D 1 76 ? 39.828 -7.599 -12.778 1.00 200.94 118 TYR D N 1
ATOM 5903 C CA . TYR D 1 76 ? 39.784 -8.871 -12.051 1.00 200.31 118 TYR D CA 1
ATOM 5904 C C . TYR D 1 76 ? 39.504 -8.653 -10.558 1.00 202.64 118 TYR D C 1
ATOM 5905 O O . TYR D 1 76 ? 38.750 -9.433 -9.978 1.00 202.24 118 TYR D O 1
ATOM 5914 N N . GLU D 1 77 ? 40.130 -7.639 -9.930 1.00 197.59 119 GLU D N 1
ATOM 5915 C CA . GLU D 1 77 ? 39.952 -7.356 -8.501 1.00 196.45 119 GLU D CA 1
ATOM 5916 C C . GLU D 1 77 ? 38.544 -6.811 -8.195 1.00 197.16 119 GLU D C 1
ATOM 5917 O O . GLU D 1 77 ? 38.008 -7.102 -7.124 1.00 196.75 119 GLU D O 1
ATOM 5923 N N . LYS D 1 78 ? 37.936 -6.069 -9.146 1.00 191.21 120 LYS D N 1
ATOM 5924 C CA . LYS D 1 78 ? 36.572 -5.538 -9.040 1.00 189.58 120 LYS D CA 1
ATOM 5925 C C . LYS D 1 78 ? 35.559 -6.703 -9.018 1.00 191.35 120 LYS D C 1
ATOM 5926 O O . LYS D 1 78 ? 34.612 -6.675 -8.222 1.00 190.76 120 LYS D O 1
ATOM 5932 N N . THR D 1 79 ? 35.790 -7.737 -9.869 1.00 186.50 121 THR D N 1
ATOM 5933 C CA . THR D 1 79 ? 34.943 -8.935 -9.935 1.00 185.35 121 THR D CA 1
ATOM 5934 C C . THR D 1 79 ? 35.113 -9.761 -8.645 1.00 188.01 121 THR D C 1
ATOM 5935 O O . THR D 1 79 ? 34.120 -10.225 -8.074 1.00 187.04 121 THR D O 1
ATOM 5939 N N . LYS D 1 80 ? 36.384 -9.922 -8.196 1.00 184.16 122 LYS D N 1
ATOM 5940 C CA . LYS D 1 80 ? 36.793 -10.657 -6.995 1.00 183.71 122 LYS D CA 1
ATOM 5941 C C . LYS D 1 80 ? 36.088 -10.093 -5.754 1.00 186.02 122 LYS D C 1
ATOM 5942 O O . LYS D 1 80 ? 35.471 -10.854 -5.009 1.00 185.45 122 LYS D O 1
ATOM 5948 N N . ALA D 1 81 ? 36.157 -8.760 -5.566 1.00 181.54 123 ALA D N 1
ATOM 5949 C CA . ALA D 1 81 ? 35.559 -8.036 -4.446 1.00 180.99 123 ALA D CA 1
ATOM 5950 C C . ALA D 1 81 ? 34.036 -8.187 -4.414 1.00 183.59 123 ALA D C 1
ATOM 5951 O O . ALA D 1 81 ? 33.483 -8.457 -3.345 1.00 183.03 123 ALA D O 1
ATOM 5953 N N . ALA D 1 82 ? 33.371 -8.032 -5.583 1.00 179.46 124 ALA D N 1
ATOM 5954 C CA . ALA D 1 82 ? 31.915 -8.136 -5.733 1.00 178.69 124 ALA D CA 1
ATOM 5955 C C . ALA D 1 82 ? 31.395 -9.530 -5.350 1.00 182.02 124 ALA D C 1
ATOM 5956 O O . ALA D 1 82 ? 30.400 -9.639 -4.623 1.00 181.47 124 ALA D O 1
ATOM 5958 N N . ALA D 1 83 ? 32.086 -10.586 -5.826 1.00 178.20 125 ALA D N 1
ATOM 5959 C CA . ALA D 1 83 ? 31.743 -11.983 -5.562 1.00 177.77 125 ALA D CA 1
ATOM 5960 C C . ALA D 1 83 ? 31.984 -12.348 -4.086 1.00 181.05 125 ALA D C 1
ATOM 5961 O O . ALA D 1 83 ? 31.157 -13.042 -3.488 1.00 180.38 125 ALA D O 1
ATOM 5963 N N . GLU D 1 84 ? 33.096 -11.853 -3.497 1.00 177.22 126 GLU D N 1
ATOM 5964 C CA . GLU D 1 84 ? 33.467 -12.098 -2.098 1.00 176.98 126 GLU D CA 1
ATOM 5965 C C . GLU D 1 84 ? 32.497 -11.434 -1.113 1.00 180.01 126 GLU D C 1
ATOM 5966 O O . GLU D 1 84 ? 32.244 -11.994 -0.044 1.00 179.52 126 GLU D O 1
ATOM 5972 N N . LYS D 1 85 ? 31.961 -10.248 -1.475 1.00 176.13 127 LYS D N 1
ATOM 5973 C CA . LYS D 1 85 ? 31.035 -9.452 -0.661 1.00 175.74 127 LYS D CA 1
ATOM 5974 C C . LYS D 1 85 ? 29.708 -10.176 -0.425 1.00 179.82 127 LYS D C 1
ATOM 5975 O O . LYS D 1 85 ? 29.094 -9.997 0.628 1.00 179.45 127 LYS D O 1
ATOM 5981 N N . LEU D 1 86 ? 29.272 -10.985 -1.403 1.00 176.70 128 LEU D N 1
ATOM 5982 C CA . LEU D 1 86 ? 28.009 -11.722 -1.341 1.00 176.79 128 LEU D CA 1
ATOM 5983 C C . LEU D 1 86 ? 28.068 -12.929 -0.373 1.00 182.07 128 LEU D C 1
ATOM 5984 O O . LEU D 1 86 ? 27.014 -13.477 -0.037 1.00 181.59 128 LEU D O 1
ATOM 5989 N N . VAL D 1 87 ? 29.285 -13.343 0.072 1.00 179.78 129 VAL D N 1
ATOM 5990 C CA . VAL D 1 87 ? 29.481 -14.477 0.996 1.00 180.32 129 VAL D CA 1
ATOM 5991 C C . VAL D 1 87 ? 30.342 -14.048 2.226 1.00 185.52 129 VAL D C 1
ATOM 5992 O O . VAL D 1 87 ? 30.727 -14.907 3.031 1.00 185.27 129 VAL D O 1
ATOM 5996 N N . SER D 1 88 ? 30.597 -12.727 2.399 1.00 182.92 130 SER D N 1
ATOM 5997 C CA . SER D 1 88 ? 31.377 -12.218 3.536 1.00 183.61 130 SER D CA 1
ATOM 5998 C C . SER D 1 88 ? 30.696 -12.624 4.863 1.00 188.63 130 SER D C 1
ATOM 5999 O O . SER D 1 88 ? 29.497 -12.402 5.015 1.00 187.90 130 SER D O 1
ATOM 6002 N N . GLU D 1 89 ? 31.447 -13.286 5.785 1.00 186.22 131 GLU D N 1
ATOM 6003 C CA . GLU D 1 89 ? 30.963 -13.799 7.085 1.00 186.45 131 GLU D CA 1
ATOM 6004 C C . GLU D 1 89 ? 30.314 -12.693 7.956 1.00 190.40 131 GLU D C 1
ATOM 6005 O O . GLU D 1 89 ? 29.507 -13.007 8.837 1.00 190.04 131 GLU D O 1
ATOM 6011 N N . GLU D 1 90 ? 30.634 -11.412 7.669 1.00 186.99 132 GLU D N 1
ATOM 6012 C CA . GLU D 1 90 ? 30.096 -10.214 8.328 1.00 186.88 132 GLU D CA 1
ATOM 6013 C C . GLU D 1 90 ? 28.564 -10.175 8.205 1.00 190.77 132 GLU D C 1
ATOM 6014 O O . GLU D 1 90 ? 27.876 -9.825 9.165 1.00 190.17 132 GLU D O 1
ATOM 6020 N N . SER D 1 91 ? 28.051 -10.566 7.016 1.00 187.68 133 SER D N 1
ATOM 6021 C CA . SER D 1 91 ? 26.635 -10.596 6.649 1.00 187.54 133 SER D CA 1
ATOM 6022 C C . SER D 1 91 ? 26.004 -12.002 6.814 1.00 192.34 133 SER D C 1
ATOM 6023 O O . SER D 1 91 ? 24.953 -12.271 6.223 1.00 191.80 133 SER D O 1
ATOM 6026 N N . LEU D 1 92 ? 26.617 -12.877 7.642 1.00 189.58 134 LEU D N 1
ATOM 6027 C CA . LEU D 1 92 ? 26.111 -14.231 7.909 1.00 189.54 134 LEU D CA 1
ATOM 6028 C C . LEU D 1 92 ? 25.590 -14.374 9.352 1.00 194.11 134 LEU D C 1
ATOM 6029 O O . LEU D 1 92 ? 24.878 -15.338 9.651 1.00 193.62 134 LEU D O 1
ATOM 6034 N N . THR D 1 93 ? 25.937 -13.411 10.234 1.00 191.02 135 THR D N 1
ATOM 6035 C CA . THR D 1 93 ? 25.507 -13.372 11.637 1.00 191.29 135 THR D CA 1
ATOM 6036 C C . THR D 1 93 ? 24.082 -12.792 11.727 1.00 195.07 135 THR D C 1
ATOM 6037 O O . THR D 1 93 ? 23.697 -11.987 10.877 1.00 194.35 135 THR D O 1
ATOM 6041 N N . ARG D 1 94 ? 23.320 -13.194 12.768 1.00 192.09 136 ARG D N 1
ATOM 6042 C CA . ARG D 1 94 ? 21.924 -12.796 13.015 1.00 191.78 136 ARG D CA 1
ATOM 6043 C C . ARG D 1 94 ? 21.715 -11.270 13.025 1.00 195.50 136 ARG D C 1
ATOM 6044 O O . ARG D 1 94 ? 20.705 -10.813 12.497 1.00 194.67 136 ARG D O 1
ATOM 6052 N N . ASP D 1 95 ? 22.670 -10.499 13.596 1.00 192.36 137 ASP D N 1
ATOM 6053 C CA . ASP D 1 95 ? 22.652 -9.032 13.700 1.00 192.01 137 ASP D CA 1
ATOM 6054 C C . ASP D 1 95 ? 22.593 -8.371 12.310 1.00 194.28 137 ASP D C 1
ATOM 6055 O O . ASP D 1 95 ? 21.726 -7.522 12.079 1.00 193.76 137 ASP D O 1
ATOM 6060 N N . ALA D 1 96 ? 23.501 -8.775 11.389 1.00 189.49 138 ALA D N 1
ATOM 6061 C CA . ALA D 1 96 ? 23.585 -8.258 10.018 1.00 188.05 138 ALA D CA 1
ATOM 6062 C C . ALA D 1 96 ? 22.371 -8.655 9.156 1.00 189.51 138 ALA D C 1
ATOM 6063 O O . ALA D 1 96 ? 21.955 -7.866 8.307 1.00 188.62 138 ALA D O 1
ATOM 6065 N N . LEU D 1 97 ? 21.807 -9.867 9.378 1.00 184.47 139 LEU D N 1
ATOM 6066 C CA . LEU D 1 97 ? 20.627 -10.377 8.651 1.00 182.88 139 LEU D CA 1
ATOM 6067 C C . LEU D 1 97 ? 19.356 -9.594 9.037 1.00 184.26 139 LEU D C 1
ATOM 6068 O O . LEU D 1 97 ? 18.415 -9.537 8.241 1.00 183.42 139 LEU D O 1
ATOM 6073 N N . LEU D 1 98 ? 19.340 -8.987 10.249 1.00 179.23 140 LEU D N 1
ATOM 6074 C CA . LEU D 1 98 ? 18.225 -8.174 10.752 1.00 178.06 140 LEU D CA 1
ATOM 6075 C C . LEU D 1 98 ? 18.220 -6.775 10.122 1.00 178.33 140 LEU D C 1
ATOM 6076 O O . LEU D 1 98 ? 17.171 -6.133 10.110 1.00 177.50 140 LEU D O 1
ATOM 6081 N N . GLU D 1 99 ? 19.378 -6.299 9.597 1.00 172.56 141 GLU D N 1
ATOM 6082 C CA . GLU D 1 99 ? 19.519 -4.989 8.927 1.00 170.92 141 GLU D CA 1
ATOM 6083 C C . GLU D 1 99 ? 18.922 -5.032 7.508 1.00 170.97 141 GLU D C 1
ATOM 6084 O O . GLU D 1 99 ? 18.631 -3.990 6.911 1.00 170.04 141 GLU D O 1
ATOM 6090 N N . LEU D 1 100 ? 18.773 -6.255 6.977 1.00 164.98 142 LEU D N 1
ATOM 6091 C CA . LEU D 1 100 ? 18.267 -6.572 5.650 1.00 162.88 142 LEU D CA 1
ATOM 6092 C C . LEU D 1 100 ? 16.751 -6.522 5.584 1.00 163.58 142 LEU D C 1
ATOM 6093 O O . LEU D 1 100 ? 16.065 -7.028 6.480 1.00 163.34 142 LEU D O 1
ATOM 6098 N N . THR D 1 101 ? 16.233 -5.940 4.484 1.00 157.20 143 THR D N 1
ATOM 6099 C CA . THR D 1 101 ? 14.802 -5.887 4.161 1.00 155.34 143 THR D CA 1
ATOM 6100 C C . THR D 1 101 ? 14.386 -7.299 3.745 1.00 155.72 143 THR D C 1
ATOM 6101 O O . THR D 1 101 ? 15.253 -8.088 3.349 1.00 155.34 143 THR D O 1
ATOM 6105 N N . GLU D 1 102 ? 13.082 -7.617 3.808 1.00 149.45 144 GLU D N 1
ATOM 6106 C CA . GLU D 1 102 ? 12.564 -8.924 3.406 1.00 148.08 144 GLU D CA 1
ATOM 6107 C C . GLU D 1 102 ? 13.090 -9.327 2.011 1.00 150.37 144 GLU D C 1
ATOM 6108 O O . GLU D 1 102 ? 13.522 -10.472 1.847 1.00 149.91 144 GLU D O 1
ATOM 6114 N N . GLU D 1 103 ? 13.101 -8.373 1.030 1.00 145.76 145 GLU D N 1
ATOM 6115 C CA . GLU D 1 103 ? 13.596 -8.616 -0.340 1.00 144.78 145 GLU D CA 1
ATOM 6116 C C . GLU D 1 103 ? 15.119 -8.872 -0.368 1.00 147.98 145 GLU D C 1
ATOM 6117 O O . GLU D 1 103 ? 15.528 -9.825 -1.025 1.00 147.91 145 GLU D O 1
ATOM 6123 N N . GLN D 1 104 ? 15.939 -8.064 0.356 1.00 143.33 146 GLN D N 1
ATOM 6124 C CA . GLN D 1 104 ? 17.405 -8.228 0.451 1.00 142.53 146 GLN D CA 1
ATOM 6125 C C . GLN D 1 104 ? 17.779 -9.576 1.076 1.00 145.34 146 GLN D C 1
ATOM 6126 O O . GLN D 1 104 ? 18.695 -10.246 0.595 1.00 144.48 146 GLN D O 1
ATOM 6132 N N . TYR D 1 105 ? 17.051 -9.957 2.145 1.00 141.55 147 TYR D N 1
ATOM 6133 C CA . TYR D 1 105 ? 17.188 -11.209 2.887 1.00 141.35 147 TYR D CA 1
ATOM 6134 C C . TYR D 1 105 ? 16.910 -12.394 1.947 1.00 142.43 147 TYR D C 1
ATOM 6135 O O . TYR D 1 105 ? 17.716 -13.325 1.887 1.00 142.51 147 TYR D O 1
ATOM 6144 N N . VAL D 1 106 ? 15.804 -12.316 1.174 1.00 135.99 148 VAL D N 1
ATOM 6145 C CA . VAL D 1 106 ? 15.388 -13.323 0.198 1.00 134.33 148 VAL D CA 1
ATOM 6146 C C . VAL D 1 106 ? 16.363 -13.314 -1.011 1.00 135.08 148 VAL D C 1
ATOM 6147 O O . VAL D 1 106 ? 16.683 -14.393 -1.517 1.00 134.95 148 VAL D O 1
ATOM 6151 N N . GLU D 1 107 ? 16.859 -12.122 -1.432 1.00 129.04 149 GLU D N 1
ATOM 6152 C CA . GLU D 1 107 ? 17.813 -11.976 -2.541 1.00 127.83 149 GLU D CA 1
ATOM 6153 C C . GLU D 1 107 ? 19.179 -12.563 -2.198 1.00 131.02 149 GLU D C 1
ATOM 6154 O O . GLU D 1 107 ? 19.852 -13.072 -3.092 1.00 129.90 149 GLU D O 1
ATOM 6160 N N . LYS D 1 108 ? 19.588 -12.497 -0.916 1.00 128.15 150 LYS D N 1
ATOM 6161 C CA . LYS D 1 108 ? 20.844 -13.078 -0.439 1.00 128.22 150 LYS D CA 1
ATOM 6162 C C . LYS D 1 108 ? 20.711 -14.612 -0.368 1.00 132.14 150 LYS D C 1
ATOM 6163 O O . LYS D 1 108 ? 21.623 -15.313 -0.803 1.00 131.60 150 LYS D O 1
ATOM 6169 N N . ALA D 1 109 ? 19.564 -15.115 0.165 1.00 128.90 151 ALA D N 1
ATOM 6170 C CA . ALA D 1 109 ? 19.222 -16.540 0.336 1.00 129.03 151 ALA D CA 1
ATOM 6171 C C . ALA D 1 109 ? 19.009 -17.291 -1.001 1.00 132.80 151 ALA D C 1
ATOM 6172 O O . ALA D 1 109 ? 19.145 -18.518 -1.042 1.00 132.11 151 ALA D O 1
ATOM 6174 N N . ALA D 1 110 ? 18.654 -16.560 -2.077 1.00 129.59 152 ALA D N 1
ATOM 6175 C CA . ALA D 1 110 ? 18.445 -17.117 -3.414 1.00 129.44 152 ALA D CA 1
ATOM 6176 C C . ALA D 1 110 ? 19.773 -17.547 -4.046 1.00 133.76 152 ALA D C 1
ATOM 6177 O O . ALA D 1 110 ? 19.762 -18.399 -4.934 1.00 133.52 152 ALA D O 1
ATOM 6179 N N . LEU D 1 111 ? 20.912 -16.969 -3.579 1.00 130.23 153 LEU D N 1
ATOM 6180 C CA . LEU D 1 111 ? 22.264 -17.302 -4.045 1.00 130.01 153 LEU D CA 1
ATOM 6181 C C . LEU D 1 111 ? 22.710 -18.692 -3.554 1.00 135.04 153 LEU D C 1
ATOM 6182 O O . LEU D 1 111 ? 23.650 -19.258 -4.121 1.00 134.78 153 LEU D O 1
ATOM 6187 N N . PHE D 1 112 ? 22.058 -19.223 -2.482 1.00 132.00 154 PHE D N 1
ATOM 6188 C CA . PHE D 1 112 ? 22.433 -20.484 -1.825 1.00 132.14 154 PHE D CA 1
ATOM 6189 C C . PHE D 1 112 ? 21.289 -21.529 -1.725 1.00 136.48 154 PHE D C 1
ATOM 6190 O O . PHE D 1 112 ? 21.489 -22.583 -1.110 1.00 136.80 154 PHE D O 1
ATOM 6198 N N . ASP D 1 113 ? 20.127 -21.269 -2.352 1.00 132.60 155 ASP D N 1
ATOM 6199 C CA . ASP D 1 113 ? 19.011 -22.222 -2.361 1.00 132.61 155 ASP D CA 1
ATOM 6200 C C . ASP D 1 113 ? 18.227 -22.123 -3.679 1.00 135.48 155 ASP D C 1
ATOM 6201 O O . ASP D 1 113 ? 17.816 -21.032 -4.080 1.00 134.72 155 ASP D O 1
ATOM 6206 N N . LYS D 1 114 ? 18.018 -23.288 -4.326 1.00 131.50 156 LYS D N 1
ATOM 6207 C CA . LYS D 1 114 ? 17.324 -23.492 -5.600 1.00 130.70 156 LYS D CA 1
ATOM 6208 C C . LYS D 1 114 ? 15.870 -23.020 -5.569 1.00 133.96 156 LYS D C 1
ATOM 6209 O O . LYS D 1 114 ? 15.429 -22.333 -6.493 1.00 133.24 156 LYS D O 1
ATOM 6215 N N . ASP D 1 115 ? 15.124 -23.419 -4.527 1.00 130.35 157 ASP D N 1
ATOM 6216 C CA . ASP D 1 115 ? 13.708 -23.094 -4.358 1.00 129.91 157 ASP D CA 1
ATOM 6217 C C . ASP D 1 115 ? 13.515 -21.619 -4.013 1.00 132.59 157 ASP D C 1
ATOM 6218 O O . ASP D 1 115 ? 12.560 -21.017 -4.501 1.00 132.10 157 ASP D O 1
ATOM 6223 N N . VAL D 1 116 ? 14.445 -21.021 -3.233 1.00 127.92 158 VAL D N 1
ATOM 6224 C CA . VAL D 1 116 ? 14.411 -19.597 -2.881 1.00 126.39 158 VAL D CA 1
ATOM 6225 C C . VAL D 1 116 ? 14.665 -18.782 -4.162 1.00 126.80 158 VAL D C 1
ATOM 6226 O O . VAL D 1 116 ? 13.994 -17.773 -4.360 1.00 126.39 158 VAL D O 1
ATOM 6230 N N . TYR D 1 117 ? 15.560 -19.268 -5.059 1.00 120.46 159 TYR D N 1
ATOM 6231 C CA . TYR D 1 117 ? 15.865 -18.639 -6.345 1.00 118.59 159 TYR D CA 1
ATOM 6232 C C . TYR D 1 117 ? 14.615 -18.598 -7.230 1.00 120.39 159 TYR D C 1
ATOM 6233 O O . TYR D 1 117 ? 14.280 -17.521 -7.726 1.00 119.99 159 TYR D O 1
ATOM 6242 N N . ARG D 1 118 ? 13.912 -19.746 -7.394 1.00 115.13 160 ARG D N 1
ATOM 6243 C CA . ARG D 1 118 ? 12.682 -19.850 -8.186 1.00 114.05 160 ARG D CA 1
ATOM 6244 C C . ARG D 1 118 ? 11.581 -18.940 -7.613 1.00 116.21 160 ARG D C 1
ATOM 6245 O O . ARG D 1 118 ? 10.966 -18.195 -8.374 1.00 115.79 160 ARG D O 1
ATOM 6253 N N . ASN D 1 119 ? 11.352 -18.992 -6.285 1.00 111.24 161 ASN D N 1
ATOM 6254 C CA . ASN D 1 119 ? 10.343 -18.183 -5.603 1.00 110.15 161 ASN D CA 1
ATOM 6255 C C . ASN D 1 119 ? 10.654 -16.691 -5.710 1.00 111.18 161 ASN D C 1
ATOM 6256 O O . ASN D 1 119 ? 9.730 -15.904 -5.899 1.00 110.00 161 ASN D O 1
ATOM 6261 N N . ASN D 1 120 ? 11.947 -16.312 -5.630 1.00 106.24 162 ASN D N 1
ATOM 6262 C CA . ASN D 1 120 ? 12.416 -14.931 -5.763 1.00 105.19 162 ASN D CA 1
ATOM 6263 C C . ASN D 1 120 ? 12.116 -14.399 -7.177 1.00 107.92 162 ASN D C 1
ATOM 6264 O O . ASN D 1 120 ? 11.686 -13.254 -7.325 1.00 108.00 162 ASN D O 1
ATOM 6269 N N . LEU D 1 121 ? 12.318 -15.247 -8.206 1.00 102.26 163 LEU D N 1
ATOM 6270 C CA . LEU D 1 121 ? 12.062 -14.924 -9.606 1.00 100.08 163 LEU D CA 1
ATOM 6271 C C . LEU D 1 121 ? 10.573 -14.704 -9.846 1.00 99.70 163 LEU D C 1
ATOM 6272 O O . LEU D 1 121 ? 10.200 -13.770 -10.555 1.00 97.61 163 LEU D O 1
ATOM 6277 N N . GLN D 1 122 ? 9.739 -15.565 -9.212 1.00 95.43 164 GLN D N 1
ATOM 6278 C CA . GLN D 1 122 ? 8.273 -15.590 -9.238 1.00 94.92 164 GLN D CA 1
ATOM 6279 C C . GLN D 1 122 ? 7.689 -14.307 -8.622 1.00 98.39 164 GLN D C 1
ATOM 6280 O O . GLN D 1 122 ? 6.771 -13.713 -9.181 1.00 97.53 164 GLN D O 1
ATOM 6286 N N . ARG D 1 123 ? 8.237 -13.895 -7.472 1.00 95.01 165 ARG D N 1
ATOM 6287 C CA . ARG D 1 123 ? 7.909 -12.693 -6.704 1.00 94.52 165 ARG D CA 1
ATOM 6288 C C . ARG D 1 123 ? 8.243 -11.446 -7.536 1.00 96.13 165 ARG D C 1
ATOM 6289 O O . ARG D 1 123 ? 7.414 -10.546 -7.626 1.00 95.14 165 ARG D O 1
ATOM 6297 N N . GLN D 1 124 ? 9.432 -11.421 -8.168 1.00 91.99 166 GLN D N 1
ATOM 6298 C CA . GLN D 1 124 ? 9.907 -10.319 -9.003 1.00 92.04 166 GLN D CA 1
ATOM 6299 C C . GLN D 1 124 ? 9.021 -10.110 -10.231 1.00 98.37 166 GLN D C 1
ATOM 6300 O O . GLN D 1 124 ? 8.815 -8.957 -10.609 1.00 99.21 166 GLN D O 1
ATOM 6306 N N . THR D 1 125 ? 8.475 -11.201 -10.826 1.00 94.38 167 THR D N 1
ATOM 6307 C CA . THR D 1 125 ? 7.589 -11.107 -11.983 1.00 93.63 167 THR D CA 1
ATOM 6308 C C . THR D 1 125 ? 6.220 -10.564 -11.554 1.00 96.56 167 THR D C 1
ATOM 6309 O O . THR D 1 125 ? 5.752 -9.607 -12.177 1.00 96.04 167 THR D O 1
ATOM 6313 N N . TYR D 1 126 ? 5.605 -11.128 -10.485 1.00 92.46 168 TYR D N 1
ATOM 6314 C CA . TYR D 1 126 ? 4.292 -10.681 -9.999 1.00 92.49 168 TYR D CA 1
ATOM 6315 C C . TYR D 1 126 ? 4.319 -9.231 -9.531 1.00 93.23 168 TYR D C 1
ATOM 6316 O O . TYR D 1 126 ? 3.353 -8.514 -9.777 1.00 92.61 168 TYR D O 1
ATOM 6325 N N . GLU D 1 127 ? 5.424 -8.790 -8.894 1.00 87.73 169 GLU D N 1
ATOM 6326 C CA . GLU D 1 127 ? 5.594 -7.407 -8.420 1.00 85.93 169 GLU D CA 1
ATOM 6327 C C . GLU D 1 127 ? 5.748 -6.446 -9.603 1.00 84.60 169 GLU D C 1
ATOM 6328 O O . GLU D 1 127 ? 5.164 -5.358 -9.588 1.00 83.53 169 GLU D O 1
ATOM 6334 N N . ARG D 1 128 ? 6.513 -6.864 -10.632 1.00 77.53 170 ARG D N 1
ATOM 6335 C CA . ARG D 1 128 ? 6.718 -6.089 -11.853 1.00 75.70 170 ARG D CA 1
ATOM 6336 C C . ARG D 1 128 ? 5.378 -5.894 -12.571 1.00 77.68 170 ARG D C 1
ATOM 6337 O O . ARG D 1 128 ? 5.063 -4.778 -12.974 1.00 77.61 170 ARG D O 1
ATOM 6345 N N . LEU D 1 129 ? 4.584 -6.970 -12.691 1.00 72.07 171 LEU D N 1
ATOM 6346 C CA . LEU D 1 129 ? 3.273 -6.941 -13.326 1.00 70.28 171 LEU D CA 1
ATOM 6347 C C . LEU D 1 129 ? 2.266 -6.139 -12.502 1.00 71.32 171 LEU D C 1
ATOM 6348 O O . LEU D 1 129 ? 1.371 -5.541 -13.086 1.00 69.94 171 LEU D O 1
ATOM 6353 N N . LEU D 1 130 ? 2.420 -6.092 -11.159 1.00 66.56 172 LEU D N 1
ATOM 6354 C CA . LEU D 1 130 ? 1.546 -5.272 -10.311 1.00 65.23 172 LEU D CA 1
ATOM 6355 C C . LEU D 1 130 ? 1.745 -3.788 -10.677 1.00 66.35 172 LEU D C 1
ATOM 6356 O O . LEU D 1 130 ? 0.770 -3.072 -10.896 1.00 65.87 172 LEU D O 1
ATOM 6361 N N . ARG D 1 131 ? 3.002 -3.379 -10.867 1.00 60.92 173 ARG D N 1
ATOM 6362 C CA . ARG D 1 131 ? 3.390 -2.030 -11.260 1.00 60.42 173 ARG D CA 1
ATOM 6363 C C . ARG D 1 131 ? 2.987 -1.698 -12.709 1.00 66.15 173 ARG D C 1
ATOM 6364 O O . ARG D 1 131 ? 2.379 -0.654 -12.956 1.00 65.77 173 ARG D O 1
ATOM 6372 N N . SER D 1 132 ? 3.344 -2.567 -13.678 1.00 63.27 174 SER D N 1
ATOM 6373 C CA . SER D 1 132 ? 3.061 -2.274 -15.077 1.00 62.51 174 SER D CA 1
ATOM 6374 C C . SER D 1 132 ? 1.559 -2.347 -15.400 1.00 67.06 174 SER D C 1
ATOM 6375 O O . SER D 1 132 ? 1.105 -1.569 -16.240 1.00 67.69 174 SER D O 1
ATOM 6378 N N . GLU D 1 133 ? 0.783 -3.213 -14.712 1.00 62.46 175 GLU D N 1
ATOM 6379 C CA . GLU D 1 133 ? -0.656 -3.315 -14.954 1.00 61.59 175 GLU D CA 1
ATOM 6380 C C . GLU D 1 133 ? -1.395 -2.155 -14.338 1.00 66.50 175 GLU D C 1
ATOM 6381 O O . GLU D 1 133 ? -2.415 -1.751 -14.886 1.00 66.41 175 GLU D O 1
ATOM 6387 N N . THR D 1 134 ? -0.855 -1.551 -13.266 1.00 64.44 176 THR D N 1
ATOM 6388 C CA . THR D 1 134 ? -1.466 -0.369 -12.681 1.00 64.41 176 THR D CA 1
ATOM 6389 C C . THR D 1 134 ? -1.286 0.817 -13.694 1.00 68.01 176 THR D C 1
ATOM 6390 O O . THR D 1 134 ? -2.224 1.587 -13.904 1.00 68.99 176 THR D O 1
ATOM 6394 N N . ASP D 1 135 ? -0.130 0.865 -14.401 1.00 62.16 177 ASP D N 1
ATOM 6395 C CA . ASP D 1 135 ? 0.186 1.873 -15.415 1.00 60.22 177 ASP D CA 1
ATOM 6396 C C . ASP D 1 135 ? -0.724 1.732 -16.635 1.00 60.99 177 ASP D C 1
ATOM 6397 O O . ASP D 1 135 ? -1.321 2.731 -17.050 1.00 60.32 177 ASP D O 1
ATOM 6402 N N . VAL D 1 136 ? -0.839 0.504 -17.190 1.00 55.10 178 VAL D N 1
ATOM 6403 C CA . VAL D 1 136 ? -1.680 0.172 -18.347 1.00 54.22 178 VAL D CA 1
ATOM 6404 C C . VAL D 1 136 ? -3.131 0.558 -18.047 1.00 59.35 178 VAL D C 1
ATOM 6405 O O . VAL D 1 136 ? -3.756 1.237 -18.863 1.00 59.66 178 VAL D O 1
ATOM 6409 N N . SER D 1 137 ? -3.654 0.151 -16.874 1.00 56.82 179 SER D N 1
ATOM 6410 C CA . SER D 1 137 ? -5.036 0.425 -16.482 1.00 56.58 179 SER D CA 1
ATOM 6411 C C . SER D 1 137 ? -5.275 1.895 -16.289 1.00 58.59 179 SER D C 1
ATOM 6412 O O . SER D 1 137 ? -6.251 2.402 -16.841 1.00 57.69 179 SER D O 1
ATOM 6415 N N . TYR D 1 138 ? -4.379 2.591 -15.538 1.00 53.73 180 TYR D N 1
ATOM 6416 C CA . TYR D 1 138 ? -4.528 4.014 -15.296 1.00 52.57 180 TYR D CA 1
ATOM 6417 C C . TYR D 1 138 ? -4.643 4.769 -16.610 1.00 57.13 180 TYR D C 1
ATOM 6418 O O . TYR D 1 138 ? -5.589 5.530 -16.773 1.00 57.34 180 TYR D O 1
ATOM 6427 N N . ARG D 1 139 ? -3.712 4.543 -17.545 1.00 53.50 181 ARG D N 1
ATOM 6428 C CA . ARG D 1 139 ? -3.698 5.184 -18.856 1.00 52.48 181 ARG D CA 1
ATOM 6429 C C . ARG D 1 139 ? -4.983 4.894 -19.670 1.00 57.83 181 ARG D C 1
ATOM 6430 O O . ARG D 1 139 ? -5.454 5.781 -20.371 1.00 58.84 181 ARG D O 1
ATOM 6438 N N . GLU D 1 140 ? -5.572 3.694 -19.535 1.00 55.46 182 GLU D N 1
ATOM 6439 C CA . GLU D 1 140 ? -6.801 3.301 -20.226 1.00 55.85 182 GLU D CA 1
ATOM 6440 C C . GLU D 1 140 ? -8.041 3.928 -19.565 1.00 59.97 182 GLU D C 1
ATOM 6441 O O . GLU D 1 140 ? -8.854 4.530 -20.264 1.00 59.49 182 GLU D O 1
ATOM 6447 N N . VAL D 1 141 ? -8.165 3.804 -18.225 1.00 56.66 183 VAL D N 1
ATOM 6448 C CA . VAL D 1 141 ? -9.259 4.336 -17.415 1.00 56.00 183 VAL D CA 1
ATOM 6449 C C . VAL D 1 141 ? -9.275 5.874 -17.478 1.00 60.08 183 VAL D C 1
ATOM 6450 O O . VAL D 1 141 ? -10.365 6.453 -17.581 1.00 63.20 183 VAL D O 1
ATOM 6454 N N . ALA D 1 142 ? -8.089 6.533 -17.467 1.00 52.34 184 ALA D N 1
ATOM 6455 C CA . ALA D 1 142 ? -7.980 7.987 -17.585 1.00 50.15 184 ALA D CA 1
ATOM 6456 C C . ALA D 1 142 ? -8.492 8.464 -18.944 1.00 54.13 184 ALA D C 1
ATOM 6457 O O . ALA D 1 142 ? -9.145 9.496 -19.003 1.00 54.89 184 ALA D O 1
ATOM 6459 N N . ARG D 1 143 ? -8.227 7.716 -20.024 1.00 52.44 185 ARG D N 1
ATOM 6460 C CA . ARG D 1 143 ? -8.685 8.045 -21.384 1.00 53.56 185 ARG D CA 1
ATOM 6461 C C . ARG D 1 143 ? -10.228 8.035 -21.441 1.00 57.23 185 ARG D C 1
ATOM 6462 O O . ARG D 1 143 ? -10.812 8.978 -21.978 1.00 57.41 185 ARG D O 1
ATOM 6470 N N . THR D 1 144 ? -10.870 7.006 -20.838 1.00 54.11 186 THR D N 1
ATOM 6471 C CA . THR D 1 144 ? -12.325 6.863 -20.748 1.00 55.38 186 THR D CA 1
ATOM 6472 C C . THR D 1 144 ? -12.898 7.957 -19.839 1.00 63.04 186 THR D C 1
ATOM 6473 O O . THR D 1 144 ? -13.939 8.528 -20.174 1.00 66.58 186 THR D O 1
ATOM 6477 N N . PHE D 1 145 ? -12.226 8.255 -18.702 1.00 57.49 187 PHE D N 1
ATOM 6478 C CA . PHE D 1 145 ? -12.651 9.285 -17.747 1.00 56.29 187 PHE D CA 1
ATOM 6479 C C . PHE D 1 145 ? -12.694 10.662 -18.410 1.00 60.86 187 PHE D C 1
ATOM 6480 O O . PHE D 1 145 ? -13.689 11.357 -18.272 1.00 61.42 187 PHE D O 1
ATOM 6488 N N . ILE D 1 146 ? -11.618 11.055 -19.117 1.00 56.90 188 ILE D N 1
ATOM 6489 C CA . ILE D 1 146 ? -11.498 12.347 -19.806 1.00 55.32 188 ILE D CA 1
ATOM 6490 C C . ILE D 1 146 ? -12.580 12.477 -20.875 1.00 59.29 188 ILE D C 1
ATOM 6491 O O . ILE D 1 146 ? -13.147 13.557 -21.043 1.00 58.86 188 ILE D O 1
ATOM 6496 N N . ALA D 1 147 ? -12.853 11.377 -21.598 1.00 56.93 189 ALA D N 1
ATOM 6497 C CA . ALA D 1 147 ? -13.857 11.314 -22.668 1.00 56.51 189 ALA D CA 1
ATOM 6498 C C . ALA D 1 147 ? -15.270 11.648 -22.135 1.00 60.89 189 ALA D C 1
ATOM 6499 O O . ALA D 1 147 ? -16.006 12.409 -22.774 1.00 59.90 189 ALA D O 1
ATOM 6501 N N . ARG D 1 148 ? -15.605 11.132 -20.933 1.00 57.69 190 ARG D N 1
ATOM 6502 C CA . ARG D 1 148 ? -16.916 11.265 -20.301 1.00 57.73 190 ARG D CA 1
ATOM 6503 C C . ARG D 1 148 ? -17.023 12.366 -19.248 1.00 64.81 190 ARG D C 1
ATOM 6504 O O . ARG D 1 148 ? -18.148 12.738 -18.908 1.00 67.66 190 ARG D O 1
ATOM 6512 N N . GLU D 1 149 ? -15.891 12.857 -18.692 1.00 58.57 191 GLU D N 1
ATOM 6513 C CA . GLU D 1 149 ? -15.934 13.852 -17.634 1.00 57.27 191 GLU D CA 1
ATOM 6514 C C . GLU D 1 149 ? -15.068 15.083 -17.872 1.00 61.86 191 GLU D C 1
ATOM 6515 O O . GLU D 1 149 ? -15.277 16.087 -17.175 1.00 64.12 191 GLU D O 1
ATOM 6521 N N . GLY D 1 150 ? -14.135 15.023 -18.808 1.00 56.17 192 GLY D N 1
ATOM 6522 C CA . GLY D 1 150 ? -13.217 16.121 -19.080 1.00 55.19 192 GLY D CA 1
ATOM 6523 C C . GLY D 1 150 ? -11.915 15.997 -18.313 1.00 60.21 192 GLY D C 1
ATOM 6524 O O . GLY D 1 150 ? -11.853 15.351 -17.257 1.00 60.82 192 GLY D O 1
ATOM 6525 N N . GLU D 1 151 ? -10.860 16.622 -18.841 1.00 56.06 193 GLU D N 1
ATOM 6526 C CA . GLU D 1 151 ? -9.532 16.563 -18.234 1.00 54.96 193 GLU D CA 1
ATOM 6527 C C . GLU D 1 151 ? -9.473 17.386 -16.920 1.00 58.96 193 GLU D C 1
ATOM 6528 O O . GLU D 1 151 ? -8.879 16.873 -15.961 1.00 58.84 193 GLU D O 1
ATOM 6534 N N . PRO D 1 152 ? -10.130 18.581 -16.789 1.00 53.32 194 PRO D N 1
ATOM 6535 C CA . PRO D 1 152 ? -10.097 19.294 -15.503 1.00 51.85 194 PRO D CA 1
ATOM 6536 C C . PRO D 1 152 ? -10.638 18.473 -14.335 1.00 55.97 194 PRO D C 1
ATOM 6537 O O . PRO D 1 152 ? -10.114 18.581 -13.216 1.00 56.28 194 PRO D O 1
ATOM 6541 N N . ALA D 1 153 ? -11.670 17.645 -14.593 1.00 52.88 195 ALA D N 1
ATOM 6542 C CA . ALA D 1 153 ? -12.316 16.783 -13.601 1.00 51.78 195 ALA D CA 1
ATOM 6543 C C . ALA D 1 153 ? -11.327 15.732 -13.087 1.00 55.88 195 ALA D C 1
ATOM 6544 O O . ALA D 1 153 ? -11.294 15.480 -11.880 1.00 55.65 195 ALA D O 1
ATOM 6546 N N . LEU D 1 154 ? -10.487 15.152 -13.997 1.00 51.22 196 LEU D N 1
ATOM 6547 C CA . LEU D 1 154 ? -9.467 14.165 -13.633 1.00 50.16 196 LEU D CA 1
ATOM 6548 C C . LEU D 1 154 ? -8.363 14.854 -12.829 1.00 54.79 196 LEU D C 1
ATOM 6549 O O . LEU D 1 154 ? -7.968 14.369 -11.763 1.00 55.04 196 LEU D O 1
ATOM 6554 N N . ASN D 1 155 ? -7.938 16.041 -13.309 1.00 49.68 197 ASN D N 1
ATOM 6555 C CA . ASN D 1 155 ? -6.893 16.837 -12.703 1.00 48.40 197 ASN D CA 1
ATOM 6556 C C . ASN D 1 155 ? -7.220 17.161 -11.255 1.00 51.98 197 ASN D C 1
ATOM 6557 O O . ASN D 1 155 ? -6.350 17.021 -10.410 1.00 53.05 197 ASN D O 1
ATOM 6562 N N . ALA D 1 156 ? -8.478 17.498 -10.950 1.00 47.88 198 ALA D N 1
ATOM 6563 C CA . ALA D 1 156 ? -8.945 17.802 -9.595 1.00 45.96 198 ALA D CA 1
ATOM 6564 C C . ALA D 1 156 ? -8.860 16.547 -8.676 1.00 52.94 198 ALA D C 1
ATOM 6565 O O . ALA D 1 156 ? -8.415 16.655 -7.532 1.00 54.28 198 ALA D O 1
ATOM 6567 N N . LYS D 1 157 ? -9.201 15.364 -9.208 1.00 50.57 199 LYS D N 1
ATOM 6568 C CA . LYS D 1 157 ? -9.160 14.090 -8.488 1.00 51.45 199 LYS D CA 1
ATOM 6569 C C . LYS D 1 157 ? -7.738 13.686 -8.143 1.00 57.94 199 LYS D C 1
ATOM 6570 O O . LYS D 1 157 ? -7.481 13.284 -6.998 1.00 58.40 199 LYS D O 1
ATOM 6576 N N . ILE D 1 158 ? -6.815 13.799 -9.126 1.00 54.38 200 ILE D N 1
ATOM 6577 C CA . ILE D 1 158 ? -5.394 13.493 -8.968 1.00 53.06 200 ILE D CA 1
ATOM 6578 C C . ILE D 1 158 ? -4.760 14.472 -7.949 1.00 58.43 200 ILE D C 1
ATOM 6579 O O . ILE D 1 158 ? -3.982 14.047 -7.103 1.00 59.24 200 ILE D O 1
ATOM 6584 N N . GLU D 1 159 ? -5.132 15.753 -8.001 1.00 56.07 201 GLU D N 1
ATOM 6585 C CA . GLU D 1 159 ? -4.660 16.775 -7.070 1.00 56.32 201 GLU D CA 1
ATOM 6586 C C . GLU D 1 159 ? -5.087 16.441 -5.623 1.00 65.54 201 GLU D C 1
ATOM 6587 O O . GLU D 1 159 ? -4.249 16.476 -4.713 1.00 67.05 201 GLU D O 1
ATOM 6593 N N . ARG D 1 160 ? -6.383 16.117 -5.428 1.00 62.99 202 ARG D N 1
ATOM 6594 C CA . ARG D 1 160 ? -6.968 15.737 -4.144 1.00 64.02 202 ARG D CA 1
ATOM 6595 C C . ARG D 1 160 ? -6.202 14.534 -3.551 1.00 70.51 202 ARG D C 1
ATOM 6596 O O . ARG D 1 160 ? -5.886 14.527 -2.366 1.00 70.80 202 ARG D O 1
ATOM 6604 N N . LEU D 1 161 ? -5.821 13.575 -4.410 1.00 68.30 203 LEU D N 1
ATOM 6605 C CA . LEU D 1 161 ? -5.076 12.376 -4.040 1.00 68.66 203 LEU D CA 1
ATOM 6606 C C . LEU D 1 161 ? -3.629 12.703 -3.682 1.00 74.21 203 LEU D C 1
ATOM 6607 O O . LEU D 1 161 ? -3.127 12.185 -2.692 1.00 75.09 203 LEU D O 1
ATOM 6612 N N . ALA D 1 162 ? -2.964 13.552 -4.476 1.00 70.98 204 ALA D N 1
ATOM 6613 C CA . ALA D 1 162 ? -1.579 13.957 -4.250 1.00 70.63 204 ALA D CA 1
ATOM 6614 C C . ALA D 1 162 ? -1.437 14.739 -2.948 1.00 76.94 204 ALA D C 1
ATOM 6615 O O . ALA D 1 162 ? -0.410 14.612 -2.275 1.00 76.85 204 ALA D O 1
ATOM 6617 N N . LEU D 1 163 ? -2.459 15.525 -2.580 1.00 74.85 205 LEU D N 1
ATOM 6618 C CA . LEU D 1 163 ? -2.426 16.308 -1.351 1.00 75.16 205 LEU D CA 1
ATOM 6619 C C . LEU D 1 163 ? -2.657 15.433 -0.118 1.00 84.42 205 LEU D C 1
ATOM 6620 O O . LEU D 1 163 ? -1.941 15.613 0.868 1.00 84.62 205 LEU D O 1
ATOM 6625 N N . THR D 1 164 ? -3.602 14.464 -0.172 1.00 84.16 206 THR D N 1
ATOM 6626 C CA . THR D 1 164 ? -3.870 13.582 0.982 1.00 85.77 206 THR D CA 1
ATOM 6627 C C . THR D 1 164 ? -2.670 12.648 1.259 1.00 93.26 206 THR D C 1
ATOM 6628 O O . THR D 1 164 ? -2.336 12.407 2.418 1.00 93.71 206 THR D O 1
ATOM 6632 N N . LEU D 1 165 ? -2.004 12.177 0.190 1.00 92.16 207 LEU D N 1
ATOM 6633 C CA . LEU D 1 165 ? -0.849 11.287 0.268 1.00 93.61 207 LEU D CA 1
ATOM 6634 C C . LEU D 1 165 ? 0.447 12.026 0.674 1.00 99.73 207 LEU D C 1
ATOM 6635 O O . LEU D 1 165 ? 1.366 11.380 1.177 1.00 98.84 207 LEU D O 1
ATOM 6640 N N . GLU D 1 166 ? 0.500 13.368 0.505 1.00 99.53 208 GLU D N 1
ATOM 6641 C CA . GLU D 1 166 ? 1.645 14.220 0.884 1.00 101.17 208 GLU D CA 1
ATOM 6642 C C . GLU D 1 166 ? 1.692 14.428 2.414 1.00 109.12 208 GLU D C 1
ATOM 6643 O O . GLU D 1 166 ? 2.779 14.630 2.965 1.00 109.13 208 GLU D O 1
ATOM 6649 N N . ASN D 1 167 ? 0.510 14.394 3.085 1.00 108.33 209 ASN D N 1
ATOM 6650 C CA . ASN D 1 167 ? 0.350 14.542 4.540 1.00 109.73 209 ASN D CA 1
ATOM 6651 C C . ASN D 1 167 ? 0.787 13.265 5.291 1.00 115.52 209 ASN D C 1
ATOM 6652 O O . ASN D 1 167 ? 1.279 13.367 6.420 1.00 116.02 209 ASN D O 1
ATOM 6657 N N . ASN D 1 168 ? 0.611 12.076 4.659 1.00 112.17 210 ASN D N 1
ATOM 6658 C CA . ASN D 1 168 ? 1.000 10.766 5.197 1.00 140.87 210 ASN D CA 1
ATOM 6659 C C . ASN D 1 168 ? 2.476 10.466 4.907 1.00 159.23 210 ASN D C 1
ATOM 6660 O O . ASN D 1 168 ? 3.373 11.115 5.446 1.00 114.67 210 ASN D O 1
ATOM 6665 N N . LEU D 1 175 ? 2.160 -1.629 1.172 1.00 134.40 217 LEU D N 1
ATOM 6666 C CA . LEU D 1 175 ? 3.076 -1.876 0.055 1.00 134.04 217 LEU D CA 1
ATOM 6667 C C . LEU D 1 175 ? 2.510 -1.257 -1.251 1.00 137.33 217 LEU D C 1
ATOM 6668 O O . LEU D 1 175 ? 1.996 -1.970 -2.127 1.00 136.93 217 LEU D O 1
ATOM 6673 N N . ASP D 1 176 ? 2.614 0.090 -1.353 1.00 132.33 218 ASP D N 1
ATOM 6674 C CA . ASP D 1 176 ? 2.123 0.873 -2.493 1.00 130.79 218 ASP D CA 1
ATOM 6675 C C . ASP D 1 176 ? 3.176 1.027 -3.610 1.00 130.28 218 ASP D C 1
ATOM 6676 O O . ASP D 1 176 ? 4.353 1.295 -3.348 1.00 130.27 218 ASP D O 1
ATOM 6681 N N . TYR D 1 177 ? 2.709 0.838 -4.857 1.00 122.25 219 TYR D N 1
ATOM 6682 C CA . TYR D 1 177 ? 3.420 0.928 -6.142 1.00 119.63 219 TYR D CA 1
ATOM 6683 C C . TYR D 1 177 ? 2.572 1.848 -7.039 1.00 115.70 219 TYR D C 1
ATOM 6684 O O . TYR D 1 177 ? 1.347 1.666 -7.075 1.00 115.52 219 TYR D O 1
ATOM 6693 N N . LEU D 1 178 ? 3.185 2.872 -7.698 1.00 105.47 220 LEU D N 1
ATOM 6694 C CA . LEU D 1 178 ? 2.458 3.879 -8.505 1.00 101.68 220 LEU D CA 1
ATOM 6695 C C . LEU D 1 178 ? 1.274 4.412 -7.672 1.00 96.55 220 LEU D C 1
ATOM 6696 O O . LEU D 1 178 ? 0.110 4.357 -8.083 1.00 94.91 220 LEU D O 1
ATOM 6701 N N . ALA D 1 179 ? 1.621 4.857 -6.452 1.00 87.24 221 ALA D N 1
ATOM 6702 C CA . ALA D 1 179 ? 0.785 5.296 -5.352 1.00 84.62 221 ALA D CA 1
ATOM 6703 C C . ALA D 1 179 ? -0.430 6.138 -5.738 1.00 83.68 221 ALA D C 1
ATOM 6704 O O . ALA D 1 179 ? -1.514 5.860 -5.216 1.00 84.83 221 ALA D O 1
ATOM 6706 N N . ILE D 1 180 ? -0.284 7.143 -6.620 1.00 73.24 222 ILE D N 1
ATOM 6707 C CA . ILE D 1 180 ? -1.430 8.011 -6.924 1.00 69.94 222 ILE D CA 1
ATOM 6708 C C . ILE D 1 180 ? -2.379 7.327 -7.932 1.00 69.14 222 ILE D C 1
ATOM 6709 O O . ILE D 1 180 ? -3.598 7.326 -7.711 1.00 68.88 222 ILE D O 1
ATOM 6714 N N . ALA D 1 181 ? -1.811 6.720 -8.999 1.00 63.26 223 ALA D N 1
ATOM 6715 C CA . ALA D 1 181 ? -2.543 5.999 -10.041 1.00 61.78 223 ALA D CA 1
ATOM 6716 C C . ALA D 1 181 ? -3.350 4.838 -9.459 1.00 67.07 223 ALA D C 1
ATOM 6717 O O . ALA D 1 181 ? -4.515 4.678 -9.822 1.00 67.07 223 ALA D O 1
ATOM 6719 N N . ALA D 1 182 ? -2.748 4.043 -8.545 1.00 64.52 224 ALA D N 1
ATOM 6720 C CA . ALA D 1 182 ? -3.391 2.877 -7.925 1.00 64.22 224 ALA D CA 1
ATOM 6721 C C . ALA D 1 182 ? -4.571 3.308 -7.066 1.00 66.99 224 ALA D C 1
ATOM 6722 O O . ALA D 1 182 ? -5.652 2.726 -7.168 1.00 66.81 224 ALA D O 1
ATOM 6724 N N . ASP D 1 183 ? -4.381 4.374 -6.284 1.00 63.40 225 ASP D N 1
ATOM 6725 C CA . ASP D 1 183 ? -5.395 4.948 -5.405 1.00 63.57 225 ASP D CA 1
ATOM 6726 C C . ASP D 1 183 ? -6.587 5.476 -6.202 1.00 66.25 225 ASP D C 1
ATOM 6727 O O . ASP D 1 183 ? -7.733 5.272 -5.794 1.00 66.95 225 ASP D O 1
ATOM 6732 N N . PHE D 1 184 ? -6.319 6.104 -7.363 1.00 60.41 226 PHE D N 1
ATOM 6733 C CA . PHE D 1 184 ? -7.354 6.576 -8.267 1.00 58.74 226 PHE D CA 1
ATOM 6734 C C . PHE D 1 184 ? -8.196 5.399 -8.763 1.00 64.37 226 PHE D C 1
ATOM 6735 O O . PHE D 1 184 ? -9.417 5.443 -8.653 1.00 64.53 226 PHE D O 1
ATOM 6743 N N . LEU D 1 185 ? -7.547 4.344 -9.291 1.00 62.32 227 LEU D N 1
ATOM 6744 C CA . LEU D 1 185 ? -8.230 3.171 -9.840 1.00 62.55 227 LEU D CA 1
ATOM 6745 C C . LEU D 1 185 ? -9.046 2.448 -8.775 1.00 68.86 227 LEU D C 1
ATOM 6746 O O . LEU D 1 185 ? -10.174 2.043 -9.070 1.00 68.29 227 LEU D O 1
ATOM 6751 N N . LYS D 1 186 ? -8.508 2.343 -7.533 1.00 67.61 228 LYS D N 1
ATOM 6752 C CA . LYS D 1 186 ? -9.186 1.717 -6.392 1.00 68.67 228 LYS D CA 1
ATOM 6753 C C . LYS D 1 186 ? -10.457 2.499 -6.010 1.00 72.48 228 LYS D C 1
ATOM 6754 O O . LYS D 1 186 ? -11.531 1.895 -5.911 1.00 72.56 228 LYS D O 1
ATOM 6760 N N . ASN D 1 187 ? -10.338 3.837 -5.839 1.00 68.15 229 ASN D N 1
ATOM 6761 C CA . ASN D 1 187 ? -11.455 4.709 -5.480 1.00 67.96 229 ASN D CA 1
ATOM 6762 C C . ASN D 1 187 ? -12.564 4.673 -6.522 1.00 70.95 229 ASN D C 1
ATOM 6763 O O . ASN D 1 187 ? -13.736 4.670 -6.150 1.00 71.61 229 ASN D O 1
ATOM 6768 N N . GLN D 1 188 ? -12.202 4.654 -7.812 1.00 66.35 230 GLN D N 1
ATOM 6769 C CA . GLN D 1 188 ? -13.164 4.624 -8.920 1.00 65.90 230 GLN D CA 1
ATOM 6770 C C . GLN D 1 188 ? -13.880 3.294 -8.994 1.00 71.62 230 GLN D C 1
ATOM 6771 O O . GLN D 1 188 ? -15.072 3.272 -9.308 1.00 70.93 230 GLN D O 1
ATOM 6777 N N . ALA D 1 189 ? -13.168 2.193 -8.691 1.00 70.72 231 ALA D N 1
ATOM 6778 C CA . ALA D 1 189 ? -13.738 0.843 -8.664 1.00 71.90 231 ALA D CA 1
ATOM 6779 C C . ALA D 1 189 ? -14.795 0.737 -7.560 1.00 79.55 231 ALA D C 1
ATOM 6780 O O . ALA D 1 189 ? -15.856 0.143 -7.771 1.00 81.51 231 ALA D O 1
ATOM 6782 N N . ASN D 1 190 ? -14.527 1.364 -6.409 1.00 75.86 232 ASN D N 1
ATOM 6783 C CA . ASN D 1 190 ? -15.432 1.377 -5.267 1.00 75.95 232 ASN D CA 1
ATOM 6784 C C . ASN D 1 190 ? -16.667 2.225 -5.552 1.00 80.48 232 ASN D C 1
ATOM 6785 O O . ASN D 1 190 ? -17.749 1.888 -5.072 1.00 83.18 232 ASN D O 1
ATOM 6790 N N . LEU D 1 191 ? -16.519 3.301 -6.340 1.00 74.10 233 LEU D N 1
ATOM 6791 C CA . LEU D 1 191 ? -17.618 4.192 -6.713 1.00 72.58 233 LEU D CA 1
ATOM 6792 C C . LEU D 1 191 ? -18.467 3.630 -7.835 1.00 77.54 233 LEU D C 1
ATOM 6793 O O . LEU D 1 191 ? -19.657 3.940 -7.895 1.00 76.51 233 LEU D O 1
ATOM 6798 N N . HIS D 1 192 ? -17.851 2.869 -8.771 1.00 76.42 234 HIS D N 1
ATOM 6799 C CA . HIS D 1 192 ? -18.544 2.320 -9.940 1.00 76.78 234 HIS D CA 1
ATOM 6800 C C . HIS D 1 192 ? -18.288 0.812 -10.037 1.00 85.37 234 HIS D C 1
ATOM 6801 O O . HIS D 1 192 ? -17.397 0.349 -10.757 1.00 84.98 234 HIS D O 1
ATOM 6808 N N . ALA D 1 193 ? -19.101 0.047 -9.294 1.00 85.57 235 ALA D N 1
ATOM 6809 C CA . ALA D 1 193 ? -19.020 -1.413 -9.190 1.00 86.75 235 ALA D CA 1
ATOM 6810 C C . ALA D 1 193 ? -19.510 -2.140 -10.455 1.00 91.75 235 ALA D C 1
ATOM 6811 O O . ALA D 1 193 ? -19.284 -3.344 -10.581 1.00 90.83 235 ALA D O 1
ATOM 6813 N N . ASP D 1 194 ? -20.159 -1.417 -11.384 1.00 90.06 236 ASP D N 1
ATOM 6814 C CA . ASP D 1 194 ? -20.699 -2.010 -12.605 1.00 90.72 236 ASP D CA 1
ATOM 6815 C C . ASP D 1 194 ? -19.842 -1.735 -13.859 1.00 95.95 236 ASP D C 1
ATOM 6816 O O . ASP D 1 194 ? -20.191 -2.241 -14.933 1.00 97.15 236 ASP D O 1
ATOM 6821 N N . ASP D 1 195 ? -18.721 -0.978 -13.734 1.00 91.13 237 ASP D N 1
ATOM 6822 C CA . ASP D 1 195 ? -17.821 -0.717 -14.867 1.00 89.97 237 ASP D CA 1
ATOM 6823 C C . ASP D 1 195 ? -16.966 -1.975 -15.127 1.00 92.61 237 ASP D C 1
ATOM 6824 O O . ASP D 1 195 ? -16.254 -2.405 -14.215 1.00 92.89 237 ASP D O 1
ATOM 6829 N N . PRO D 1 196 ? -17.065 -2.612 -16.323 1.00 86.50 238 PRO D N 1
ATOM 6830 C CA . PRO D 1 196 ? -16.302 -3.851 -16.572 1.00 85.04 238 PRO D CA 1
ATOM 6831 C C . PRO D 1 196 ? -14.781 -3.665 -16.569 1.00 83.28 238 PRO D C 1
ATOM 6832 O O . PRO D 1 196 ? -14.088 -4.550 -16.067 1.00 82.20 238 PRO D O 1
ATOM 6836 N N . GLU D 1 197 ? -14.264 -2.523 -17.095 1.00 76.56 239 GLU D N 1
ATOM 6837 C CA . GLU D 1 197 ? -12.819 -2.252 -17.101 1.00 75.13 239 GLU D CA 1
ATOM 6838 C C . GLU D 1 197 ? -12.246 -2.148 -15.684 1.00 77.24 239 GLU D C 1
ATOM 6839 O O . GLU D 1 197 ? -11.161 -2.686 -15.427 1.00 76.46 239 GLU D O 1
ATOM 6845 N N . LEU D 1 198 ? -12.963 -1.431 -14.772 1.00 72.26 240 LEU D N 1
ATOM 6846 C CA . LEU D 1 198 ? -12.543 -1.238 -13.387 1.00 70.89 240 LEU D CA 1
ATOM 6847 C C . LEU D 1 198 ? -12.699 -2.526 -12.588 1.00 74.34 240 LEU D C 1
ATOM 6848 O O . LEU D 1 198 ? -11.847 -2.810 -11.748 1.00 73.58 240 LEU D O 1
ATOM 6853 N N . ASN D 1 199 ? -13.767 -3.307 -12.848 1.00 72.29 241 ASN D N 1
ATOM 6854 C CA . ASN D 1 199 ? -13.997 -4.601 -12.186 1.00 73.23 241 ASN D CA 1
ATOM 6855 C C . ASN D 1 199 ? -12.896 -5.588 -12.535 1.00 75.81 241 ASN D C 1
ATOM 6856 O O . ASN D 1 199 ? -12.419 -6.312 -11.647 1.00 76.38 241 ASN D O 1
ATOM 6861 N N . LEU D 1 200 ? -12.474 -5.590 -13.822 1.00 69.27 242 LEU D N 1
ATOM 6862 C CA . LEU D 1 200 ? -11.420 -6.474 -14.298 1.00 68.35 242 LEU D CA 1
ATOM 6863 C C . LEU D 1 200 ? -10.088 -6.109 -13.632 1.00 69.80 242 LEU D C 1
ATOM 6864 O O . LEU D 1 200 ? -9.423 -7.026 -13.149 1.00 69.61 242 LEU D O 1
ATOM 6869 N N . TYR D 1 201 ? -9.743 -4.786 -13.535 1.00 63.55 243 TYR D N 1
ATOM 6870 C CA . TYR D 1 201 ? -8.512 -4.331 -12.879 1.00 62.22 243 TYR D CA 1
ATOM 6871 C C . TYR D 1 201 ? -8.512 -4.792 -11.423 1.00 67.84 243 TYR D C 1
ATOM 6872 O O . TYR D 1 201 ? -7.520 -5.366 -10.975 1.00 65.50 243 TYR D O 1
ATOM 6881 N N . LYS D 1 202 ? -9.623 -4.535 -10.696 1.00 67.06 244 LYS D N 1
ATOM 6882 C CA . LYS D 1 202 ? -9.807 -4.891 -9.291 1.00 67.77 244 LYS D CA 1
ATOM 6883 C C . LYS D 1 202 ? -9.583 -6.394 -9.080 1.00 75.87 244 LYS D C 1
ATOM 6884 O O . LYS D 1 202 ? -8.764 -6.765 -8.235 1.00 77.61 244 LYS D O 1
ATOM 6890 N N . ALA D 1 203 ? -10.267 -7.247 -9.882 1.00 72.35 245 ALA D N 1
ATOM 6891 C CA . ALA D 1 203 ? -10.186 -8.709 -9.810 1.00 72.44 245 ALA D CA 1
ATOM 6892 C C . ALA D 1 203 ? -8.792 -9.224 -10.118 1.00 76.46 245 ALA D C 1
ATOM 6893 O O . ALA D 1 203 ? -8.289 -10.078 -9.386 1.00 76.91 245 ALA D O 1
ATOM 6895 N N . GLU D 1 204 ? -8.172 -8.700 -11.182 1.00 73.56 246 GLU D N 1
ATOM 6896 C CA . GLU D 1 204 ? -6.836 -9.104 -11.620 1.00 74.73 246 GLU D CA 1
ATOM 6897 C C . GLU D 1 204 ? -5.750 -8.692 -10.630 1.00 81.29 246 GLU D C 1
ATOM 6898 O O . GLU D 1 204 ? -4.788 -9.440 -10.462 1.00 79.71 246 GLU D O 1
ATOM 6904 N N . THR D 1 205 ? -5.914 -7.525 -9.960 1.00 81.52 247 THR D N 1
ATOM 6905 C CA . THR D 1 205 ? -4.966 -7.015 -8.962 1.00 82.30 247 THR D CA 1
ATOM 6906 C C . THR D 1 205 ? -5.032 -7.898 -7.716 1.00 87.05 247 THR D C 1
ATOM 6907 O O . THR D 1 205 ? -3.973 -8.277 -7.209 1.00 87.30 247 THR D O 1
ATOM 6911 N N . LYS D 1 206 ? -6.258 -8.253 -7.248 1.00 83.18 248 LYS D N 1
ATOM 6912 C CA . LYS D 1 206 ? -6.451 -9.136 -6.087 1.00 83.81 248 LYS D CA 1
ATOM 6913 C C . LYS D 1 206 ? -5.754 -10.490 -6.309 1.00 89.46 248 LYS D C 1
ATOM 6914 O O . LYS D 1 206 ? -4.964 -10.924 -5.466 1.00 90.10 248 LYS D O 1
ATOM 6920 N N . ALA D 1 207 ? -6.017 -11.123 -7.478 1.00 85.53 249 ALA D N 1
ATOM 6921 C CA . ALA D 1 207 ? -5.435 -12.403 -7.862 1.00 85.03 249 ALA D CA 1
ATOM 6922 C C . ALA D 1 207 ? -3.909 -12.328 -7.922 1.00 89.48 249 ALA D C 1
ATOM 6923 O O . ALA D 1 207 ? -3.260 -13.247 -7.432 1.00 90.93 249 ALA D O 1
ATOM 6925 N N . ARG D 1 208 ? -3.335 -11.228 -8.455 1.00 84.90 250 ARG D N 1
ATOM 6926 C CA . ARG D 1 208 ? -1.882 -11.044 -8.562 1.00 84.33 250 ARG D CA 1
ATOM 6927 C C . ARG D 1 208 ? -1.252 -10.785 -7.191 1.00 90.69 250 ARG D C 1
ATOM 6928 O O . ARG D 1 208 ? -0.171 -11.319 -6.935 1.00 90.66 250 ARG D O 1
ATOM 6936 N N . GLU D 1 209 ? -1.908 -9.968 -6.320 1.00 88.51 251 GLU D N 1
ATOM 6937 C CA . GLU D 1 209 ? -1.438 -9.679 -4.955 1.00 88.87 251 GLU D CA 1
ATOM 6938 C C . GLU D 1 209 ? -1.322 -10.979 -4.139 1.00 94.97 251 GLU D C 1
ATOM 6939 O O . GLU D 1 209 ? -0.291 -11.184 -3.490 1.00 94.63 251 GLU D O 1
ATOM 6945 N N . ILE D 1 210 ? -2.345 -11.879 -4.243 1.00 92.60 252 ILE D N 1
ATOM 6946 C CA . ILE D 1 210 ? -2.380 -13.206 -3.612 1.00 93.14 252 ILE D CA 1
ATOM 6947 C C . ILE D 1 210 ? -1.137 -14.005 -4.052 1.00 99.83 252 ILE D C 1
ATOM 6948 O O . ILE D 1 210 ? -0.404 -14.495 -3.192 1.00 100.19 252 ILE D O 1
ATOM 6953 N N . LYS D 1 211 ? -0.891 -14.094 -5.381 1.00 97.51 253 LYS D N 1
ATOM 6954 C CA . LYS D 1 211 ? 0.249 -14.790 -5.983 1.00 98.44 253 LYS D CA 1
ATOM 6955 C C . LYS D 1 211 ? 1.583 -14.190 -5.539 1.00 105.58 253 LYS D C 1
ATOM 6956 O O . LYS D 1 211 ? 2.515 -14.949 -5.290 1.00 106.28 253 LYS D O 1
ATOM 6962 N N . ALA D 1 212 ? 1.678 -12.844 -5.455 1.00 104.01 254 ALA D N 1
ATOM 6963 C CA . ALA D 1 212 ? 2.897 -12.127 -5.054 1.00 104.84 254 ALA D CA 1
ATOM 6964 C C . ALA D 1 212 ? 3.221 -12.357 -3.575 1.00 110.67 254 ALA D C 1
ATOM 6965 O O . ALA D 1 212 ? 4.395 -12.540 -3.239 1.00 110.78 254 ALA D O 1
ATOM 6967 N N . ASN D 1 213 ? 2.183 -12.350 -2.702 1.00 107.59 255 ASN D N 1
ATOM 6968 C CA . ASN D 1 213 ? 2.324 -12.574 -1.263 1.00 107.69 255 ASN D CA 1
ATOM 6969 C C . ASN D 1 213 ? 2.722 -14.019 -0.990 1.00 114.03 255 ASN D C 1
ATOM 6970 O O . ASN D 1 213 ? 3.622 -14.245 -0.182 1.00 114.29 255 ASN D O 1
ATOM 6975 N N . ARG D 1 214 ? 2.085 -14.988 -1.696 1.00 111.70 256 ARG D N 1
ATOM 6976 C CA . ARG D 1 214 ? 2.375 -16.422 -1.592 1.00 112.35 256 ARG D CA 1
ATOM 6977 C C . ARG D 1 214 ? 3.838 -16.725 -1.966 1.00 117.96 256 ARG D C 1
ATOM 6978 O O . ARG D 1 214 ? 4.490 -17.499 -1.264 1.00 117.79 256 ARG D O 1
ATOM 6986 N N . ALA D 1 215 ? 4.343 -16.098 -3.063 1.00 115.98 257 ALA D N 1
ATOM 6987 C CA . ALA D 1 215 ? 5.710 -16.244 -3.594 1.00 116.25 257 ALA D CA 1
ATOM 6988 C C . ALA D 1 215 ? 6.755 -15.651 -2.646 1.00 121.64 257 ALA D C 1
ATOM 6989 O O . ALA D 1 215 ? 7.865 -16.169 -2.577 1.00 121.09 257 ALA D O 1
ATOM 6991 N N . MET D 1 216 ? 6.407 -14.565 -1.937 1.00 119.99 258 MET D N 1
ATOM 6992 C CA . MET D 1 216 ? 7.275 -13.918 -0.960 1.00 121.06 258 MET D CA 1
ATOM 6993 C C . MET D 1 216 ? 7.285 -14.732 0.336 1.00 127.76 258 MET D C 1
ATOM 6994 O O . MET D 1 216 ? 8.329 -14.824 0.985 1.00 127.50 258 MET D O 1
ATOM 6999 N N . LYS D 1 217 ? 6.126 -15.335 0.696 1.00 126.18 259 LYS D N 1
ATOM 7000 C CA . LYS D 1 217 ? 5.954 -16.181 1.883 1.00 127.12 259 LYS D CA 1
ATOM 7001 C C . LYS D 1 217 ? 6.804 -17.447 1.748 1.00 133.32 259 LYS D C 1
ATOM 7002 O O . LYS D 1 217 ? 7.566 -17.763 2.667 1.00 133.53 259 LYS D O 1
ATOM 7008 N N . GLU D 1 218 ? 6.694 -18.151 0.594 1.00 130.52 260 GLU D N 1
ATOM 7009 C CA . GLU D 1 218 ? 7.456 -19.366 0.286 1.00 130.70 260 GLU D CA 1
ATOM 7010 C C . GLU D 1 218 ? 8.961 -19.074 0.223 1.00 135.38 260 GLU D C 1
ATOM 7011 O O . GLU D 1 218 ? 9.754 -19.914 0.649 1.00 134.83 260 GLU D O 1
ATOM 7017 N N . ALA D 1 219 ? 9.340 -17.873 -0.283 1.00 133.18 261 ALA D N 1
ATOM 7018 C CA . ALA D 1 219 ? 10.721 -17.390 -0.412 1.00 133.82 261 ALA D CA 1
ATOM 7019 C C . ALA D 1 219 ? 11.323 -17.029 0.936 1.00 140.28 261 ALA D C 1
ATOM 7020 O O . ALA D 1 219 ? 12.526 -17.200 1.112 1.00 140.21 261 ALA D O 1
ATOM 7022 N N . LEU D 1 220 ? 10.506 -16.493 1.867 1.00 138.61 262 LEU D N 1
ATOM 7023 C CA . LEU D 1 220 ? 10.934 -16.139 3.222 1.00 139.63 262 LEU D CA 1
ATOM 7024 C C . LEU D 1 220 ? 11.065 -17.385 4.093 1.00 146.68 262 LEU D C 1
ATOM 7025 O O . LEU D 1 220 ? 11.987 -17.451 4.905 1.00 147.10 262 LEU D O 1
ATOM 7030 N N . GLU D 1 221 ? 10.154 -18.372 3.921 1.00 144.34 263 GLU D N 1
ATOM 7031 C CA . GLU D 1 221 ? 10.174 -19.641 4.656 1.00 145.04 263 GLU D CA 1
ATOM 7032 C C . GLU D 1 221 ? 11.452 -20.426 4.333 1.00 149.71 263 GLU D C 1
ATOM 7033 O O . GLU D 1 221 ? 12.118 -20.905 5.252 1.00 149.57 263 GLU D O 1
ATOM 7039 N N . GLY D 1 222 ? 11.807 -20.478 3.046 1.00 146.81 264 GLY D N 1
ATOM 7040 C CA . GLY D 1 222 ? 13.009 -21.130 2.529 1.00 146.98 264 GLY D CA 1
ATOM 7041 C C . GLY D 1 222 ? 14.299 -20.394 2.851 1.00 151.54 264 GLY D C 1
ATOM 7042 O O . GLY D 1 222 ? 15.370 -21.006 2.861 1.00 151.12 264 GLY D O 1
ATOM 7043 N N . ALA D 1 223 ? 14.209 -19.062 3.054 1.00 148.67 265 ALA D N 1
ATOM 7044 C CA . ALA D 1 223 ? 15.307 -18.180 3.452 1.00 148.92 265 ALA D CA 1
ATOM 7045 C C . ALA D 1 223 ? 15.600 -18.362 4.940 1.00 155.15 265 ALA D C 1
ATOM 7046 O O . ALA D 1 223 ? 16.759 -18.300 5.344 1.00 155.16 265 ALA D O 1
ATOM 7048 N N . ASP D 1 224 ? 14.535 -18.589 5.751 1.00 152.94 266 ASP D N 1
ATOM 7049 C CA . ASP D 1 224 ? 14.593 -18.842 7.195 1.00 153.55 266 ASP D CA 1
ATOM 7050 C C . ASP D 1 224 ? 15.218 -20.218 7.467 1.00 158.00 266 ASP D C 1
ATOM 7051 O O . ASP D 1 224 ? 16.088 -20.317 8.328 1.00 157.89 266 ASP D O 1
ATOM 7056 N N . LYS D 1 225 ? 14.799 -21.265 6.716 1.00 154.54 267 LYS D N 1
ATOM 7057 C CA . LYS D 1 225 ? 15.324 -22.634 6.822 1.00 154.71 267 LYS D CA 1
ATOM 7058 C C . LYS D 1 225 ? 16.833 -22.674 6.485 1.00 159.80 267 LYS D C 1
ATOM 7059 O O . LYS D 1 225 ? 17.571 -23.419 7.127 1.00 159.68 267 LYS D O 1
ATOM 7065 N N . LEU D 1 226 ? 17.285 -21.837 5.517 1.00 157.23 268 LEU D N 1
ATOM 7066 C CA . LEU D 1 226 ? 18.682 -21.694 5.063 1.00 157.56 268 LEU D CA 1
ATOM 7067 C C . LEU D 1 226 ? 19.520 -20.989 6.143 1.00 163.37 268 LEU D C 1
ATOM 7068 O O . LEU D 1 226 ? 20.585 -21.486 6.518 1.00 163.48 268 LEU D O 1
ATOM 7073 N N . PHE D 1 227 ? 18.999 -19.852 6.670 1.00 161.00 269 PHE D N 1
ATOM 7074 C CA . PHE D 1 227 ? 19.623 -19.020 7.704 1.00 161.64 269 PHE D CA 1
ATOM 7075 C C . PHE D 1 227 ? 19.152 -19.401 9.144 1.00 166.53 269 PHE D C 1
ATOM 7076 O O . PHE D 1 227 ? 19.022 -18.522 10.006 1.00 166.36 269 PHE D O 1
ATOM 7084 N N . GLU D 1 228 ? 18.942 -20.725 9.394 1.00 163.27 270 GLU D N 1
ATOM 7085 C CA . GLU D 1 228 ? 18.528 -21.352 10.664 1.00 180.93 270 GLU D CA 1
ATOM 7086 C C . GLU D 1 228 ? 17.241 -20.738 11.228 1.00 196.32 270 GLU D C 1
ATOM 7087 O O . GLU D 1 228 ? 16.174 -21.342 11.132 1.00 150.91 270 GLU D O 1
#

InterPro domains:
  IPR040489 Flax-rust effector AvrM-A [PF18241] (132-277)
  IPR041353 Flax-rust effector AvrM, N-terminal domain [PF18247] (47-101)

Secondary structure (DSSP, 8-state):
------TTPPPTTPPP----HHHHHTS-HHHHHHHHHHH-HHHHHHHHHHHHHHHHHHH---HHHHHHHHHHHHHHHHHHHHTS-TTTTSHHHHHHS-HHHHHHHHTTT-HHHHHHHHHHHHHHHHHHHHHHHHHHHHHHHHHHHH-HHHHHHHHHHHHTT---HHHHHHHHHHHHHHH-TT-HHHHHHHHHHHHHHHHHHHHHHHHHHHHHHHTTGGG-------/-------TTPPPTTPPP----HHHHHTS-HHHHHHHHHHH-HHHHHHHHHHHHHHHHHHH---HHHHHHHHHHHHHHHHHHHHTS-GGGSSHHHHTSS-HHHHHHHHTTT-HHHHHHHHHHHHHHHHHHHHHHHHHHHHHHHHHHHH-HHHHHHHHHHHHHHHHT---HHHHHHHHHHHHHHH-TT-HHHHHHHHHHHHHHHHHHHHHHHHHHHHHHHHT--/--SSPPP--TTPPPTTPPP----HHHHHTS-HHHHHHHHHHH-HHHHHHHHHHHHHHHHH--THHHHHHHHHHHHHHHHHTS-GGGGSHHHHTSS-HHHHHHHHTTT-HHHHHHHHHHHHHHHHHHHHHHHHHHHHHHHHHHHS-HHHHHHHHHHHHHHH---HHHHHHHHHHHHHHH-TT-HHHHHHHHHHHHHHHHHHHHHHHHHHHHHHHH-/---TTPPPTTPPP----HHHHHTS-HHHHHHHHHHH-HHHHHHHHHHHHHHHHH--HHHHHHHHHHHHHHHHHTS-GGGTSHHHHHSS-HHHHHHHHTTS-HHHHHHHHHHHHHHHHHHHHHHHHHHHHHHHHHHHH-HHHHHHHHHHHHHHHHH---SSHHHHHHHHHHHHH-TT-HHHHHHHHHHHHHHHHHHHHHHHHHHHHHHHT-

Organism: Melampsora lini (NCBI:txid5261)